Protein 9GDJ (pdb70)

Structure (mmCIF, N/CA/C/O backbone):
data_9GDJ
#
_entry.id   9GDJ
#
_cell.length_a   123.920
_cell.length_b   123.920
_cell.length_c   126.440
_cell.angle_alpha   90.000
_cell.angle_beta   90.000
_cell.angle_gamma   90.000
#
_symmetry.space_group_name_H-M   'P 41 21 2'
#
loop_
_entity.id
_entity.type
_entity.pdbx_description
1 polymer Methyltransferase
2 non-polymer 'COBALT HEXAMMINE(III)'
3 non-polymer 'TRIETHYLENE GLYCOL'
4 non-polymer GLYCEROL
5 non-polymer 'ISOPROPYL ALCOHOL'
6 non-polymer S-ADENOSYL-L-HOMOCYSTEINE
7 non-polymer 'CHLORIDE ION'
8 water water
#
loop_
_atom_site.group_PDB
_atom_site.id
_atom_site.type_symbol
_atom_site.label_atom_id
_atom_site.label_alt_id
_atom_site.label_comp_id
_atom_site.label_asym_id
_atom_site.label_entity_id
_atom_site.label_seq_id
_atom_site.pdbx_PDB_ins_code
_atom_site.Cartn_x
_atom_site.Cartn_y
_atom_site.Cartn_z
_atom_site.occupancy
_atom_site.B_iso_or_equiv
_atom_site.auth_seq_id
_atom_site.auth_comp_id
_atom_site.auth_asym_id
_atom_site.auth_atom_id
_atom_site.pdbx_PDB_model_num
ATOM 1 N N . THR A 1 27 ? 47.84900 92.82900 48.95300 1.000 71.68110 7 THR A N 1
ATOM 2 C CA . THR A 1 27 ? 47.76400 91.72500 49.90200 1.000 71.21646 7 THR A CA 1
ATOM 3 C C . THR A 1 27 ? 46.52700 90.87400 49.62900 1.000 69.29065 7 THR A C 1
ATOM 4 O O . THR A 1 27 ? 45.43000 91.19700 50.09300 1.000 68.87201 7 THR A O 1
ATOM 6 N N . PRO A 1 28 ? 46.70200 89.79200 48.87200 1.000 66.84651 8 PRO A N 1
ATOM 7 C CA . PRO A 1 28 ? 45.56500 88.91900 48.56200 1.000 62.34943 8 PRO A CA 1
ATOM 8 C C . PRO A 1 28 ? 45.03100 88.23900 49.81100 1.000 55.04274 8 PRO A C 1
ATOM 9 O O . PRO A 1 28 ? 45.77100 87.94500 50.75400 1.000 56.59267 8 PRO A O 1
ATOM 13 N N . ASP A 1 29 ? 43.71900 87.99800 49.81300 1.000 45.05340 9 ASP A N 1
ATOM 14 C CA . ASP A 1 29 ? 43.06700 87.30000 50.91600 1.000 35.84647 9 ASP A CA 1
ATOM 15 C C . ASP A 1 29 ? 42.57600 85.94700 50.41900 1.000 30.79245 9 ASP A C 1
ATOM 16 O O . ASP A 1 29 ? 41.47900 85.86000 49.84600 1.000 29.94881 9 ASP A O 1
ATOM 21 N N . PRO A 1 30 ? 43.33000 84.86600 50.62700 1.000 28.19663 10 PRO A N 1
ATOM 22 C CA . PRO A 1 30 ? 42.86800 83.55200 50.15000 1.000 26.81389 10 PRO A CA 1
ATOM 23 C C . PRO A 1 30 ? 41.60400 83.07800 50.83200 1.000 25.15439 10 PRO A C 1
ATOM 24 O O . PRO A 1 30 ? 40.92000 82.21000 50.29100 1.000 27.47978 10 PRO A O 1
ATOM 28 N N . TYR A 1 31 ? 41.26800 83.61800 52.00100 1.000 24.20547 11 TYR A N 1
ATOM 29 C CA . TYR A 1 31 ? 40.05500 83.20800 52.68900 1.000 22.75140 11 TYR A CA 1
ATOM 30 C C . TYR A 1 31 ? 38.82300 83.96200 52.20800 1.000 24.42914 11 TYR A C 1
ATOM 31 O O . TYR A 1 31 ? 37.71100 83.63200 52.62900 1.000 25.17740 11 TYR A O 1
ATOM 40 N N . GLY A 1 32 ? 38.99100 84.95000 51.32600 1.000 24.84258 12 GLY A N 1
ATOM 41 C CA . GLY A 1 32 ? 37.83100 85.66900 50.82300 1.000 26.71158 12 GLY A CA 1
ATOM 42 C C . GLY A 1 32 ? 36.81900 84.74300 50.17400 1.000 27.68899 12 GLY A C 1
ATOM 43 O O . GLY A 1 32 ? 35.62500 84.79600 50.47200 1.000 28.98429 12 GLY A O 1
ATOM 44 N N . ASN A 1 33 ? 37.28800 83.86500 49.29200 1.000 25.52535 13 ASN A N 1
ATOM 45 C CA . ASN A 1 33 ? 36.38400 82.94900 48.60800 1.000 26.14718 13 ASN A CA 1
ATOM 46 C C . ASN A 1 33 ? 36.02000 81.75100 49.46800 1.000 26.72726 13 ASN A C 1
ATOM 47 O O . ASN A 1 33 ? 35.03800 81.06300 49.17100 1.000 27.99905 13 ASN A O 1
ATOM 52 N N . LEU A 1 34 ? 36.78000 81.50100 50.52700 1.000 25.54010 14 LEU A N 1
ATOM 53 C CA . LEU A 1 34 ? 36.58000 80.32800 51.35900 1.000 23.36618 14 LEU A CA 1
ATOM 54 C C . LEU A 1 34 ? 35.66900 80.58600 52.54900 1.000 24.10530 14 LEU A C 1
ATOM 55 O O . LEU A 1 34 ? 35.09600 79.63000 53.08300 1.000 24.27509 14 LEU A O 1
ATOM 60 N N . ALA A 1 35 ? 35.49600 81.85100 52.95100 1.000 23.52426 15 ALA A N 1
ATOM 61 C CA . ALA A 1 35 ? 34.87100 82.14800 54.23900 1.000 23.55461 15 ALA A CA 1
ATOM 62 C C . ALA A 1 35 ? 33.46900 81.56000 54.33900 1.000 23.40935 15 ALA A C 1
ATOM 63 O O . ALA A 1 35 ? 33.06800 81.08000 55.40400 1.000 24.59003 15 ALA A O 1
ATOM 65 N N A GLU A 1 36 ? 32.70600 81.61000 53.24300 0.524 25.72099 16 GLU A N 1
ATOM 66 N N B GLU A 1 36 ? 32.70400 81.58400 53.24400 0.476 26.69546 16 GLU A N 1
ATOM 67 C CA A GLU A 1 36 ? 31.32400 81.14100 53.26900 0.524 26.57984 16 GLU A CA 1
ATOM 68 C CA B GLU A 1 36 ? 31.31100 81.15600 53.32600 0.476 28.77922 16 GLU A CA 1
ATOM 69 C C A GLU A 1 36 ? 31.24100 79.67400 53.67300 0.524 26.22110 16 GLU A C 1
ATOM 70 C C B GLU A 1 36 ? 31.15900 79.65300 53.54300 0.476 27.15419 16 GLU A C 1
ATOM 71 O O A GLU A 1 36 ? 30.36500 79.28500 54.45500 0.524 26.91021 16 GLU A O 1
ATOM 72 O O B GLU A 1 36 ? 30.12400 79.22000 54.06400 0.476 27.50212 16 GLU A O 1
ATOM 83 N N . SER A 1 37 ? 32.15600 78.85000 53.17200 1.000 25.77385 17 SER A N 1
ATOM 84 C CA . SER A 1 37 ? 32.11500 77.41000 53.40100 1.000 24.17009 17 SER A CA 1
ATOM 85 C C . SER A 1 37 ? 33.13700 76.93500 54.42500 1.000 22.56521 17 SER A C 1
ATOM 86 O O . SER A 1 37 ? 33.22700 75.72400 54.67700 1.000 23.53916 17 SER A O 1
ATOM 89 N N . TYR A 1 38 ? 33.89200 77.85600 55.02600 1.000 21.72531 18 TYR A N 1
ATOM 90 C CA . TYR A 1 38 ? 35.00100 77.47900 55.90200 1.000 20.33032 18 TYR A CA 1
ATOM 91 C C . TYR A 1 38 ? 34.53800 76.60500 57.06300 1.000 21.36905 18 TYR A C 1
ATOM 92 O O . TYR A 1 38 ? 35.18300 75.60000 57.38200 1.000 21.40242 18 TYR A O 1
ATOM 101 N N . ASP A 1 39 ? 33.44000 76.98400 57.73300 1.000 21.07664 19 ASP A N 1
ATOM 102 C CA . ASP A 1 39 ? 33.04500 76.24200 58.93200 1.000 22.35681 19 ASP A CA 1
ATOM 103 C C . ASP A 1 39 ? 32.70500 74.79600 58.59700 1.000 21.78960 19 ASP A C 1
ATOM 104 O O . ASP A 1 39 ? 33.03300 73.87900 59.36500 1.000 22.04268 19 ASP A O 1
ATOM 109 N N . ARG A 1 40 ? 32.00300 74.57600 57.47700 1.000 23.09956 20 ARG A N 1
ATOM 110 C CA . ARG A 1 40 ? 31.69400 73.21400 57.05300 1.000 23.12213 20 ARG A CA 1
ATOM 111 C C . ARG A 1 40 ? 32.96600 72.43300 56.73100 1.000 23.35284 20 ARG A C 1
ATOM 112 O O . ARG A 1 40 ? 33.08900 71.24900 57.08700 1.000 22.91011 20 ARG A O 1
ATOM 120 N N . LEU A 1 41 ? 33.93000 73.08200 56.06700 1.000 20.56124 21 LEU A N 1
ATOM 121 C CA . LEU A 1 41 ? 35.19300 72.41500 55.74800 1.000 19.85989 21 LEU A CA 1
ATOM 122 C C . LEU A 1 41 ? 35.99800 72.11900 57.01000 1.000 20.23930 21 LEU A C 1
ATOM 123 O O . LEU A 1 41 ? 36.61600 71.05100 57.12500 1.000 21.16477 21 LEU A O 1
ATOM 128 N N . ALA A 1 42 ? 35.99900 73.05300 57.97100 1.000 20.82068 22 ALA A N 1
ATOM 129 C CA . ALA A 1 42 ? 36.70700 72.82400 59.22500 1.000 20.00718 22 ALA A CA 1
ATOM 130 C C . ALA A 1 42 ? 36.10400 71.64800 59.98200 1.000 20.76826 22 ALA A C 1
ATOM 131 O O . ALA A 1 42 ? 36.83100 70.82800 60.56300 1.000 22.18192 22 ALA A O 1
ATOM 133 N N . GLN A 1 43 ? 34.77300 71.55800 60.00200 1.000 20.48306 23 GLN A N 1
ATOM 134 C CA . GLN A 1 43 ? 34.13500 70.43200 60.67100 1.000 21.52729 23 GLN A CA 1
ATOM 135 C C . GLN A 1 43 ? 34.44600 69.12000 59.96100 1.000 22.13583 23 GLN A C 1
ATOM 136 O O . GLN A 1 43 ? 34.62100 68.08400 60.61300 1.000 22.47060 23 GLN A O 1
ATOM 142 N N . TRP A 1 44 ? 34.48400 69.13200 58.62400 1.000 22.07312 24 TRP A N 1
ATOM 143 C CA . TRP A 1 44 ? 34.89600 67.93500 57.89800 1.000 23.43427 24 TRP A CA 1
ATOM 144 C C . TRP A 1 44 ? 36.30100 67.50900 58.30400 1.000 23.94284 24 TRP A C 1
ATOM 145 O O . TRP A 1 44 ? 36.56400 66.31500 58.50100 1.000 23.89990 24 TRP A O 1
ATOM 156 N N . ALA A 1 45 ? 37.21600 68.47700 58.44100 1.000 22.22736 25 ALA A N 1
ATOM 157 C CA . ALA A 1 45 ? 38.59500 68.14500 58.78100 1.000 21.22920 25 ALA A CA 1
ATOM 158 C C . ALA A 1 45 ? 38.68100 67.52800 60.17000 1.000 21.14632 25 ALA A C 1
ATOM 159 O O . ALA A 1 45 ? 39.51000 66.64400 60.41200 1.000 23.34458 25 ALA A O 1
ATOM 161 N N . ILE A 1 46 ? 37.84000 67.99100 61.10000 1.000 20.27580 26 ILE A N 1
ATOM 162 C CA . ILE A 1 46 ? 37.76400 67.35600 62.41400 1.000 20.50698 26 ILE A CA 1
ATOM 163 C C . ILE A 1 46 ? 37.16900 65.96000 62.29300 1.000 23.22150 26 ILE A C 1
ATOM 164 O O . ILE A 1 46 ? 37.68100 64.98900 62.87500 1.000 25.06278 26 ILE A O 1
ATOM 169 N N A ASP A 1 47 ? 36.06200 65.84400 61.55800 0.515 24.36400 27 ASP A N 1
ATOM 170 N N B ASP A 1 47 ? 36.07300 65.83800 61.53600 0.485 22.83770 27 ASP A N 1
ATOM 171 C CA A ASP A 1 47 ? 35.35100 64.57600 61.45900 0.515 26.94332 27 ASP A CA 1
ATOM 172 C CA B ASP A 1 47 ? 35.38700 64.55400 61.40200 0.485 23.80511 27 ASP A CA 1
ATOM 173 C C A ASP A 1 47 ? 36.11800 63.54100 60.64700 0.515 28.01017 27 ASP A C 1
ATOM 174 C C B ASP A 1 47 ? 36.30500 63.49200 60.80300 0.485 24.35132 27 ASP A C 1
ATOM 175 O O A ASP A 1 47 ? 35.89600 62.33900 60.83100 0.515 29.09728 27 ASP A O 1
ATOM 176 O O B ASP A 1 47 ? 36.23500 62.31300 61.17600 0.485 24.69995 27 ASP A O 1
ATOM 185 N N A GLN A 1 48 ? 37.01300 63.97200 59.75800 0.515 27.48653 28 GLN A N 1
ATOM 186 N N B GLN A 1 48 ? 37.17600 63.89100 59.88000 0.485 23.99891 28 GLN A N 1
ATOM 187 C CA A GLN A 1 48 ? 37.63900 63.05800 58.81000 0.515 29.06825 28 GLN A CA 1
ATOM 188 C CA B GLN A 1 48 ? 38.13600 62.98700 59.25500 0.485 25.18619 28 GLN A CA 1
ATOM 189 C C A GLN A 1 48 ? 39.15300 63.17900 58.68500 0.515 30.01279 28 GLN A C 1
ATOM 190 C C B GLN A 1 48 ? 39.32100 62.65400 60.15500 0.485 24.51086 28 GLN A C 1
ATOM 191 O O A GLN A 1 48 ? 39.77500 62.25000 58.15700 0.515 30.85160 28 GLN A O 1
ATOM 192 O O B GLN A 1 48 ? 40.26700 62.00200 59.68800 0.485 24.21728 28 GLN A O 1
ATOM 203 N N A GLN A 1 49 ? 39.77200 64.27100 59.13900 0.515 29.92204 29 GLN A N 1
ATOM 204 N N B GLN A 1 49 ? 39.29000 63.08200 61.42200 0.485 24.32558 29 GLN A N 1
ATOM 205 C CA A GLN A 1 49 ? 41.20000 64.47800 58.91700 0.515 28.94384 29 GLN A CA 1
ATOM 206 C CA B GLN A 1 49 ? 40.39300 62.88600 62.36100 0.485 25.30964 29 GLN A CA 1
ATOM 207 C C A GLN A 1 49 ? 41.98300 64.68800 60.21100 0.515 27.41832 29 GLN A C 1
ATOM 208 C C B GLN A 1 49 ? 41.68900 63.54300 61.88700 0.485 26.93084 29 GLN A C 1
ATOM 209 O O A GLN A 1 49 ? 43.08500 65.25100 60.18100 0.515 26.65520 29 GLN A O 1
ATOM 210 O O B GLN A 1 49 ? 42.78900 63.07400 62.19900 0.485 28.98541 29 GLN A O 1
ATOM 221 N N A GLN A 1 50 ? 41.43400 64.25500 61.34400 0.515 26.46094 30 GLN A N 1
ATOM 222 N N B GLN A 1 50 ? 41.56900 64.63100 61.12300 0.485 27.15922 30 GLN A N 1
ATOM 223 C CA A GLN A 1 50 ? 42.11400 64.24300 62.63700 0.515 27.50846 30 GLN A CA 1
ATOM 224 C CA B GLN A 1 50 ? 42.71900 65.49000 60.81100 0.485 29.75987 30 GLN A CA 1
ATOM 225 C C A GLN A 1 50 ? 42.47100 65.62900 63.16200 0.515 26.36321 30 GLN A C 1
ATOM 226 C C B GLN A 1 50 ? 42.87000 66.52800 61.92000 0.485 27.84257 30 GLN A C 1
ATOM 227 O O A GLN A 1 50 ? 43.30000 65.74800 64.07400 0.515 26.63794 30 GLN A O 1
ATOM 228 O O B GLN A 1 50 ? 43.78400 66.44800 62.74300 0.485 28.07475 30 GLN A O 1
ATOM 239 N N A GLU A 1 51 ? 41.86900 66.68900 62.62900 0.515 25.68043 31 GLU A N 1
ATOM 240 N N B GLU A 1 51 ? 41.97500 67.50600 61.95100 0.485 25.91378 31 GLU A N 1
ATOM 241 C CA A GLU A 1 51 ? 42.06700 67.99900 63.23200 0.515 24.77843 31 GLU A CA 1
ATOM 242 C CA B GLU A 1 51 ? 42.00500 68.48600 63.01900 0.485 25.83061 31 GLU A CA 1
ATOM 243 C C A GLU A 1 51 ? 41.36900 68.04800 64.58400 0.515 22.47314 31 GLU A C 1
ATOM 244 C C B GLU A 1 51 ? 41.37400 67.91400 64.28400 0.485 25.86677 31 GLU A C 1
ATOM 245 O O A GLU A 1 51 ? 40.30400 67.45400 64.77300 0.515 22.76044 31 GLU A O 1
ATOM 246 O O B GLU A 1 51 ? 40.55900 66.98900 64.24200 0.485 26.16821 31 GLU A O 1
ATOM 257 N N A SER A 1 52 ? 41.97400 68.75500 65.52500 0.515 20.86444 32 SER A N 1
ATOM 258 N N B SER A 1 52 ? 41.76700 68.48200 65.42500 0.485 26.76741 32 SER A N 1
ATOM 259 C CA A SER A 1 52 ? 41.46900 68.74600 66.89000 0.515 21.20981 32 SER A CA 1
ATOM 260 C CA B SER A 1 52 ? 41.11200 68.17800 66.68600 0.485 27.50464 32 SER A CA 1
ATOM 261 C C A SER A 1 52 ? 40.09700 69.40400 66.95500 0.515 20.26355 32 SER A C 1
ATOM 262 C C B SER A 1 52 ? 39.88200 69.06300 66.85000 0.485 25.74159 32 SER A C 1
ATOM 263 O O A SER A 1 52 ? 39.92500 70.51700 66.44500 0.515 20.64047 32 SER A O 1
ATOM 264 O O B SER A 1 52 ? 39.83300 70.17300 66.31500 0.485 26.37303 32 SER A O 1
ATOM 269 N N A PRO A 1 53 ? 39.10600 68.76800 67.57600 0.515 20.30228 33 PRO A N 1
ATOM 270 N N B PRO A 1 53 ? 38.87300 68.60200 67.58600 0.485 23.71820 33 PRO A N 1
ATOM 271 C CA A PRO A 1 53 ? 37.86400 69.48900 67.87200 0.515 20.32307 33 PRO A CA 1
ATOM 272 C CA B PRO A 1 53 ? 37.73600 69.48300 67.87100 0.485 22.16994 33 PRO A CA 1
ATOM 273 C C A PRO A 1 53 ? 38.19100 70.70600 68.72000 0.515 20.36191 33 PRO A C 1
ATOM 274 C C B PRO A 1 53 ? 38.19200 70.69900 68.66200 0.485 21.17906 33 PRO A C 1
ATOM 275 O O A PRO A 1 53 ? 39.10700 70.67600 69.54300 0.515 20.70403 33 PRO A O 1
ATOM 276 O O B PRO A 1 53 ? 39.19000 70.66200 69.38400 0.485 21.43015 33 PRO A O 1
ATOM 283 N N . ARG A 1 54 ? 37.45500 71.79800 68.50100 1.000 20.65047 34 ARG A N 1
ATOM 284 C CA . ARG A 1 54 ? 37.83100 73.03100 69.18100 1.000 20.09000 34 ARG A CA 1
ATOM 285 C C . ARG A 1 54 ? 37.70800 72.91800 70.69500 1.000 19.94380 34 ARG A C 1
ATOM 286 O O . ARG A 1 54 ? 38.44500 73.59500 71.41200 1.000 20.62031 34 ARG A O 1
ATOM 294 N N . ASP A 1 55 ? 36.80600 72.07100 71.20700 1.000 20.50031 35 ASP A N 1
ATOM 295 C CA . ASP A 1 55 ? 36.76500 71.87600 72.65500 1.000 20.36280 35 ASP A CA 1
ATOM 296 C C . ASP A 1 55 ? 37.95100 71.07700 73.18100 1.000 19.16463 35 ASP A C 1
ATOM 297 O O . ASP A 1 55 ? 38.26000 71.19000 74.37300 1.000 20.90027 35 ASP A O 1
ATOM 302 N N . ARG A 1 56 ? 38.62900 70.28000 72.33900 1.000 19.24330 36 ARG A N 1
ATOM 303 C CA . ARG A 1 56 ? 39.89400 69.68400 72.78100 1.000 18.93176 36 ARG A CA 1
ATOM 304 C C . ARG A 1 56 ? 40.98100 70.74900 72.89600 1.000 19.07216 36 ARG A C 1
ATOM 305 O O . ARG A 1 56 ? 41.78300 70.73400 73.84100 1.000 19.82924 36 ARG A O 1
ATOM 313 N N . VAL A 1 57 ? 41.03200 71.67500 71.93800 1.000 18.56930 37 VAL A N 1
ATOM 314 C CA . VAL A 1 57 ? 41.90200 72.84200 72.08200 1.000 19.33227 37 VAL A CA 1
ATOM 315 C C . VAL A 1 57 ? 41.58200 73.57000 73.38400 1.000 19.30636 37 VAL A C 1
ATOM 316 O O . VAL A 1 57 ? 42.48100 73.92500 74.15500 1.000 18.96273 37 VAL A O 1
ATOM 320 N N . GLY A 1 58 ? 40.28900 73.80500 73.63900 1.000 19.78778 38 GLY A N 1
ATOM 321 C CA . GLY A 1 58 ? 39.88600 74.48700 74.86500 1.000 19.64493 38 GLY A CA 1
ATOM 322 C C . GLY A 1 58 ? 40.30800 73.74900 76.12300 1.000 20.05565 38 GLY A C 1
ATOM 323 O O . GLY A 1 58 ? 40.78400 74.36600 77.08700 1.000 21.38236 38 GLY A O 1
ATOM 324 N N A ASP A 1 59 ? 40.08800 72.42500 76.14800 0.594 18.83482 39 ASP A N 1
ATOM 325 N N B ASP A 1 59 ? 40.15300 72.42500 76.13100 0.406 19.92493 39 ASP A N 1
ATOM 326 C CA A ASP A 1 59 ? 40.55000 71.58600 77.25600 0.594 20.41135 39 ASP A CA 1
ATOM 327 C CA B ASP A 1 59 ? 40.55100 71.64500 77.29900 0.406 21.41790 39 ASP A CA 1
ATOM 328 C C A ASP A 1 59 ? 42.04400 71.78000 77.47700 0.594 20.39209 39 ASP A C 1
ATOM 329 C C B ASP A 1 59 ? 42.06300 71.67400 77.49600 0.406 21.28814 39 ASP A C 1
ATOM 330 O O A ASP A 1 59 ? 42.50200 72.02400 78.60200 0.594 20.05719 39 ASP A O 1
ATOM 331 O O B ASP A 1 59 ? 42.55000 71.70900 78.63500 0.406 21.11945 39 ASP A O 1
ATOM 340 N N . PHE A 1 60 ? 42.82100 71.64900 76.39800 1.000 21.02374 40 PHE A N 1
ATOM 341 C CA . PHE A 1 60 ? 44.27200 71.74000 76.49100 1.000 20.37411 40 PHE A CA 1
ATOM 342 C C . PHE A 1 60 ? 44.69500 73.08900 77.05800 1.000 20.43991 40 PHE A C 1
ATOM 343 O O . PHE A 1 60 ? 45.55300 73.16000 77.95000 1.000 21.11415 40 PHE A O 1
ATOM 351 N N . LEU A 1 61 ? 44.08300 74.16900 76.56700 1.000 18.75301 41 LEU A N 1
ATOM 352 C CA . LEU A 1 61 ? 44.41700 75.50300 77.05500 1.000 20.10534 41 LEU A CA 1
ATOM 353 C C . LEU A 1 61 ? 44.04900 75.66000 78.52100 1.000 21.41922 41 LEU A C 1
ATOM 354 O O . LEU A 1 61 ? 44.83700 76.18500 79.31800 1.000 23.21380 41 LEU A O 1
ATOM 359 N N . GLN A 1 62 ? 42.83600 75.24400 78.89300 1.000 21.72338 42 GLN A N 1
ATOM 360 C CA . GLN A 1 62 ? 42.41400 75.42800 80.27800 1.000 24.16460 42 GLN A CA 1
ATOM 361 C C . GLN A 1 62 ? 43.33200 74.66500 81.22500 1.000 25.08189 42 GLN A C 1
ATOM 362 O O . GLN A 1 62 ? 43.70700 75.17400 82.28900 1.000 27.45609 42 GLN A O 1
ATOM 368 N N . THR A 1 63 ? 43.73200 73.45400 80.84100 1.000 25.10990 43 THR A N 1
ATOM 369 C CA . THR A 1 63 ? 44.62900 72.67800 81.69400 1.000 27.38831 43 THR A CA 1
ATOM 370 C C . THR A 1 63 ? 46.02000 73.30300 81.75800 1.000 25.62121 43 THR A C 1
ATOM 371 O O . THR A 1 63 ? 46.62900 73.37700 82.83800 1.000 28.34400 43 THR A O 1
ATOM 375 N N . PHE A 1 64 ? 46.52500 73.78100 80.61900 1.000 23.69658 44 PHE A N 1
ATOM 376 C CA . PHE A 1 64 ? 47.82500 74.44300 80.59200 1.000 23.19786 44 PHE A CA 1
ATOM 377 C C . PHE A 1 64 ? 47.80400 75.71500 81.42900 1.000 23.95363 44 PHE A C 1
ATOM 378 O O . PHE A 1 64 ? 48.69000 75.93700 82.26700 1.000 24.74974 44 PHE A O 1
ATOM 386 N N . TRP A 1 65 ? 46.77300 76.55300 81.24500 1.000 22.58481 45 TRP A N 1
ATOM 387 C CA . TRP A 1 65 ? 46.68500 77.78200 82.03000 1.000 23.46388 45 TRP A CA 1
ATOM 388 C C . TRP A 1 65 ? 46.54900 77.48900 83.51800 1.000 27.15425 45 TRP A C 1
ATOM 389 O O . TRP A 1 65 ? 47.14300 78.18400 84.35100 1.000 27.61738 45 TRP A O 1
ATOM 400 N N . GLN A 1 66 ? 45.76400 76.47100 83.87300 1.000 29.04114 46 GLN A N 1
ATOM 401 C CA . GLN A 1 66 ? 45.60200 76.11300 85.27800 1.000 33.62850 46 GLN A CA 1
ATOM 402 C C . GLN A 1 66 ? 46.91600 75.66900 85.91600 1.000 33.17864 46 GLN A C 1
ATOM 403 O O . GLN A 1 66 ? 47.07000 75.79000 87.13500 1.000 34.73962 46 GLN A O 1
ATOM 409 N N . SER A 1 67 ? 47.88100 75.20400 85.12300 1.000 32.56722 47 SER A N 1
ATOM 410 C CA . SER A 1 67 ? 49.18700 74.82900 85.65300 1.000 34.03120 47 SER A CA 1
ATOM 411 C C . SER A 1 67 ? 50.11500 76.02300 85.87400 1.000 33.77086 47 SER A C 1
ATOM 412 O O . SER A 1 67 ? 51.16100 75.86100 86.51300 1.000 37.44789 47 SER A O 1
ATOM 415 N N A GLN A 1 68 ? 49.75400 77.20300 85.37800 0.723 30.91558 48 GLN A N 1
ATOM 416 N N B GLN A 1 68 ? 49.76700 77.20400 85.37100 0.277 32.80333 48 GLN A N 1
ATOM 417 C CA A GLN A 1 68 ? 50.55700 78.40600 85.54300 0.723 30.97958 48 GLN A CA 1
ATOM 418 C CA B GLN A 1 68 ? 50.59500 78.39000 85.54500 0.277 32.66247 48 GLN A CA 1
ATOM 419 C C A GLN A 1 68 ? 50.15100 79.14400 86.80900 0.723 30.37361 48 GLN A C 1
ATOM 420 C C B GLN A 1 68 ? 50.14700 79.17900 86.76800 0.277 31.55772 48 GLN A C 1
ATOM 421 O O A GLN A 1 68 ? 49.00500 79.05800 87.25700 0.723 30.76113 48 GLN A O 1
ATOM 422 O O B GLN A 1 68 ? 48.97500 79.15600 87.15100 0.277 31.92892 48 GLN A O 1
ATOM 433 N N . ASP A 1 69 ? 51.09800 79.89600 87.37300 1.000 30.33901 49 ASP A N 1
ATOM 434 C CA . ASP A 1 69 ? 50.78900 80.66800 88.57400 1.000 31.01485 49 ASP A CA 1
ATOM 435 C C . ASP A 1 69 ? 49.90300 81.86900 88.26300 1.000 29.90047 49 ASP A C 1
ATOM 436 O O . ASP A 1 69 ? 49.05900 82.24400 89.08700 1.000 32.87083 49 ASP A O 1
ATOM 441 N N . ARG A 1 70 ? 50.06300 82.48300 87.09400 1.000 28.49347 50 ARG A N 1
ATOM 442 C CA . ARG A 1 70 ? 49.32800 83.70700 86.79700 1.000 28.20209 50 ARG A CA 1
ATOM 443 C C . ARG A 1 70 ? 47.95200 83.37200 86.22700 1.000 26.44613 50 ARG A C 1
ATOM 444 O O . ARG A 1 70 ? 47.87000 82.66700 85.21300 1.000 27.49999 50 ARG A O 1
ATOM 452 N N . PRO A 1 71 ? 46.86100 83.85100 86.83200 1.000 25.89608 51 PRO A N 1
ATOM 453 C CA . PRO A 1 71 ? 45.52000 83.50800 86.33500 1.000 25.23519 51 PRO A CA 1
ATOM 454 C C . PRO A 1 71 ? 45.27900 84.06300 84.94300 1.000 23.57351 51 PRO A C 1
ATOM 455 O O . PRO A 1 71 ? 45.86800 85.06800 84.54200 1.000 25.08665 51 PRO A O 1
ATOM 459 N N . VAL A 1 72 ? 44.37600 83.40800 84.21300 1.000 22.65947 52 VAL A N 1
ATOM 460 C CA . VAL A 1 72 ? 44.01600 83.80800 82.85600 1.000 21.52007 52 VAL A CA 1
ATOM 461 C C . VAL A 1 72 ? 42.53200 84.15200 82.80500 1.000 22.14708 52 VAL A C 1
ATOM 462 O O . VAL A 1 72 ? 41.67500 83.28900 83.04400 1.000 22.37978 52 VAL A O 1
ATOM 466 N N . ARG A 1 73 ? 42.22800 85.40400 82.46400 1.000 21.23899 53 ARG A N 1
ATOM 467 C CA . ARG A 1 73 ? 40.86700 85.78900 82.12700 1.000 21.24526 53 ARG A CA 1
ATOM 468 C C . ARG A 1 73 ? 40.74300 86.27600 80.69300 1.000 20.83059 53 ARG A C 1
ATOM 469 O O . ARG A 1 73 ? 39.85100 85.81700 79.95300 1.000 22.44671 53 ARG A O 1
ATOM 477 N N . THR A 1 74 ? 41.61700 87.18600 80.26900 1.000 21.23958 54 THR A N 1
ATOM 478 C CA . THR A 1 74 ? 41.53800 87.79400 78.94300 1.000 21.24043 54 THR A CA 1
ATOM 479 C C . THR A 1 74 ? 42.45200 87.05900 77.97700 1.000 21.03133 54 THR A C 1
ATOM 480 O O . THR A 1 74 ? 43.62600 86.81500 78.28100 1.000 22.78373 54 THR A O 1
ATOM 484 N N . VAL A 1 75 ? 41.91400 86.71800 76.80800 1.000 19.73473 55 VAL A N 1
ATOM 485 C CA . VAL A 1 75 ? 42.62700 85.93400 75.80500 1.000 19.29788 55 VAL A CA 1
ATOM 486 C C . VAL A 1 75 ? 42.45900 86.62000 74.46200 1.000 19.77523 55 VAL A C 1
ATOM 487 O O . VAL A 1 75 ? 41.33000 86.90200 74.04200 1.000 21.46563 55 VAL A O 1
ATOM 491 N N . LEU A 1 76 ? 43.57000 86.84800 73.77300 1.000 19.54452 56 LEU A N 1
ATOM 492 C CA . LEU A 1 76 ? 43.55500 87.29300 72.38800 1.000 18.18711 56 LEU A CA 1
AT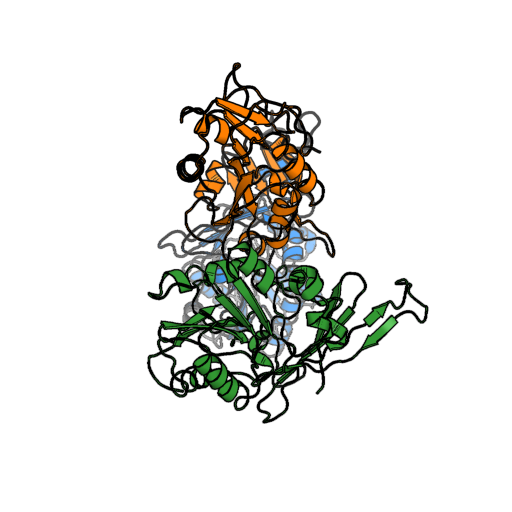OM 493 C C . LEU A 1 76 ? 43.82400 86.09300 71.49300 1.000 18.79541 56 LEU A C 1
ATOM 494 O O . LEU A 1 76 ? 44.82400 85.39100 71.67800 1.000 20.75481 56 LEU A O 1
ATOM 499 N N . GLU A 1 77 ? 42.93700 85.84400 70.53300 1.000 18.37723 57 GLU A N 1
ATOM 500 C CA . GLU A 1 77 ? 43.23000 84.86800 69.48700 1.000 18.51185 57 GLU A CA 1
ATOM 501 C C . GLU A 1 77 ? 43.60500 85.62400 68.22800 1.000 19.48874 57 GLU A C 1
ATOM 502 O O . GLU A 1 77 ? 42.76600 86.32600 67.64700 1.000 20.48841 57 GLU A O 1
ATOM 508 N N . ILE A 1 78 ? 44.84700 85.47700 67.80900 1.000 20.02294 58 ILE A N 1
ATOM 509 C CA . ILE A 1 78 ? 45.28100 86.01800 66.52800 1.000 19.21724 58 ILE A CA 1
ATOM 510 C C . ILE A 1 78 ? 45.00600 84.97500 65.45300 1.000 20.42112 58 ILE A C 1
ATOM 511 O O . ILE A 1 78 ? 45.07500 83.76200 65.70300 1.000 21.11992 58 ILE A O 1
ATOM 516 N N . CYS A 1 79 ? 44.62500 85.45100 64.26600 1.000 18.26562 59 CYS A N 1
ATOM 517 C CA . CYS A 1 79 ? 44.10400 84.58400 63.19600 1.000 18.07028 59 CYS A CA 1
ATOM 518 C C . CYS A 1 79 ? 42.83000 83.87000 63.64300 1.000 18.60756 59 CYS A C 1
ATOM 519 O O . CYS A 1 79 ? 42.70000 82.65400 63.50200 1.000 18.88158 59 CYS A O 1
ATOM 522 N N . CYS A 1 80 ? 41.86600 84.64500 64.15500 1.000 18.60611 60 CYS A N 1
ATOM 523 C CA . CYS A 1 80 ? 40.65700 84.06400 64.73700 1.000 18.05804 60 CYS A CA 1
ATOM 524 C C . CYS A 1 80 ? 39.68400 83.53400 63.69300 1.000 17.36016 60 CYS A C 1
ATOM 525 O O . CYS A 1 80 ? 38.72800 82.83700 64.06300 1.000 19.46506 60 CYS A O 1
ATOM 528 N N . GLY A 1 81 ? 39.87700 83.86300 62.41300 1.000 17.75135 61 GLY A N 1
ATOM 529 C CA . GLY A 1 81 ? 38.98500 83.34000 61.38900 1.000 18.74084 61 GLY A CA 1
ATOM 530 C C . GLY A 1 81 ? 37.52900 83.67500 61.65300 1.000 20.50662 61 GLY A C 1
ATOM 531 O O . GLY A 1 81 ? 37.17800 84.81500 61.99400 1.000 20.94248 61 GLY A O 1
ATOM 532 N N . THR A 1 82 ? 36.66400 82.65800 61.51300 1.000 19.77512 62 THR A N 1
ATOM 533 C CA . THR A 1 82 ? 35.22400 82.80600 61.72500 1.000 19.41706 62 THR A CA 1
ATOM 534 C C . THR A 1 82 ? 34.83500 82.72800 63.19000 1.000 19.30002 62 THR A C 1
ATOM 535 O O . THR A 1 82 ? 33.63300 82.70000 63.49300 1.000 21.07903 62 THR A O 1
ATOM 539 N N . GLY A 1 83 ? 35.80500 82.66600 64.09800 1.000 18.78557 63 GLY A N 1
ATOM 540 C CA . GLY A 1 83 ? 35.50500 82.66700 65.52100 1.000 19.66781 63 GLY A CA 1
ATOM 541 C C . GLY A 1 83 ? 35.18200 81.32800 66.14500 1.000 19.09912 63 GLY A C 1
ATOM 542 O O . GLY A 1 83 ? 34.59900 81.30700 67.23900 1.000 20.20854 63 GLY A O 1
ATOM 543 N N . LEU A 1 84 ? 35.52100 80.20200 65.50000 1.000 19.47945 64 LEU A N 1
ATOM 544 C CA . LEU A 1 84 ? 35.22800 78.91400 66.13400 1.000 20.21938 64 LEU A CA 1
ATOM 545 C C . LEU A 1 84 ? 35.93900 78.78300 67.47300 1.000 20.18231 64 LEU A C 1
ATOM 546 O O . LEU A 1 84 ? 35.36200 78.27500 68.44400 1.000 21.55571 64 LEU A O 1
ATOM 551 N N . MET A 1 85 ? 37.19200 79.23700 67.55200 1.000 19.43947 65 MET A N 1
ATOM 552 C CA . MET A 1 85 ? 37.90700 79.14200 68.81700 1.000 19.91416 65 MET A CA 1
ATOM 553 C C . MET A 1 85 ? 37.50300 80.25200 69.78100 1.000 20.12896 65 MET A C 1
ATOM 554 O O . MET A 1 85 ? 37.48100 80.02800 70.99500 1.000 20.49856 65 MET A O 1
ATOM 559 N N . LEU A 1 86 ? 37.14800 81.43700 69.26800 1.000 19.76322 66 LEU A N 1
ATOM 560 C CA . LEU A 1 86 ? 36.59300 82.46700 70.14300 1.000 19.35730 66 LEU A CA 1
ATOM 561 C C . LEU A 1 86 ? 35.35600 81.95500 70.86500 1.000 18.70555 66 LEU A C 1
ATOM 562 O O . LEU A 1 86 ? 35.19800 82.17500 72.07500 1.000 20.12930 66 LEU A O 1
ATOM 567 N N . ALA A 1 87 ? 34.46600 81.27100 70.13700 1.000 18.37498 67 ALA A N 1
ATOM 568 C CA . ALA A 1 87 ? 33.21700 80.81000 70.73700 1.000 18.82802 67 ALA A CA 1
ATOM 569 C C . ALA A 1 87 ? 33.48100 79.74400 71.78800 1.000 18.68391 67 ALA A C 1
ATOM 570 O O . ALA A 1 87 ? 32.81600 79.71600 72.83400 1.000 21.37601 67 ALA A O 1
ATOM 572 N N . GLU A 1 88 ? 34.46700 78.87300 71.53700 1.000 18.33701 68 GLU A N 1
ATOM 573 C CA . GLU A 1 88 ? 34.78900 77.83300 72.50400 1.000 19.31524 68 GLU A CA 1
ATOM 574 C C . GLU A 1 88 ? 35.37700 78.42700 73.77700 1.000 18.27338 68 GLU A C 1
ATOM 575 O O . GLU A 1 88 ? 35.02800 78.00200 74.89000 1.000 20.44861 68 GLU A O 1
ATOM 581 N N . LEU A 1 89 ? 36.28400 79.39700 73.64500 1.000 18.64236 69 LEU A N 1
ATOM 582 C CA . LEU A 1 89 ? 36.84000 80.01200 74.84700 1.000 18.28125 69 LEU A CA 1
ATOM 583 C C . LEU A 1 89 ? 35.78500 80.81900 75.60000 1.000 18.83374 69 LEU A C 1
ATOM 584 O O . LEU A 1 89 ? 35.77300 80.83500 76.83800 1.000 19.90942 69 LEU A O 1
ATOM 589 N N . ALA A 1 90 ? 34.87800 81.48000 74.87700 1.000 19.50058 70 ALA A N 1
ATOM 590 C CA . ALA A 1 90 ? 33.79700 82.19500 75.55200 1.000 20.57612 70 ALA A CA 1
ATOM 591 C C . ALA A 1 90 ? 32.88100 81.22800 76.29700 1.000 21.32277 70 ALA A C 1
ATOM 592 O O . ALA A 1 90 ? 32.41300 81.53100 77.40600 1.000 22.51947 70 ALA A O 1
ATOM 594 N N . ARG A 1 91 ? 32.61700 80.05800 75.69900 1.000 20.23021 71 ARG A N 1
ATOM 595 C CA . ARG A 1 91 ? 31.80400 79.03500 76.35800 1.000 20.81630 71 ARG A CA 1
ATOM 596 C C . ARG A 1 91 ? 32.40500 78.64200 77.70600 1.000 22.23621 71 ARG A C 1
ATOM 597 O O . ARG A 1 91 ? 31.67800 78.40700 78.68100 1.000 22.53882 71 ARG A O 1
ATOM 605 N N . ARG A 1 92 ? 33.73400 78.58000 77.77900 1.000 21.46073 72 ARG A N 1
ATOM 606 C CA . ARG A 1 92 ? 34.44900 78.23400 78.99800 1.000 21.77313 72 ARG A CA 1
ATOM 607 C C . ARG A 1 92 ? 34.57700 79.40000 79.97600 1.000 24.65229 72 ARG A C 1
ATOM 608 O O . ARG A 1 92 ? 35.07700 79.19600 81.08900 1.000 27.68776 72 ARG A O 1
ATOM 616 N N . GLY A 1 93 ? 34.13900 80.60000 79.60400 1.000 22.33527 73 GLY A N 1
ATOM 617 C CA . GLY A 1 93 ? 34.12500 81.72900 80.52000 1.000 22.04743 73 GLY A CA 1
ATOM 618 C C . GLY A 1 93 ? 35.26400 82.71700 80.38100 1.000 23.40575 73 GLY A C 1
ATOM 619 O O . GLY A 1 93 ? 35.38600 83.61900 81.22400 1.000 25.49220 73 GLY A O 1
ATOM 620 N N . TYR A 1 94 ? 36.09000 82.59200 79.34900 1.000 20.98329 74 TYR A N 1
ATOM 621 C CA . TYR A 1 94 ? 37.15000 83.56200 79.13100 1.000 19.89582 74 TYR A CA 1
ATOM 622 C C . TYR A 1 94 ? 36.60300 84.78000 78.39400 1.000 20.14997 74 TYR A C 1
ATOM 623 O O . TYR A 1 94 ? 35.56100 84.72400 77.73100 1.000 22.69649 74 TYR A O 1
ATOM 632 N N . VAL A 1 95 ? 37.31500 85.89400 78.52900 1.000 19.72533 75 VAL A N 1
ATOM 633 C CA . VAL A 1 95 ? 36.97200 87.13600 77.84300 1.000 20.67215 75 VAL A CA 1
ATOM 634 C C . VAL A 1 95 ? 37.86500 87.21800 76.62100 1.000 21.29026 75 VAL A C 1
ATOM 635 O O . VAL A 1 95 ? 39.06900 87.44400 76.74900 1.000 23.14418 75 VAL A O 1
ATOM 639 N N . VAL A 1 96 ? 37.28700 87.03400 75.43200 1.000 20.12764 76 VAL A N 1
ATOM 640 C CA . VAL A 1 96 ? 38.08600 86.82300 74.22900 1.000 19.02166 76 VAL A CA 1
ATOM 641 C C . VAL A 1 96 ? 38.04300 88.04100 73.31900 1.000 18.73848 76 VAL A C 1
ATOM 642 O O . VAL A 1 96 ? 37.03200 88.74100 73.21500 1.000 21.57381 76 VAL A O 1
ATOM 646 N N . THR A 1 97 ? 39.16200 88.26000 72.63100 1.000 18.93820 77 THR A N 1
ATOM 647 C CA . THR A 1 97 ? 39.29100 89.22700 71.55700 1.000 19.45797 77 THR A CA 1
ATOM 648 C C . THR A 1 97 ? 39.86400 88.47400 70.37300 1.000 18.96609 77 THR A C 1
ATOM 649 O O . THR A 1 97 ? 40.71900 87.60000 70.54900 1.000 19.26122 77 THR A O 1
ATOM 653 N N . GLY A 1 98 ? 39.39800 88.79400 69.16800 1.000 18.87753 78 GLY A N 1
ATOM 654 C CA . GLY A 1 98 ? 39.90600 88.16800 67.96200 1.000 19.85595 78 GLY A CA 1
ATOM 655 C C . GLY A 1 98 ? 40.59900 89.16300 67.04700 1.000 19.75879 78 GLY A C 1
ATOM 656 O O . GLY A 1 98 ? 40.23400 90.33500 66.99000 1.000 22.64476 78 GLY A O 1
ATOM 657 N N . LEU A 1 99 ? 41.59700 88.67600 66.31500 1.000 19.06154 79 LEU A N 1
ATOM 658 C CA . LEU A 1 99 ? 42.27100 89.45500 65.28700 1.000 18.43061 79 LEU A CA 1
ATOM 659 C C . LEU A 1 99 ? 42.39300 88.60300 64.02800 1.000 18.67566 79 LEU A C 1
ATOM 660 O O . LEU A 1 99 ? 42.75600 87.42600 64.10000 1.000 20.02348 79 LEU A O 1
ATOM 665 N N . ASP A 1 100 ? 42.11700 89.20400 62.87100 1.000 20.40393 80 ASP A N 1
ATOM 666 C CA . ASP A 1 100 ? 42.30700 88.50400 61.60800 1.000 19.08103 80 ASP A CA 1
ATOM 667 C C . ASP A 1 100 ? 42.45600 89.54500 60.51400 1.000 19.13411 80 ASP A C 1
ATOM 668 O O . ASP A 1 100 ? 41.94400 90.66100 60.63600 1.000 21.51060 80 ASP A O 1
ATOM 673 N N . ARG A 1 101 ? 43.13500 89.16900 59.43400 1.000 19.73605 81 ARG A N 1
ATOM 674 C CA . ARG A 1 101 ? 43.27400 90.09400 58.31500 1.000 21.25454 81 ARG A CA 1
ATOM 675 C C . ARG A 1 101 ? 42.09500 90.05900 57.35200 1.000 21.02992 81 ARG A C 1
ATOM 676 O O . ARG A 1 101 ? 41.94400 90.99000 56.54700 1.000 23.64447 81 ARG A O 1
ATOM 684 N N . SER A 1 102 ? 41.25400 89.02700 57.42000 1.000 19.45136 82 SER A N 1
ATOM 685 C CA . SER A 1 102 ? 40.22200 88.78100 56.41400 1.000 20.82043 82 SER A CA 1
ATOM 686 C C . SER A 1 102 ? 38.89600 89.35900 56.89300 1.000 21.45638 82 SER A C 1
ATOM 687 O O . SER A 1 102 ? 38.30300 88.85400 57.85200 1.000 21.68608 82 SER A O 1
ATOM 690 N N . ALA A 1 103 ? 38.41300 90.39200 56.19700 1.000 23.87992 83 ALA A N 1
ATOM 691 C CA . ALA A 1 103 ? 37.10000 90.94200 56.52000 1.000 24.04933 83 ALA A CA 1
ATOM 692 C C . ALA A 1 103 ? 36.01100 89.89200 56.33200 1.000 24.21271 83 ALA A C 1
ATOM 693 O O . ALA A 1 103 ? 35.04500 89.84900 57.09600 1.000 24.62473 83 ALA A O 1
ATOM 695 N N . ALA A 1 104 ? 36.16000 89.02100 55.33200 1.000 23.92773 84 ALA A N 1
ATOM 696 C CA . ALA A 1 104 ? 35.15100 87.99100 55.10200 1.000 23.84263 84 ALA A CA 1
ATOM 697 C C . ALA A 1 104 ? 35.07700 87.02200 56.27700 1.000 23.13648 84 ALA A C 1
ATOM 698 O O . ALA A 1 104 ? 33.98700 86.67400 56.74700 1.000 25.41291 84 ALA A O 1
ATOM 700 N N . MET A 1 105 ? 36.23000 86.56500 56.76200 1.000 21.08030 85 MET A N 1
ATOM 701 C CA . MET A 1 105 ? 36.22100 85.71000 57.94800 1.000 20.56449 85 MET A CA 1
ATOM 702 C C . MET A 1 105 ? 35.66000 86.44600 59.16000 1.000 21.89904 85 MET A C 1
ATOM 703 O O . MET A 1 105 ? 34.84100 85.89400 59.90300 1.000 21.57113 85 MET A O 1
ATOM 708 N N . LEU A 1 106 ? 36.07900 87.69800 59.37200 1.000 21.04183 86 LEU A N 1
ATOM 709 C CA . LEU A 1 106 ? 35.66600 88.42600 60.57300 1.000 21.95090 86 LEU A CA 1
ATOM 710 C C . LEU A 1 106 ? 34.17200 88.69100 60.60400 1.000 22.53616 86 LEU A C 1
ATOM 711 O O . LEU A 1 106 ? 33.57100 88.75700 61.68700 1.000 22.87821 86 LEU A O 1
ATOM 716 N N . GLU A 1 107 ? 33.55000 88.87600 59.44900 1.000 23.57797 87 GLU A N 1
ATOM 717 C CA . GLU A 1 107 ? 32.11300 89.09900 59.49600 1.000 23.89264 87 GLU A CA 1
ATOM 718 C C . GLU A 1 107 ? 31.40100 87.85500 60.00500 1.000 24.86613 87 GLU A C 1
ATOM 719 O O . GLU A 1 107 ? 30.40100 87.96600 60.72300 1.000 25.07345 87 GLU A O 1
ATOM 725 N N A GLN A 1 108 ? 31.91500 86.66500 59.65200 0.720 25.39115 88 GLN A N 1
ATOM 726 N N B GLN A 1 108 ? 31.91400 86.66700 59.67400 0.280 24.93423 88 GLN A N 1
ATOM 727 C CA A GLN A 1 108 ? 31.38100 85.42500 60.20700 0.720 25.37320 88 GLN A CA 1
ATOM 728 C CA B GLN A 1 108 ? 31.34300 85.44700 60.23100 0.280 24.62794 88 GLN A CA 1
ATOM 729 C C A GLN A 1 108 ? 31.59800 85.36600 61.71300 0.720 24.24503 88 GLN A C 1
ATOM 730 C C B GLN A 1 108 ? 31.59900 85.35400 61.72700 0.280 23.77838 88 GLN A C 1
ATOM 731 O O A GLN A 1 108 ? 30.73100 84.89200 62.45700 0.720 25.26002 88 GLN A O 1
ATOM 732 O O B GLN A 1 108 ? 30.75100 84.85700 62.47800 0.280 24.34092 88 GLN A O 1
ATOM 743 N N . ALA A 1 109 ? 32.76800 85.81000 62.17900 1.000 22.47347 89 ALA A N 1
ATOM 744 C CA . ALA A 1 109 ? 33.02100 85.84900 63.61500 1.000 22.66105 89 ALA A CA 1
ATOM 745 C C . ALA A 1 109 ? 32.06800 86.81800 64.30700 1.000 22.20867 89 ALA A C 1
ATOM 746 O O . ALA A 1 109 ? 31.61800 86.55600 65.42800 1.000 25.34182 89 ALA A O 1
ATOM 748 N N . ARG A 1 110 ? 31.75200 87.94400 63.65500 1.000 23.00517 90 ARG A N 1
ATOM 749 C CA . ARG A 1 110 ? 30.80500 88.89200 64.23900 1.000 22.74850 90 ARG A CA 1
ATOM 750 C C . ARG A 1 110 ? 29.41600 88.27500 64.36800 1.000 24.82971 90 ARG A C 1
ATOM 751 O O . ARG A 1 110 ? 28.72700 88.48300 65.37400 1.000 25.90604 90 ARG A O 1
ATOM 759 N N . ALA A 1 111 ? 28.99400 87.50300 63.36300 1.000 24.07391 91 ALA A N 1
ATOM 760 C CA . ALA A 1 111 ? 27.70200 86.82500 63.44600 1.000 27.53148 91 ALA A CA 1
ATOM 761 C C . ALA A 1 111 ? 27.69700 85.78200 64.55600 1.000 29.14808 91 ALA A C 1
ATOM 762 O O . ALA A 1 111 ? 26.68300 85.59600 65.24300 1.000 31.01287 91 ALA A O 1
ATOM 764 N N . ARG A 1 112 ? 28.82400 85.09500 64.74200 1.000 28.18079 92 ARG A N 1
ATOM 765 C CA . ARG A 1 112 ? 28.92100 84.03900 65.74600 1.000 26.70732 92 ARG A CA 1
ATOM 766 C C . ARG A 1 112 ? 28.97200 84.62000 67.15300 1.000 28.06366 92 ARG A C 1
ATOM 767 O O . ARG A 1 112 ? 28.32500 84.09700 68.07200 1.000 30.81564 92 ARG A O 1
ATOM 775 N N . MET A 1 113 ? 29.71900 85.71200 67.33800 1.000 26.05868 93 MET A N 1
ATOM 776 C CA . MET A 1 113 ? 30.00700 86.22600 68.67100 1.000 28.57953 93 MET A CA 1
ATOM 777 C C . MET A 1 113 ? 29.06600 87.33600 69.11200 1.000 29.98942 93 MET A C 1
ATOM 778 O O . MET A 1 113 ? 28.95900 87.58900 70.31700 1.000 34.74594 93 MET A O 1
ATOM 783 N N . GLY A 1 114 ? 28.38700 88.00600 68.18400 1.000 31.15624 94 GLY A N 1
ATOM 784 C CA . GLY A 1 114 ? 27.59900 89.16500 68.55300 1.000 32.59264 94 GLY A CA 1
ATOM 785 C C . GLY A 1 114 ? 28.46700 90.40000 68.73600 1.000 35.17996 94 GLY A C 1
ATOM 786 O O . GLY A 1 114 ? 29.67700 90.39400 68.52500 1.000 35.39572 94 GLY A O 1
ATOM 787 N N . GLY A 1 115 ? 27.82300 91.49000 69.15600 1.000 38.46241 95 GLY A N 1
ATOM 788 C CA . GLY A 1 115 ? 28.53000 92.75700 69.24400 1.000 40.39830 95 GLY A CA 1
ATOM 789 C C . GLY A 1 115 ? 29.45000 92.91400 70.43800 1.000 42.26673 95 GLY A C 1
ATOM 790 O O . GLY A 1 115 ? 30.27600 93.83100 70.44100 1.000 45.02956 95 GLY A O 1
ATOM 791 N N . LYS A 1 116 ? 29.33400 92.04900 71.45300 1.000 41.18011 96 LYS A N 1
ATOM 792 C CA . LYS A 1 116 ? 30.12300 92.23900 72.67000 1.000 42.19712 96 LYS A CA 1
ATOM 793 C C . LYS A 1 116 ? 31.61200 91.98500 72.44400 1.000 38.48064 96 LYS A C 1
ATOM 794 O O . LYS A 1 116 ? 32.44600 92.52200 73.18300 1.000 40.70251 96 LYS A O 1
ATOM 800 N N . THR A 1 117 ? 31.97300 91.17500 71.44900 1.000 29.93737 97 THR A N 1
ATOM 801 C CA . THR A 1 117 ? 33.35100 90.72300 71.29800 1.000 26.18117 97 THR A CA 1
ATOM 802 C C . THR A 1 117 ? 34.14000 91.68800 70.42100 1.000 24.22179 97 THR A C 1
ATOM 803 O O . THR A 1 117 ? 33.71600 92.01800 69.30800 1.000 25.50469 97 THR A O 1
ATOM 807 N N . THR A 1 118 ? 35.29200 92.12800 70.91700 1.000 23.83937 98 THR A N 1
ATOM 808 C CA . THR A 1 118 ? 36.16500 92.96300 70.11000 1.000 23.26236 98 THR A CA 1
ATOM 809 C C . THR A 1 118 ? 36.81300 92.11700 69.02400 1.000 21.49886 98 THR A C 1
ATOM 810 O O . THR A 1 118 ? 37.40400 91.06300 69.30600 1.000 21.80911 98 THR A O 1
ATOM 814 N N . LEU A 1 119 ? 36.66700 92.56600 67.78000 1.000 20.84152 99 LEU A N 1
ATOM 815 C CA . LEU A 1 119 ? 37.27200 91.92800 66.61600 1.000 21.26680 99 LEU A CA 1
ATOM 816 C C . LEU A 1 119 ? 38.11500 92.97600 65.91400 1.000 23.66288 99 LEU A C 1
ATOM 817 O O . LEU A 1 119 ? 37.61500 94.05600 65.57400 1.000 27.31664 99 LEU A O 1
ATOM 822 N N . ILE A 1 120 ? 39.38900 92.66100 65.71200 1.000 22.14809 100 ILE A N 1
ATOM 823 C CA . ILE A 1 120 ? 40.37000 93.58100 65.15100 1.000 21.31570 100 ILE A CA 1
ATOM 824 C C . ILE A 1 120 ? 40.72000 93.08000 63.76300 1.000 21.27248 100 ILE A C 1
ATOM 825 O O .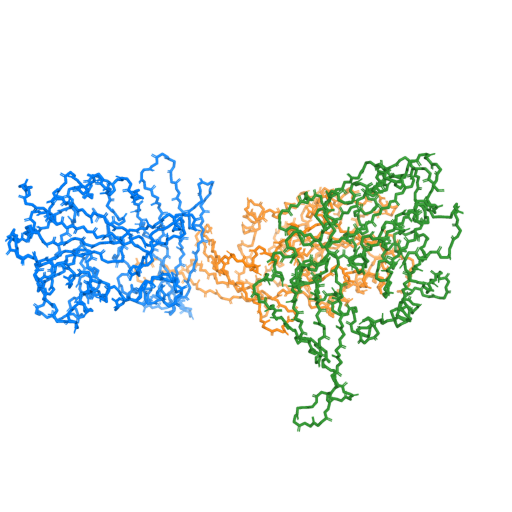 ILE A 1 120 ? 41.13200 91.92400 63.60400 1.000 21.11913 100 ILE A O 1
ATOM 830 N N A ARG A 1 121 ? 40.56000 93.93600 62.76000 0.497 22.58667 101 ARG A N 1
ATOM 831 N N B ARG A 1 121 ? 40.55500 93.92900 62.75200 0.503 21.45960 101 ARG A N 1
ATOM 832 C CA A ARG A 1 121 ? 41.05500 93.63700 61.42300 0.497 23.81489 101 ARG A CA 1
ATOM 833 C CA B ARG A 1 121 ? 41.05300 93.60900 61.41700 0.503 21.44478 101 ARG A CA 1
ATOM 834 C C A ARG A 1 121 ? 42.47400 94.18300 61.31900 0.497 23.34652 101 ARG A C 1
ATOM 835 C C B ARG A 1 121 ? 42.46200 94.17400 61.28500 0.503 22.25519 101 ARG A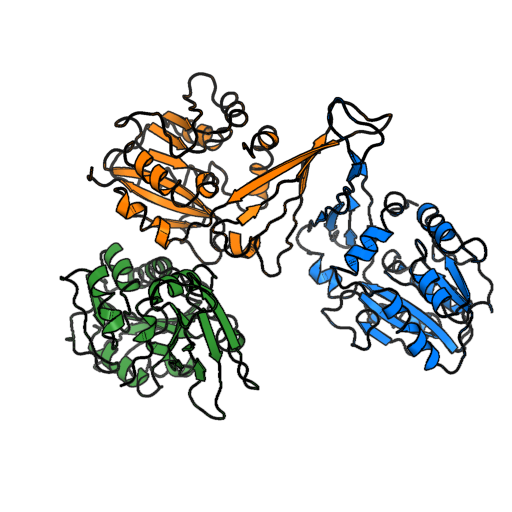 C 1
ATOM 836 O O A ARG A 1 121 ? 42.68300 95.40100 61.34500 0.497 24.56819 101 ARG A O 1
ATOM 837 O O B ARG A 1 121 ? 42.65300 95.39400 61.25300 0.503 23.97145 101 ARG A O 1
ATOM 852 N N . ALA A 1 122 ? 43.44700 93.28100 61.22700 1.000 22.52752 102 ALA A N 1
ATOM 853 C CA . ALA A 1 122 ? 44.84400 93.66800 61.11300 1.000 22.51004 102 ALA A CA 1
ATOM 854 C C . ALA A 1 122 ? 45.59900 92.48100 60.54000 1.000 22.73457 102 ALA A C 1
ATOM 855 O O . ALA A 1 122 ? 45.16100 91.33400 60.67200 1.000 22.09433 102 ALA A O 1
ATOM 857 N N . GLU A 1 123 ? 46.72100 92.76400 59.88500 1.000 24.05371 103 GLU A N 1
ATOM 858 C CA . GLU A 1 123 ? 47.57600 91.72000 59.33800 1.000 23.73170 103 GLU A CA 1
ATOM 859 C C . GLU A 1 123 ? 48.82700 91.57900 60.20100 1.000 22.80501 103 GLU A C 1
ATOM 860 O O . GLU A 1 123 ? 49.61000 92.53300 60.34300 1.000 23.77315 103 GLU A O 1
ATOM 866 N N . LEU A 1 124 ? 48.99100 90.40500 60.80000 1.000 21.81999 104 LEU A N 1
ATOM 867 C CA . LEU A 1 124 ? 50.19800 90.13500 61.56100 1.000 22.84274 104 LEU A CA 1
ATOM 868 C C . LEU A 1 124 ? 51.41700 90.44800 60.69700 1.000 22.86533 104 LEU A C 1
ATOM 869 O O . LEU A 1 124 ? 51.43100 90.12200 59.50400 1.000 23.40132 104 LEU A O 1
ATOM 874 N N . PRO A 1 125 ? 52.46500 91.04400 61.26600 1.000 24.04437 105 PRO A N 1
ATOM 875 C CA . PRO A 1 125 ? 52.69900 91.19100 62.70900 1.000 23.98478 105 PRO A CA 1
ATOM 876 C C . PRO A 1 125 ? 52.06200 92.39300 63.38600 1.000 24.74365 105 PRO A C 1
ATOM 877 O O . PRO A 1 125 ? 52.33400 92.64400 64.55400 1.000 27.03711 105 PRO A O 1
ATOM 881 N N A ASP A 1 126 ? 51.21300 93.15600 62.70600 0.609 24.03247 106 ASP A N 1
ATOM 882 N N B ASP A 1 126 ? 51.24300 93.17100 62.68300 0.391 23.74039 106 ASP A N 1
ATOM 883 C CA A ASP A 1 126 ? 50.54900 94.29300 63.33300 0.609 25.94730 106 ASP A CA 1
ATOM 884 C CA B ASP A 1 126 ? 50.51500 94.24500 63.33900 0.391 24.38168 106 ASP A CA 1
ATOM 885 C C A ASP A 1 126 ? 49.48900 93.78900 64.31200 0.609 24.66614 106 ASP A C 1
ATOM 886 C C B ASP A 1 126 ? 49.55600 93.65400 64.36100 0.391 22.88945 106 ASP A C 1
ATOM 887 O O A ASP A 1 126 ? 48.57500 93.05800 63.91800 0.609 25.71989 106 ASP A O 1
ATOM 888 O O B ASP A 1 126 ? 48.79300 92.73300 64.05300 0.391 21.94472 106 ASP A O 1
ATOM 897 N N . ILE A 1 127 ? 49.61400 94.16700 65.58600 1.000 23.77443 107 ILE A N 1
ATOM 898 C CA . ILE A 1 127 ? 48.60800 93.85700 66.60300 1.000 24.60251 107 ILE A CA 1
ATOM 899 C C . ILE A 1 127 ? 48.27000 95.14800 67.33800 1.000 26.07374 107 ILE A C 1
ATOM 900 O O . ILE A 1 127 ? 48.93200 95.49200 68.33100 1.000 26.80250 107 ILE A O 1
ATOM 905 N N . PRO A 1 128 ? 47.27900 95.90000 66.87700 1.000 26.95277 108 PRO A N 1
ATOM 906 C CA . PRO A 1 128 ? 46.92900 97.19700 67.50000 1.000 28.23163 108 PRO A CA 1
ATOM 907 C C . PRO A 1 128 ? 46.06600 97.03700 68.75300 1.000 29.48216 108 PRO A C 1
ATOM 908 O O . PRO A 1 128 ? 44.86300 97.27400 68.77800 1.000 33.17964 108 PRO A O 1
ATOM 912 N N . ALA A 1 129 ? 46.70500 96.62000 69.83600 1.000 28.38074 109 ALA A N 1
ATOM 913 C CA . ALA A 1 129 ? 46.04400 96.34800 71.10200 1.000 27.75896 109 ALA A CA 1
ATOM 914 C C . ALA A 1 129 ? 46.95900 96.84700 72.20800 1.000 28.47744 109 ALA A C 1
ATOM 915 O O . ALA A 1 129 ? 48.17000 96.97500 72.00300 1.000 28.88402 109 ALA A O 1
ATOM 917 N N A PRO A 1 130 ? 46.41500 97.15400 73.38300 0.608 30.37750 110 PRO A N 1
ATOM 918 N N B PRO A 1 130 ? 46.40800 97.16100 73.38200 0.392 28.00400 110 PRO A N 1
ATOM 919 C CA A PRO A 1 130 ? 47.23900 97.77700 74.42200 0.608 32.25621 110 PRO A CA 1
ATOM 920 C CA B PRO A 1 130 ? 47.23100 97.73400 74.45600 0.392 27.89238 110 PRO A CA 1
ATOM 921 C C A PRO A 1 130 ? 48.09200 96.76300 75.16500 0.608 33.16365 110 PRO A C 1
ATOM 922 C C B PRO A 1 130 ? 48.24100 96.74100 75.00900 0.392 26.90034 110 PRO A C 1
ATOM 923 O O A PRO A 1 130 ? 47.70300 95.61200 75.37100 0.608 33.78096 110 PRO A O 1
ATOM 924 O O B PRO A 1 130 ? 47.96200 95.54800 75.14200 0.392 27.01900 110 PRO A O 1
ATOM 931 N N A ALA A 1 131 ? 49.27400 97.21800 75.57600 0.608 33.66944 111 ALA A N 1
ATOM 932 N N B ALA A 1 131 ? 49.41600 97.26100 75.35700 0.392 26.90658 111 ALA A N 1
ATOM 933 C CA A ALA A 1 131 ? 50.03100 96.48800 76.58000 0.608 33.80144 111 ALA A CA 1
ATOM 934 C CA B ALA A 1 131 ? 50.42100 96.46700 76.04900 0.392 28.39145 111 ALA A CA 1
ATOM 935 C C A ALA A 1 131 ? 49.19500 96.36400 77.85000 0.608 36.19677 111 ALA A C 1
ATOM 936 C C B ALA A 1 131 ? 49.87700 95.97600 77.38400 0.392 29.41379 111 ALA A C 1
ATOM 937 O O A ALA A 1 131 ? 48.30400 97.17600 78.11200 0.608 37.23488 111 ALA A O 1
ATOM 938 O O B ALA A 1 131 ? 49.33300 96.75600 78.17300 0.392 30.56419 111 ALA A O 1
ATOM 941 N N A GLY A 1 132 ? 49.47500 95.32500 78.63500 0.608 37.56868 112 GLY A N 1
ATOM 942 N N B GLY A 1 132 ? 50.01800 94.67400 77.63400 0.392 29.36799 112 GLY A N 1
ATOM 943 C CA A GLY A 1 132 ? 48.77500 95.13400 79.89200 0.608 39.23241 112 GLY A CA 1
ATOM 944 C CA B GLY A 1 132 ? 49.65000 94.09100 78.90400 0.392 29.43721 112 GLY A CA 1
ATOM 945 C C A GLY A 1 132 ? 47.31000 94.77900 79.77000 0.608 40.31476 112 GLY A C 1
ATOM 946 C C B GLY A 1 132 ? 48.18600 93.74000 79.09300 0.392 30.15228 112 GLY A C 1
ATOM 947 O O A GLY A 1 132 ? 46.54100 95.02900 80.70700 0.608 40.45693 112 GLY A O 1
ATOM 948 O O B GLY A 1 132 ? 47.85300 93.13000 80.11100 0.392 31.46175 112 GLY A O 1
ATOM 949 N N A GLU A 1 133 ? 46.90100 94.19700 78.64500 0.608 41.22458 113 GLU A N 1
ATOM 950 N N B GLU A 1 133 ? 47.29800 94.08700 78.14900 0.392 31.19312 113 GLU A N 1
ATOM 951 C CA A GLU A 1 133 ? 45.51300 93.84500 78.37000 0.608 39.93239 113 GLU A CA 1
ATOM 952 C CA B GLU A 1 133 ? 45.87100 93.81100 78.34000 0.392 31.01175 113 GLU A CA 1
ATOM 953 C C A GLU A 1 133 ? 45.24500 92.35100 78.42700 0.608 34.41067 113 GLU A C 1
ATOM 954 C C B GLU A 1 133 ? 45.60600 92.32200 78.53900 0.392 28.64576 113 GLU A C 1
ATOM 955 O O A GLU A 1 133 ? 44.21800 91.93300 78.96700 0.608 34.20742 113 GLU A O 1
ATOM 956 O O B GLU A 1 133 ? 44.79700 91.93500 79.39100 0.392 30.51880 113 GLU A O 1
ATOM 967 N N A PHE A 1 134 ? 46.13500 91.52900 77.87600 0.608 29.89680 114 PHE A N 1
ATOM 968 N N B PHE A 1 134 ? 46.28600 91.47300 77.77600 0.392 25.87747 114 PHE A N 1
ATOM 969 C CA A PHE A 1 134 ? 45.86400 90.11300 77.68400 0.608 25.34689 114 PHE A CA 1
ATOM 970 C CA B PHE A 1 134 ? 45.88900 90.08000 77.63200 0.392 23.79027 114 PHE A CA 1
ATOM 971 C C A PHE A 1 134 ? 46.66800 89.25500 78.65100 0.608 24.93344 114 PHE A C 1
ATOM 972 C C B PHE A 1 134 ? 46.71100 89.15600 78.52100 0.392 23.68674 114 PHE A C 1
ATOM 973 O O A PHE A 1 134 ? 47.84200 89.53000 78.92500 0.608 26.24654 114 PHE A O 1
ATOM 974 O O B PHE A 1 134 ? 47.93700 89.28100 78.61300 0.392 24.18594 114 PHE A O 1
ATOM 989 N N . ASP A 1 135 ? 46.01800 88.21900 79.17000 1.000 22.36832 115 ASP A N 1
ATOM 990 C CA . ASP A 1 135 ? 46.66700 87.24900 80.03400 1.000 23.43326 115 ASP A CA 1
ATOM 991 C C . ASP A 1 135 ? 47.22500 86.08300 79.24200 1.000 22.59367 115 ASP A C 1
ATOM 992 O O . ASP A 1 135 ? 48.13300 85.39400 79.72600 1.000 25.45867 115 ASP A O 1
ATOM 997 N N . ALA A 1 136 ? 46.70600 85.86000 78.03500 1.000 20.08905 116 ALA A N 1
ATOM 998 C CA . ALA A 1 136 ? 47.18200 84.79200 77.16900 1.000 19.40674 116 ALA A CA 1
ATOM 999 C C . ALA A 1 136 ? 46.91900 85.18900 75.72900 1.000 20.26964 116 ALA A C 1
ATOM 1000 O O . ALA A 1 136 ? 45.97700 85.93100 75.44000 1.000 20.96013 116 ALA A O 1
ATOM 1002 N N . VAL A 1 137 ? 47.76300 84.69200 74.82700 1.000 19.17838 117 VAL A N 1
ATOM 1003 C CA . VAL A 1 137 ? 47.53400 84.80500 73.39400 1.000 18.96527 117 VAL A CA 1
ATOM 1004 C C . VAL A 1 137 ? 47.51800 83.39400 72.81300 1.000 17.93363 117 VAL A C 1
ATOM 1005 O O . VAL A 1 137 ? 48.32200 82.53800 73.21000 1.000 18.99555 117 VAL A O 1
ATOM 1009 N N A VAL A 1 138 ? 46.57900 83.14000 71.90700 0.688 17.65463 118 VAL A N 1
ATOM 1010 N N B VAL A 1 138 ? 46.61100 83.17000 71.85900 0.312 18.15026 118 VAL A N 1
ATOM 1011 C CA A VAL A 1 138 ? 46.47500 81.85200 71.24100 0.688 16.73678 118 VAL A CA 1
ATOM 1012 C CA B VAL A 1 138 ? 46.34200 81.87500 71.24900 0.312 17.83208 118 VAL A CA 1
ATOM 1013 C C A VAL A 1 138 ? 46.33700 82.07400 69.74200 0.688 18.74943 118 VAL A C 1
ATOM 1014 C C B VAL A 1 138 ? 46.27100 82.06600 69.73700 0.312 19.16280 118 VAL A C 1
ATOM 1015 O O A VAL A 1 138 ? 45.96800 83.15300 69.28100 0.688 19.28243 118 VAL A O 1
ATOM 1016 O O B VAL A 1 138 ? 45.90300 83.14000 69.25400 0.312 19.44841 118 VAL A O 1
ATOM 1023 N N . SER A 1 139 ? 46.62700 81.01900 68.97900 1.000 19.68592 119 SER A N 1
ATOM 1024 C CA . SER A 1 139 ? 46.39500 81.03200 67.53300 1.000 19.05592 119 SER A CA 1
ATOM 1025 C C . SER A 1 139 ? 46.12600 79.59100 67.11900 1.000 20.70037 119 SER A C 1
ATOM 1026 O O . SER A 1 139 ? 47.07300 78.83300 66.87700 1.000 22.20529 119 SER A O 1
ATOM 1029 N N . ALA A 1 140 ? 44.84400 79.22500 67.04000 1.000 21.53944 120 ALA A N 1
ATOM 1030 C CA . ALA A 1 140 ? 44.43200 77.85300 66.77600 1.000 22.66979 120 ALA A CA 1
ATOM 1031 C C . ALA A 1 140 ? 44.14100 77.62800 65.29800 1.000 22.27315 120 ALA A C 1
ATOM 1032 O O . ALA A 1 140 ? 43.67800 78.52300 64.58200 1.000 22.70842 120 ALA A O 1
ATOM 1034 N N . ALA A 1 141 ? 44.42500 76.40700 64.84800 1.000 21.22207 121 ALA A N 1
ATOM 1035 C CA . ALA A 1 141 ? 44.04600 75.94100 63.51300 1.000 20.83300 121 ALA A CA 1
ATOM 1036 C C . ALA A 1 141 ? 44.80500 76.63600 62.38300 1.000 20.72465 121 ALA A C 1
ATOM 1037 O O . ALA A 1 141 ? 44.25300 76.85100 61.29600 1.000 23.72065 121 ALA A O 1
ATOM 1039 N N . GLY A 1 142 ? 46.06400 76.99200 62.62600 1.000 20.27671 122 GLY A N 1
ATOM 1040 C CA . GLY A 1 142 ? 47.03700 77.09400 61.55300 1.000 21.69660 122 GLY A CA 1
ATOM 1041 C C . GLY A 1 142 ? 47.27400 78.44900 60.92200 1.000 21.53072 122 GLY A C 1
ATOM 1042 O O . GLY A 1 142 ? 47.95900 78.50600 59.89600 1.000 22.89773 122 GLY A O 1
ATOM 1043 N N . GLY A 1 143 ? 46.75200 79.53900 61.48900 1.000 21.08265 123 GLY A N 1
ATOM 1044 C CA . GLY A 1 143 ? 47.00700 80.84800 60.90500 1.000 20.94094 123 GLY A CA 1
ATOM 1045 C C . GLY A 1 143 ? 48.48700 81.18000 60.81000 1.000 20.22388 123 GLY A C 1
ATOM 1046 O O . GLY A 1 143 ? 48.93400 81.80900 59.84300 1.000 20.13331 123 GLY A O 1
ATOM 1047 N N . LEU A 1 144 ? 49.27700 80.77000 61.80800 1.000 20.73614 124 LEU A N 1
ATOM 1048 C CA . LEU A 1 144 ? 50.69300 81.13600 61.77400 1.000 20.77613 124 LEU A CA 1
ATOM 1049 C C . LEU A 1 144 ? 51.47900 80.39900 60.69300 1.000 21.46068 124 LEU A C 1
ATOM 1050 O O . LEU A 1 144 ? 52.60300 80.82100 60.37600 1.000 21.93469 124 LEU A O 1
ATOM 1055 N N . ASN A 1 145 ? 50.90800 79.34700 60.09100 1.000 20.19531 125 ASN A N 1
ATOM 1056 C CA . ASN A 1 145 ? 51.54200 78.72100 58.93500 1.000 20.34623 125 ASN A CA 1
ATOM 1057 C C . ASN A 1 145 ? 51.68300 79.68400 57.76100 1.000 21.12347 125 ASN A C 1
ATOM 1058 O O . ASN A 1 145 ? 52.51100 79.44400 56.87700 1.000 21.75449 125 ASN A O 1
ATOM 1063 N N . TYR A 1 146 ? 50.88300 80.75200 57.72200 1.000 20.74021 126 TYR A N 1
ATOM 1064 C CA . TYR A 1 146 ? 50.89900 81.68900 56.60400 1.000 19.84908 126 TYR A CA 1
ATOM 1065 C C . TYR A 1 146 ? 51.98900 82.74900 56.72300 1.000 19.36001 126 TYR A C 1
ATOM 1066 O O . TYR A 1 146 ? 52.16100 83.53700 55.78900 1.000 21.51928 126 TYR A O 1
ATOM 1075 N N A LEU A 1 147 ? 52.73200 82.78100 57.82500 0.499 20.59243 127 LEU A N 1
ATOM 1076 N N B LEU A 1 147 ? 52.71700 82.79200 57.83500 0.501 20.90937 127 LEU A N 1
ATOM 1077 C CA A LEU A 1 147 ? 53.69900 83.83900 58.09000 0.499 20.18865 127 LEU A CA 1
ATOM 1078 C CA B LEU A 1 147 ? 53.70700 83.82900 58.08400 0.501 20.96657 127 LEU A CA 1
ATOM 1079 C C A LEU A 1 147 ? 55.10300 83.37600 57.72600 0.499 22.09550 127 LEU A C 1
ATOM 1080 C C B LEU A 1 147 ? 55.09500 83.35300 57.68500 0.501 22.47211 127 LEU A C 1
ATOM 1081 O O A LEU A 1 147 ? 55.51300 82.27300 58.09500 0.499 23.16286 127 LEU A O 1
ATOM 1082 O O B LEU A 1 147 ? 55.48700 82.22400 57.98500 0.501 23.51546 127 LEU A O 1
ATOM 1091 N N . SER A 1 148 ? 55.83500 84.22700 57.01400 1.000 24.42683 128 SER A N 1
ATOM 1092 C CA . SER A 1 148 ? 57.23500 83.97000 56.72800 1.000 26.75645 128 SER A CA 1
ATOM 1093 C C . SER A 1 148 ? 58.03500 84.01000 58.02900 1.000 27.08641 128 SER A C 1
ATOM 1094 O O . SER A 1 148 ? 57.56500 84.50000 59.05900 1.000 27.04020 128 SER A O 1
ATOM 1097 N N . GLU A 1 149 ? 59.27200 83.50200 57.98700 1.000 30.45132 129 GLU A N 1
ATOM 1098 C CA . GLU A 1 149 ? 60.06200 83.49500 59.21700 1.000 33.55683 129 GLU A CA 1
ATOM 1099 C C . GLU A 1 149 ? 60.24200 84.90900 59.75200 1.000 33.54793 129 GLU A C 1
ATOM 1100 O O . GLU A 1 149 ? 60.17500 85.13100 60.96300 1.000 32.72591 129 GLU A O 1
ATOM 1106 N N . SER A 1 150 ? 60.40700 85.88800 58.85700 1.000 33.31613 130 SER A N 1
ATOM 1107 C CA . SER A 1 150 ? 60.50700 87.28200 59.28600 1.000 34.34726 130 SER A CA 1
ATOM 1108 C C . SER A 1 150 ? 59.20800 87.78100 59.91500 1.000 31.60341 130 SER A C 1
ATOM 1109 O O . SER A 1 150 ? 59.23700 88.48700 60.93300 1.000 31.86230 130 SER A O 1
ATOM 1112 N N A GLN A 1 151 ? 58.06000 87.42300 59.33500 0.530 28.48241 131 GLN A N 1
ATOM 1113 N N B GLN A 1 151 ? 58.06500 87.44500 59.30600 0.470 29.80215 131 GLN A N 1
ATOM 1114 C CA A GLN A 1 151 ? 56.78600 87.88100 59.88100 0.530 26.35679 131 GLN A CA 1
ATOM 1115 C CA B GLN A 1 151 ? 56.77300 87.84900 59.85300 0.470 28.66768 131 GLN A CA 1
ATOM 1116 C C A GLN A 1 151 ? 56.44900 87.17400 61.18400 0.530 23.93611 131 GLN A C 1
ATOM 1117 C C B GLN A 1 151 ? 56.53000 87.20200 61.20500 0.470 25.68764 131 GLN A C 1
ATOM 1118 O O A GLN A 1 151 ? 55.80900 87.76300 62.06400 0.530 23.03589 131 GLN A O 1
ATOM 1119 O O B GLN A 1 151 ? 56.02500 87.84600 62.13300 0.470 25.68188 131 GLN A O 1
ATOM 1130 N N . ILE A 1 152 ? 56.86700 85.91800 61.33100 1.000 23.97290 132 ILE A N 1
ATOM 1131 C CA . ILE A 1 152 ? 56.57300 85.22600 62.57500 1.000 23.80276 132 ILE A CA 1
ATOM 1132 C C . ILE A 1 152 ? 57.49000 85.71400 63.68400 1.000 24.00183 132 ILE A C 1
ATOM 1133 O O . ILE A 1 152 ? 57.06800 85.81500 64.83800 1.000 24.29963 132 ILE A O 1
ATOM 1138 N N . SER A 1 153 ? 58.73100 86.07400 63.34900 1.000 24.99948 133 SER A N 1
ATOM 1139 C CA . SER A 1 153 ? 59.61900 86.66400 64.34000 1.000 25.48390 133 SER A CA 1
ATOM 1140 C C . SER A 1 153 ? 59.05100 87.98000 64.85600 1.000 24.81643 133 SER A C 1
ATOM 1141 O O . SER A 1 153 ? 59.00500 88.21800 66.07300 1.000 26.52349 133 SER A O 1
ATOM 1144 N N . ALA A 1 154 ? 58.59200 88.84400 63.94100 1.000 24.61302 134 ALA A N 1
ATOM 1145 C CA . ALA A 1 154 ? 57.97800 90.10400 64.35900 1.000 25.10755 134 ALA A CA 1
ATOM 1146 C C . ALA A 1 154 ? 56.70500 89.87400 65.16400 1.000 23.20868 134 ALA A C 1
ATOM 1147 O O . ALA A 1 154 ? 56.40800 90.65000 66.08200 1.000 24.76980 134 ALA A O 1
ATOM 1149 N N . THR A 1 155 ? 55.93400 88.83200 64.82700 1.000 22.46974 135 THR A N 1
ATOM 1150 C CA . THR A 1 155 ? 54.72900 88.50400 65.58900 1.000 22.70093 135 THR A CA 1
ATOM 1151 C C . THR A 1 155 ? 55.07400 88.04500 67.00000 1.000 23.15342 135 THR A C 1
ATOM 1152 O O . THR A 1 155 ? 54.39300 88.42400 67.96200 1.000 22.70678 135 THR A O 1
ATOM 1156 N N . PHE A 1 156 ? 56.12100 87.22700 67.14400 1.000 22.11401 136 PHE A N 1
ATOM 1157 C CA . PHE A 1 156 ? 56.57300 86.83800 68.48000 1.000 22.04672 136 PHE A CA 1
ATOM 1158 C C . PHE A 1 156 ? 56.89000 88.07100 69.31400 1.000 23.80852 136 PHE A C 1
ATOM 1159 O O . PHE A 1 156 ? 56.54400 88.13200 70.49900 1.000 24.18734 136 PHE A O 1
ATOM 1167 N N . GLY A 1 157 ? 57.56600 89.05700 68.71200 1.000 24.87722 137 GLY A N 1
ATOM 1168 C CA . GLY A 1 157 ? 57.87400 90.28100 69.43700 1.000 26.42537 137 GLY A CA 1
ATOM 1169 C C . GLY A 1 157 ? 56.63100 91.04700 69.85700 1.000 26.66631 137 GLY A C 1
ATOM 1170 O O . GLY A 1 157 ? 56.53900 91.52900 70.99200 1.000 27.88966 137 GLY A O 1
ATOM 1171 N N . ALA A 1 158 ? 55.66100 91.17600 68.94800 1.000 24.76900 138 ALA A N 1
ATOM 1172 C CA . ALA A 1 158 ? 54.43500 91.89800 69.27600 1.000 24.76933 138 ALA A CA 1
ATOM 1173 C C . ALA A 1 158 ? 53.64700 91.18200 70.36600 1.000 23.65887 138 ALA A C 1
ATOM 1174 O O . ALA A 1 158 ? 53.11700 91.82400 71.28300 1.000 24.48118 138 ALA A O 1
ATOM 1176 N N . VAL A 1 159 ? 53.56700 89.85100 70.28400 1.000 22.52935 139 VAL A N 1
ATOM 1177 C CA . VAL A 1 159 ? 52.88800 89.06900 71.31600 1.000 22.47335 139 VAL A CA 1
ATOM 1178 C C . VAL A 1 159 ? 53.59000 89.23600 72.65900 1.000 24.75225 139 VAL A C 1
ATOM 1179 O O . VAL A 1 159 ? 52.94100 89.39000 73.70100 1.000 25.75497 139 VAL A O 1
ATOM 1183 N N . ALA A 1 160 ? 54.92600 89.20800 72.65800 1.000 24.26804 140 ALA A N 1
ATOM 1184 C CA . ALA A 1 160 ? 55.66400 89.39000 73.90500 1.000 25.71495 140 ALA A CA 1
ATOM 1185 C C . ALA A 1 160 ? 55.32500 90.72200 74.55800 1.000 27.86046 140 ALA A C 1
ATOM 1186 O O . ALA A 1 160 ? 55.14600 90.79500 75.78100 1.000 28.34779 140 ALA A O 1
ATOM 1188 N N . ARG A 1 161 ? 55.21300 91.78500 73.75700 1.000 29.06092 141 ARG A N 1
ATOM 1189 C CA . ARG A 1 161 ? 54.87400 93.09300 74.30500 1.000 30.45154 141 ARG A CA 1
ATOM 1190 C C . ARG A 1 161 ? 53.45900 93.14900 74.86100 1.000 30.07331 141 ARG A C 1
ATOM 1191 O O . ARG A 1 161 ? 53.19100 93.97500 75.74300 1.000 33.26121 141 ARG A O 1
ATOM 1199 N N . LEU A 1 162 ? 52.56100 92.28400 74.39000 1.000 28.64667 142 LEU A N 1
ATOM 1200 C CA . LEU A 1 162 ? 51.19200 92.24400 74.89200 1.000 30.31695 142 LEU A CA 1
ATOM 1201 C C . LEU A 1 162 ? 51.04300 91.41700 76.15500 1.000 31.11914 142 LEU A C 1
ATOM 1202 O O . LEU A 1 162 ? 49.97800 91.46400 76.78400 1.000 34.89977 142 LEU A O 1
ATOM 1207 N N . LEU A 1 163 ? 52.05600 90.65200 76.52900 1.000 27.83137 143 LEU A N 1
ATOM 1208 C CA . LEU A 1 163 ? 51.90100 89.71300 77.62300 1.000 26.91486 143 LEU A CA 1
ATOM 1209 C C . LEU A 1 163 ? 52.71800 90.14800 78.82300 1.000 27.41549 143 LEU A C 1
ATOM 1210 O O . LEU A 1 163 ? 53.89500 90.50600 78.68200 1.000 29.71814 143 LEU A O 1
ATOM 1215 N N . PRO A 1 164 ? 52.13600 90.11000 80.01200 1.000 29.25106 144 PRO A N 1
ATOM 1216 C CA . PRO A 1 164 ? 52.92700 90.29600 81.22600 1.000 29.86675 144 PRO A CA 1
ATOM 1217 C C . PRO A 1 164 ? 53.75800 89.05400 81.50200 1.000 29.60551 144 PRO A C 1
ATOM 1218 O O . PRO A 1 164 ? 53.48500 87.96500 80.99500 1.000 29.57086 144 PRO A O 1
ATOM 1222 N N . ALA A 1 165 ? 54.78800 89.23000 82.32800 1.000 29.42395 145 ALA A N 1
ATOM 1223 C CA . ALA A 1 165 ? 55.55500 88.08700 82.80400 1.000 29.58535 145 ALA A CA 1
ATOM 1224 C C . ALA A 1 165 ? 54.61400 87.04600 83.39800 1.000 29.14003 145 ALA A C 1
ATOM 1225 O O . ALA A 1 165 ? 53.74500 87.36900 84.21200 1.000 29.93438 145 ALA A O 1
ATOM 1227 N N . GLY A 1 166 ? 54.77700 85.79400 82.97300 1.000 27.71664 146 GLY A N 1
ATOM 1228 C CA . GLY A 1 166 ? 53.93300 84.72300 83.44400 1.000 27.26413 146 GLY A CA 1
ATOM 1229 C C . GLY A 1 166 ? 52.71100 84.45600 82.59800 1.000 26.64710 146 GLY A C 1
ATOM 1230 O O . GLY A 1 166 ? 52.04400 83.43400 82.81300 1.000 26.84479 146 GLY A O 1
ATOM 1231 N N . GLY A 1 167 ? 52.38100 85.35400 81.67100 1.000 25.73021 147 GLY A N 1
ATOM 1232 C CA . GLY A 1 167 ? 51.41600 85.04900 80.63000 1.000 24.29351 147 GLY A CA 1
ATOM 1233 C C . GLY A 1 167 ? 51.99000 84.05100 79.64300 1.000 24.44104 147 GLY A C 1
ATOM 1234 O O . GLY A 1 167 ? 53.17100 83.70100 79.69300 1.000 26.38612 147 GLY A O 1
ATOM 1235 N N . THR A 1 168 ? 51.13700 83.56600 78.73700 1.000 22.86958 148 THR A N 1
ATOM 1236 C CA . THR A 1 168 ? 51.53900 82.48700 77.84000 1.000 22.10432 148 THR A CA 1
ATOM 1237 C C . THR A 1 168 ? 51.07800 82.73800 76.41100 1.000 21.43135 148 THR A C 1
ATOM 1238 O O . THR A 1 168 ? 50.13900 83.49800 76.15000 1.000 21.93990 148 THR A O 1
ATOM 1242 N N . PHE A 1 169 ? 51.75100 82.04400 75.49100 1.000 21.40381 149 PHE A N 1
ATOM 1243 C CA . PHE A 1 169 ? 51.46800 82.06200 74.06000 1.000 19.52200 149 PHE A CA 1
ATOM 1244 C C . PHE A 1 169 ? 51.35400 80.60900 73.62500 1.000 19.57092 149 PHE A C 1
ATOM 1245 O O . PHE A 1 169 ? 52.25500 79.80600 73.90300 1.000 20.74267 149 PHE A O 1
ATOM 1253 N N . THR A 1 170 ? 50.24900 80.26800 72.95500 1.000 19.54870 150 THR A N 1
ATOM 1254 C CA . THR A 1 170 ? 49.98300 78.91100 72.48600 1.000 18.84356 150 THR A CA 1
ATOM 1255 C C . THR A 1 170 ? 49.52100 78.98700 71.04000 1.000 19.85803 150 THR A C 1
ATOM 1256 O O . THR A 1 170 ? 48.66400 79.80700 70.70700 1.000 21.38717 150 THR A O 1
ATOM 1260 N N . PHE A 1 171 ? 50.08200 78.14300 70.18100 1.000 19.53079 151 PHE A N 1
ATOM 1261 C CA . PHE A 1 171 ? 49.67200 78.13900 68.78600 1.000 18.94456 151 PHE A CA 1
ATOM 1262 C C . PHE A 1 171 ? 49.95600 76.76500 68.20200 1.000 19.58420 151 PHE A C 1
ATOM 1263 O O . PHE A 1 171 ? 50.67600 75.95700 68.78800 1.000 21.12482 151 PHE A O 1
ATOM 1271 N N . ASP A 1 172 ? 49.40100 76.50400 67.02400 1.000 18.79879 152 ASP A N 1
ATOM 1272 C CA . ASP A 1 172 ? 49.78100 75.30700 66.29200 1.000 19.97212 152 ASP A CA 1
ATOM 1273 C C . ASP A 1 172 ? 50.27900 75.66700 64.90200 1.000 19.86843 152 ASP A C 1
ATOM 1274 O O . ASP A 1 172 ? 49.85500 76.66000 64.30400 1.000 22.20759 152 ASP A O 1
ATOM 1279 N N . VAL A 1 173 ? 51.20800 74.84900 64.41000 1.000 20.63719 153 VAL A N 1
ATOM 1280 C CA . VAL A 1 173 ? 51.69000 74.91500 63.03700 1.000 21.45646 153 VAL A CA 1
ATOM 1281 C C . VAL A 1 173 ? 51.74100 73.48700 62.52000 1.000 21.89090 153 VAL A C 1
ATOM 1282 O O . VAL A 1 173 ? 51.66200 72.52500 63.28700 1.000 22.29272 153 VAL A O 1
ATOM 1286 N N . PHE A 1 174 ? 51.88300 73.35600 61.20300 1.000 21.72747 154 PHE A N 1
ATOM 1287 C CA . PHE A 1 174 ? 51.97200 72.03300 60.60700 1.000 22.95570 154 PHE A CA 1
ATOM 1288 C C . PHE A 1 174 ? 53.19000 71.30300 61.15300 1.000 23.67677 154 PHE A C 1
ATOM 1289 O O . PHE A 1 174 ? 54.28600 71.87000 61.25000 1.000 24.24757 154 PHE A O 1
ATOM 1297 N N . GLY A 1 175 ? 52.99200 70.03500 61.51600 1.000 24.21990 155 GLY A N 1
ATOM 1298 C CA . GLY A 1 175 ? 54.07600 69.19200 61.96200 1.000 25.21141 155 GLY A CA 1
ATOM 1299 C C . GLY A 1 175 ? 54.75500 68.45100 60.81500 1.000 27.02640 155 GLY A C 1
ATOM 1300 O O . GLY A 1 175 ? 54.37400 68.55100 59.64800 1.000 25.95962 155 GLY A O 1
ATOM 1301 N N A GLN A 1 176 ? 55.79600 67.69700 61.18000 0.563 29.65633 156 GLN A N 1
ATOM 1302 N N B GLN A 1 176 ? 55.78000 67.68100 61.18600 0.437 28.51683 156 GLN A N 1
ATOM 1303 C CA A GLN A 1 176 ? 56.54900 66.92600 60.19600 0.563 33.05975 156 GLN A CA 1
ATOM 1304 C CA B GLN A 1 176 ? 56.55900 66.92300 60.21200 0.437 30.53072 156 GLN A CA 1
ATOM 1305 C C A GLN A 1 176 ? 55.64300 65.97800 59.42200 0.563 32.86575 156 GLN A C 1
ATOM 1306 C C B GLN A 1 176 ? 55.70100 65.91600 59.45600 0.437 31.27649 156 GLN A C 1
ATOM 1307 O O A GLN A 1 176 ? 55.82300 65.78500 58.21300 0.563 34.21178 156 GLN A O 1
ATOM 1308 O O B GLN A 1 176 ? 55.97700 65.62100 58.28700 0.437 32.21705 156 GLN A O 1
ATOM 1319 N N . GLY A 1 177 ? 54.66000 65.38300 60.09900 1.000 31.00008 157 GLY A N 1
ATOM 1320 C CA . GLY A 1 177 ? 53.80100 64.41600 59.43800 1.000 30.70878 157 GLY A CA 1
ATOM 1321 C C . GLY A 1 177 ? 52.91000 65.02900 58.38200 1.000 29.45662 157 GLY A C 1
ATOM 1322 O O . GLY A 1 177 ? 52.52600 64.35200 57.42100 1.000 29.81015 157 GLY A O 1
ATOM 1323 N N . PHE A 1 178 ? 52.56000 66.30900 58.54600 1.000 25.95209 158 PHE A N 1
ATOM 1324 C CA . PHE A 1 178 ? 51.75400 67.00000 57.54400 1.000 25.16632 158 PHE A CA 1
ATOM 1325 C C . PHE A 1 178 ? 52.52100 67.15100 56.23700 1.000 27.02554 158 PHE A C 1
ATOM 1326 O O . PHE A 1 178 ? 52.00500 66.82700 55.15800 1.000 27.06998 158 PHE A O 1
ATOM 1334 N N . TYR A 1 179 ? 53.75200 67.66100 56.30700 1.000 27.39318 159 TYR A N 1
ATOM 1335 C CA . TYR A 1 179 ? 54.52200 67.83100 55.07700 1.000 28.00881 159 TYR A CA 1
ATOM 1336 C C . TYR A 1 179 ? 54.84400 66.49000 54.43300 1.000 29.57057 159 TYR A C 1
ATOM 1337 O O . TYR A 1 179 ? 54.84400 66.37200 53.20300 1.000 31.47451 159 TYR A O 1
ATOM 1346 N N . ALA A 1 180 ? 55.09600 65.46200 55.23900 1.000 31.24622 160 ALA A N 1
ATOM 1347 C CA . ALA A 1 180 ? 55.38400 64.14900 54.67200 1.000 32.62343 160 ALA A CA 1
ATOM 1348 C C . ALA A 1 180 ? 54.16000 63.55400 53.98800 1.000 34.13143 160 ALA A C 1
ATOM 1349 O O . ALA A 1 180 ? 54.29400 62.85200 52.98100 1.000 37.79426 160 ALA A O 1
ATOM 1351 N N . LYS A 1 181 ? 52.96700 63.83600 54.50300 1.000 34.47253 161 LYS A N 1
ATOM 1352 C CA . LYS A 1 181 ? 51.75800 63.23300 53.96000 1.000 35.58684 161 LYS A CA 1
ATOM 1353 C C . LYS A 1 181 ? 51.29500 63.92600 52.68500 1.000 35.01603 161 LYS A C 1
ATOM 1354 O O . LYS A 1 181 ? 50.87600 63.25300 51.73800 1.000 35.84912 161 LYS A O 1
ATOM 1360 N N . PHE A 1 182 ? 51.35800 65.26000 52.63500 1.000 32.63629 162 PHE A N 1
ATOM 1361 C CA . PHE A 1 182 ? 50.71600 66.01700 51.56600 1.000 32.40252 162 PHE A CA 1
ATOM 1362 C C . PHE A 1 182 ? 51.66800 66.61400 50.54300 1.000 32.79816 162 PHE A C 1
ATOM 1363 O O . PHE A 1 182 ? 51.20500 67.04000 49.47900 1.000 34.02297 162 PHE A O 1
ATOM 1371 N N . PHE A 1 183 ? 52.96700 66.66000 50.81700 1.000 33.64247 163 PHE A N 1
ATOM 1372 C CA . PHE A 1 183 ? 53.92300 67.29900 49.92100 1.000 35.43898 163 PHE A CA 1
ATOM 1373 C C . PHE A 1 183 ? 54.96800 66.29400 49.45500 1.000 42.66019 163 PHE A C 1
ATOM 1374 O O . PHE A 1 183 ? 55.50500 65.52700 50.25900 1.000 44.67943 163 PHE A O 1
ATOM 1382 N N . ASP A 1 184 ? 55.22800 66.28600 48.15000 1.000 48.25245 164 ASP A N 1
ATOM 1383 C CA . ASP A 1 184 ? 56.22900 65.42100 47.53200 1.000 53.64550 164 ASP A CA 1
ATOM 1384 C C . ASP A 1 184 ? 57.29000 66.32300 46.92000 1.000 56.05269 164 ASP A C 1
ATOM 1385 O O . ASP A 1 184 ? 56.95200 67.20800 46.11500 1.000 54.65765 164 ASP A O 1
ATOM 1390 N N . PRO A 1 185 ? 58.56700 66.16000 47.27200 1.000 60.07711 165 PRO A N 1
ATOM 1391 C CA . PRO A 1 185 ? 59.60900 67.00600 46.66500 1.000 61.96723 165 PRO A CA 1
ATOM 1392 C C . PRO A 1 185 ? 59.71900 66.85500 45.15800 1.000 62.41829 165 PRO A C 1
ATOM 1393 O O . PRO A 1 185 ? 60.18700 67.78600 44.49100 1.000 62.61936 165 PRO A O 1
ATOM 1397 N N . SER A 1 186 ? 59.28600 65.72400 44.60100 1.000 62.54236 166 SER A N 1
ATOM 1398 C CA . SER A 1 186 ? 59.55900 65.39000 43.20900 1.000 62.31838 166 SER A CA 1
ATOM 1399 C C . SER A 1 186 ? 58.46000 65.81300 42.24600 1.000 59.83209 166 SER A C 1
ATOM 1400 O O . SER A 1 186 ? 58.73600 65.96800 41.04900 1.000 60.58204 166 SER A O 1
ATOM 1403 N N . ALA A 1 187 ? 57.23000 65.98500 42.72000 1.000 55.32415 167 ALA A N 1
ATOM 1404 C CA . ALA A 1 187 ? 56.10200 66.23300 41.83500 1.000 53.46915 167 ALA A CA 1
ATOM 1405 C C . ALA A 1 187 ? 54.98600 66.87000 42.64500 1.000 51.30427 167 ALA A C 1
ATOM 1406 O O . ALA A 1 187 ? 54.97400 66.77500 43.88000 1.000 50.75278 167 ALA A O 1
ATOM 1408 N N . PRO A 1 188 ? 54.04400 67.54100 41.98900 1.000 50.01626 168 PRO A N 1
ATOM 1409 C CA . PRO A 1 188 ? 52.85900 68.01900 42.70600 1.000 47.55865 168 PRO A CA 1
ATOM 1410 C C . PRO A 1 188 ? 51.96400 66.86000 43.11600 1.000 44.47615 168 PRO A C 1
ATOM 1411 O O . PRO A 1 188 ? 51.91000 65.81700 42.45700 1.000 45.19340 168 PRO A O 1
ATOM 1415 N N A ARG A 1 189 ? 51.26200 67.05200 44.22900 0.494 42.09186 169 ARG A N 1
ATOM 1416 N N B ARG A 1 189 ? 51.27500 67.05100 44.23700 0.506 42.10505 169 ARG A N 1
ATOM 1417 C CA A ARG A 1 189 ? 50.25200 66.11800 44.70500 0.494 41.36070 169 ARG A CA 1
ATOM 1418 C CA B ARG A 1 189 ? 50.25000 66.13500 44.71300 0.506 41.42961 169 ARG A CA 1
ATOM 1419 C C A ARG A 1 189 ? 48.88800 66.78700 44.61700 0.494 36.78874 169 ARG A C 1
ATOM 1420 C C B ARG A 1 189 ? 48.89500 66.80900 44.55900 0.506 36.56151 169 ARG A C 1
ATOM 1421 O O A ARG A 1 189 ? 48.75100 67.97300 44.93000 0.494 34.77150 169 ARG A O 1
ATOM 1422 O O B ARG A 1 189 ? 48.77000 68.01800 44.77000 0.506 33.93029 169 ARG A O 1
ATOM 1437 N N . VAL A 1 190 ? 47.88200 66.03400 44.17600 1.000 34.92424 170 VAL A N 1
ATOM 1438 C CA . VAL A 1 190 ? 46.53700 66.56100 43.96300 1.000 32.35663 170 VAL A CA 1
ATOM 1439 C C . VAL A 1 190 ? 45.53700 65.75300 44.77100 1.000 32.00448 170 VAL A C 1
ATOM 1440 O O . VAL A 1 190 ? 45.50800 64.52100 44.67900 1.000 34.49956 170 VAL A O 1
ATOM 1444 N N A MET A 1 191 ? 44.70800 66.45100 45.53900 0.742 29.56413 171 MET A N 1
ATOM 1445 N N B MET A 1 191 ? 44.72700 66.44700 45.56800 0.258 31.40387 171 MET A N 1
ATOM 1446 C CA A MET A 1 191 ? 43.65800 65.84500 46.33900 0.742 29.06298 171 MET A CA 1
ATOM 1447 C CA B MET A 1 191 ? 43.67000 65.85400 46.37500 0.258 31.19952 171 MET A CA 1
ATOM 1448 C C A MET A 1 191 ? 42.37200 66.62700 46.12000 0.742 27.23722 171 MET A C 1
ATOM 1449 C C B MET A 1 191 ? 42.37500 66.60900 46.09800 0.258 28.96622 171 MET A C 1
ATOM 1450 O O A MET A 1 191 ? 42.38700 67.74600 45.60400 0.742 28.18210 171 MET A O 1
ATOM 1451 O O B MET A 1 191 ? 42.38400 67.69900 45.52000 0.258 29.43400 171 MET A O 1
ATOM 1460 N N . ALA A 1 192 ? 41.24700 66.03200 46.51100 1.000 26.84973 172 ALA A N 1
ATOM 1461 C CA . ALA A 1 192 ? 39.96000 66.66600 46.24300 1.000 25.61859 172 ALA A CA 1
ATOM 1462 C C . ALA A 1 192 ? 38.92200 66.26100 47.27600 1.000 25.19241 172 ALA A C 1
ATOM 1463 O O . ALA A 1 192 ? 39.09100 65.29200 48.02200 1.000 26.03936 172 ALA A O 1
ATOM 1465 N N . LEU A 1 193 ? 37.82900 67.02400 47.29500 1.000 24.29827 173 LEU A N 1
ATOM 1466 C CA . LEU A 1 193 ? 36.72000 66.77800 48.20700 1.000 25.34823 173 LEU A CA 1
ATOM 1467 C C . LEU A 1 193 ? 35.45200 67.37600 47.61900 1.000 26.79917 173 LEU A C 1
ATOM 1468 O O . LEU A 1 193 ? 35.46100 68.51700 47.14100 1.000 28.05560 173 LEU A O 1
ATOM 1473 N N A GLU A 1 194 ? 34.37500 66.60500 47.65200 0.773 27.91537 174 GLU A N 1
ATOM 1474 N N B GLU A 1 194 ? 34.37300 66.60100 47.64200 0.227 27.71938 174 GLU A N 1
ATOM 1475 C CA A GLU A 1 194 ? 33.04600 67.08300 47.30000 0.773 29.41716 174 GLU A CA 1
ATOM 1476 C CA B GLU A 1 194 ? 33.04000 67.08100 47.30100 0.227 28.67048 174 GLU A CA 1
ATOM 1477 C C A GLU A 1 194 ? 32.22600 67.09500 48.58100 0.773 29.78565 174 GLU A C 1
ATOM 1478 C C B GLU A 1 194 ? 32.22100 67.09500 48.58200 0.227 28.86436 174 GLU A C 1
ATOM 1479 O O A GLU A 1 194 ? 32.00300 66.03900 49.18500 0.773 31.82218 174 GLU A O 1
ATOM 1480 O O B GLU A 1 194 ? 31.97500 66.03900 49.17600 0.227 29.71021 174 GLU A O 1
ATOM 1491 N N . LEU A 1 195 ? 31.81700 68.28800 49.01400 1.000 28.19450 175 LEU A N 1
ATOM 1492 C CA . LEU A 1 195 ? 31.17000 68.46800 50.31300 1.000 31.35378 175 LEU A CA 1
ATOM 1493 C C . LEU A 1 195 ? 30.01000 69.44400 50.16600 1.000 34.48312 175 LEU A C 1
ATOM 1494 O O . LEU A 1 195 ? 30.22700 70.62900 49.89200 1.000 34.57811 175 LEU A O 1
ATOM 1499 N N . ASP A 1 196 ? 28.78300 68.95000 50.35700 1.000 37.34041 176 ASP A N 1
ATOM 1500 C CA . ASP A 1 196 ? 27.58000 69.79100 50.36200 1.000 41.92796 176 ASP A CA 1
ATOM 1501 C C . ASP A 1 196 ? 27.46800 70.65800 49.10600 1.000 43.81469 176 ASP A C 1
ATOM 1502 O O . ASP A 1 196 ? 27.18600 71.85800 49.17200 1.000 44.70241 176 ASP A O 1
ATOM 1507 N N . ASP A 1 197 ? 27.69600 70.04300 47.94900 1.000 43.62968 177 ASP A N 1
ATOM 1508 C CA . ASP A 1 197 ? 27.59800 70.68100 46.63600 1.000 43.34846 177 ASP A CA 1
ATOM 1509 C C . ASP A 1 197 ? 28.71600 71.67900 46.34500 1.000 37.46044 177 ASP A C 1
ATOM 1510 O O . ASP A 1 197 ? 28.69900 72.31100 45.28600 1.000 36.61979 177 ASP A O 1
ATOM 1515 N N . ILE A 1 198 ? 29.68100 71.84700 47.23600 1.000 32.43119 178 ILE A N 1
ATOM 1516 C CA . ILE A 1 198 ? 30.91900 72.53700 46.90300 1.000 30.42983 178 ILE A CA 1
ATOM 1517 C C . ILE A 1 198 ? 31.96600 71.47900 46.59400 1.000 28.42030 178 ILE A C 1
ATOM 1518 O O . ILE A 1 198 ? 31.97500 70.40500 47.20500 1.000 30.16565 178 ILE A O 1
ATOM 1523 N N . SER A 1 199 ? 32.83100 71.75900 45.62900 1.000 27.23701 179 SER A N 1
ATOM 1524 C CA . SER A 1 199 ? 33.90200 70.84000 45.26700 1.000 26.77549 179 SER A CA 1
ATOM 1525 C C . SER A 1 199 ? 35.22800 71.56500 45.37400 1.000 26.16987 179 SER A C 1
ATOM 1526 O O . SER A 1 199 ? 35.38000 72.66900 44.83900 1.000 27.85921 179 SER A O 1
ATOM 1529 N N . TYR A 1 200 ? 36.18600 70.93800 46.05100 1.000 24.23372 180 TYR A N 1
ATOM 1530 C CA . TYR A 1 200 ? 37.52400 71.48500 46.20100 1.000 24.18176 180 TYR A CA 1
ATOM 1531 C C . TYR A 1 200 ? 38.52400 70.58000 45.50300 1.000 23.89832 180 TYR A C 1
ATOM 1532 O O . TYR A 1 200 ? 38.43900 69.35000 45.59800 1.000 24.95435 180 TYR A O 1
ATOM 1541 N N . ILE A 1 201 ? 39.47800 71.19700 44.81200 1.000 24.70666 181 ILE A N 1
ATOM 1542 C CA . ILE A 1 201 ? 40.62700 70.49800 44.25400 1.000 24.86464 181 ILE A CA 1
ATOM 1543 C C . ILE A 1 201 ? 41.85900 71.19100 44.80000 1.000 24.45820 181 ILE A C 1
ATOM 1544 O O . ILE A 1 201 ? 42.02800 72.40100 44.60200 1.000 25.22645 181 ILE A O 1
ATOM 1549 N N . TRP A 1 202 ? 42.70400 70.43700 45.49900 1.000 23.22657 182 TRP A N 1
ATOM 1550 C CA . TRP A 1 202 ? 43.87100 70.98200 46.18000 1.000 24.20960 182 TRP A CA 1
ATOM 1551 C C . TRP A 1 202 ? 45.13800 70.46700 45.51400 1.000 25.67267 182 TRP A C 1
ATOM 1552 O O . TRP A 1 202 ? 45.30600 69.25200 45.34700 1.000 27.24503 182 TRP A O 1
ATOM 1563 N N . THR A 1 203 ? 46.03300 71.38700 45.15500 1.000 26.47950 183 THR A N 1
ATOM 1564 C CA . THR A 1 203 ? 47.29800 71.04100 44.52100 1.000 26.97548 183 THR A CA 1
ATOM 1565 C C . THR A 1 203 ? 48.42800 71.46300 45.44500 1.000 25.95799 183 THR A C 1
ATOM 1566 O O . THR A 1 203 ? 48.51200 72.63300 45.83500 1.000 27.01585 183 THR A O 1
ATOM 1570 N N . PHE A 1 204 ? 49.29600 70.51700 45.78400 1.000 25.57120 184 PHE A N 1
ATOM 1571 C CA . PHE A 1 204 ? 50.36600 70.72400 46.75000 1.000 26.54164 184 PHE A CA 1
ATOM 1572 C C . PHE A 1 204 ? 51.68600 70.72000 45.99000 1.000 28.20185 184 PHE A C 1
ATOM 1573 O O . PHE A 1 204 ? 51.99800 69.74100 45.30700 1.000 29.96437 184 PHE A O 1
ATOM 1581 N N . THR A 1 205 ? 52.46300 71.80000 46.10800 1.000 26.59931 185 THR A N 1
ATOM 1582 C CA . THR A 1 205 ? 53.74600 71.88400 45.42100 1.000 29.21135 185 THR A CA 1
ATOM 1583 C C . THR A 1 205 ? 54.82300 72.40100 46.36400 1.000 29.75604 185 THR A C 1
ATOM 1584 O O . THR A 1 205 ? 54.53500 73.11600 47.32800 1.000 27.93710 185 THR A O 1
ATOM 1588 N N . LYS A 1 206 ? 56.07200 72.03300 46.06800 1.000 31.96824 186 LYS A N 1
ATOM 1589 C CA . LYS A 1 206 ? 57.24900 72.48400 46.81300 1.000 33.15961 186 LYS A CA 1
ATOM 1590 C C . LYS A 1 206 ? 58.18800 73.18200 45.83700 1.000 33.85628 186 LYS A C 1
ATOM 1591 O O . LYS A 1 206 ? 59.10100 72.55000 45.28400 1.000 35.04849 186 LYS A O 1
ATOM 1597 N N . PRO A 1 207 ? 58.00200 74.47900 45.59400 1.000 33.58062 187 PRO A N 1
ATOM 1598 C CA . PRO A 1 207 ? 58.87000 75.18500 44.64200 1.000 34.88976 187 PRO A CA 1
ATOM 1599 C C . PRO A 1 207 ? 60.32400 75.12900 45.08300 1.000 32.19434 187 PRO A C 1
ATOM 1600 O O . PRO A 1 207 ? 60.63700 75.25400 46.27300 1.000 32.00692 187 PRO A O 1
ATOM 1604 N N . ALA A 1 208 ? 61.21500 74.94500 44.10500 1.000 33.28164 188 ALA A N 1
ATOM 1605 C CA . ALA A 1 208 ? 62.62200 74.71400 44.40300 1.000 31.10550 188 ALA A CA 1
ATOM 1606 C C . ALA A 1 208 ? 63.21800 75.90700 45.13500 1.000 29.08076 188 ALA A C 1
ATOM 1607 O O . ALA A 1 208 ? 63.00000 77.06200 44.75200 1.000 30.32015 188 ALA A O 1
ATOM 1609 N N . GLU A 1 209 ? 63.96700 75.62200 46.19900 1.000 25.81032 189 GLU A N 1
ATOM 1610 C CA . GLU A 1 209 ? 64.72400 76.61600 46.95500 1.000 24.21460 189 GLU A CA 1
ATOM 1611 C C . GLU A 1 209 ? 63.83900 77.63500 47.66200 1.000 24.23764 189 GLU A C 1
ATOM 1612 O O . GLU A 1 209 ? 64.34100 78.67200 48.11600 1.000 26.42506 189 GLU A O 1
ATOM 1618 N N . ALA A 1 210 ? 62.53500 77.37200 47.77500 1.000 26.93223 190 ALA A N 1
ATOM 1619 C CA . ALA A 1 210 ? 61.68900 78.34900 48.43700 1.000 26.87910 190 ALA A CA 1
ATOM 1620 C C . ALA A 1 210 ? 61.54400 78.01600 49.91800 1.000 26.48716 190 ALA A C 1
ATOM 1621 O O . ALA A 1 210 ? 61.56200 76.84300 50.30500 1.000 27.85144 190 ALA A O 1
ATOM 1623 N N . PRO A 1 211 ? 61.38400 79.03300 50.76500 1.000 27.48038 191 PRO A N 1
ATOM 1624 C CA . PRO A 1 211 ? 61.11300 78.78800 52.18200 1.000 25.67489 191 PRO A CA 1
ATOM 1625 C C . PRO A 1 211 ? 59.65100 78.49700 52.47500 1.000 24.53594 191 PRO A C 1
ATOM 1626 O O . PRO A 1 211 ? 59.27200 78.41900 53.64300 1.000 24.74573 191 PRO A O 1
ATOM 1630 N N . PHE A 1 212 ? 58.84400 78.33400 51.43600 1.000 24.92858 192 PHE A N 1
ATOM 1631 C CA . PHE A 1 212 ? 57.43500 78.02800 51.56900 1.000 24.20058 192 PHE A CA 1
ATOM 1632 C C . PHE A 1 212 ? 57.09700 76.83000 50.69700 1.000 24.05569 192 PHE A C 1
ATOM 1633 O O . PHE A 1 212 ? 57.87300 76.42800 49.81700 1.000 26.48387 192 PHE A O 1
ATOM 1641 N N . VAL A 1 213 ? 55.92500 76.26100 50.97000 1.000 23.95224 193 VAL A N 1
ATOM 1642 C CA . VAL A 1 213 ? 55.26700 75.29600 50.09900 1.000 23.44131 193 VAL A CA 1
ATOM 1643 C C . VAL A 1 213 ? 53.88400 75.85000 49.77600 1.000 23.66718 193 VAL A C 1
ATOM 1644 O O . VAL A 1 213 ? 53.33800 76.68000 50.50700 1.000 23.70939 193 VAL A O 1
ATOM 1648 N N . ASP A 1 214 ? 53.33200 75.41800 48.64400 1.000 24.46682 194 ASP A N 1
ATOM 1649 C CA . ASP A 1 214 ? 52.10400 76.00300 48.12000 1.000 25.45145 194 ASP A CA 1
ATOM 1650 C C . ASP A 1 214 ? 50.98400 74.97400 48.10400 1.000 25.00103 194 ASP A C 1
ATOM 1651 O O . ASP A 1 214 ? 51.17100 73.84200 47.64100 1.000 26.18551 194 ASP A O 1
ATOM 1656 N N . MET A 1 215 ? 49.82200 75.37800 48.60300 1.000 23.98778 195 MET A N 1
ATOM 1657 C CA . MET A 1 215 ? 48.59500 74.59700 48.51300 1.000 23.46234 195 MET A CA 1
ATOM 1658 C C . MET A 1 215 ? 47.56200 75.47300 47.81600 1.000 24.22872 195 MET A C 1
ATOM 1659 O O . MET A 1 215 ? 47.07100 76.44700 48.39700 1.000 25.17233 195 MET A O 1
ATOM 1664 N N A SER A 1 216 ? 47.23700 75.13100 46.57100 0.655 24.48273 196 SER A N 1
ATOM 1665 N N B SER A 1 216 ? 47.23000 75.14000 46.57400 0.345 24.90624 196 SER A N 1
ATOM 1666 C CA A SER A 1 216 ? 46.25900 75.89000 45.80700 0.655 25.10244 196 SER A CA 1
ATOM 1667 C CA B SER A 1 216 ? 46.25900 75.92300 45.82400 0.345 25.58387 196 SER A CA 1
ATOM 1668 C C A SER A 1 216 ? 44.87200 75.30000 46.03200 0.655 26.08304 196 SER A C 1
ATOM 1669 C C B SER A 1 216 ? 44.87200 75.31600 45.99100 0.345 25.87775 196 SER A C 1
ATOM 1670 O O A SER A 1 216 ? 44.69800 74.07700 45.98900 0.655 27.56387 196 SER A O 1
ATOM 1671 O O B SER A 1 216 ? 44.69700 74.10000 45.86000 0.345 26.66156 196 SER A O 1
ATOM 1676 N N . TYR A 1 217 ? 43.89300 76.16900 46.28000 1.000 25.19223 197 TYR A N 1
ATOM 1677 C CA . TYR A 1 217 ? 42.49600 75.77200 46.42600 1.000 24.09002 197 TYR A CA 1
ATOM 1678 C C . TYR A 1 217 ? 41.75800 76.16900 45.15400 1.000 25.10387 197 TYR A C 1
ATOM 1679 O O . TYR A 1 217 ? 41.51700 77.35700 44.92000 1.000 27.15715 197 TYR A O 1
ATOM 1688 N N . THR A 1 218 ? 41.37200 75.18700 44.35000 1.000 24.22408 198 THR A N 1
ATOM 1689 C CA . THR A 1 218 ? 40.35100 75.39500 43.33000 1.000 25.04878 198 THR A CA 1
ATOM 1690 C C . THR A 1 218 ? 39.01500 75.00000 43.94100 1.000 25.72986 198 THR A C 1
ATOM 1691 O O . THR A 1 218 ? 38.89100 73.92400 44.53300 1.000 27.22343 198 THR A O 1
ATOM 1695 N N A GLN A 1 219 ? 38.03000 75.88200 43.83100 0.592 25.38692 199 GLN A N 1
ATOM 1696 N N B GLN A 1 219 ? 38.01500 75.86100 43.78600 0.408 26.04416 199 GLN A N 1
ATOM 1697 C CA A GLN A 1 219 ? 36.73800 75.65600 44.46400 0.592 25.88947 199 GLN A CA 1
ATOM 1698 C CA B GLN A 1 219 ? 36.73700 75.69200 44.46600 0.408 26.77787 199 GLN A CA 1
ATOM 1699 C C A GLN A 1 219 ? 35.63300 75.89600 43.45000 0.592 27.06392 199 GLN A C 1
ATOM 1700 C C B GLN A 1 219 ? 35.61200 75.91800 43.46900 0.408 27.23880 199 GLN A C 1
ATOM 1701 O O A GLN A 1 219 ? 35.61800 76.93100 42.77800 0.592 28.35541 199 GLN A O 1
ATOM 1702 O O B GLN A 1 219 ? 35.55700 76.97000 42.82500 0.408 28.11849 199 GLN A O 1
ATOM 1713 N N . PHE A 1 220 ? 34.72200 74.93500 43.33900 1.000 26.75499 200 PHE A N 1
ATOM 1714 C CA . PHE A 1 220 ? 33.53600 75.04300 42.49200 1.000 26.37324 200 PHE A CA 1
ATOM 1715 C C . PHE A 1 220 ? 32.32800 75.19000 43.40900 1.000 29.85528 200 PHE A C 1
ATOM 1716 O O . PHE A 1 220 ? 32.07000 74.31400 44.24100 1.000 30.96695 200 PHE A O 1
ATOM 1724 N N . SER A 1 221 ? 31.59600 76.29500 43.26300 1.000 30.90422 201 SER A N 1
ATOM 1725 C CA . SER A 1 221 ? 30.42800 76.57800 44.08600 1.000 33.11885 201 SER A CA 1
ATOM 1726 C C . SER A 1 221 ? 29.21900 76.81200 43.19400 1.000 34.48111 201 SER A C 1
ATOM 1727 O O . SER A 1 221 ? 29.36200 77.32100 42.07800 1.000 34.46199 201 SER A O 1
ATOM 1730 N N . PRO A 1 222 ? 28.02000 76.45600 43.65400 1.000 36.53477 202 PRO A N 1
ATOM 1731 C CA . PRO A 1 222 ? 26.82200 76.69200 42.84200 1.000 39.69407 202 PRO A CA 1
ATOM 1732 C C . PRO A 1 222 ? 26.69700 78.15600 42.45200 1.000 42.68003 202 PRO A C 1
ATOM 1733 O O . PRO A 1 222 ? 26.95100 79.05800 43.25500 1.000 43.05035 202 PRO A O 1
ATOM 1737 N N . ALA A 1 223 ? 26.31500 78.38200 41.19800 1.000 45.39054 203 ALA A N 1
ATOM 1738 C CA . ALA A 1 223 ? 26.13500 79.72500 40.68200 1.000 51.14925 203 ALA A CA 1
ATOM 1739 C C . ALA A 1 223 ? 24.78700 80.28500 41.12700 1.000 56.77376 203 ALA A C 1
ATOM 1740 O O . ALA A 1 223 ? 23.94500 79.58400 41.69500 1.000 56.57934 203 ALA A O 1
ATOM 1742 N N . SER A 1 224 ? 24.58800 81.57700 40.85800 1.000 62.20290 204 SER A N 1
ATOM 1743 C CA . SER A 1 224 ? 23.35000 82.25200 41.22600 1.000 67.99527 204 SER A CA 1
ATOM 1744 C C . SER A 1 224 ? 22.18600 81.89700 40.31100 1.000 71.87683 204 SER A C 1
ATOM 1745 O O . SER A 1 224 ? 21.02900 82.05000 40.71600 1.000 72.28689 204 SER A O 1
ATOM 1748 N N . ARG A 1 225 ? 22.46100 81.43600 39.09100 1.000 75.00615 205 ARG A N 1
ATOM 1749 C CA . ARG A 1 225 ? 21.42400 81.06700 38.13900 1.000 77.44283 205 ARG A CA 1
ATOM 1750 C C . ARG A 1 225 ? 21.90700 79.86700 37.33400 1.000 79.42169 205 ARG A C 1
ATOM 1751 O O . ARG A 1 225 ? 23.04000 79.40300 37.49000 1.000 78.81399 205 ARG A O 1
ATOM 1753 N N . ALA A 1 226 ? 21.04000 79.36200 36.46400 1.000 81.60138 206 ALA A N 1
ATOM 1754 C CA . ALA A 1 226 ? 21.36000 78.21500 35.62900 1.000 84.13684 206 ALA A CA 1
ATOM 1755 C C . ALA A 1 226 ? 21.76800 78.66700 34.23100 1.000 86.28734 206 ALA A C 1
ATOM 1756 O O . ALA A 1 226 ? 21.44500 79.77200 33.78800 1.000 86.92657 206 ALA A O 1
ATOM 1758 N N . VAL A 1 227 ? 22.49600 77.79400 33.54000 1.000 88.00332 207 VAL A N 1
ATOM 1759 C CA . VAL A 1 227 ? 22.88600 78.00300 32.15000 1.000 89.28082 207 VAL A CA 1
ATOM 1760 C C . VAL A 1 227 ? 22.03600 77.07100 31.30000 1.000 90.63464 207 VAL A C 1
ATOM 1761 O O . VAL A 1 227 ? 22.21700 75.84600 31.33700 1.000 91.25784 207 VAL A O 1
ATOM 1765 N N . ASP A 1 228 ? 21.11300 77.65000 30.53000 1.000 90.88548 208 ASP A N 1
ATOM 1766 C CA . ASP A 1 228 ? 20.10800 76.89800 29.77200 1.000 90.75753 208 ASP A CA 1
ATOM 1767 C C . ASP A 1 228 ? 19.32800 76.04200 30.76200 1.000 89.60760 208 ASP A C 1
ATOM 1768 O O . ASP A 1 228 ? 18.75700 76.60200 31.71500 1.000 90.06925 208 ASP A O 1
ATOM 1770 N N . GLY A 1 229 ? 19.27700 74.72400 30.60700 1.000 87.58041 209 GLY A N 1
ATOM 1771 C CA . GLY A 1 229 ? 18.59500 73.86000 31.54500 1.000 85.60776 209 GLY A CA 1
ATOM 1772 C C . GLY A 1 229 ? 19.49300 73.13100 32.51900 1.000 83.49630 209 GLY A C 1
ATOM 1773 O O . GLY A 1 229 ? 19.03800 72.17300 33.15600 1.000 84.40361 209 GLY A O 1
ATOM 1774 N N . GLU A 1 230 ? 20.74900 73.55100 32.66500 1.000 79.79889 210 GLU A N 1
ATOM 1775 C CA . GLU A 1 230 ? 21.69100 72.84800 33.51000 1.000 75.94472 210 GLU A CA 1
ATOM 1776 C C . GLU A 1 230 ? 22.15100 73.73800 34.66000 1.000 71.75622 210 GLU A C 1
ATOM 1777 O O . GLU A 1 230 ? 22.38300 74.93800 34.46400 1.000 70.85948 210 GLU A O 1
ATOM 1779 N N . PRO A 1 231 ? 22.27000 73.18800 35.86700 1.000 67.76630 211 PRO A N 1
ATOM 1780 C CA . PRO A 1 231 ? 22.87100 73.95100 36.96600 1.000 63.86500 211 PRO A CA 1
ATOM 1781 C C . PRO A 1 231 ? 24.30100 74.33100 36.62000 1.000 58.21737 211 PRO A C 1
ATOM 1782 O O . PRO A 1 231 ? 25.02300 73.57700 35.96600 1.000 59.30993 211 PRO A O 1
ATOM 1786 N N . ALA A 1 232 ? 24.70900 75.51600 37.05700 1.000 51.73198 212 ALA A N 1
ATOM 1787 C CA . ALA A 1 232 ? 26.02800 76.03300 36.74000 1.000 46.71823 212 ALA A CA 1
ATOM 1788 C C . ALA A 1 232 ? 26.83200 76.22800 38.01700 1.000 42.81385 212 ALA A C 1
ATOM 1789 O O . ALA A 1 232 ? 26.28000 76.36000 39.11400 1.000 43.45401 212 ALA A O 1
ATOM 1791 N N . PHE A 1 233 ? 28.15300 76.24200 37.85900 1.000 37.36484 213 PHE A N 1
ATOM 1792 C CA . PHE A 1 233 ? 29.07300 76.40500 38.97000 1.000 36.34222 213 PHE A CA 1
ATOM 1793 C C . PHE A 1 233 ? 30.09100 77.47800 38.63100 1.000 38.24681 213 PHE A C 1
ATOM 1794 O O . PHE A 1 233 ? 30.47600 77.65200 37.47000 1.000 41.06265 213 PHE A O 1
ATOM 1802 N N . ILE A 1 234 ? 30.49700 78.21500 39.65400 1.000 36.48641 214 ILE A N 1
ATOM 1803 C CA . ILE A 1 234 ? 31.53500 79.22800 39.53300 1.000 37.55016 214 ILE A CA 1
ATOM 1804 C C . ILE A 1 234 ? 32.82300 78.63900 40.08000 1.000 35.97119 214 ILE A C 1
ATOM 1805 O O . ILE A 1 234 ? 32.81000 77.92800 41.09200 1.000 37.16603 214 ILE A O 1
ATOM 1810 N N . ARG A 1 235 ? 33.93600 78.91300 39.41100 1.000 33.06458 215 ARG A N 1
ATOM 1811 C CA . ARG A 1 235 ? 35.23300 78.42600 39.86000 1.000 31.48918 215 ARG A CA 1
ATOM 1812 C C . ARG A 1 235 ? 36.03400 79.58900 40.42200 1.000 30.81213 215 ARG A C 1
ATOM 1813 O O . ARG A 1 235 ? 36.07000 80.66500 39.82200 1.000 32.90751 215 ARG A O 1
ATOM 1821 N N . THR A 1 236 ? 36.64000 79.38400 41.58800 1.000 29.50819 216 THR A N 1
ATOM 1822 C CA . THR A 1 236 ? 37.63900 80.30000 42.11100 1.000 28.95199 216 THR A CA 1
ATOM 1823 C C . THR A 1 236 ? 38.92800 79.53000 42.35500 1.000 28.68289 216 THR A C 1
ATOM 1824 O O . THR A 1 236 ? 38.92200 78.30200 42.52600 1.000 29.62662 216 THR A O 1
ATOM 1828 N N A ARG A 1 237 ? 40.03800 80.26400 42.35600 0.506 28.04723 217 ARG A N 1
ATOM 1829 N N B ARG A 1 237 ? 40.03900 80.26400 42.36700 0.494 27.90338 217 ARG A N 1
ATOM 1830 C CA A ARG A 1 237 ? 41.35000 79.69400 42.63600 0.506 29.20917 217 ARG A CA 1
ATOM 1831 C CA B ARG A 1 237 ? 41.35100 79.68700 42.63200 0.494 28.81082 217 ARG A CA 1
ATOM 1832 C C A ARG A 1 237 ? 42.09600 80.61700 43.58600 0.506 28.18824 217 ARG A C 1
ATOM 1833 C C B ARG A 1 237 ? 42.11500 80.60900 43.57200 0.494 28.01580 217 ARG A C 1
ATOM 1834 O O A ARG A 1 237 ? 42.21200 81.81900 43.32600 0.506 29.16884 217 ARG A O 1
ATOM 1835 O O B ARG A 1 237 ? 42.25900 81.80400 43.29300 0.494 29.00459 217 ARG A O 1
ATOM 1850 N N . ASP A 1 238 ? 42.59800 80.05400 44.68500 1.000 26.60397 218 ASP A N 1
ATOM 1851 C CA . ASP A 1 238 ? 43.27400 80.83700 45.71100 1.000 25.91569 218 ASP A CA 1
ATOM 1852 C C . ASP A 1 238 ? 44.47700 80.08200 46.25000 1.000 25.49575 218 ASP A C 1
ATOM 1853 O O . ASP A 1 238 ? 44.36600 78.91500 46.63700 1.000 26.78930 218 ASP A O 1
ATOM 1858 N N . LEU A 1 239 ? 45.61000 80.76700 46.32000 1.000 25.02498 219 LEU A N 1
ATOM 1859 C CA . LEU A 1 239 ? 46.84200 80.16700 46.80800 1.000 24.16089 219 LEU A CA 1
ATOM 1860 C C . LEU A 1 239 ? 46.97000 80.33000 48.32100 1.000 24.23903 219 LEU A C 1
ATOM 1861 O O . LEU A 1 239 ? 46.89100 81.45400 48.84600 1.000 25.69075 219 LEU A O 1
ATOM 1866 N N . HIS A 1 240 ? 47.18200 79.20900 49.01900 1.000 22.81709 220 HIS A N 1
ATOM 1867 C CA . HIS A 1 240 ? 47.54500 79.21100 50.43600 1.000 23.58688 220 HIS A CA 1
ATOM 1868 C C . HIS A 1 240 ? 49.02500 78.86200 50.53400 1.000 23.41186 220 HIS A C 1
ATOM 1869 O O . HIS A 1 240 ? 49.42200 77.71900 50.27600 1.000 25.25097 220 HIS A O 1
ATOM 1876 N N . ARG A 1 241 ? 49.83700 79.84600 50.90400 1.000 22.91170 221 ARG A N 1
ATOM 1877 C CA . ARG A 1 241 ? 51.28700 79.71100 50.93000 1.000 23.02852 221 ARG A CA 1
ATOM 1878 C C . ARG A 1 241 ? 51.73200 79.50400 52.37600 1.000 22.32208 221 ARG A C 1
ATOM 1879 O O . ARG A 1 241 ? 51.49400 80.36300 53.23000 1.000 23.04353 221 ARG A O 1
ATOM 1887 N N . TYR A 1 242 ? 52.37500 78.36900 52.64200 1.000 22.30688 222 TYR A N 1
ATOM 1888 C CA . TYR A 1 242 ? 52.71000 77.93500 53.99100 1.000 23.19295 222 TYR A CA 1
ATOM 1889 C C . TYR A 1 242 ? 54.21700 77.91600 54.17600 1.000 22.32822 222 TYR A C 1
ATOM 1890 O O . TYR A 1 242 ? 54.95100 77.48700 53.28400 1.000 24.03026 222 TYR A O 1
ATOM 1899 N N . TYR A 1 243 ? 54.67300 78.31600 55.36400 1.000 21.87436 223 TYR A N 1
ATOM 1900 C CA . TYR A 1 243 ? 56.09700 78.36400 55.66500 1.000 23.28557 223 TYR A CA 1
ATOM 1901 C C . TYR A 1 243 ? 56.42100 77.33700 56.74000 1.000 22.63226 223 TYR A C 1
ATOM 1902 O O . TYR A 1 243 ? 56.04300 77.52800 57.91200 1.000 23.96334 223 TYR A O 1
ATOM 1911 N N . PRO A 1 244 ? 57.10100 76.24400 56.40000 1.000 22.93364 224 PRO A N 1
ATOM 1912 C CA . PRO A 1 244 ? 57.45600 75.25100 57.42400 1.000 24.70887 224 PRO A CA 1
ATOM 1913 C C . PRO A 1 244 ? 58.28700 75.87700 58.53300 1.000 25.72145 224 PRO A C 1
ATOM 1914 O O . PRO A 1 244 ? 59.17100 76.70400 58.28500 1.000 26.32592 224 PRO A O 1
ATOM 1918 N N . LEU A 1 245 ? 57.98900 75.46900 59.76700 1.000 24.86103 225 LEU A N 1
ATOM 1919 C CA . LEU A 1 245 ? 58.54800 76.09100 60.96600 1.000 25.57622 225 LEU A CA 1
ATOM 1920 C C . LEU A 1 245 ? 59.19400 74.99600 61.80700 1.000 27.88990 225 LEU A C 1
ATOM 1921 O O . LEU A 1 245 ? 58.52200 74.32200 62.59800 1.000 28.61752 225 LEU A O 1
ATOM 1926 N N . PRO A 1 246 ? 60.49500 74.77600 61.64100 1.000 29.74880 226 PRO A N 1
ATOM 1927 C CA . PRO A 1 246 ? 61.16900 73.69200 62.37000 1.000 30.37042 226 PRO A CA 1
ATOM 1928 C C . PRO A 1 246 ? 61.18200 73.94100 63.87400 1.000 29.75290 226 PRO A C 1
ATOM 1929 O O . PRO A 1 246 ? 61.13700 75.08300 64.33600 1.000 29.58459 226 PRO A O 1
ATOM 1933 N N . HIS A 1 247 ? 61.26200 72.84600 64.64100 1.000 29.00387 227 HIS A N 1
ATOM 1934 C CA . HIS A 1 247 ? 61.31500 72.95900 66.10100 1.000 30.64434 227 HIS A CA 1
ATOM 1935 C C . HIS A 1 247 ? 62.46200 73.85600 66.56000 1.000 30.18279 227 HIS A C 1
ATOM 1936 O O . HIS A 1 247 ? 62.28400 74.70100 67.44400 1.000 30.29422 227 HIS A O 1
ATOM 1943 N N . ALA A 1 248 ? 63.65900 73.66700 65.99100 1.000 30.90160 228 ALA A N 1
ATOM 1944 C CA . ALA A 1 248 ? 64.79300 74.49400 66.39700 1.000 31.57389 228 ALA A CA 1
ATOM 1945 C C . ALA A 1 248 ? 64.51900 75.97500 66.16700 1.000 31.62118 228 ALA A C 1
ATOM 1946 O O . ALA A 1 248 ? 64.97500 76.82000 66.94600 1.000 33.27730 228 ALA A O 1
ATOM 1948 N N . THR A 1 249 ? 63.76300 76.30500 65.11800 1.000 31.26091 229 THR A N 1
ATOM 1949 C CA . THR A 1 249 ? 63.43300 77.69900 64.85400 1.000 29.64283 229 THR A CA 1
ATOM 1950 C C . THR A 1 249 ? 62.46600 78.24500 65.89600 1.000 26.99997 229 THR A C 1
ATOM 1951 O O . THR A 1 249 ? 62.61100 79.38900 66.34000 1.000 27.80806 229 THR A O 1
ATOM 1955 N N . VAL A 1 250 ? 61.46500 77.45300 66.29100 1.000 25.83690 230 VAL A N 1
ATOM 1956 C CA . VAL A 1 250 ? 60.55900 77.89400 67.35300 1.000 24.34568 230 VAL A CA 1
ATOM 1957 C C . VAL A 1 250 ? 61.33100 78.16000 68.63900 1.000 25.62588 230 VAL A C 1
ATOM 1958 O O . VAL A 1 250 ? 61.12200 79.18000 69.31100 1.000 26.75392 230 VAL A O 1
ATOM 1962 N N . LEU A 1 251 ? 62.21900 77.23500 69.01900 1.000 27.47574 231 LEU A N 1
ATOM 1963 C CA . LEU A 1 251 ? 62.99100 77.42900 70.24500 1.000 27.80327 231 LEU A CA 1
ATOM 1964 C C . LEU A 1 251 ? 63.83100 78.69500 70.16100 1.000 29.35142 231 LEU A C 1
ATOM 1965 O O . LEU A 1 251 ? 63.94700 79.44000 71.14100 1.000 30.24225 231 LEU A O 1
ATOM 1970 N N A ARG A 1 252 ? 64.42400 78.95900 68.99600 0.584 30.38809 232 ARG A N 1
ATOM 1971 N N B ARG A 1 252 ? 64.41200 78.96000 68.98900 0.416 30.57643 232 ARG A N 1
ATOM 1972 C CA A ARG A 1 252 ? 65.22200 80.16900 68.83400 0.584 31.95384 232 ARG A CA 1
ATOM 1973 C CA B ARG A 1 252 ? 65.22600 80.15600 68.80200 0.416 32.08008 232 ARG A CA 1
ATOM 1974 C C A ARG A 1 252 ? 64.35000 81.41500 68.92800 0.584 31.37723 232 ARG A C 1
ATOM 1975 C C B ARG A 1 252 ? 64.37900 81.42200 68.87500 0.416 31.31915 232 ARG A C 1
ATOM 1976 O O A ARG A 1 252 ? 64.70500 82.38200 69.61300 0.584 32.04929 232 ARG A O 1
ATOM 1977 O O B ARG A 1 252 ? 64.78200 82.41000 69.49900 0.416 31.82616 232 ARG A O 1
ATOM 1992 N N . LEU A 1 253 ? 63.19900 81.40600 68.24900 1.000 29.91616 233 LEU A N 1
ATOM 1993 C CA . LEU A 1 253 ? 62.31500 82.56600 68.28800 1.000 29.14402 233 LEU A CA 1
ATOM 1994 C C . LEU A 1 253 ? 61.80300 82.82100 69.69800 1.000 29.01512 233 LEU A C 1
ATOM 1995 O O . LEU A 1 253 ? 61.67900 83.97800 70.12100 1.000 30.53452 233 LEU A O 1
ATOM 2000 N N . ALA A 1 254 ? 61.50500 81.75500 70.44200 1.000 27.77945 234 ALA A N 1
ATOM 2001 C CA . ALA A 1 254 ? 61.05900 81.92700 71.81800 1.000 30.33247 234 ALA A CA 1
ATOM 2002 C C . ALA A 1 254 ? 62.14400 82.59400 72.65100 1.000 31.29017 234 ALA A C 1
ATOM 2003 O O . ALA A 1 254 ? 61.88600 83.57600 73.35400 1.000 32.13461 234 ALA A O 1
ATOM 2005 N N . ALA A 1 255 ? 63.38300 82.10100 72.53500 1.000 30.73685 235 ALA A N 1
ATOM 2006 C CA . ALA A 1 255 ? 64.48900 82.66600 73.30100 1.000 31.97672 235 ALA A CA 1
ATOM 2007 C C . ALA A 1 255 ? 64.76100 84.11100 72.90300 1.000 32.75812 235 ALA A C 1
ATOM 2008 O O . ALA A 1 255 ? 65.07300 84.94800 73.75700 1.000 35.08907 235 ALA A O 1
ATOM 2010 N N . GLU A 1 256 ? 64.63800 84.43100 71.61100 1.000 32.00660 236 GLU A N 1
ATOM 2011 C CA . GLU A 1 256 ? 64.94600 85.77900 71.15000 1.000 34.30261 236 GLU A CA 1
ATOM 2012 C C . GLU A 1 256 ? 63.87500 86.79700 71.51400 1.000 33.43833 236 GLU A C 1
ATOM 2013 O O . GLU A 1 256 ? 64.15600 87.99900 71.49600 1.000 37.34062 236 GLU A O 1
ATOM 2019 N N . HIS A 1 257 ? 62.65700 86.36100 71.83300 1.000 29.82333 237 HIS A N 1
ATOM 2020 C CA . HIS A 1 257 ? 61.54700 87.29100 72.00500 1.000 29.30094 237 HIS A CA 1
ATOM 2021 C C . HIS A 1 257 ? 60.92200 87.21900 73.39200 1.000 29.74532 237 HIS A C 1
ATOM 2022 O O . HIS A 1 257 ? 59.74800 87.54300 73.56000 1.000 31.56060 237 HIS A O 1
ATOM 2029 N N . GLY A 1 258 ? 61.68700 86.77900 74.38800 1.000 29.38764 238 GLY A N 1
ATOM 2030 C CA . GLY A 1 258 ? 61.24300 86.91500 75.75800 1.000 30.04533 238 GLY A CA 1
ATOM 2031 C C . GLY A 1 258 ? 60.34000 85.81700 76.26700 1.000 28.88108 238 GLY A C 1
ATOM 2032 O O . GLY A 1 258 ? 59.53100 86.06300 77.16800 1.000 29.73152 238 GLY A O 1
ATOM 2033 N N . PHE A 1 259 ? 60.45200 84.61000 75.72300 1.000 28.67036 239 PHE A N 1
ATOM 2034 C CA . PHE A 1 259 ? 59.69200 83.46600 76.19700 1.000 27.37248 239 PHE A CA 1
ATOM 2035 C C . PHE A 1 259 ? 60.63700 82.38900 76.71000 1.000 27.32439 239 PHE A C 1
ATOM 2036 O O . PHE A 1 259 ? 61.83400 82.37200 76.40000 1.000 29.87149 239 PHE A O 1
ATOM 2044 N N . THR A 1 260 ? 60.07700 81.48000 77.50100 1.000 28.35006 240 THR A N 1
ATOM 2045 C CA . THR A 1 260 ? 60.83000 80.37200 78.06300 1.000 30.24878 240 THR A CA 1
ATOM 2046 C C . THR A 1 260 ? 59.90800 79.16100 78.14600 1.000 30.26045 240 THR A C 1
ATOM 2047 O O . THR A 1 260 ? 58.68800 79.26500 77.96000 1.000 28.21955 240 THR A O 1
ATOM 2051 N N . ASP A 1 261 ? 60.51600 78.00000 78.41700 1.000 31.15485 241 ASP A N 1
ATOM 2052 C CA . ASP A 1 261 ? 59.78300 76.74900 78.62700 1.000 33.46209 241 ASP A CA 1
ATOM 2053 C C . ASP A 1 261 ? 58.90900 76.39400 77.42500 1.000 31.42484 241 ASP A C 1
ATOM 2054 O O . ASP A 1 261 ? 57.75200 75.99100 77.57100 1.000 31.61720 241 ASP A O 1
ATOM 2059 N N . ALA A 1 262 ? 59.46600 76.55300 76.22600 1.000 29.42835 242 ALA A N 1
ATOM 2060 C CA . ALA A 1 262 ? 58.73800 76.20800 75.01200 1.000 28.52336 242 ALA A CA 1
ATOM 2061 C C . ALA A 1 262 ? 58.61900 74.69500 74.90000 1.000 29.03975 242 ALA A C 1
ATOM 2062 O O . ALA A 1 262 ? 59.61500 73.96800 75.02500 1.000 31.53607 242 ALA A O 1
ATOM 2064 N N . ARG A 1 263 ? 57.39400 74.21900 74.69100 1.000 27.57018 243 ARG A N 1
ATOM 2065 C CA . ARG A 1 263 ? 57.10900 72.79300 74.64500 1.000 28.98990 243 ARG A CA 1
ATOM 2066 C C . ARG A 1 263 ? 56.15400 72.50300 73.49800 1.000 25.92270 243 ARG A C 1
ATOM 2067 O O . ARG A 1 263 ? 55.24600 73.29200 73.21600 1.000 23.47372 243 ARG A O 1
ATOM 2075 N N . ALA A 1 264 ? 56.34900 71.35800 72.85800 1.000 25.43729 244 ALA A N 1
ATOM 2076 C CA . ALA A 1 264 ? 55.51100 70.92900 71.75100 1.000 25.39768 244 ALA A CA 1
ATOM 2077 C C . ALA A 1 264 ? 54.74200 69.67400 72.14000 1.000 26.16050 244 ALA A C 1
ATOM 2078 O O . ALA A 1 264 ? 55.29800 68.75400 72.75000 1.000 28.76233 244 ALA A O 1
ATOM 2080 N N . HIS A 1 265 ? 53.46200 69.64200 71.78100 1.000 23.98293 245 HIS A N 1
ATOM 2081 C CA . HIS A 1 265 ? 52.62200 68.46200 71.92500 1.000 23.81206 245 HIS A CA 1
ATOM 2082 C C . HIS A 1 265 ? 51.94300 68.18500 70.59400 1.000 23.00195 245 HIS A C 1
ATOM 2083 O O . HIS A 1 265 ? 51.91500 69.03600 69.69900 1.000 23.79113 245 HIS A O 1
ATOM 2090 N N . ASP A 1 266 ? 51.36500 66.99000 70.47400 1.000 22.68316 246 ASP A N 1
ATOM 2091 C CA . ASP A 1 266 ? 50.69100 66.57900 69.24600 1.000 23.30809 246 ASP A CA 1
ATOM 2092 C C . ASP A 1 266 ? 49.23000 67.02100 69.31700 1.000 22.26406 246 ASP A C 1
ATOM 2093 O O . ASP A 1 266 ? 48.43100 66.44300 70.06800 1.000 23.62376 246 ASP A O 1
ATOM 2098 N N . ASN A 1 267 ? 48.89600 68.06400 68.55600 1.000 21.69747 247 ASN A N 1
ATOM 2099 C CA . ASN A 1 267 ? 47.51300 68.43800 68.24300 1.000 21.40903 247 ASN A CA 1
ATOM 2100 C C . ASN A 1 267 ? 46.62500 68.54300 69.48300 1.000 20.97758 247 ASN A C 1
ATOM 2101 O O . ASN A 1 267 ? 45.54300 67.95400 69.55400 1.000 22.98443 247 ASN A O 1
ATOM 2106 N N . TYR A 1 268 ? 47.08100 69.32400 70.46100 1.000 19.82333 248 TYR A N 1
ATOM 2107 C CA . TYR A 1 268 ? 46.28300 69.67000 71.63800 1.000 19.50833 248 TYR A CA 1
ATOM 2108 C C . TYR A 1 268 ? 45.94500 68.45500 72.49500 1.000 21.43111 248 TYR A C 1
ATOM 2109 O O . TYR A 1 268 ? 44.96300 68.46300 73.23900 1.000 22.73408 248 TYR A O 1
ATOM 2118 N N . SER A 1 269 ? 46.75600 67.41600 72.40000 1.000 23.42656 249 SER A N 1
ATOM 2119 C CA . SER A 1 269 ? 46.69200 66.26900 73.28600 1.000 23.66282 249 SER A CA 1
ATOM 2120 C C . SER A 1 269 ? 47.91700 66.29700 74.19400 1.000 25.70006 249 SER A C 1
ATOM 2121 O O . SER A 1 269 ? 48.79300 67.16000 74.07200 1.000 27.02151 249 SER A O 1
ATOM 2124 N N . SER A 1 270 ? 47.97100 65.35000 75.12100 1.000 27.33321 250 SER A N 1
ATOM 2125 C CA . SER A 1 270 ? 49.14000 65.23200 75.98000 1.000 29.46063 250 SER A CA 1
ATOM 2126 C C . SER A 1 270 ? 50.27600 64.45900 75.32600 1.000 30.06278 250 SER A C 1
ATOM 2127 O O . SER A 1 270 ? 51.34900 64.34600 75.92700 1.000 32.50790 250 SER A O 1
ATOM 2130 N N . ASP A 1 271 ? 50.07300 63.93700 74.11500 1.000 28.79960 251 ASP A N 1
ATOM 2131 C CA . ASP A 1 271 ? 51.12400 63.18400 73.44300 1.000 29.96820 251 ASP A CA 1
ATOM 2132 C C . ASP A 1 271 ? 52.23200 64.12600 72.97800 1.000 29.22841 251 ASP A C 1
ATOM 2133 O O . ASP A 1 271 ? 51.97100 65.28800 72.66200 1.000 28.56649 251 ASP A O 1
ATOM 2138 N N . PRO A 1 272 ? 53.47400 63.64900 72.93500 1.000 31.83650 252 PRO A N 1
ATOM 2139 C CA . PRO A 1 272 ? 54.56900 64.48400 72.43400 1.000 31.82346 252 PRO A CA 1
ATOM 2140 C C . PRO A 1 272 ? 54.46600 64.68600 70.93100 1.000 32.68845 252 PRO A C 1
ATOM 2141 O O . PRO A 1 272 ? 53.85800 63.89700 70.20200 1.000 31.91064 252 PRO A O 1
ATOM 2145 N N . SER A 1 273 ? 55.06500 65.78300 70.47700 1.000 32.53885 253 SER A N 1
ATOM 2146 C CA . SER A 1 273 ? 55.24500 65.99500 69.05100 1.000 33.57698 253 SER A CA 1
ATOM 2147 C C . SER A 1 273 ? 56.19500 64.93600 68.51400 1.000 35.53254 253 SER A C 1
ATOM 2148 O O . SER A 1 273 ? 57.18000 64.57700 69.16500 1.000 37.55689 253 SER A O 1
ATOM 2151 N N . GLY A 1 274 ? 55.88100 64.41400 67.33400 1.000 34.52364 254 GLY A N 1
ATOM 2152 C CA . GLY A 1 274 ? 56.70100 63.40200 66.71800 1.000 36.97812 254 GLY A CA 1
ATOM 2153 C C . GLY A 1 274 ? 56.72300 63.51400 65.21000 1.000 38.47668 254 GLY A C 1
ATOM 2154 O O . GLY A 1 274 ? 56.07900 64.38100 64.60700 1.000 39.12057 254 GLY A O 1
ATOM 2155 N N . PRO A 1 275 ? 57.47900 62.62000 64.57300 1.000 40.66386 255 PRO A N 1
ATOM 2156 C CA . PRO A 1 275 ? 57.62600 62.67300 63.10900 1.000 40.97552 255 PRO A CA 1
ATOM 2157 C C . PRO A 1 275 ? 56.33500 62.44600 62.34600 1.000 40.91511 255 PRO A C 1
ATOM 2158 O O . PRO A 1 275 ? 56.25500 62.83400 61.17300 1.000 41.76311 255 PRO A O 1
ATOM 2162 N N . HIS A 1 276 ? 55.31700 61.85400 62.96900 1.000 40.85434 256 HIS A N 1
ATOM 2163 C CA . HIS A 1 276 ? 54.02500 61.64900 62.32400 1.000 41.17548 256 HIS A CA 1
ATOM 2164 C C . HIS A 1 276 ? 52.99500 62.70400 62.69300 1.000 36.85160 256 HIS A C 1
ATOM 2165 O O . HIS A 1 276 ? 51.86500 62.64000 62.20000 1.000 36.65135 256 HIS A O 1
ATOM 2172 N N . THR A 1 277 ? 53.35100 63.66400 63.54500 1.000 31.63228 257 THR A N 1
ATOM 2173 C CA . THR A 1 277 ? 52.40000 64.67300 63.98900 1.000 28.23939 257 THR A CA 1
ATOM 2174 C C . THR A 1 277 ? 51.96500 65.55500 62.82400 1.000 27.13789 257 THR A C 1
ATOM 2175 O O . THR A 1 277 ? 52.79800 66.07300 62.07600 1.000 26.38595 257 THR A O 1
ATOM 2179 N N . LEU A 1 278 ? 50.65000 65.71700 62.66900 1.000 26.06732 258 LEU A N 1
ATOM 2180 C CA . LEU A 1 278 ? 50.12500 66.61000 61.64400 1.000 25.68947 258 LEU A CA 1
ATOM 2181 C C . LEU A 1 278 ? 50.14300 68.06000 62.10700 1.000 24.36848 258 LEU A C 1
ATOM 2182 O O . LEU A 1 278 ? 50.44800 68.96000 61.31500 1.000 25.60514 258 LEU A O 1
ATOM 2187 N N . TYR A 1 279 ? 49.80200 68.30300 63.37600 1.000 23.55950 259 TYR A N 1
ATOM 2188 C CA . TYR A 1 279 ? 49.70500 69.65000 63.93400 1.000 23.42200 259 TYR A CA 1
ATOM 2189 C C . TYR A 1 279 ? 50.50100 69.71000 65.22700 1.000 22.22901 259 TYR A C 1
ATOM 2190 O O . TYR A 1 279 ? 50.12900 69.07100 66.21100 1.000 23.18937 259 TYR A O 1
ATOM 2199 N N . ASP A 1 280 ? 51.58100 70.48400 65.22900 1.000 22.86435 260 ASP A N 1
ATOM 2200 C CA . ASP A 1 280 ? 52.39500 70.69400 66.42200 1.000 22.90163 260 ASP A CA 1
ATOM 2201 C C . ASP A 1 280 ? 51.79500 71.83100 67.23400 1.000 21.47698 260 ASP A C 1
ATOM 2202 O O . ASP A 1 280 ? 51.66300 72.95500 66.73100 1.000 23.18233 260 ASP A O 1
ATOM 2207 N N . THR A 1 281 ? 51.46200 71.55200 68.49500 1.000 19.66106 261 THR A N 1
ATOM 2208 C CA . THR A 1 281 ? 50.94800 72.55600 69.41900 1.000 20.21106 261 THR A CA 1
ATOM 2209 C C . THR A 1 281 ? 52.11100 73.05100 70.26500 1.000 19.61155 261 THR A C 1
ATOM 2210 O O . THR A 1 281 ? 52.71200 72.27100 71.00900 1.000 22.66515 261 THR A O 1
ATOM 2214 N N . TRP A 1 282 ? 52.41900 74.33700 70.16000 1.000 20.72883 262 TRP A N 1
ATOM 2215 C CA . TRP A 1 282 ? 53.47600 74.96100 70.94400 1.000 21.00750 262 TRP A CA 1
ATOM 2216 C C . TRP A 1 282 ? 52.88500 75.79200 72.07300 1.000 20.30836 262 TRP A C 1
ATOM 2217 O O . TRP A 1 282 ? 51.93900 76.56000 71.85900 1.000 20.62781 262 TRP A O 1
ATOM 2228 N N . THR A 1 283 ? 53.45100 75.64500 73.26700 1.000 21.12477 263 THR A N 1
ATOM 2229 C CA . THR A 1 283 ? 53.16900 76.51700 74.39500 1.000 22.12094 263 THR A CA 1
ATOM 2230 C C . THR A 1 283 ? 54.48100 77.12700 74.86900 1.000 22.99225 263 THR A C 1
ATOM 2231 O O . THR A 1 283 ? 55.54300 76.49900 74.78100 1.000 23.68202 263 THR A O 1
ATOM 2235 N N . MET A 1 284 ? 54.40500 78.35300 75.38800 1.000 22.90582 264 MET A N 1
ATOM 2236 C CA . MET A 1 284 ? 55.57500 78.98700 75.98200 1.000 22.76138 264 MET A CA 1
ATOM 2237 C C . MET A 1 284 ? 55.11700 80.06000 76.96200 1.000 23.44615 264 MET A C 1
ATOM 2238 O O . MET A 1 284 ? 53.97500 80.52400 76.90800 1.000 23.74933 264 MET A O 1
ATOM 2243 N N . VAL A 1 285 ? 56.02500 80.44300 77.86700 1.000 24.15080 265 VAL A N 1
ATOM 2244 C CA . VAL A 1 285 ? 55.71800 81.33000 78.98800 1.000 26.11799 265 VAL A CA 1
ATOM 2245 C C . VAL A 1 285 ? 56.52000 82.61900 78.83900 1.000 26.63584 265 VAL A C 1
ATOM 2246 O O . VAL A 1 285 ? 57.73100 82.57900 78.59200 1.000 27.36575 265 VAL A O 1
ATOM 2250 N N . ARG A 1 286 ? 55.84900 83.75600 79.00800 1.000 25.66370 266 ARG A N 1
ATOM 2251 C CA . ARG A 1 286 ? 56.52300 85.05000 78.95000 1.000 26.40971 266 ARG A CA 1
ATOM 2252 C C . ARG A 1 286 ? 57.43100 85.24300 80.16500 1.000 27.87220 266 ARG A C 1
ATOM 2253 O O . ARG A 1 286 ? 57.01200 85.02400 81.30900 1.000 29.46141 266 ARG A O 1
ATOM 2261 N N . THR A 1 287 ? 58.67000 85.67600 79.92000 1.000 31.20311 267 THR A N 1
ATOM 2262 C CA . THR A 1 287 ? 59.60900 85.96500 80.99600 1.000 34.10399 267 THR A CA 1
ATOM 2263 C C . THR A 1 287 ? 59.45000 87.41200 81.46100 1.000 36.23612 267 THR A C 1
ATOM 2264 O O . THR A 1 287 ? 58.53200 88.12800 81.05500 1.000 36.93909 267 THR A O 1
ATOM 2268 N N . GLY A 1 288 ? 60.36300 87.86200 82.31400 1.000 38.77796 268 GLY A N 1
ATOM 2269 C CA . GLY A 1 288 ? 60.38900 89.24400 82.73300 1.000 41.49670 268 GLY A CA 1
ATOM 2270 C C . GLY A 1 288 ? 61.21800 90.16800 81.87000 1.000 45.63545 268 GLY A C 1
ATOM 2271 O O . GLY A 1 288 ? 61.44300 91.31800 82.26200 1.000 47.64157 268 GLY A O 1
ATOM 2272 N N . SER A 1 289 ? 61.68600 89.71500 80.71000 1.000 48.12771 269 SER A N 1
ATOM 2273 C CA . SER A 1 289 ? 62.53300 90.56200 79.88600 1.000 52.10111 269 SER A CA 1
ATOM 2274 C C . SER A 1 289 ? 61.72000 91.67700 79.24700 1.000 55.06656 269 SER A C 1
ATOM 2275 O O . SER A 1 289 ? 60.51500 91.54800 79.01400 1.000 56.24531 269 SER A O 1
ATOM 2278 N N . LEU A 1 290 ? 62.39900 92.78400 78.96500 1.000 56.88572 270 LEU A N 1
ATOM 2279 C CA . LEU A 1 290 ? 61.80000 93.88600 78.22900 1.000 58.74577 270 LEU A CA 1
ATOM 2280 C C . LEU A 1 290 ? 61.89000 93.57500 76.74100 1.000 59.45357 270 LEU A C 1
ATOM 2281 O O . LEU A 1 290 ? 62.98400 93.34200 76.21700 1.000 59.61724 270 LEU A O 1
ATOM 2286 N N . GLU A 1 291 ? 60.74500 93.54700 76.06800 1.000 60.11370 271 GLU A N 1
ATOM 2287 C CA . GLU A 1 291 ? 60.71200 93.31000 74.62900 1.000 62.51203 271 GLU A CA 1
ATOM 2288 C C . GLU A 1 291 ? 60.15800 94.53100 73.90000 1.000 64.72953 271 GLU A C 1
ATOM 2289 O O . GLU A 1 291 ? 59.78500 95.52000 74.53600 1.000 65.54205 271 GLU A O 1
ATOM 2295 N N . PRO B 1 28 ? 23.39500 55.03100 30.40200 1.000 64.57937 8 PRO B N 1
ATOM 2296 C CA . PRO B 1 28 ? 24.29400 53.90800 30.69300 1.000 61.69244 8 PRO B CA 1
ATOM 2297 C C . PRO B 1 28 ? 25.57000 53.92500 29.85100 1.000 55.60351 8 PRO B C 1
ATOM 2298 O O . PRO B 1 28 ? 26.19600 52.87400 29.68100 1.000 58.24236 8 PRO B O 1
ATOM 2302 N N . ASP B 1 29 ? 25.94100 55.09000 29.31800 1.000 45.98502 9 ASP B N 1
ATOM 2303 C CA . ASP B 1 29 ? 27.20300 55.23600 28.59700 1.000 36.42112 9 ASP B CA 1
ATOM 2304 C C . ASP B 1 29 ? 28.10900 56.16300 29.38500 1.000 32.72754 9 ASP B C 1
ATOM 2305 O O . ASP B 1 29 ? 28.02100 57.39300 29.23500 1.000 32.75522 9 ASP B O 1
ATOM 2310 N N . PRO B 1 30 ? 29.01000 55.63300 30.21200 1.000 31.06263 10 PRO B N 1
ATOM 2311 C CA . PRO B 1 30 ? 29.90100 56.51400 30.98100 1.000 31.42747 10 PRO B CA 1
ATOM 2312 C C . PRO B 1 30 ? 30.83300 57.34200 30.11700 1.000 31.28774 10 PRO B C 1
ATOM 2313 O O . PRO B 1 30 ? 31.34900 58.36000 30.59500 1.000 32.79200 10 PRO B O 1
ATOM 2317 N N . TYR B 1 31 ? 31.06500 56.94700 28.86400 1.000 29.44346 11 TYR B N 1
ATOM 2318 C CA . TYR B 1 31 ? 31.93700 57.69900 27.97000 1.000 27.98876 11 TYR B CA 1
ATOM 2319 C C . TYR B 1 31 ? 31.22400 58.80300 27.20800 1.000 29.03994 11 TYR B C 1
ATOM 2320 O O . TYR B 1 31 ? 31.89100 59.55500 26.49000 1.000 30.05078 11 TYR B O 1
ATOM 2329 N N . GLY B 1 32 ? 29.90000 58.92300 27.34300 1.000 29.70368 12 GLY B N 1
ATOM 2330 C CA . GLY B 1 32 ? 29.18900 59.96900 26.62400 1.000 29.85348 12 GLY B CA 1
ATOM 2331 C C . GLY B 1 32 ? 29.69400 61.35900 26.96400 1.000 30.34238 12 GLY B C 1
ATOM 2332 O O . GLY B 1 32 ? 29.88700 62.19600 26.07700 1.000 33.06281 12 GLY B O 1
ATOM 2333 N N . ASN B 1 33 ? 29.93200 61.62200 28.25000 1.000 30.28060 13 ASN B N 1
ATOM 2334 C CA . ASN B 1 33 ? 30.42800 62.92800 28.66300 1.000 30.91974 13 ASN B CA 1
ATOM 2335 C C . ASN B 1 33 ? 31.93600 63.05600 28.52300 1.000 30.59712 13 ASN B C 1
ATOM 2336 O O . ASN B 1 33 ? 32.45400 64.17600 28.56400 1.000 32.20312 13 ASN B O 1
ATOM 2341 N N . LEU B 1 34 ? 32.64000 61.94300 28.34700 1.000 30.25723 14 LEU B N 1
ATOM 2342 C CA . LEU B 1 34 ? 34.09200 61.92100 28.30800 1.000 30.51460 14 LEU B CA 1
ATOM 2343 C C . LEU B 1 34 ? 34.65500 61.98700 26.89500 1.000 29.82132 14 LEU B C 1
ATOM 2344 O O . LEU B 1 34 ? 35.81100 62.38800 26.72500 1.000 28.56167 14 LEU B O 1
ATOM 2349 N N . ALA B 1 35 ? 33.84900 61.64700 25.88700 1.000 28.91974 15 ALA B N 1
ATOM 2350 C CA . ALA B 1 35 ? 34.36500 61.41200 24.54000 1.000 27.71892 15 ALA B CA 1
ATOM 2351 C C . ALA B 1 35 ? 35.12400 62.61400 23.98600 1.000 28.80681 15 ALA B C 1
ATOM 2352 O O . ALA B 1 35 ? 36.16900 62.45100 23.34100 1.000 27.69469 15 ALA B O 1
ATOM 2354 N N A GLU B 1 36 ? 34.63200 63.83000 24.23800 0.509 29.73835 16 GLU B N 1
ATOM 2355 N N B GLU B 1 36 ? 34.60500 63.82500 24.22000 0.491 29.15820 16 GLU B N 1
ATOM 2356 C CA A GLU B 1 36 ? 35.24400 65.00800 23.62800 0.509 31.19911 16 GLU B CA 1
ATOM 2357 C CA B GLU B 1 36 ? 35.22100 65.02900 23.67000 0.491 30.19950 16 GLU B CA 1
ATOM 2358 C C A GLU B 1 36 ? 36.57200 65.39700 24.26500 0.509 29.91273 16 GLU B C 1
ATOM 2359 C C B GLU B 1 36 ? 36.64000 65.21800 24.19100 0.491 29.21095 16 GLU B C 1
ATOM 2360 O O A GLU B 1 36 ? 37.33300 66.15800 23.65600 0.509 29.93922 16 GLU B O 1
ATOM 2361 O O B GLU B 1 36 ? 37.53300 65.63500 23.44200 0.491 28.72986 16 GLU B O 1
ATOM 2372 N N . SER B 1 37 ? 36.87300 64.90000 25.46500 1.000 29.01943 17 SER B N 1
ATOM 2373 C CA . SER B 1 37 ? 38.16300 65.13900 26.09900 1.000 29.15607 17 SER B CA 1
ATOM 2374 C C . SER B 1 37 ? 38.96900 63.86200 26.29300 1.000 27.28164 17 SER B C 1
ATOM 2375 O O . SER B 1 37 ? 40.05200 63.91300 26.89000 1.000 28.41334 17 SER B O 1
ATOM 2378 N N . TYR B 1 38 ? 38.48100 62.72600 25.78400 1.000 25.36438 18 TYR B N 1
ATOM 2379 C CA . TYR B 1 38 ? 39.12200 61.44400 26.06300 1.000 25.37278 18 TYR B CA 1
ATOM 2380 C C . TYR B 1 38 ? 40.56400 61.40400 25.57100 1.000 25.51105 18 TYR B C 1
ATOM 2381 O O . TYR B 1 38 ? 41.45500 60.92600 26.28300 1.000 26.09112 18 TYR B O 1
ATOM 2390 N N . ASP B 1 39 ? 40.81200 61.87500 24.34400 1.000 26.15162 19 ASP B N 1
ATOM 2391 C CA . ASP B 1 39 ? 42.16400 61.79700 23.79100 1.000 26.79961 19 ASP B CA 1
ATOM 2392 C C . ASP B 1 39 ? 43.16300 62.57200 24.64400 1.000 27.02026 19 ASP B C 1
ATOM 2393 O O . ASP B 1 39 ? 44.29300 62.11400 24.85400 1.000 26.36504 19 ASP B O 1
ATOM 2398 N N . ARG B 1 40 ? 42.77000 63.75000 25.14100 1.000 27.10928 20 ARG B N 1
ATOM 2399 C CA . ARG B 1 40 ? 43.67000 64.51700 25.99500 1.000 29.37887 20 ARG B CA 1
ATOM 2400 C C . ARG B 1 40 ? 43.91900 63.79200 27.31000 1.000 27.88289 20 ARG B C 1
ATOM 2401 O O . ARG B 1 40 ? 45.04500 63.78800 27.82100 1.000 28.62747 20 ARG B O 1
ATOM 2409 N N A LEU B 1 41 ? 42.88000 63.16700 27.86800 0.640 26.04071 21 LEU B N 1
ATOM 2410 N N B LEU B 1 41 ? 42.87500 63.19300 27.88200 0.360 26.92522 21 LEU B N 1
ATOM 2411 C CA A LEU B 1 41 ? 43.03900 62.40500 29.10600 0.640 26.02138 21 LEU B CA 1
ATOM 2412 C CA B LEU B 1 41 ? 43.05000 62.39800 29.09200 0.360 27.07162 21 LEU B CA 1
ATOM 2413 C C A LEU B 1 41 ? 43.86900 61.14300 28.89500 0.640 25.24220 21 LEU B C 1
ATOM 2414 C C B LEU B 1 41 ? 43.95900 61.20900 28.84100 0.360 26.15791 21 LEU B C 1
ATOM 2415 O O A LEU B 1 41 ? 44.60400 60.72100 29.80500 0.640 26.69168 21 LEU B O 1
ATOM 2416 O O B LEU B 1 41 ? 44.83700 60.90200 29.65800 0.360 27.02202 21 LEU B O 1
ATOM 2425 N N . ALA B 1 42 ? 43.74400 60.50900 27.72500 1.000 25.52844 22 ALA B N 1
ATOM 2426 C CA . ALA B 1 42 ? 44.55100 59.33400 27.42800 1.000 25.06927 22 ALA B CA 1
ATOM 2427 C C . ALA B 1 42 ? 46.02300 59.70200 27.35600 1.000 25.04812 22 ALA B C 1
ATOM 2428 O O . ALA B 1 42 ? 46.87900 58.96200 27.84800 1.000 24.83720 22 ALA B O 1
ATOM 2430 N N . GLN B 1 43 ? 46.33200 60.86100 26.76400 1.000 25.08774 23 GLN B N 1
ATOM 2431 C CA . GLN B 1 43 ? 47.71300 61.32200 26.72700 1.000 26.78019 23 GLN B CA 1
ATOM 2432 C C . GLN B 1 43 ? 48.22200 61.63400 28.12900 1.000 27.52577 23 GLN B C 1
ATOM 2433 O O . GLN B 1 43 ? 49.36500 61.30800 28.46600 1.000 27.74913 23 GLN B O 1
ATOM 2439 N N . TRP B 1 44 ? 47.38000 62.24400 28.96900 1.000 27.08068 24 TRP B N 1
ATOM 2440 C CA . TRP B 1 44 ? 47.77900 62.48700 30.34800 1.000 28.06750 24 TRP B CA 1
ATOM 2441 C C . TRP B 1 44 ? 48.05500 61.17700 31.07800 1.000 28.98530 24 TRP B C 1
ATOM 2442 O O . TRP B 1 44 ? 49.01900 61.07700 31.84800 1.000 29.66354 24 TRP B O 1
ATOM 2453 N N . ALA B 1 45 ? 47.22700 60.15600 30.83900 1.000 27.30040 25 ALA B N 1
ATOM 2454 C CA . ALA B 1 45 ? 47.43700 58.86700 31.49100 1.000 26.74432 25 ALA B CA 1
ATOM 2455 C C . ALA B 1 45 ? 48.73400 58.21000 31.03300 1.000 25.54933 25 ALA B C 1
ATOM 2456 O O . ALA B 1 45 ? 49.39800 57.53300 31.82300 1.000 27.70332 25 ALA B O 1
ATOM 2458 N N . ILE B 1 46 ? 49.11400 58.40500 29.77200 1.000 25.25720 26 ILE B N 1
ATOM 2459 C CA . ILE B 1 46 ? 50.43100 57.97500 29.31000 1.000 27.16867 26 ILE B CA 1
ATOM 2460 C C . ILE B 1 46 ? 51.52400 58.76100 30.02700 1.000 29.52917 26 ILE B C 1
ATOM 2461 O O . ILE B 1 46 ? 52.52000 58.19900 30.50100 1.000 31.97305 26 ILE B O 1
ATOM 2466 N N . ASP B 1 47 ? 51.35100 60.07900 30.12000 1.000 30.05485 27 ASP B N 1
ATOM 2467 C CA . ASP B 1 47 ? 52.38800 60.91400 30.71000 1.000 32.18605 27 ASP B CA 1
ATOM 2468 C C . ASP B 1 47 ? 52.48400 60.73000 32.21900 1.000 34.26090 27 ASP B C 1
ATOM 2469 O O . ASP B 1 47 ? 53.57100 60.88400 32.78800 1.000 38.15866 27 ASP B O 1
ATOM 2474 N N . GLN B 1 48 ? 51.37600 60.40700 32.89000 1.000 33.10270 28 GLN B N 1
ATOM 2475 C CA . GLN B 1 48 ? 51.34500 60.46700 34.34500 1.000 34.16792 28 GLN B CA 1
ATOM 2476 C C . GLN B 1 48 ? 50.92400 59.18200 35.04600 1.000 34.03267 28 GLN B C 1
ATOM 2477 O O . GLN B 1 48 ? 51.20900 59.04200 36.23800 1.000 34.45328 28 GLN B O 1
ATOM 2483 N N . GLN B 1 49 ? 50.26500 58.24500 34.36000 1.000 32.54117 29 GLN B N 1
ATOM 2484 C CA . GLN B 1 49 ? 49.78300 57.02100 34.99500 1.000 34.03997 29 GLN B CA 1
ATOM 2485 C C . GLN B 1 49 ? 50.36900 55.76700 34.35700 1.000 31.52779 29 GLN B C 1
ATOM 2486 O O . GLN B 1 49 ? 49.82400 54.66700 34.52800 1.000 30.67909 29 GLN B O 1
ATOM 2492 N N . GLN B 1 50 ? 51.45500 55.91800 33.60100 1.000 29.75071 30 GLN B N 1
ATOM 2493 C CA . GLN B 1 50 ? 52.20700 54.80900 33.02000 1.000 30.17912 30 GLN B CA 1
ATOM 2494 C C . GLN B 1 50 ? 51.40800 53.99500 32.01100 1.000 28.87914 30 GLN B C 1
ATOM 2495 O O . GLN B 1 50 ? 51.79100 52.86500 31.70000 1.000 29.82577 30 GLN B O 1
ATOM 2501 N N . GLU B 1 51 ? 50.30900 54.52800 31.47900 1.000 27.03109 31 GLU B N 1
ATOM 2502 C CA . GLU B 1 51 ? 49.63000 53.84200 30.38600 1.000 27.54911 31 GLU B CA 1
ATOM 2503 C C . GLU B 1 51 ? 50.54100 53.77300 29.16800 1.000 26.34402 31 GLU B C 1
ATOM 2504 O O . GLU B 1 51 ? 51.37100 54.65500 28.93200 1.000 28.71646 31 GLU B O 1
ATOM 2510 N N A SER B 1 52 ? 50.39300 52.69900 28.40000 0.519 24.96319 32 SER B N 1
ATOM 2511 N N B SER B 1 52 ? 50.38400 52.71800 28.39300 0.481 25.87472 32 SER B N 1
ATOM 2512 C CA A SER B 1 52 ? 51.22300 52.52100 27.21300 0.519 24.97829 32 SER B CA 1
ATOM 2513 C CA B SER B 1 52 ? 51.25400 52.53200 27.23800 0.481 26.48946 32 SER B CA 1
ATOM 2514 C C A SER B 1 52 ? 50.73300 53.43000 26.09300 0.519 25.38267 32 SER B C 1
ATOM 2515 C C B SER B 1 52 ? 50.75700 53.37300 26.06600 0.481 26.10298 32 SER B C 1
ATOM 2516 O O A SER B 1 52 ? 49.53300 53.44800 25.79800 0.519 24.73305 32 SER B O 1
ATOM 2517 O O B SER B 1 52 ? 49.57600 53.29400 25.71200 0.481 25.07965 32 SER B O 1
ATOM 2522 N N . PRO B 1 53 ? 51.61900 54.17400 25.43700 1.000 26.49441 33 PRO B N 1
ATOM 2523 C CA . PRO B 1 53 ? 51.21800 54.84400 24.19700 1.000 27.07788 33 PRO B CA 1
ATOM 2524 C C . PRO B 1 53 ? 50.85200 53.79400 23.15800 1.000 25.26711 33 PRO B C 1
ATOM 2525 O O . PRO B 1 53 ? 51.36600 52.67100 23.17200 1.000 25.09239 33 PRO B O 1
ATOM 2529 N N . ARG B 1 54 ? 49.92500 54.15300 22.27000 1.000 23.86151 34 ARG B N 1
ATOM 2530 C CA . ARG B 1 54 ? 49.45000 53.16400 21.30800 1.000 24.81176 34 ARG B CA 1
ATOM 2531 C C . ARG B 1 54 ? 50.55300 52.69200 20.36300 1.000 24.61711 34 ARG B C 1
ATOM 2532 O O . ARG B 1 54 ? 50.47700 51.56700 19.85100 1.000 24.97686 34 ARG B O 1
ATOM 2540 N N . ASP B 1 55 ? 51.59000 53.50900 20.11700 1.000 25.31907 35 ASP B N 1
ATOM 2541 C CA . ASP B 1 55 ? 52.68600 52.98500 19.30400 1.000 27.57185 35 ASP B CA 1
ATOM 2542 C C . ASP B 1 55 ? 53.44400 51.87200 20.02200 1.000 26.30454 35 ASP B C 1
ATOM 2543 O O . ASP B 1 55 ? 53.92100 50.93400 19.37500 1.000 26.96870 35 ASP B O 1
ATOM 2548 N N A ARG B 1 56 ? 53.55400 51.94500 21.35200 0.614 26.80088 36 ARG B N 1
ATOM 2549 N N B ARG B 1 56 ? 53.53700 51.93600 21.35100 0.386 25.99599 36 ARG B N 1
ATOM 2550 C CA A ARG B 1 56 ? 54.15400 50.83700 22.08900 0.614 27.93110 36 ARG B CA 1
ATOM 2551 C CA B ARG B 1 56 ? 54.15600 50.84400 22.09600 0.386 26.13174 36 ARG B CA 1
ATOM 2552 C C A ARG B 1 56 ? 53.27100 49.60100 22.02000 0.614 25.77808 36 ARG B C 1
ATOM 2553 C C B ARG B 1 56 ? 53.27600 49.60000 22.08000 0.386 25.04726 36 ARG B C 1
ATOM 2554 O O A ARG B 1 56 ? 53.77200 48.47900 21.87000 0.614 25.73449 36 ARG B O 1
ATOM 2555 O O B ARG B 1 56 ? 53.78400 48.47400 22.01000 0.386 24.83234 36 ARG B O 1
ATOM 2570 N N . VAL B 1 57 ? 51.95600 49.78300 22.15500 1.000 24.50052 37 VAL B N 1
ATOM 2571 C CA . VAL B 1 57 ? 51.03900 48.66000 21.97300 1.000 22.77261 37 VAL B CA 1
ATOM 2572 C C . VAL B 1 57 ? 51.23100 48.06500 20.58700 1.000 23.13443 37 VAL B C 1
ATOM 2573 O O . VAL B 1 57 ? 51.29000 46.84100 20.42400 1.000 24.24526 37 VAL B O 1
ATOM 2577 N N . GLY B 1 58 ? 51.35100 48.92600 19.57100 1.000 23.02552 38 GLY B N 1
ATOM 2578 C CA . GLY B 1 58 ? 51.57500 48.43700 18.21900 1.000 24.20059 38 GLY B CA 1
ATOM 2579 C C . GLY B 1 58 ? 52.85900 47.63900 18.09500 1.000 24.31835 38 GLY B C 1
ATOM 2580 O O . GLY B 1 58 ? 52.88600 46.59900 17.43600 1.000 25.41191 38 GLY B O 1
ATOM 2581 N N . ASP B 1 59 ? 53.93700 48.10500 18.74500 1.000 24.45002 39 ASP B N 1
ATOM 2582 C CA . ASP B 1 59 ? 55.19200 47.35700 18.72200 1.000 24.50869 39 ASP B CA 1
ATOM 2583 C C . ASP B 1 59 ? 55.01800 45.98600 19.35700 1.000 23.80263 39 ASP B C 1
ATOM 2584 O O . ASP B 1 59 ? 55.50800 44.97900 18.83100 1.000 26.16873 39 ASP B O 1
ATOM 2589 N N . PHE B 1 60 ? 54.33000 45.93100 20.50100 1.000 22.63341 40 PHE B N 1
ATOM 2590 C CA . PHE B 1 60 ? 54.09200 44.65700 21.16300 1.000 22.40637 40 PHE B CA 1
ATOM 2591 C C . PHE B 1 60 ? 53.29800 43.71300 20.26800 1.000 23.43414 40 PHE B C 1
ATOM 2592 O O . PHE B 1 60 ? 53.63600 42.53200 20.14300 1.000 25.48918 40 PHE B O 1
ATOM 2600 N N . LEU B 1 61 ? 52.22500 44.21700 19.64800 1.000 23.54606 41 LEU B N 1
ATOM 2601 C CA . LEU B 1 61 ? 51.39500 43.36800 18.79800 1.000 23.90111 41 LEU B CA 1
ATOM 2602 C C . LEU B 1 61 ? 52.18200 42.83700 17.60700 1.000 23.85672 41 LEU B C 1
ATOM 2603 O O . LEU B 1 61 ? 52.09000 41.65100 17.27200 1.000 25.42706 41 LEU B O 1
ATOM 2608 N N A GLN B 1 62 ? 52.96200 43.69100 16.95300 0.657 23.27348 42 GLN B N 1
ATOM 2609 N N B GLN B 1 62 ? 52.96300 43.70200 16.95500 0.343 25.67049 42 GLN B N 1
ATOM 2610 C CA A GLN B 1 62 ? 53.70800 43.20600 15.79900 0.657 23.88587 42 GLN B CA 1
ATOM 2611 C CA B GLN B 1 62 ? 53.74500 43.26600 15.80200 0.343 27.93562 42 GLN B CA 1
ATOM 2612 C C A GLN B 1 62 ? 54.75000 42.17300 16.20700 0.657 25.40957 42 GLN B C 1
ATOM 2613 C C B GLN B 1 62 ? 54.75700 42.19900 16.19900 0.343 27.37680 42 GLN B C 1
ATOM 2614 O O A GLN B 1 62 ? 54.92800 41.16400 15.51800 0.657 26.37574 42 GLN B O 1
ATOM 2615 O O B GLN B 1 62 ? 54.93800 41.20800 15.48300 0.343 28.05220 42 GLN B O 1
ATOM 2626 N N . THR B 1 63 ? 55.41700 42.38000 17.34400 1.000 26.31878 43 THR B N 1
ATOM 2627 C CA . THR B 1 63 ? 56.37300 41.38300 17.81800 1.000 26.34893 43 THR B CA 1
ATOM 2628 C C . THR B 1 63 ? 55.67600 40.06500 18.14100 1.000 27.33621 43 THR B C 1
ATOM 2629 O O . THR B 1 63 ? 56.18300 38.98300 17.81800 1.000 27.73527 43 THR B O 1
ATOM 2633 N N . PHE B 1 64 ? 54.50000 40.14200 18.76300 1.000 24.69771 44 PHE B N 1
ATOM 2634 C CA . PHE B 1 64 ? 53.73400 38.93900 19.08000 1.000 24.95706 44 PHE B CA 1
ATOM 2635 C C . PHE B 1 64 ? 53.28100 38.23100 17.80700 1.000 25.83724 44 PHE B C 1
ATOM 2636 O O . PHE B 1 64 ? 53.48400 37.01900 17.65100 1.000 27.34831 44 PHE B O 1
ATOM 2644 N N . TRP B 1 65 ? 52.67800 38.97900 16.87300 1.000 25.63251 45 TRP B N 1
ATOM 2645 C CA . TRP B 1 65 ? 52.15800 38.36300 15.65300 1.000 26.76432 45 TRP B CA 1
ATOM 2646 C C . TRP B 1 65 ? 53.27900 37.79000 14.79300 1.000 27.55698 45 TRP B C 1
ATOM 2647 O O . TRP B 1 65 ? 53.10300 36.74900 14.14700 1.000 28.29443 45 TRP B O 1
ATOM 2658 N N A GLN B 1 66 ? 54.43200 38.46100 14.76600 0.657 28.44850 46 GLN B N 1
ATOM 2659 N N B GLN B 1 66 ? 54.44000 38.44700 14.76100 0.343 28.44888 46 GLN B N 1
ATOM 2660 C CA A GLN B 1 66 ? 55.56000 37.95700 13.99400 0.657 32.22595 46 GLN B CA 1
ATOM 2661 C CA B GLN B 1 66 ? 55.52600 37.91100 13.94900 0.343 30.75837 46 GLN B CA 1
ATOM 2662 C C A GLN B 1 66 ? 56.06300 36.62100 14.52500 0.657 32.47859 46 GLN B C 1
ATOM 2663 C C B GLN B 1 66 ? 56.10300 36.62600 14.53100 0.343 32.20225 46 GLN B C 1
ATOM 2664 O O A GLN B 1 66 ? 56.63300 35.83400 13.76000 0.657 34.50494 46 GLN B O 1
ATOM 2665 O O B GLN B 1 66 ? 56.79000 35.88900 13.81600 0.343 33.79552 46 GLN B O 1
ATOM 2676 N N . SER B 1 67 ? 55.82600 36.33100 15.80200 1.000 33.11928 47 SER B N 1
ATOM 2677 C CA . SER B 1 67 ? 56.23300 35.06700 16.39400 1.000 34.34607 47 SER B CA 1
ATOM 2678 C C . SER B 1 67 ? 55.23400 33.95100 16.12700 1.000 34.40681 47 SER B C 1
ATOM 2679 O O . SER B 1 67 ? 55.51300 32.79800 16.47200 1.000 36.22086 47 SER B O 1
ATOM 2682 N N . GLN B 1 68 ? 54.08400 34.26700 15.53600 1.000 31.84741 48 GLN B N 1
ATOM 2683 C CA . GLN B 1 68 ? 53.02300 33.30300 15.29300 1.000 31.88191 48 GLN B CA 1
ATOM 2684 C C . GLN B 1 68 ? 53.11500 32.77400 13.86900 1.000 33.02169 48 GLN B C 1
ATOM 2685 O O . GLN B 1 68 ? 53.62800 33.44600 12.97100 1.000 34.59393 48 GLN B O 1
ATOM 2691 N N . ASP B 1 69 ? 52.61600 31.55100 13.67300 1.000 33.98382 49 ASP B N 1
ATOM 2692 C CA . ASP B 1 69 ? 52.69400 30.93900 12.34900 1.000 36.79294 49 ASP B CA 1
ATOM 2693 C C . ASP B 1 69 ? 51.72600 31.58800 11.36400 1.000 35.02009 49 ASP B C 1
ATOM 2694 O O . ASP B 1 69 ? 52.05700 31.76200 10.18300 1.000 36.69320 49 ASP B O 1
ATOM 2699 N N . ARG B 1 70 ? 50.53400 31.94500 11.81700 1.000 30.95175 50 ARG B N 1
ATOM 2700 C CA . ARG B 1 70 ? 49.52200 32.41600 10.87300 1.000 30.09698 50 ARG B CA 1
ATOM 2701 C C . ARG B 1 70 ? 49.64200 33.92500 10.67700 1.000 29.93991 50 ARG B C 1
ATOM 2702 O O . ARG B 1 70 ? 49.61900 34.67400 11.66100 1.000 30.52177 50 ARG B O 1
ATOM 2710 N N . PRO B 1 71 ? 49.77000 34.39800 9.43300 1.000 31.05510 51 PRO B N 1
ATOM 2711 C CA . PRO B 1 71 ? 49.93400 35.83900 9.19100 1.000 31.81998 51 PRO B CA 1
ATOM 2712 C C . PRO B 1 71 ? 48.70500 36.63400 9.60500 1.000 30.36584 51 PRO B C 1
ATOM 2713 O O . PRO B 1 71 ? 47.58100 36.12800 9.63100 1.000 30.20291 51 PRO B O 1
ATOM 2717 N N . VAL B 1 72 ? 48.93400 37.91200 9.90400 1.000 28.05440 52 VAL B N 1
ATOM 2718 C CA . VAL B 1 72 ? 47.88000 38.83500 10.31800 1.000 26.81651 52 VAL B CA 1
ATOM 2719 C C . VAL B 1 72 ? 47.78600 39.97500 9.31100 1.000 28.34224 52 VAL B C 1
ATOM 2720 O O . VAL B 1 72 ? 48.76800 40.69600 9.08100 1.000 27.77742 52 VAL B O 1
ATOM 2724 N N A ARG B 1 73 ? 46.60400 40.14000 8.72300 0.527 29.28914 53 ARG B N 1
ATOM 2725 N N B ARG B 1 73 ? 46.61100 40.13500 8.71000 0.473 28.95823 53 ARG B N 1
ATOM 2726 C CA A ARG B 1 73 ? 46.27600 41.26200 7.85000 0.527 30.77091 53 ARG B CA 1
ATOM 2727 C CA B ARG B 1 73 ? 46.30600 41.32700 7.93000 0.473 30.02644 53 ARG B CA 1
ATOM 2728 C C A ARG B 1 73 ? 45.06800 42.05200 8.33000 0.527 29.84578 53 ARG B C 1
ATOM 2729 C C B ARG B 1 73 ? 45.09800 42.07300 8.47100 0.473 28.98209 53 ARG B C 1
ATOM 2730 O O A ARG B 1 73 ? 45.10600 43.28500 8.33500 0.527 31.61933 53 ARG B O 1
ATOM 2731 O O B ARG B 1 73 ? 45.16700 43.29200 8.66900 0.473 29.49984 53 ARG B O 1
ATOM 2746 N N . THR B 1 74 ? 44.00000 41.37400 8.74700 1.000 28.12918 54 THR B N 1
ATOM 2747 C CA . THR B 1 74 ? 42.78200 42.01000 9.22800 1.000 26.87326 54 THR B CA 1
ATOM 2748 C C . THR B 1 74 ? 42.72300 41.92700 10.75000 1.000 25.88666 54 THR B C 1
ATOM 2749 O O . THR B 1 74 ? 43.04400 40.89400 11.34600 1.000 26.57366 54 THR B O 1
ATOM 2753 N N . VAL B 1 75 ? 42.33800 43.03200 11.37800 1.000 24.07205 55 VAL B N 1
ATOM 2754 C CA . VAL B 1 75 ? 42.30500 43.11500 12.83100 1.000 23.02460 55 VAL B CA 1
ATOM 2755 C C . VAL B 1 75 ? 41.01000 43.79200 13.24900 1.000 24.30690 55 VAL B C 1
ATOM 2756 O O . VAL B 1 75 ? 40.67100 44.86100 12.73800 1.000 25.94052 55 VAL B O 1
ATOM 2760 N N . LEU B 1 76 ? 40.30400 43.18300 14.19300 1.000 21.91075 56 LEU B N 1
ATOM 2761 C CA . LEU B 1 76 ? 39.16600 43.80100 14.85000 1.000 21.97328 56 LEU B CA 1
ATOM 2762 C C . LEU B 1 76 ? 39.64000 44.31000 16.20500 1.000 21.98674 56 LEU B C 1
ATOM 2763 O O . LEU B 1 76 ? 40.22600 43.54800 16.98700 1.000 23.00247 56 LEU B O 1
ATOM 2768 N N . GLU B 1 77 ? 39.41500 45.59100 16.48200 1.000 21.28180 57 GLU B N 1
ATOM 2769 C CA . GLU B 1 77 ? 39.57100 46.08300 17.84700 1.000 21.91088 57 GLU B CA 1
ATOM 2770 C C . GLU B 1 77 ? 38.19700 46.25400 18.47100 1.000 21.97447 57 GLU B C 1
ATOM 2771 O O . GLU B 1 77 ? 37.40000 47.07400 18.00500 1.000 23.14097 57 GLU B O 1
ATOM 2777 N N . ILE B 1 78 ? 37.92900 45.48400 19.51400 1.000 21.19700 58 ILE B N 1
ATOM 2778 C CA . ILE B 1 78 ? 36.72300 45.66700 20.30500 1.000 20.84222 58 ILE B CA 1
ATOM 2779 C C . ILE B 1 78 ? 37.00900 46.68400 21.40200 1.000 20.57804 58 ILE B C 1
ATOM 2780 O O . ILE B 1 78 ? 38.12600 46.76200 21.93800 1.000 22.56878 58 ILE B O 1
ATOM 2785 N N . CYS B 1 79 ? 35.99600 47.48700 21.73500 1.000 20.74242 59 CYS B N 1
ATOM 2786 C CA . CYS B 1 79 ? 36.17900 48.63700 22.63300 1.000 20.64307 59 CYS B CA 1
ATOM 2787 C C . CYS B 1 79 ? 37.14700 49.64600 22.01800 1.000 20.31374 59 CYS B C 1
ATOM 2788 O O . CYS B 1 79 ? 38.09200 50.11400 22.66200 1.000 22.42960 59 CYS B O 1
ATOM 2791 N N . CYS B 1 80 ? 36.90300 49.97700 20.74500 1.000 21.25634 60 CYS B N 1
ATOM 2792 C CA . CYS B 1 80 ? 37.84100 50.80000 19.98800 1.000 21.35470 60 CYS B CA 1
ATOM 2793 C C . CYS B 1 80 ? 37.83300 52.26500 20.41000 1.000 22.82332 60 CYS B C 1
ATOM 2794 O O . CYS B 1 80 ? 38.75600 53.00300 20.04100 1.000 22.56217 60 CYS B O 1
ATOM 2797 N N . GLY B 1 81 ? 36.82100 52.70800 21.15300 1.000 22.41658 61 GLY B N 1
ATOM 2798 C CA . GLY B 1 81 ? 36.82600 54.07500 21.65700 1.000 22.23649 61 GLY B CA 1
ATOM 2799 C C . GLY B 1 81 ? 36.87100 55.09700 20.53400 1.000 22.25039 61 GLY B C 1
ATOM 2800 O O . GLY B 1 81 ? 36.15500 54.98300 19.52800 1.000 24.04058 61 GLY B O 1
ATOM 2801 N N . THR B 1 82 ? 37.73300 56.10900 20.69800 1.000 22.16984 62 THR B N 1
ATOM 2802 C CA . THR B 1 82 ? 37.93400 57.14900 19.69000 1.000 22.93483 62 THR B CA 1
ATOM 2803 C C . THR B 1 82 ? 38.87400 56.71900 18.57100 1.000 23.06226 62 THR B C 1
ATOM 2804 O O . THR B 1 82 ? 39.19900 57.54500 17.70900 1.000 24.74510 62 THR B O 1
ATOM 2808 N N . GLY B 1 83 ? 39.33300 55.46800 18.57500 1.000 22.94377 63 GLY B N 1
ATOM 2809 C CA . GLY B 1 83 ? 40.12300 54.93600 17.48400 1.000 22.95741 63 GLY B CA 1
ATOM 2810 C C . GLY B 1 83 ? 41.61800 55.16800 17.55900 1.000 23.98550 63 GLY B C 1
ATOM 2811 O O . GLY B 1 83 ? 42.29600 55.03800 16.53400 1.000 26.09012 63 GLY B O 1
ATOM 2812 N N . LEU B 1 84 ? 42.16300 55.50600 18.73200 1.000 23.80316 64 LEU B N 1
ATOM 2813 C CA . LEU B 1 84 ? 43.61000 55.71100 18.83200 1.000 23.82510 64 LEU B CA 1
ATOM 2814 C C . LEU B 1 84 ? 44.37100 54.46900 18.38800 1.000 24.80718 64 LEU B C 1
ATOM 2815 O O . LEU B 1 84 ? 45.37900 54.56100 17.67200 1.000 23.79624 64 LEU B O 1
ATOM 2820 N N . MET B 1 85 ? 43.90700 53.29400 18.81300 1.000 24.36209 65 MET B N 1
ATOM 2821 C CA . MET B 1 85 ? 44.58600 52.05900 18.44600 1.000 23.46380 65 MET B CA 1
ATOM 2822 C C . MET B 1 85 ? 44.29200 51.66100 17.00600 1.000 24.26364 65 MET B C 1
ATOM 2823 O O . MET B 1 85 ? 45.15900 51.08600 16.34100 1.000 25.26626 65 MET B O 1
ATOM 2828 N N . LEU B 1 86 ? 43.08700 51.96700 16.51200 1.000 23.76565 66 LEU B N 1
ATOM 2829 C CA . LEU B 1 86 ? 42.76800 51.72000 15.11100 1.000 24.04522 66 LEU B CA 1
ATOM 2830 C C . LEU B 1 86 ? 43.72700 52.46700 14.19400 1.000 24.64966 66 LEU B C 1
ATOM 2831 O O . LEU B 1 86 ? 44.22900 51.90900 13.21000 1.000 25.48917 66 LEU B O 1
ATOM 2836 N N . ALA B 1 87 ? 43.98400 53.74200 14.49500 1.000 23.54101 67 ALA B N 1
ATOM 2837 C CA . ALA B 1 87 ? 44.87300 54.52600 13.64100 1.000 24.23803 67 ALA B CA 1
ATOM 2838 C C . ALA B 1 87 ? 46.29300 53.97200 13.67700 1.000 24.60666 67 ALA B C 1
ATOM 2839 O O . ALA B 1 87 ? 46.97200 53.91700 12.64300 1.000 26.60690 67 ALA B O 1
ATOM 2841 N N . GLU B 1 88 ? 46.75200 53.54600 14.85600 1.000 24.05594 68 GLU B N 1
ATOM 2842 C CA . GLU B 1 88 ? 48.10200 53.00700 14.97100 1.000 24.12255 68 GLU B CA 1
ATOM 2843 C C . GLU B 1 88 ? 48.25800 51.75300 14.12200 1.000 25.41821 68 GLU B C 1
ATOM 2844 O O . GLU B 1 88 ? 49.24400 51.60100 13.38600 1.000 26.83035 68 GLU B O 1
ATOM 2850 N N . LEU B 1 89 ? 47.27600 50.85000 14.18800 1.000 24.78267 69 LEU B N 1
ATOM 2851 C CA . LEU B 1 89 ? 47.34300 49.62900 13.39000 1.000 25.56490 69 LEU B CA 1
ATOM 2852 C C . LEU B 1 89 ? 47.19900 49.91400 11.89700 1.000 26.35758 69 LEU B C 1
ATOM 2853 O O . LEU B 1 89 ? 47.88600 49.29400 11.07600 1.000 27.36073 69 LEU B O 1
ATOM 2858 N N . ALA B 1 90 ? 46.31000 50.83600 11.51800 1.000 25.21533 70 ALA B N 1
ATOM 2859 C CA . ALA B 1 90 ? 46.17900 51.16300 10.09800 1.000 25.85119 70 ALA B CA 1
ATOM 2860 C C . ALA B 1 90 ? 47.47400 51.74400 9.54300 1.000 27.51791 70 ALA B C 1
ATOM 2861 O O . ALA B 1 90 ? 47.85100 51.45900 8.39700 1.000 29.38350 70 ALA B O 1
ATOM 2863 N N A ARG B 1 91 ? 48.17800 52.55200 10.33900 0.550 27.67971 71 ARG B N 1
ATOM 2864 N N B ARG B 1 91 ? 48.16800 52.56300 10.34300 0.450 28.35129 71 ARG B N 1
ATOM 2865 C CA A ARG B 1 91 ? 49.43100 53.13000 9.86100 0.550 29.19797 71 ARG B CA 1
ATOM 2866 C CA B ARG B 1 91 ? 49.43900 53.14200 9.90900 0.450 30.22360 71 ARG B CA 1
ATOM 2867 C C A ARG B 1 91 ? 50.48100 52.05700 9.60400 0.550 30.29861 71 ARG B C 1
ATOM 2868 C C B ARG B 1 91 ? 50.47800 52.06600 9.62000 0.450 30.76901 71 ARG B C 1
ATOM 2869 O O A ARG B 1 91 ? 51.35700 52.23500 8.74700 0.550 32.74620 71 ARG B O 1
ATOM 2870 O O B ARG B 1 91 ? 51.34500 52.25500 8.75700 0.450 32.88255 71 ARG B O 1
ATOM 2885 N N . ARG B 1 92 ? 50.39900 50.93500 10.31600 1.000 29.87193 72 ARG B N 1
ATOM 2886 C CA . ARG B 1 92 ? 51.31900 49.82300 10.13900 1.000 30.14029 72 ARG B CA 1
ATOM 2887 C C . ARG B 1 92 ? 50.89300 48.87200 9.02600 1.000 31.96887 72 ARG B C 1
ATOM 2888 O O . ARG B 1 92 ? 51.58300 47.87800 8.77300 1.000 33.18294 72 ARG B O 1
ATOM 2896 N N . GLY B 1 93 ? 49.78600 49.15300 8.35100 1.000 31.48270 73 GLY B N 1
ATOM 2897 C CA . GLY B 1 93 ? 49.39400 48.38300 7.19100 1.000 30.76380 73 GLY B CA 1
ATOM 2898 C C . GLY B 1 93 ? 48.28500 47.38800 7.42900 1.000 29.72961 73 GLY B C 1
ATOM 2899 O O . GLY B 1 93 ? 47.90100 46.67700 6.49000 1.000 31.68610 73 GLY B O 1
ATOM 2900 N N . TYR B 1 94 ? 47.75400 47.31400 8.64600 1.000 29.26804 74 TYR B N 1
ATOM 2901 C CA . TYR B 1 94 ? 46.66900 46.39000 8.91700 1.000 27.03978 74 TYR B CA 1
ATOM 2902 C C . TYR B 1 94 ? 45.34400 46.96100 8.43100 1.000 28.65823 74 TYR B C 1
ATOM 2903 O O . TYR B 1 94 ? 45.15200 48.17900 8.36200 1.000 30.76644 74 TYR B O 1
ATOM 2912 N N . VAL B 1 95 ? 44.43600 46.06000 8.07400 1.000 28.37441 75 VAL B N 1
ATOM 2913 C CA . VAL B 1 95 ? 43.08500 46.41000 7.65500 1.000 27.69300 75 VAL B CA 1
ATOM 2914 C C . VAL B 1 95 ? 42.20800 46.28500 8.89400 1.000 26.60107 75 VAL B C 1
ATOM 2915 O O . VAL B 1 95 ? 41.94400 45.17400 9.37100 1.000 28.33427 75 VAL B O 1
ATOM 2919 N N . VAL B 1 96 ? 41.76800 47.42200 9.43700 1.000 25.83882 76 VAL B N 1
ATOM 2920 C CA . VAL B 1 96 ? 41.20500 47.44800 10.78500 1.000 25.84796 76 VAL B CA 1
ATOM 2921 C C . VAL B 1 96 ? 39.70900 47.72400 10.75400 1.000 25.78328 76 VAL B C 1
ATOM 2922 O O . VAL B 1 96 ? 39.19600 48.46900 9.91100 1.000 27.34900 76 VAL B O 1
ATOM 2926 N N . THR B 1 97 ? 39.01700 47.11800 11.71400 1.000 24.82213 77 THR B N 1
ATOM 2927 C CA . THR B 1 97 ? 37.60900 47.33700 12.00500 1.000 23.96970 77 THR B CA 1
ATOM 2928 C C . THR B 1 97 ? 37.51600 47.60700 13.49800 1.000 23.23685 77 THR B C 1
ATOM 2929 O O . THR B 1 97 ? 38.25400 47.00500 14.28100 1.000 23.51496 77 THR B O 1
ATOM 2933 N N . GLY B 1 98 ? 36.63600 48.52400 13.89000 1.000 23.39411 78 GLY B N 1
ATOM 2934 C CA . GLY B 1 98 ? 36.43200 48.84500 15.29100 1.000 22.44794 78 GLY B CA 1
ATOM 2935 C C . GLY B 1 98 ? 35.00500 48.57100 15.72900 1.000 22.68953 78 GLY B C 1
ATOM 2936 O O . GLY B 1 98 ? 34.06500 48.66000 14.93800 1.000 25.93243 78 GLY B O 1
ATOM 2937 N N . LEU B 1 99 ? 34.85200 48.25200 17.00800 1.000 22.36247 79 LEU B N 1
ATOM 2938 C CA . LEU B 1 99 ? 33.55200 48.02700 17.62400 1.000 21.98248 79 LEU B CA 1
ATOM 2939 C C . LEU B 1 99 ? 33.54200 48.74100 18.96600 1.000 21.60105 79 LEU B C 1
ATOM 2940 O O . LEU B 1 99 ? 34.50600 48.63700 19.73100 1.000 22.67915 79 LEU B O 1
ATOM 2945 N N . ASP B 1 100 ? 32.44200 49.43000 19.26800 1.000 22.55989 80 ASP B N 1
ATOM 2946 C CA . ASP B 1 100 ? 32.28700 50.09200 20.55900 1.000 22.24785 80 ASP B CA 1
ATOM 2947 C C . ASP B 1 100 ? 30.80000 50.31600 20.80600 1.000 23.92009 80 ASP B C 1
ATOM 2948 O O . ASP B 1 100 ? 30.01800 50.46500 19.86500 1.000 26.12735 80 ASP B O 1
ATOM 2953 N N . ARG B 1 101 ? 30.41100 50.33700 22.07800 1.000 23.55978 81 ARG B N 1
ATOM 2954 C CA . ARG B 1 101 ? 29.00800 50.58300 22.40100 1.000 24.17030 81 ARG B CA 1
ATOM 2955 C C . ARG B 1 101 ? 28.64600 52.06400 22.41000 1.000 24.34644 81 ARG B C 1
ATOM 2956 O O . ARG B 1 101 ? 27.45700 52.39400 22.34800 1.000 27.26722 81 ARG B O 1
ATOM 2964 N N . SER B 1 102 ? 29.62900 52.95600 22.49300 1.000 24.57441 82 SER B N 1
ATOM 2965 C CA . SER B 1 102 ? 29.37800 54.37600 22.70800 1.000 24.72135 82 SER B CA 1
ATOM 2966 C C . SER B 1 102 ? 29.31000 55.12400 21.38200 1.000 26.06366 82 SER B C 1
ATOM 2967 O O . SER B 1 102 ? 30.31100 55.22700 20.66800 1.000 26.20235 82 SER B O 1
ATOM 2970 N N . ALA B 1 103 ? 28.13000 55.66800 21.06900 1.000 27.37314 83 ALA B N 1
ATOM 2971 C CA . ALA B 1 103 ? 27.99500 56.49900 19.87800 1.000 27.67356 83 ALA B CA 1
ATOM 2972 C C . ALA B 1 103 ? 28.90800 57.71800 19.95500 1.000 27.83153 83 ALA B C 1
ATOM 2973 O O . ALA B 1 103 ? 29.50200 58.12300 18.94500 1.000 29.56103 83 ALA B O 1
ATOM 2975 N N . ALA B 1 104 ? 29.04000 58.30600 21.14800 1.000 28.40666 84 ALA B N 1
ATOM 2976 C CA . ALA B 1 104 ? 29.90200 59.47300 21.31300 1.000 27.39371 84 ALA B CA 1
ATOM 2977 C C . ALA B 1 104 ? 31.35800 59.14200 20.99700 1.000 27.01216 84 ALA B C 1
ATOM 2978 O O . ALA B 1 104 ? 32.04000 59.90300 20.29700 1.000 28.17808 84 ALA B O 1
ATOM 2980 N N . MET B 1 105 ? 31.86100 58.01400 21.51400 1.000 25.55397 85 MET B N 1
ATOM 2981 C CA . MET B 1 105 ? 33.23000 57.61500 21.19500 1.000 24.98152 85 MET B CA 1
ATOM 2982 C C . MET B 1 105 ? 33.38300 57.31600 19.71100 1.000 25.65039 85 MET B C 1
ATOM 2983 O O . MET B 1 105 ? 34.36900 57.72800 19.08900 1.000 25.38337 85 MET B O 1
ATOM 2988 N N . LEU B 1 106 ? 32.40900 56.61200 19.12200 1.000 26.41409 86 LEU B N 1
ATOM 2989 C CA . LEU B 1 106 ? 32.50000 56.26100 17.70700 1.000 26.08703 86 LEU B CA 1
ATOM 2990 C C . LEU B 1 106 ? 32.44300 57.48600 16.80200 1.000 28.11274 86 LEU B C 1
ATOM 2991 O O . LEU B 1 106 ? 33.02200 57.46200 15.71000 1.000 28.57996 86 LEU B O 1
ATOM 2996 N N A GLU B 1 107 ? 31.75300 58.55300 17.22100 0.556 28.61343 87 GLU B N 1
ATOM 2997 N N B GLU B 1 107 ? 31.75100 58.55100 17.22000 0.444 28.74279 87 GLU B N 1
ATOM 2998 C CA A GLU B 1 107 ? 31.78900 59.78800 16.43900 0.556 30.24195 87 GLU B CA 1
ATOM 2999 C CA B GLU B 1 107 ? 31.78800 59.78900 16.44400 0.444 30.26752 87 GLU B CA 1
ATOM 3000 C C A GLU B 1 107 ? 33.21500 60.31500 16.33300 0.556 29.53161 87 GLU B C 1
ATOM 3001 C C B GLU B 1 107 ? 33.21400 60.31500 16.33500 0.444 29.55888 87 GLU B C 1
ATOM 3002 O O A GLU B 1 107 ? 33.64000 60.78300 15.26700 0.556 30.33404 87 GLU B O 1
ATOM 3003 O O B GLU B 1 107 ? 33.63500 60.78600 15.26900 0.444 30.24332 87 GLU B O 1
ATOM 3014 N N . GLN B 1 108 ? 33.97500 60.23100 17.42900 1.000 28.32235 88 GLN B N 1
ATOM 3015 C CA . GLN B 1 108 ? 35.37500 60.63800 17.39400 1.000 27.91344 88 GLN B CA 1
ATOM 3016 C C . GLN B 1 108 ? 36.18700 59.70500 16.50900 1.000 26.90831 88 GLN B C 1
ATOM 3017 O O . GLN B 1 108 ? 37.04600 60.16000 15.74100 1.000 28.53470 88 GLN B O 1
ATOM 3023 N N . ALA B 1 109 ? 35.92100 58.39600 16.59500 1.000 26.64133 89 ALA B N 1
ATOM 3024 C CA . ALA B 1 109 ? 36.64300 57.44000 15.76300 1.000 25.08289 89 ALA B CA 1
ATOM 3025 C C . ALA B 1 109 ? 36.35700 57.66900 14.28800 1.000 25.99853 89 ALA B C 1
ATOM 3026 O O . ALA B 1 109 ? 37.25200 57.52300 13.45100 1.000 28.19605 89 ALA B O 1
ATOM 3028 N N . ARG B 1 110 ? 35.11100 58.01700 13.94700 1.000 26.49434 90 ARG B N 1
ATOM 3029 C CA . ARG B 1 110 ? 34.79300 58.29000 12.54600 1.000 28.25196 90 ARG B CA 1
ATOM 3030 C C . ARG B 1 110 ? 35.57300 59.49300 12.03100 1.000 30.07486 90 ARG B C 1
ATOM 3031 O O . ARG B 1 110 ? 36.05200 59.49100 10.88900 1.000 30.44484 90 ARG B O 1
ATOM 3039 N N . ALA B 1 111 ? 35.70600 60.53700 12.85400 1.000 28.91880 91 ALA B N 1
ATOM 3040 C CA . ALA B 1 111 ? 36.45600 61.71300 12.42500 1.000 29.51730 91 ALA B CA 1
ATOM 3041 C C . ALA B 1 111 ? 37.92700 61.37600 12.23600 1.000 29.90391 91 ALA B C 1
ATOM 3042 O O . ALA B 1 111 ? 38.57700 61.89900 11.32100 1.000 32.25206 91 ALA B O 1
ATOM 3044 N N A ARG B 1 112 ? 38.47100 60.51500 13.09600 0.688 29.04586 92 ARG B N 1
ATOM 3045 N N B ARG B 1 112 ? 38.46000 60.47900 13.07200 0.312 30.13876 92 ARG B N 1
ATOM 3046 C CA A ARG B 1 112 ? 39.86800 60.12800 12.95700 0.688 29.48246 92 ARG B CA 1
ATOM 3047 C CA B ARG B 1 112 ? 39.87200 60.11500 13.00500 0.312 30.76282 92 ARG B CA 1
ATOM 3048 C C A ARG B 1 112 ? 40.07500 59.28100 11.71100 0.688 31.67283 92 ARG B C 1
ATOM 3049 C C B ARG B 1 112 ? 40.16900 59.17600 11.84000 0.312 31.38014 92 ARG B C 1
ATOM 3050 O O A ARG B 1 112 ? 40.94200 59.57600 10.87900 0.688 33.91796 92 ARG B O 1
ATOM 3051 O O B ARG B 1 112 ? 41.21200 59.30600 11.18700 0.312 31.65233 92 ARG B O 1
ATOM 3066 N N . MET B 1 113 ? 39.27400 58.22500 11.56300 1.000 31.15231 93 MET B N 1
ATOM 3067 C CA . MET B 1 113 ? 39.55300 57.19800 10.56900 1.000 31.31122 93 MET B CA 1
ATOM 3068 C C . MET B 1 113 ? 39.01600 57.52100 9.18600 1.000 33.66681 93 MET B C 1
ATOM 3069 O O . MET B 1 113 ? 39.49800 56.94700 8.20700 1.000 36.04654 93 MET B O 1
ATOM 3074 N N . GLY B 1 114 ? 38.03400 58.40300 9.07600 1.000 35.45126 94 GLY B N 1
ATOM 3075 C CA . GLY B 1 114 ? 37.41500 58.64800 7.79200 1.000 38.10562 94 GLY B CA 1
ATOM 3076 C C . GLY B 1 114 ? 36.31700 57.64600 7.48400 1.000 37.76553 94 GLY B C 1
ATOM 3077 O O . GLY B 1 114 ? 35.96600 56.77200 8.28200 1.000 37.63205 94 GLY B O 1
ATOM 3078 N N . GLY B 1 115 ? 35.77700 57.76900 6.27200 1.000 39.00349 95 GLY B N 1
ATOM 3079 C CA . GLY B 1 115 ? 34.57700 57.03300 5.92700 1.000 40.34060 95 GLY B CA 1
ATOM 3080 C C . GLY B 1 115 ? 34.78100 55.57900 5.56300 1.000 41.03053 95 GLY B C 1
ATOM 3081 O O . GLY B 1 115 ? 33.81900 54.80900 5.61400 1.000 44.04431 95 GLY B O 1
ATOM 3082 N N . LYS B 1 116 ? 36.00000 55.17500 5.20000 1.000 39.59357 96 LYS B N 1
ATOM 3083 C CA . LYS B 1 116 ? 36.19200 53.81200 4.70900 1.000 40.69855 96 LYS B CA 1
ATOM 3084 C C . LYS B 1 116 ? 36.24900 52.77900 5.82800 1.000 38.65433 96 LYS B C 1
ATOM 3085 O O . LYS B 1 116 ? 35.92500 51.60700 5.59800 1.000 40.89069 96 LYS B O 1
ATOM 3087 N N . THR B 1 117 ? 36.64600 53.17600 7.03300 1.000 34.33731 97 THR B N 1
ATOM 3088 C CA . THR B 1 117 ? 36.83100 52.20600 8.10500 1.000 32.68832 97 THR B CA 1
ATOM 3089 C C . THR B 1 117 ? 35.48300 51.73400 8.63800 1.000 32.08857 97 THR B C 1
ATOM 3090 O O . THR B 1 117 ? 34.59500 52.54500 8.91900 1.000 34.15481 97 THR B O 1
ATOM 3094 N N . THR B 1 118 ? 35.32500 50.41600 8.76900 1.000 29.99554 98 THR B N 1
ATOM 3095 C CA . THR B 1 118 ? 34.11000 49.87100 9.36000 1.000 29.10054 98 THR B CA 1
ATOM 3096 C C . THR B 1 118 ? 34.12500 50.09200 10.86700 1.000 26.65494 98 THR B C 1
ATOM 3097 O O . THR B 1 118 ? 35.05900 49.66700 11.56000 1.000 27.10591 98 THR B O 1
ATOM 3101 N N . LEU B 1 119 ? 33.09600 50.77200 11.37000 1.000 28.12828 99 LEU B N 1
ATOM 3102 C CA . LEU B 1 119 ? 32.91000 50.99000 12.79800 1.000 27.35242 99 LEU B CA 1
ATOM 3103 C C . LEU B 1 119 ? 31.55200 50.42100 13.17200 1.000 28.21101 99 LEU B C 1
ATOM 3104 O O . LEU B 1 119 ? 30.53900 50.77600 12.56000 1.000 32.33377 99 LEU B O 1
ATOM 3109 N N . ILE B 1 120 ? 31.54200 49.52000 14.14900 1.000 26.55027 100 ILE B N 1
ATOM 3110 C CA . ILE B 1 120 ? 30.35700 48.77600 14.55400 1.000 26.42482 100 ILE B CA 1
ATOM 3111 C C . ILE B 1 120 ? 29.93200 49.29500 15.91700 1.000 26.53463 100 ILE B C 1
ATOM 3112 O O . ILE B 1 120 ? 30.72400 49.27300 16.86600 1.000 27.22367 100 ILE B O 1
ATOM 3117 N N A ARG B 1 121 ? 28.68800 49.75300 16.02900 0.519 26.57057 101 ARG B N 1
ATOM 3118 N N B ARG B 1 121 ? 28.69400 49.77000 16.02200 0.481 26.34907 101 ARG B N 1
ATOM 3119 C CA A ARG B 1 121 ? 28.13500 50.11800 17.33100 0.519 27.29237 101 ARG B CA 1
ATOM 3120 C CA B ARG B 1 121 ? 28.12300 50.10900 17.32200 0.481 26.89333 101 ARG B CA 1
ATOM 3121 C C A ARG B 1 121 ? 27.40900 48.90800 17.90500 0.519 27.46017 101 ARG B C 1
ATOM 3122 C C B ARG B 1 121 ? 27.42900 48.87100 17.87400 0.481 27.33366 101 ARG B C 1
ATOM 3123 O O A ARG B 1 121 ? 26.34500 48.52000 17.41200 0.519 29.23723 101 ARG B O 1
ATOM 3124 O O B ARG B 1 121 ? 26.41300 48.42500 17.33200 0.481 29.02083 101 ARG B O 1
ATOM 3139 N N . ALA B 1 122 ? 27.99000 48.31000 18.94200 1.000 26.68730 102 ALA B N 1
ATOM 3140 C CA . ALA B 1 122 ? 27.42800 47.12500 19.57200 1.000 24.89113 102 ALA B CA 1
ATOM 3141 C C . ALA B 1 122 ? 28.00500 47.03600 20.97300 1.000 25.17409 102 ALA B C 1
ATOM 3142 O O . ALA B 1 122 ? 29.08600 47.56600 21.24000 1.000 23.82964 102 ALA B O 1
ATOM 3144 N N . GLU B 1 123 ? 27.26100 46.39100 21.86900 1.000 24.98066 103 GLU B N 1
ATOM 3145 C CA . GLU B 1 123 ? 27.71400 46.18600 23.23700 1.000 25.94941 103 GLU B CA 1
ATOM 3146 C C . GLU B 1 123 ? 28.16700 44.73800 23.39200 1.000 25.85242 103 GLU B C 1
ATOM 3147 O O . GLU B 1 123 ? 27.36900 43.81100 23.21000 1.000 27.64485 103 GLU B O 1
ATOM 3153 N N . LEU B 1 124 ? 29.44400 44.54900 23.70700 1.000 23.22677 104 LEU B N 1
ATOM 3154 C CA . LEU B 1 124 ? 29.93800 43.21600 24.01000 1.000 23.10379 104 LEU B CA 1
ATOM 3155 C C . LEU B 1 124 ? 29.05200 42.58500 25.08100 1.000 25.30186 104 LEU B C 1
ATOM 3156 O O . LEU B 1 124 ? 28.64200 43.27400 26.02600 1.000 25.90408 104 LEU B O 1
ATOM 3161 N N . PRO B 1 125 ? 28.77100 41.28000 24.99600 1.000 26.04068 105 PRO B N 1
ATOM 3162 C CA . PRO B 1 125 ? 29.39300 40.28000 24.10800 1.000 25.16054 105 PRO B CA 1
ATOM 3163 C C . PRO B 1 125 ? 28.85200 40.18500 22.68300 1.000 27.01065 105 PRO B C 1
ATOM 3164 O O . PRO B 1 125 ? 29.27200 39.29500 21.93500 1.000 29.15426 105 PRO B O 1
ATOM 3168 N N . ASP B 1 126 ? 27.92700 41.04700 22.26900 1.000 27.62317 106 ASP B N 1
ATOM 3169 C CA . ASP B 1 126 ? 27.45900 41.03700 20.88800 1.000 30.24637 106 ASP B CA 1
ATOM 3170 C C . ASP B 1 126 ? 28.57600 41.52500 19.96700 1.000 29.99589 106 ASP B C 1
ATOM 3171 O O . ASP B 1 126 ? 29.09700 42.63100 20.14500 1.000 29.61351 106 ASP B O 1
ATOM 3176 N N . ILE B 1 127 ? 28.96600 40.69500 19.00200 1.000 29.24666 107 ILE B N 1
ATOM 3177 C CA . ILE B 1 127 ? 29.86400 41.12800 17.93500 1.000 29.66949 107 ILE B CA 1
ATOM 3178 C C . ILE B 1 127 ? 29.19400 40.81500 16.60500 1.000 32.98865 107 ILE B C 1
ATOM 3179 O O . ILE B 1 127 ? 29.34900 39.70400 16.08200 1.000 33.96091 107 ILE B O 1
ATOM 3184 N N . PRO B 1 128 ? 28.44500 41.73600 16.03800 1.000 35.45238 108 PRO B N 1
ATOM 3185 C CA . PRO B 1 128 ? 27.76600 41.43000 14.76300 1.000 38.75954 108 PRO B CA 1
ATOM 3186 C C . PRO B 1 128 ? 28.74400 41.53700 13.59700 1.000 45.26379 108 PRO B C 1
ATOM 3187 O O . PRO B 1 128 ? 28.88900 42.56400 12.94300 1.000 47.18040 108 PRO B O 1
ATOM 3191 N N . ALA B 1 129 ? 29.44600 40.42900 13.35400 1.000 49.34253 109 ALA B N 1
ATOM 3192 C CA . ALA B 1 129 ? 30.44700 40.32000 12.30100 1.000 53.50056 109 ALA B CA 1
ATOM 3193 C C . ALA B 1 129 ? 30.69100 38.84000 12.05000 1.000 57.66693 109 ALA B C 1
ATOM 3194 O O . ALA B 1 129 ? 30.50900 38.02800 12.96300 1.000 56.61922 109 ALA B O 1
ATOM 3196 N N . PRO B 1 130 ? 31.09500 38.45600 10.84200 1.000 62.02231 110 PRO B N 1
ATOM 3197 C CA . PRO B 1 130 ? 31.15600 37.03400 10.49500 1.000 64.15082 110 PRO B CA 1
ATOM 3198 C C . PRO B 1 130 ? 32.52800 36.40600 10.71700 1.000 65.21029 110 PRO B C 1
ATOM 3199 O O . PRO B 1 130 ? 33.56300 37.07500 10.76800 1.000 63.49227 110 PRO B O 1
ATOM 3203 N N . ALA B 1 131 ? 32.50500 35.08100 10.84700 1.000 66.99140 111 ALA B N 1
ATOM 3204 C CA . ALA B 1 131 ? 33.71800 34.28800 10.93400 1.000 68.66564 111 ALA B CA 1
ATOM 3205 C C . ALA B 1 131 ? 34.45800 34.30100 9.59700 1.000 70.10832 111 ALA B C 1
ATOM 3206 O O . ALA B 1 131 ? 33.94800 34.76300 8.57000 1.000 70.33204 111 ALA B O 1
ATOM 3208 N N . GLY B 1 132 ? 35.67800 33.76600 9.61600 1.000 70.44679 112 GLY B N 1
ATOM 3209 C CA . GLY B 1 132 ? 36.49300 33.74500 8.41600 1.000 70.21015 112 GLY B CA 1
ATOM 3210 C C . GLY B 1 132 ? 36.88100 35.11400 7.91600 1.000 68.86184 112 GLY B C 1
ATOM 3211 O O . GLY B 1 132 ? 37.17500 35.27200 6.72700 1.000 69.43170 112 GLY B O 1
ATOM 3212 N N . GLU B 1 133 ? 36.89200 36.11500 8.79400 1.000 65.57021 113 GLU B N 1
ATOM 3213 C CA . GLU B 1 133 ? 37.15800 37.49200 8.39900 1.000 62.83789 113 GLU B CA 1
ATOM 3214 C C . GLU B 1 133 ? 38.35600 38.12100 9.09500 1.000 53.69791 113 GLU B C 1
ATOM 3215 O O . GLU B 1 133 ? 39.17000 38.75700 8.41400 1.000 53.91783 113 GLU B O 1
ATOM 3221 N N . PHE B 1 134 ? 38.50800 37.95500 10.41800 1.000 45.16576 114 PHE B N 1
ATOM 3222 C CA . PHE B 1 134 ? 39.57700 38.61900 11.17000 1.000 32.80788 114 PHE B CA 1
ATOM 3223 C C . PHE B 1 134 ? 40.72100 37.67300 11.52600 1.000 28.84391 114 PHE B C 1
ATOM 3224 O O . PHE B 1 134 ? 40.50400 36.58700 12.07600 1.000 30.61608 114 PHE B O 1
ATOM 3232 N N . ASP B 1 135 ? 41.94200 38.12000 11.25000 1.000 24.31765 115 ASP B N 1
ATOM 3233 C CA . ASP B 1 135 ? 43.13500 37.36100 11.59300 1.000 24.75155 115 ASP B CA 1
ATOM 3234 C C . ASP B 1 135 ? 43.55200 37.55100 13.04100 1.000 25.10854 115 ASP B C 1
ATOM 3235 O O . ASP B 1 135 ? 44.28200 36.70600 13.57200 1.000 27.58971 115 ASP B O 1
ATOM 3240 N N . ALA B 1 136 ? 43.11500 38.63900 13.67800 1.000 24.15430 116 ALA B N 1
ATOM 3241 C CA . ALA B 1 136 ? 43.45000 38.94100 15.06200 1.000 21.66957 116 ALA B CA 1
ATOM 3242 C C . ALA B 1 136 ? 42.35400 39.82100 15.64600 1.000 22.31143 116 ALA B C 1
ATOM 3243 O O . ALA B 1 136 ? 41.67900 40.56200 14.92200 1.000 23.99029 116 ALA B O 1
ATOM 3245 N N . VAL B 1 137 ? 42.16200 39.70900 16.96100 1.000 20.38378 117 VAL B N 1
ATOM 3246 C CA . VAL B 1 137 ? 41.28300 40.59800 17.70800 1.000 20.57224 117 VAL B CA 1
ATOM 3247 C C . VAL B 1 137 ? 42.10100 41.21200 18.83300 1.000 20.62173 117 VAL B C 1
ATOM 3248 O O . VAL B 1 137 ? 42.90800 40.52800 19.47600 1.000 21.35312 117 VAL B O 1
ATOM 3252 N N . VAL B 1 138 ? 41.89900 42.50400 19.06700 1.000 20.76936 118 VAL B N 1
ATOM 3253 C CA . VAL B 1 138 ? 42.62100 43.23000 20.10000 1.000 20.95828 118 VAL B CA 1
ATOM 3254 C C . VAL B 1 138 ? 41.63000 44.07400 20.88900 1.000 20.84804 118 VAL B C 1
ATOM 3255 O O . VAL B 1 138 ? 40.55300 44.42400 20.40700 1.000 20.73486 118 VAL B O 1
ATOM 3259 N N . SER B 1 139 ? 42.01600 44.40800 22.12200 1.000 22.32535 119 SER B N 1
ATOM 3260 C CA . SER B 1 139 ? 41.21900 45.33600 22.92500 1.000 22.59051 119 SER B CA 1
ATOM 3261 C C . SER B 1 139 ? 42.19000 46.11300 23.81100 1.000 23.82815 119 SER B C 1
ATOM 3262 O O . SER B 1 139 ? 42.54200 45.65700 24.90000 1.000 24.87557 119 SER B O 1
ATOM 3265 N N . ALA B 1 140 ? 42.60800 47.28500 23.33300 1.000 23.75664 120 ALA B N 1
ATOM 3266 C CA . ALA B 1 140 ? 43.63600 48.06500 24.00700 1.000 23.82661 120 ALA B CA 1
ATOM 3267 C C . ALA B 1 140 ? 43.02700 49.07200 24.97500 1.000 22.43084 120 ALA B C 1
ATOM 3268 O O . ALA B 1 140 ? 41.94000 49.61400 24.75100 1.000 24.53202 120 ALA B O 1
ATOM 3270 N N . ALA B 1 141 ? 43.75000 49.32000 26.06500 1.000 22.89407 121 ALA B N 1
ATOM 3271 C CA . ALA B 1 141 ? 43.42800 50.39900 26.99400 1.000 23.99772 121 ALA B CA 1
ATOM 3272 C C . ALA B 1 141 ? 42.15800 50.13500 27.80300 1.000 22.74403 121 ALA B C 1
ATOM 3273 O O . ALA B 1 141 ? 41.40600 51.06100 28.10600 1.000 25.71979 121 ALA B O 1
ATOM 3275 N N . GLY B 1 142 ? 41.89200 48.87100 28.12800 1.000 21.43261 122 GLY B N 1
ATOM 3276 C CA . GLY B 1 142 ? 41.09200 48.53600 29.29100 1.000 22.25466 122 GLY B CA 1
ATOM 3277 C C . GLY B 1 142 ? 39.58700 48.44900 29.12500 1.000 22.20099 122 GLY B C 1
ATOM 3278 O O . GLY B 1 142 ? 38.87800 48.41800 30.13500 1.000 22.64721 122 GLY B O 1
ATOM 3279 N N . GLY B 1 143 ? 39.06300 48.40400 27.90200 1.000 22.39355 123 GLY B N 1
ATOM 3280 C CA . GLY B 1 143 ? 37.62100 48.25100 27.75400 1.000 21.78835 123 GLY B CA 1
ATOM 3281 C C . GLY B 1 143 ? 37.06900 46.99800 28.41800 1.000 20.37757 123 GLY B C 1
ATOM 3282 O O . GLY B 1 143 ? 35.94900 47.00700 28.94300 1.000 21.23242 123 GLY B O 1
ATOM 3283 N N . LEU B 1 144 ? 37.84300 45.91100 28.43300 1.000 19.89112 124 LEU B N 1
ATOM 3284 C CA . LEU B 1 144 ? 37.32000 44.68900 29.04400 1.000 19.27765 124 LEU B CA 1
ATOM 3285 C C . LEU B 1 144 ? 37.22400 44.76700 30.56900 1.000 20.48748 124 LEU B C 1
ATOM 3286 O O . LEU B 1 144 ? 36.56600 43.91100 31.17700 1.000 21.49789 124 LEU B O 1
ATOM 3291 N N . ASN B 1 145 ? 37.83200 45.77200 31.20400 1.000 20.03312 125 ASN B N 1
ATOM 3292 C CA . ASN B 1 145 ? 37.57700 45.99000 32.62700 1.000 19.35939 125 ASN B CA 1
ATOM 3293 C C . ASN B 1 145 ? 36.10200 46.25000 32.91300 1.000 19.42560 125 ASN B C 1
ATOM 3294 O O . ASN B 1 145 ? 35.66500 46.06200 34.05500 1.000 21.15031 125 ASN B O 1
ATOM 3299 N N . TYR B 1 146 ? 35.33100 46.70200 31.91800 1.000 19.30107 126 TYR B N 1
ATOM 3300 C CA . TYR B 1 146 ? 33.92500 47.04500 32.13700 1.000 19.71731 126 TYR B CA 1
ATOM 3301 C C . TYR B 1 146 ? 32.98700 45.84500 32.08400 1.000 20.64307 126 TYR B C 1
ATOM 3302 O O . TYR B 1 146 ? 31.78500 46.01300 32.30200 1.000 22.43304 126 TYR B O 1
ATOM 3311 N N . LEU B 1 147 ? 33.47900 44.65000 31.77700 1.000 21.31887 127 LEU B N 1
ATOM 3312 C CA . LEU B 1 147 ? 32.60700 43.49900 31.57200 1.000 20.95511 127 LEU B CA 1
ATOM 3313 C C . LEU B 1 147 ? 32.61000 42.60900 32.80700 1.000 22.28490 127 LEU B C 1
ATOM 3314 O O . LEU B 1 147 ? 33.66600 42.33300 33.37700 1.000 23.51874 127 LEU B O 1
ATOM 3319 N N . SER B 1 148 ? 31.42300 42.15300 33.21000 1.000 24.16425 128 SER B N 1
ATOM 3320 C CA . SER B 1 148 ? 31.31800 41.15700 34.26400 1.000 26.20288 128 SER B CA 1
ATOM 3321 C C . SER B 1 148 ? 31.92800 39.83700 33.79100 1.000 25.73981 128 SER B C 1
ATOM 3322 O O . SER B 1 148 ? 32.23300 39.65100 32.60500 1.000 24.93215 128 SER B O 1
ATOM 3325 N N . GLU B 1 149 ? 32.10200 38.89800 34.73100 1.000 25.43585 129 GLU B N 1
ATOM 3326 C CA . GLU B 1 149 ? 32.69200 37.61500 34.35100 1.000 26.16718 129 GLU B CA 1
ATOM 3327 C C . GLU B 1 149 ? 31.85500 36.90000 33.29300 1.000 25.74726 129 GLU B C 1
ATOM 3328 O O . GLU B 1 149 ? 32.40300 36.33900 32.33700 1.000 26.40006 129 GLU B O 1
ATOM 3334 N N . SER B 1 150 ? 30.52800 36.90400 33.44000 1.000 25.52029 130 SER B N 1
ATOM 3335 C CA . SER B 1 150 ? 29.70300 36.25400 32.42500 1.000 26.79537 130 SER B CA 1
ATOM 3336 C C . SER B 1 150 ? 29.76100 36.99900 31.09500 1.000 25.86068 130 SER B C 1
ATOM 3337 O O . SER B 1 150 ? 29.73800 36.36800 30.03400 1.000 27.35521 130 SER B O 1
ATOM 3340 N N A GLN B 1 151 ? 29.87500 38.33200 31.12400 0.530 23.83214 131 GLN B N 1
ATOM 3341 N N B GLN B 1 151 ? 29.83300 38.33500 31.13000 0.470 25.08485 131 GLN B N 1
ATOM 3342 C CA A GLN B 1 151 ? 29.93400 39.08500 29.87300 0.530 24.56342 131 GLN B CA 1
ATOM 3343 C CA B GLN B 1 151 ? 29.94100 39.09300 29.88800 0.470 26.23825 131 GLN B CA 1
ATOM 3344 C C A GLN B 1 151 ? 31.26500 38.88000 29.16100 0.530 23.24645 131 GLN B C 1
ATOM 3345 C C B GLN B 1 151 ? 31.24800 38.78900 29.17300 0.470 24.61499 131 GLN B C 1
ATOM 3346 O O A GLN B 1 151 ? 31.32000 38.84900 27.92400 0.530 22.21803 131 GLN B O 1
ATOM 3347 O O B GLN B 1 151 ? 31.27100 38.59500 27.95100 0.470 25.08994 131 GLN B O 1
ATOM 3358 N N . ILE B 1 152 ? 32.35300 38.75500 29.91500 1.000 22.43768 132 ILE B N 1
ATOM 3359 C CA . ILE B 1 152 ? 33.62700 38.49200 29.27400 1.000 23.28127 132 ILE B CA 1
ATOM 3360 C C . ILE B 1 152 ? 33.70600 37.03700 28.82500 1.000 21.47134 132 ILE B C 1
ATOM 3361 O O . ILE B 1 152 ? 34.32600 36.73400 27.80300 1.000 22.69078 132 ILE B O 1
ATOM 3366 N N . SER B 1 153 ? 33.03600 36.12400 29.53300 1.000 21.62251 133 SER B N 1
ATOM 3367 C CA . SER B 1 153 ? 32.99200 34.73800 29.07900 1.000 21.61259 133 SER B CA 1
ATOM 3368 C C . SER B 1 153 ? 32.33900 34.64600 27.70700 1.000 21.39650 133 SER B C 1
ATOM 3369 O O . SER B 1 153 ? 32.87400 34.01600 26.78500 1.000 21.39994 133 SER B O 1
ATOM 3372 N N . ALA B 1 154 ? 31.18300 35.28900 27.55000 1.000 21.31137 134 ALA B N 1
ATOM 3373 C CA . ALA B 1 154 ? 30.51600 35.29100 26.25500 1.000 21.83756 134 ALA B CA 1
ATOM 3374 C C . ALA B 1 154 ? 31.33800 36.02600 25.20600 1.000 21.64423 134 ALA B C 1
ATOM 3375 O O . ALA B 1 154 ? 31.29100 35.66800 24.02600 1.000 22.71398 134 ALA B O 1
ATOM 3377 N N . THR B 1 155 ? 32.10100 37.04200 25.61400 1.000 21.34661 135 THR B N 1
ATOM 3378 C CA . THR B 1 155 ? 32.96700 37.74700 24.67200 1.000 20.82009 135 THR B CA 1
ATOM 3379 C C . THR B 1 155 ? 34.09300 36.84100 24.19200 1.000 21.20299 135 THR B C 1
ATOM 3380 O O . THR B 1 155 ? 34.42900 36.83300 23.00000 1.000 21.61470 135 THR B O 1
ATOM 3384 N N . PHE B 1 156 ? 34.70000 36.07300 25.10200 1.000 20.63293 136 PHE B N 1
ATOM 3385 C CA . PHE B 1 156 ? 35.67900 35.08000 24.66200 1.000 20.61609 136 PHE B CA 1
ATOM 3386 C C . PHE B 1 156 ? 35.07300 34.14300 23.62600 1.000 21.13258 136 PHE B C 1
ATOM 3387 O O . PHE B 1 156 ? 35.73600 33.77700 22.65100 1.000 22.75034 136 PHE B O 1
ATOM 3395 N N . GLY B 1 157 ? 33.82600 33.71400 23.84000 1.000 22.22565 137 GLY B N 1
ATOM 3396 C CA . GLY B 1 157 ? 33.17600 32.84700 22.86400 1.000 21.47395 137 GLY B CA 1
ATOM 3397 C C . GLY B 1 157 ? 32.95500 33.52900 21.52800 1.000 22.76435 137 GLY B C 1
ATOM 3398 O O . GLY B 1 157 ? 33.15000 32.92300 20.47300 1.000 24.49677 137 GLY B O 1
ATOM 3399 N N . ALA B 1 158 ? 32.52300 34.79300 21.55800 1.000 21.97499 138 ALA B N 1
ATOM 3400 C CA . ALA B 1 158 ? 32.30400 35.53800 20.32400 1.000 22.76734 138 ALA B CA 1
ATOM 3401 C C . ALA B 1 158 ? 33.60900 35.72800 19.55900 1.000 23.61317 138 ALA B C 1
ATOM 3402 O O . ALA B 1 158 ? 33.64700 35.57800 18.32900 1.000 24.16884 138 ALA B O 1
ATOM 3404 N N . VAL B 1 159 ? 34.68400 36.07600 20.26900 1.000 21.94375 139 VAL B N 1
ATOM 3405 C CA . VAL B 1 159 ? 35.99700 36.22500 19.64400 1.000 21.25719 139 VAL B CA 1
ATOM 3406 C C . VAL B 1 159 ? 36.46600 34.89800 19.05300 1.000 22.33215 139 VAL B C 1
ATOM 3407 O O . VAL B 1 159 ? 36.98900 34.85600 17.93600 1.000 22.96909 139 VAL B O 1
ATOM 3411 N N . ALA B 1 160 ? 36.27000 33.79100 19.78100 1.000 23.00804 140 ALA B N 1
ATOM 3412 C CA . ALA B 1 160 ? 36.70400 32.48900 19.27600 1.000 24.36408 140 ALA B CA 1
ATOM 3413 C C . ALA B 1 160 ? 35.97200 32.13200 17.99000 1.000 25.87026 140 ALA B C 1
ATOM 3414 O O . ALA B 1 160 ? 36.54700 31.51200 17.08600 1.000 27.52696 140 ALA B O 1
ATOM 3416 N N A ARG B 1 161 ? 34.69900 32.52100 17.88400 0.693 26.50287 141 ARG B N 1
ATOM 3417 N N B ARG B 1 161 ? 34.69300 32.50700 17.89900 0.307 25.22734 141 ARG B N 1
ATOM 3418 C CA A ARG B 1 161 ? 33.95200 32.23300 16.66600 0.693 28.23227 141 ARG B CA 1
ATOM 3419 C CA B ARG B 1 161 ? 33.92400 32.25800 16.68700 0.307 24.90817 141 ARG B CA 1
ATOM 3420 C C A ARG B 1 161 ? 34.47000 33.04000 15.48600 0.693 27.29251 141 ARG B C 1
ATOM 3421 C C B ARG B 1 161 ? 34.49600 33.02200 15.50100 0.307 25.43752 141 ARG B C 1
ATOM 3422 O O A ARG B 1 161 ? 34.35300 32.59800 14.33600 0.693 30.55106 141 ARG B O 1
ATOM 3423 O O B ARG B 1 161 ? 34.45600 32.53200 14.36600 0.307 27.13698 141 ARG B O 1
ATOM 3438 N N . LEU B 1 162 ? 35.05300 34.20900 15.74800 1.000 25.53434 142 LEU B N 1
ATOM 3439 C CA . LEU B 1 162 ? 35.56600 35.05200 14.67900 1.000 26.46088 142 LEU B CA 1
ATOM 3440 C C . LEU B 1 162 ? 36.95500 34.64800 14.21400 1.000 27.01593 142 LEU B C 1
ATOM 3441 O O . LEU B 1 162 ? 37.33300 34.98100 13.08700 1.000 31.55696 142 LEU B O 1
ATOM 3446 N N . LEU B 1 163 ? 37.72000 33.95400 15.04800 1.000 25.88146 143 LEU B N 1
ATOM 3447 C CA . LEU B 1 163 ? 39.12500 33.73100 14.72400 1.000 24.94500 143 LEU B CA 1
ATOM 3448 C C . LEU B 1 163 ? 39.33300 32.35000 14.12100 1.000 26.58098 143 LEU B C 1
ATOM 3449 O O . LEU B 1 163 ? 38.77500 31.36600 14.61200 1.000 28.85222 143 LEU B O 1
ATOM 3454 N N . PRO B 1 164 ? 40.14500 32.25900 13.07500 1.000 26.99916 144 PRO B N 1
ATOM 3455 C CA . PRO B 1 164 ? 40.55900 30.94600 12.57600 1.000 27.43316 144 PRO B CA 1
ATOM 3456 C C . PRO B 1 164 ? 41.57900 30.34100 13.52700 1.000 27.17349 144 PRO B C 1
ATOM 3457 O O . PRO B 1 164 ? 42.16900 31.03300 14.36100 1.000 27.75668 144 PRO B O 1
ATOM 3461 N N . ALA B 1 165 ? 41.77500 29.02700 13.39900 1.000 28.42114 145 ALA B N 1
ATOM 3462 C CA . ALA B 1 165 ? 42.85000 28.36900 14.13400 1.000 26.19296 145 ALA B CA 1
ATOM 3463 C C . ALA B 1 165 ? 44.16600 29.08200 13.85300 1.000 25.63926 145 ALA B C 1
ATOM 3464 O O . ALA B 1 165 ? 44.50500 29.34800 12.69500 1.000 28.72544 145 ALA B O 1
ATOM 3466 N N . GLY B 1 166 ? 44.90300 29.40200 14.92200 1.000 25.62734 146 GLY B N 1
ATOM 3467 C CA . GLY B 1 166 ? 46.13500 30.14800 14.80400 1.000 25.69240 146 GLY B CA 1
ATOM 3468 C C . GLY B 1 166 ? 45.98000 31.65300 14.85500 1.000 25.14084 146 GLY B C 1
ATOM 3469 O O . GLY B 1 166 ? 46.99400 32.35900 14.94800 1.000 26.01342 146 GLY B O 1
ATOM 3470 N N . GLY B 1 167 ? 44.75200 32.16900 14.78500 1.000 24.56697 147 GLY B N 1
ATOM 3471 C CA . GLY B 1 167 ? 44.51800 33.56300 15.10000 1.000 23.63909 147 GLY B CA 1
ATOM 3472 C C . GLY B 1 167 ? 44.68700 33.82800 16.58200 1.000 23.67860 147 GLY B C 1
ATOM 3473 O O . GLY B 1 167 ? 44.71600 32.90700 17.40100 1.000 26.33469 147 GLY B O 1
ATOM 3474 N N . THR B 1 168 ? 44.80500 35.10800 16.94300 1.000 22.95702 148 THR B N 1
ATOM 3475 C CA . THR B 1 168 ? 45.12500 35.47900 18.32200 1.000 20.74447 148 THR B CA 1
ATOM 3476 C C . THR B 1 168 ? 44.17600 36.54100 18.85600 1.000 21.47410 148 THR B C 1
ATOM 3477 O O . THR B 1 168 ? 43.54400 37.28900 18.10700 1.000 21.37877 148 THR B O 1
ATOM 3481 N N . PHE B 1 169 ? 44.12100 36.60700 20.18700 1.000 20.47315 149 PHE B N 1
ATOM 3482 C CA . PHE B 1 169 ? 43.32300 37.57400 20.92900 1.000 19.96910 149 PHE B CA 1
ATOM 3483 C C . PHE B 1 169 ? 44.26200 38.20800 21.94400 1.000 20.51282 149 PHE B C 1
ATOM 3484 O O . PHE B 1 169 ? 44.95300 37.48800 22.67600 1.000 21.13018 149 PHE B O 1
ATOM 3492 N N . THR B 1 170 ? 44.30800 39.54700 21.96900 1.000 20.40678 150 THR B N 1
ATOM 3493 C CA . THR B 1 170 ? 45.16200 40.30400 22.88000 1.000 19.33600 150 THR B CA 1
ATOM 3494 C C . THR B 1 170 ? 44.33300 41.39300 23.53500 1.000 20.43581 150 THR B C 1
ATOM 3495 O O . THR B 1 170 ? 43.57500 42.09400 22.85700 1.000 22.09067 150 THR B O 1
ATOM 3499 N N . PHE B 1 171 ? 44.49400 41.55900 24.84500 1.000 19.38558 151 PHE B N 1
ATOM 3500 C CA . PHE B 1 171 ? 43.78200 42.62500 25.53800 1.000 19.50905 151 PHE B CA 1
ATOM 3501 C C . PHE B 1 171 ? 44.53500 42.95900 26.81300 1.000 19.49378 151 PHE B C 1
ATOM 3502 O O . PHE B 1 171 ? 45.40600 42.20700 27.25100 1.000 21.21859 151 PHE B O 1
ATOM 3510 N N . ASP B 1 172 ? 44.17000 44.08400 27.42200 1.000 19.32356 152 ASP B N 1
ATOM 3511 C CA . ASP B 1 172 ? 44.69400 44.40800 28.73900 1.000 20.40313 152 ASP B CA 1
ATOM 3512 C C . ASP B 1 172 ? 43.56300 44.67500 29.72400 1.000 20.37265 152 ASP B C 1
ATOM 3513 O O . ASP B 1 172 ? 42.48200 45.14000 29.35300 1.000 22.66074 152 ASP B O 1
ATOM 3518 N N . VAL B 1 173 ? 43.83400 44.35900 30.99500 1.000 20.21014 153 VAL B N 1
ATOM 3519 C CA . VAL B 1 173 ? 42.94500 44.66100 32.11000 1.000 19.48501 153 VAL B CA 1
ATOM 3520 C C . VAL B 1 173 ? 43.81500 45.15200 33.26000 1.000 20.30611 153 VAL B C 1
ATOM 3521 O O . VAL B 1 173 ? 45.04000 45.00600 33.24100 1.000 22.35013 153 VAL B O 1
ATOM 3525 N N . PHE B 1 174 ? 43.16600 45.71700 34.28300 1.000 20.05576 154 PHE B N 1
ATOM 3526 C CA . PHE B 1 174 ? 43.90800 46.20100 35.43900 1.000 19.68617 154 PHE B CA 1
ATOM 3527 C C . PHE B 1 174 ? 44.62800 45.05100 36.13300 1.000 20.87308 154 PHE B C 1
ATOM 3528 O O . PHE B 1 174 ? 44.08000 43.95200 36.29100 1.000 22.04874 154 PHE B O 1
ATOM 3536 N N . GLY B 1 175 ? 45.86700 45.31800 36.55600 1.000 21.05275 155 GLY B N 1
ATOM 3537 C CA . GLY B 1 175 ? 46.65800 44.36100 37.29800 1.000 21.79469 155 GLY B CA 1
ATOM 3538 C C . GLY B 1 175 ? 46.63100 44.60400 38.80400 1.000 21.90362 155 GLY B C 1
ATOM 3539 O O . GLY B 1 175 ? 45.99300 45.52500 39.30700 1.000 22.26522 155 GLY B O 1
ATOM 3540 N N A GLN B 1 176 ? 47.36500 43.73600 39.51800 0.679 21.83927 156 GLN B N 1
ATOM 3541 N N B GLN B 1 176 ? 47.36800 43.75400 39.52200 0.321 22.89606 156 GLN B N 1
ATOM 3542 C CA A GLN B 1 176 ? 47.41800 43.79600 40.97800 0.679 23.15991 156 GLN B CA 1
ATOM 3543 C CA B GLN B 1 176 ? 47.37300 43.82900 40.98100 0.321 24.33700 156 GLN B CA 1
ATOM 3544 C C A GLN B 1 176 ? 47.86600 45.16600 41.47200 0.679 23.52344 156 GLN B C 1
ATOM 3545 C C B GLN B 1 176 ? 47.85900 45.18400 41.47600 0.321 24.24212 156 GLN B C 1
ATOM 3546 O O A GLN B 1 176 ? 47.33700 45.68000 42.46600 0.679 24.90567 156 GLN B O 1
ATOM 3547 O O B GLN B 1 176 ? 47.34700 45.70700 42.47400 0.321 25.15394 156 GLN B O 1
ATOM 3558 N N . GLY B 1 177 ? 48.85700 45.76000 40.80600 1.000 23.72673 157 GLY B N 1
ATOM 3559 C CA . GLY B 1 177 ? 49.37100 47.04300 41.23800 1.000 25.02920 157 GLY B CA 1
ATOM 3560 C C . GLY B 1 177 ? 48.35800 48.15900 41.10700 1.000 24.91728 157 GLY B C 1
ATOM 3561 O O . GLY B 1 177 ? 48.40000 49.13200 41.86900 1.000 26.86259 157 GLY B O 1
ATOM 3562 N N . PHE B 1 178 ? 47.43600 48.04100 40.14500 1.000 24.32879 158 PHE B N 1
ATOM 3563 C CA . PHE B 1 178 ? 46.38300 49.04100 40.00900 1.000 25.07564 158 PHE B CA 1
ATOM 3564 C C . PHE B 1 178 ? 45.44200 49.00100 41.20100 1.000 26.91303 158 PHE B C 1
ATOM 3565 O O . PHE B 1 178 ? 45.15700 50.03300 41.81600 1.000 28.39441 158 PHE B O 1
ATOM 3573 N N . TYR B 1 179 ? 44.92500 47.81500 41.53100 1.000 27.41493 159 TYR B N 1
ATOM 3574 C CA . TYR B 1 179 ? 43.99900 47.73000 42.65400 1.000 31.57606 159 TYR B CA 1
ATOM 3575 C C . TYR B 1 179 ? 44.68200 48.08600 43.96400 1.000 33.66750 159 TYR B C 1
ATOM 3576 O O . TYR B 1 179 ? 44.05500 48.68000 44.85100 1.000 38.26263 159 TYR B O 1
ATOM 3585 N N . ALA B 1 180 ? 45.96800 47.76400 44.09600 1.000 32.98674 160 ALA B N 1
ATOM 3586 C CA . ALA B 1 180 ? 46.69400 48.14700 45.30200 1.000 37.13619 160 ALA B CA 1
ATOM 3587 C C . ALA B 1 180 ? 46.88500 49.65900 45.37500 1.000 42.67046 160 ALA B C 1
ATOM 3588 O O . ALA B 1 180 ? 46.82400 50.24700 46.46200 1.000 44.69775 160 ALA B O 1
ATOM 3590 N N . LYS B 1 181 ? 47.11900 50.30700 44.22900 1.000 46.92705 161 LYS B N 1
ATOM 3591 C CA . LYS B 1 181 ? 47.48900 51.72100 44.23000 1.000 52.10337 161 LYS B CA 1
ATOM 3592 C C . LYS B 1 181 ? 46.27500 52.63000 44.35400 1.000 54.00770 161 LYS B C 1
ATOM 3593 O O . LYS B 1 181 ? 46.31800 53.63200 45.07500 1.000 54.09795 161 LYS B O 1
ATOM 3599 N N . PHE B 1 182 ? 45.19000 52.30600 43.65500 1.000 55.65941 162 PHE B N 1
ATOM 3600 C CA . PHE B 1 182 ? 44.02300 53.17400 43.62000 1.000 59.59687 162 PHE B CA 1
ATOM 3601 C C . PHE B 1 182 ? 42.87700 52.68900 44.49300 1.000 64.54926 162 PHE B C 1
ATOM 3602 O O . PHE B 1 182 ? 41.98600 53.48400 44.81000 1.000 63.81098 162 PHE B O 1
ATOM 3610 N N . PHE B 1 183 ? 42.87900 51.41700 44.88900 1.000 70.63320 163 PHE B N 1
ATOM 3611 C CA . PHE B 1 183 ? 41.85900 50.89700 45.79100 1.000 76.69479 163 PHE B CA 1
ATOM 3612 C C . PHE B 1 183 ? 42.47500 50.39500 47.08900 1.000 81.54297 163 PHE B C 1
ATOM 3613 O O . PHE B 1 183 ? 42.31200 49.22100 47.44000 1.000 81.42238 163 PHE B O 1
ATOM 3621 N N . ASP B 1 184 ? 43.21500 51.26900 47.78000 1.000 86.67451 164 ASP B N 1
ATOM 3622 C CA . ASP B 1 184 ? 43.61100 51.07800 49.17300 1.000 91.40103 164 ASP B CA 1
ATOM 3623 C C . ASP B 1 184 ? 44.71700 50.03900 49.33900 1.000 95.61203 164 ASP B C 1
ATOM 3624 O O . ASP B 1 184 ? 44.93400 49.21500 48.44200 1.000 95.99627 164 ASP B O 1
ATOM 3626 N N . PRO B 1 185 ? 45.43900 50.03700 50.47800 1.000 98.53471 165 PRO B N 1
ATOM 3627 C CA . PRO B 1 185 ? 45.38700 51.00300 51.59300 1.000 100.07203 165 PRO B CA 1
ATOM 3628 C C . PRO B 1 185 ? 46.35600 52.17100 51.43100 1.000 101.02147 165 PRO B C 1
ATOM 3629 O O . PRO B 1 185 ? 47.10600 52.23500 50.45800 1.000 101.38018 165 PRO B O 1
ATOM 3633 N N . SER B 1 186 ? 46.32800 53.11400 52.38000 1.000 101.17202 166 SER B N 1
ATOM 3634 C CA . SER B 1 186 ? 47.22600 54.26800 52.42800 1.000 100.52989 166 SER B CA 1
ATOM 3635 C C . SER B 1 186 ? 47.01900 55.24500 51.27400 1.000 99.26552 166 SER B C 1
ATOM 3636 O O . SER B 1 186 ? 47.55800 56.35700 51.29200 1.000 99.61085 166 SER B O 1
ATOM 3639 N N . ALA B 1 187 ? 46.25100 54.85600 50.28900 1.000 97.18428 167 ALA B N 1
ATOM 3640 C CA . ALA B 1 187 ? 46.07100 55.70300 49.12400 1.000 94.74597 167 ALA B CA 1
ATOM 3641 C C . ALA B 1 187 ? 44.93700 56.69600 49.35400 1.000 91.45276 167 ALA B C 1
ATOM 3642 O O . ALA B 1 187 ? 43.98800 56.40500 50.09000 1.000 91.65402 167 ALA B O 1
ATOM 3644 N N . PRO B 1 188 ? 45.02200 57.88000 48.74900 1.000 87.28365 168 PRO B N 1
ATOM 3645 C CA . PRO B 1 188 ? 43.86900 58.78900 48.75900 1.000 83.08095 168 PRO B CA 1
ATOM 3646 C C . PRO B 1 188 ? 42.70900 58.16600 47.99800 1.000 76.49470 168 PRO B C 1
ATOM 3647 O O . PRO B 1 188 ? 42.87900 57.63600 46.89800 1.000 76.94374 168 PRO B O 1
ATOM 3651 N N . ARG B 1 189 ? 41.52100 58.21300 48.60100 1.000 68.95601 169 ARG B N 1
ATOM 3652 C CA . ARG B 1 189 ? 40.34400 57.66600 47.94000 1.000 60.49096 169 ARG B CA 1
ATOM 3653 C C . ARG B 1 189 ? 39.80000 58.59100 46.86100 1.000 50.81726 169 ARG B C 1
ATOM 3654 O O . ARG B 1 189 ? 39.07900 58.12800 45.96900 1.000 50.89214 169 ARG B O 1
ATOM 3656 N N A VAL B 1 190 ? 40.11900 59.87900 46.93000 0.641 45.65808 170 VAL B N 1
ATOM 3657 N N B VAL B 1 190 ? 40.14000 59.88000 46.89200 0.359 47.28709 170 VAL B N 1
ATOM 3658 C CA A VAL B 1 190 ? 39.68200 60.85100 45.94000 0.641 40.22435 170 VAL B CA 1
ATOM 3659 C CA B VAL B 1 190 ? 39.57800 60.86300 45.96300 0.359 43.51044 170 VAL B CA 1
ATOM 3660 C C A VAL B 1 190 ? 40.91400 61.38900 45.23300 0.641 38.73074 170 VAL B C 1
ATOM 3661 C C B VAL B 1 190 ? 40.71300 61.63800 45.30000 0.359 41.14090 170 VAL B C 1
ATOM 3662 O O A VAL B 1 190 ? 41.91400 61.72300 45.88100 0.641 38.39351 170 VAL B O 1
ATOM 3663 O O B VAL B 1 190 ? 41.32100 62.51400 45.92800 0.359 40.57063 170 VAL B O 1
ATOM 3670 N N A MET B 1 191 ? 40.84900 61.45000 43.91000 0.641 38.03314 171 MET B N 1
ATOM 3671 N N B MET B 1 191 ? 40.97700 61.34100 44.02800 0.359 39.10880 171 MET B N 1
ATOM 3672 C CA A MET B 1 191 ? 41.90900 62.01400 43.09600 0.641 37.78872 171 MET B CA 1
ATOM 3673 C CA B MET B 1 191 ? 41.97800 62.04200 43.24000 0.359 37.33744 171 MET B CA 1
ATOM 3674 C C A MET B 1 191 ? 41.29700 63.06000 42.18000 0.641 33.60241 171 MET B C 1
ATOM 3675 C C B MET B 1 191 ? 41.30900 63.11800 42.38300 0.359 34.24388 171 MET B C 1
ATOM 3676 O O A MET B 1 191 ? 40.08100 63.09800 41.97600 0.641 33.07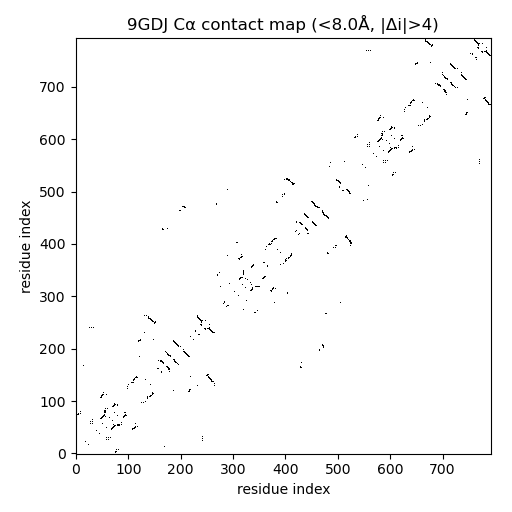075 171 MET B O 1
ATOM 3677 O O B MET B 1 191 ? 40.08800 63.29200 42.39900 0.359 33.90660 171 MET B O 1
ATOM 3686 N N A ALA B 1 192 ? 42.14400 63.92600 41.63400 0.641 30.91887 172 ALA B N 1
ATOM 3687 N N B ALA B 1 192 ? 42.12200 63.84200 41.61200 0.359 32.18188 172 ALA B N 1
ATOM 3688 C CA A ALA B 1 192 ? 41.62700 64.99500 40.79800 0.641 28.59637 172 ALA B CA 1
ATOM 3689 C CA B ALA B 1 192 ? 41.60800 64.91600 40.76900 0.359 30.35343 172 ALA B CA 1
ATOM 3690 C C A ALA B 1 192 ? 42.66800 65.40100 39.77200 0.641 29.37417 172 ALA B C 1
ATOM 3691 C C B ALA B 1 192 ? 42.63500 65.26800 39.70000 0.359 29.96517 172 ALA B C 1
ATOM 3692 O O A ALA B 1 192 ? 43.86400 65.13500 39.92400 0.641 30.03901 172 ALA B O 1
ATOM 3693 O O B ALA B 1 192 ? 43.79300 64.84600 39.75600 0.359 30.75247 172 ALA B O 1
ATOM 3696 N N . LEU B 1 193 ? 42.18800 66.05800 38.72000 1.000 28.28337 173 LEU B N 1
ATOM 3697 C CA . LEU B 1 193 ? 43.04800 66.53400 37.64400 1.000 29.47304 173 LEU B CA 1
ATOM 3698 C C . LEU B 1 193 ? 42.42100 67.79300 37.06100 1.000 30.54527 173 LEU B C 1
ATOM 3699 O O . LEU B 1 193 ? 41.21500 67.82400 36.80500 1.000 30.79941 173 LEU B O 1
ATOM 3704 N N . GLU B 1 194 ? 43.22800 68.83100 36.87400 1.000 30.79260 174 GLU B N 1
ATOM 3705 C CA . GLU B 1 194 ? 42.81600 70.01600 36.13300 1.000 32.07479 174 GLU B CA 1
ATOM 3706 C C . GLU B 1 194 ? 43.62900 70.05700 34.84700 1.000 34.65312 174 GLU B C 1
ATOM 3707 O O . GLU B 1 194 ? 44.85900 70.18700 34.88800 1.000 36.19919 174 GLU B O 1
ATOM 3713 N N . LEU B 1 195 ? 42.94300 69.93800 33.71200 1.000 35.37088 175 LEU B N 1
ATOM 3714 C CA . LEU B 1 195 ? 43.59900 69.72900 32.42900 1.000 39.22589 175 LEU B CA 1
ATOM 3715 C C . LEU B 1 195 ? 42.82300 70.48500 31.36400 1.000 42.34875 175 LEU B C 1
ATOM 3716 O O . LEU B 1 195 ? 41.66400 70.15800 31.09900 1.000 42.02714 175 LEU B O 1
ATOM 3721 N N . ASP B 1 196 ? 43.46100 71.49200 30.76400 1.000 45.79429 176 ASP B N 1
ATOM 3722 C CA . ASP B 1 196 ? 42.89700 72.24200 29.63800 1.000 50.53064 176 ASP B CA 1
ATOM 3723 C C . ASP B 1 196 ? 41.50900 72.80700 29.94800 1.000 50.93461 176 ASP B C 1
ATOM 3724 O O . ASP B 1 196 ? 40.58100 72.71900 29.14100 1.000 52.68508 176 ASP B O 1
ATOM 3729 N N . ASP B 1 197 ? 41.37300 73.39400 31.13500 1.000 49.56907 177 ASP B N 1
ATOM 3730 C CA . ASP B 1 197 ? 40.16100 74.06000 31.61300 1.000 49.11917 177 ASP B CA 1
ATOM 3731 C C . ASP B 1 197 ? 39.04100 73.09400 31.99300 1.000 44.39910 177 ASP B C 1
ATOM 3732 O O . ASP B 1 197 ? 37.97800 73.54800 32.43600 1.000 43.97883 177 ASP B O 1
ATOM 3737 N N . ILE B 1 198 ? 39.23400 71.78400 31.83000 1.000 40.07368 178 ILE B N 1
ATOM 3738 C CA . ILE B 1 198 ? 38.33300 70.78500 32.38900 1.000 37.33035 178 ILE B CA 1
ATOM 3739 C C . ILE B 1 198 ? 38.93000 70.28100 33.69600 1.000 35.53445 178 ILE B C 1
ATOM 3740 O O . ILE B 1 198 ? 40.15300 70.20100 33.85800 1.000 37.49028 178 ILE B O 1
ATOM 3745 N N . SER B 1 199 ? 38.06300 69.96200 34.65000 1.000 32.38004 179 SER B N 1
ATOM 3746 C CA . SER B 1 199 ? 38.47800 69.43600 35.93700 1.000 31.04191 179 SER B CA 1
ATOM 3747 C C . SER B 1 199 ? 37.74500 68.13300 36.18800 1.000 30.06085 179 SER B C 1
ATOM 3748 O O . SER B 1 199 ? 36.53700 68.03000 35.94700 1.000 32.12879 179 SER B O 1
ATOM 3751 N N . TYR B 1 200 ? 38.48700 67.13600 36.65600 1.000 28.36069 180 TYR B N 1
ATOM 3752 C CA . TYR B 1 200 ? 37.93700 65.83100 36.97900 1.000 28.92813 180 TYR B CA 1
ATOM 3753 C C . TYR B 1 200 ? 38.19700 65.54000 38.44700 1.000 26.95969 180 TYR B C 1
ATOM 3754 O O . TYR B 1 200 ? 39.26600 65.86100 38.96800 1.000 28.84627 180 TYR B O 1
ATOM 3763 N N . ILE B 1 201 ? 37.21600 64.93600 39.10700 1.000 24.57936 181 ILE B N 1
ATOM 3764 C CA . ILE B 1 201 ? 37.36800 64.43900 40.46900 1.000 24.04281 181 ILE B CA 1
ATOM 3765 C C . ILE B 1 201 ? 36.90900 62.99200 40.44400 1.000 27.44012 181 ILE B C 1
ATOM 3766 O O . ILE B 1 201 ? 35.76300 62.71200 40.07400 1.000 28.31119 181 ILE B O 1
ATOM 3771 N N A TRP B 1 202 ? 37.79900 62.08500 40.84600 0.641 27.38904 182 TRP B N 1
ATOM 3772 N N B TRP B 1 202 ? 37.79600 62.06100 40.77200 0.359 28.50006 182 TRP B N 1
ATOM 3773 C CA A TRP B 1 202 ? 37.59100 60.64400 40.77900 0.641 29.03323 182 TRP B CA 1
ATOM 3774 C CA B TRP B 1 202 ? 37.40500 60.65800 40.73300 0.359 30.25591 182 TRP B CA 1
ATOM 3775 C C A TRP B 1 202 ? 37.49900 60.07400 42.18700 0.641 28.91158 182 TRP B C 1
ATOM 3776 C C B TRP B 1 202 ? 37.53700 59.98800 42.08900 0.359 29.60538 182 TRP B C 1
ATOM 3777 O O A TRP B 1 202 ? 38.31000 60.41000 43.05700 0.641 27.46070 182 TRP B O 1
ATOM 3778 O O B TRP B 1 202 ? 38.52100 60.17900 42.81200 0.359 29.01895 182 TRP B O 1
ATOM 3799 N N . THR B 1 203 ? 36.52100 59.20100 42.40800 1.000 29.21875 183 THR B N 1
ATOM 3800 C CA . THR B 1 203 ? 36.35200 58.55800 43.69500 1.000 31.79630 183 THR B CA 1
ATOM 3801 C C . THR B 1 203 ? 36.33000 57.06000 43.45200 1.000 32.23048 183 THR B C 1
ATOM 3802 O O . THR B 1 203 ? 35.57200 56.57600 42.60300 1.000 29.97833 183 THR B O 1
ATOM 3806 N N A PHE B 1 204 ? 37.14200 56.33000 44.20500 0.641 34.08517 184 PHE B N 1
ATOM 3807 N N B PHE B 1 204 ? 37.20200 56.34600 44.15300 0.359 34.93469 184 PHE B N 1
ATOM 3808 C CA A PHE B 1 204 ? 37.28800 54.88800 44.06300 0.641 36.47458 184 PHE B CA 1
ATOM 3809 C CA B PHE B 1 204 ? 37.27900 54.89600 44.08900 0.359 37.95765 184 PHE B CA 1
ATOM 3810 C C A PHE B 1 204 ? 36.64400 54.23000 45.27700 0.641 39.31881 184 PHE B C 1
ATOM 3811 C C B PHE B 1 204 ? 36.54800 54.32600 45.29300 0.359 39.33691 184 PHE B C 1
ATOM 3812 O O A PHE B 1 204 ? 37.07000 54.47100 46.41300 0.641 40.81212 184 PHE B O 1
ATOM 3813 O O B PHE B 1 204 ? 36.81500 54.72500 46.43300 0.359 39.96809 184 PHE B O 1
ATOM 3828 N N . THR B 1 205 ? 35.61800 53.40900 45.04400 1.000 39.50198 185 THR B N 1
ATOM 3829 C CA . THR B 1 205 ? 34.90800 52.73500 46.12700 1.000 42.59116 185 THR B CA 1
ATOM 3830 C C . THR B 1 205 ? 34.82600 51.23700 45.86200 1.000 44.00798 185 THR B C 1
ATOM 3831 O O . THR B 1 205 ? 34.67900 50.79900 44.71800 1.000 41.97828 185 THR B O 1
ATOM 3835 N N . LYS B 1 206 ? 34.92900 50.45300 46.93000 1.000 47.54826 186 LYS B N 1
ATOM 3836 C CA . LYS B 1 206 ? 34.81200 48.99800 46.85300 1.000 53.07973 186 LYS B CA 1
ATOM 3837 C C . LYS B 1 206 ? 33.60200 48.58700 47.67400 1.000 54.86106 186 LYS B C 1
ATOM 3838 O O . LYS B 1 206 ? 33.69300 48.49400 48.91100 1.000 54.29215 186 LYS B O 1
ATOM 3844 N N . PRO B 1 207 ? 32.44900 48.35200 47.05100 1.000 57.68457 187 PRO B N 1
ATOM 3845 C CA . PRO B 1 207 ? 31.27400 47.93300 47.82500 1.000 59.72224 187 PRO B CA 1
ATOM 3846 C C . PRO B 1 207 ? 31.51300 46.59000 48.50000 1.000 61.14893 187 PRO B C 1
ATOM 3847 O O . PRO B 1 207 ? 32.14900 45.69500 47.94100 1.000 62.20700 187 PRO B O 1
ATOM 3851 N N . ALA B 1 208 ? 31.00600 46.45800 49.72200 1.000 62.46726 188 ALA B N 1
ATOM 3852 C CA . ALA B 1 208 ? 31.20400 45.22600 50.47200 1.000 63.29197 188 ALA B CA 1
ATOM 3853 C C . ALA B 1 208 ? 30.52100 44.06200 49.76300 1.000 63.37403 188 ALA B C 1
ATOM 3854 O O . ALA B 1 208 ? 29.36800 44.17100 49.33400 1.000 64.86174 188 ALA B O 1
ATOM 3856 N N . GLU B 1 209 ? 31.25300 42.95500 49.61700 1.000 60.90455 189 GLU B N 1
ATOM 3857 C CA . GLU B 1 209 ? 30.73800 41.73000 49.00000 1.000 60.45727 189 GLU B CA 1
ATOM 3858 C C . GLU B 1 209 ? 30.32800 41.92700 47.53900 1.000 59.15628 189 GLU B C 1
ATOM 3859 O O . GLU B 1 209 ? 29.46800 41.20800 47.02300 1.000 61.30387 189 GLU B O 1
ATOM 3861 N N . ALA B 1 210 ? 30.94300 42.89400 46.85200 1.000 54.44478 190 ALA B N 1
ATOM 3862 C CA . ALA B 1 210 ? 30.58100 43.04000 45.45200 1.000 50.40116 190 ALA B CA 1
ATOM 3863 C C . ALA B 1 210 ? 31.68200 42.48600 44.55600 1.000 45.97729 190 ALA B C 1
ATOM 3864 O O . ALA B 1 210 ? 32.86100 42.52700 44.91900 1.000 46.49455 190 ALA B O 1
ATOM 3866 N N . PRO B 1 211 ? 31.33700 41.95700 43.38000 1.000 41.12410 191 PRO B N 1
ATOM 3867 C CA . PRO B 1 211 ? 32.35900 41.51300 42.42600 1.000 38.26820 191 PRO B CA 1
ATOM 3868 C C . PRO B 1 211 ? 32.92100 42.62800 41.56100 1.000 33.73515 191 PRO B C 1
ATOM 3869 O O . PRO B 1 211 ? 33.61500 42.33900 40.58100 1.000 33.87694 191 PRO B O 1
ATOM 3873 N N . PHE B 1 212 ? 32.61200 43.88100 41.87800 1.000 30.25188 192 PHE B N 1
ATOM 3874 C CA . PHE B 1 212 ? 33.07000 45.02100 41.10000 1.000 27.49916 192 PHE B CA 1
ATOM 3875 C C . PHE B 1 212 ? 33.63600 46.07600 42.03900 1.000 27.26902 192 PHE B C 1
ATOM 3876 O O . PHE B 1 212 ? 33.45500 46.02900 43.26200 1.000 28.67945 192 PHE B O 1
ATOM 3884 N N . VAL B 1 213 ? 34.32500 47.04000 41.44300 1.000 25.50395 193 VAL B N 1
ATOM 3885 C CA . VAL B 1 213 ? 34.72000 48.26700 42.11500 1.000 26.44415 193 VAL B CA 1
ATOM 3886 C C . VAL B 1 213 ? 34.21600 49.43500 41.27800 1.000 26.82365 193 VAL B C 1
ATOM 3887 O O . VAL B 1 213 ? 34.08200 49.33700 40.05400 1.000 26.64202 193 VAL B O 1
ATOM 3891 N N . ASP B 1 214 ? 33.93700 50.55300 41.94100 1.000 28.28521 194 ASP B N 1
ATOM 3892 C CA . ASP B 1 214 ? 33.33700 51.71000 41.28800 1.000 29.20872 194 ASP B CA 1
ATOM 3893 C C . ASP B 1 214 ? 34.31500 52.87800 41.26000 1.000 30.62559 194 ASP B C 1
ATOM 3894 O O . ASP B 1 214 ? 34.92200 53.21600 42.28300 1.000 32.67465 194 ASP B O 1
ATOM 3899 N N . MET B 1 215 ? 34.45200 53.50000 40.09200 1.000 27.47865 195 MET B N 1
ATOM 3900 C CA . MET B 1 215 ? 35.20300 54.74100 39.94000 1.000 28.03999 195 MET B CA 1
ATOM 3901 C C . MET B 1 215 ? 34.22300 55.78800 39.43700 1.000 29.52304 195 MET B C 1
ATOM 3902 O O . MET B 1 215 ? 33.77400 55.72000 38.28900 1.000 31.40300 195 MET B O 1
ATOM 3907 N N A SER B 1 216 ? 33.91900 56.77600 40.27300 0.641 30.12942 196 SER B N 1
ATOM 3908 N N B SER B 1 216 ? 33.85000 56.72500 40.30200 0.359 30.69667 196 SER B N 1
ATOM 3909 C CA A SER B 1 216 ? 33.01900 57.85400 39.88000 0.641 32.46751 196 SER B CA 1
ATOM 3910 C CA B SER B 1 216 ? 32.93200 57.78500 39.91200 0.359 32.82484 196 SER B CA 1
ATOM 3911 C C A SER B 1 216 ? 33.81500 58.99600 39.25900 0.641 33.53406 196 SER B C 1
ATOM 3912 C C B SER B 1 216 ? 33.72500 58.95000 39.34200 0.359 34.71481 196 SER B C 1
ATOM 3913 O O A SER B 1 216 ? 34.77500 59.48600 39.85900 0.641 33.96232 196 SER B O 1
ATOM 3914 O O B SER B 1 216 ? 34.76000 59.33600 39.88900 0.359 35.22999 196 SER B O 1
ATOM 3919 N N A TYR B 1 217 ? 33.41200 59.41800 38.05800 0.641 33.35837 197 TYR B N 1
ATOM 3920 N N B TYR B 1 217 ? 33.23500 59.50800 38.24000 0.359 35.87763 197 TYR B N 1
ATOM 3921 C CA A TYR B 1 217 ? 33.97200 60.59500 37.39500 0.641 32.67479 197 TYR B CA 1
ATOM 3922 C CA B TYR B 1 217 ? 33.94300 60.54600 37.49300 0.359 36.36323 197 TYR B CA 1
ATOM 3923 C C A TYR B 1 217 ? 33.01800 61.76300 37.63400 0.641 33.35361 197 TYR B C 1
ATOM 3924 C C B TYR B 1 217 ? 33.10600 61.82000 37.51800 0.359 34.34098 197 TYR B C 1
ATOM 3925 O O A TYR B 1 217 ? 31.89300 61.76100 37.12400 0.641 34.24327 197 TYR B O 1
ATOM 3926 O O B TYR B 1 217 ? 32.14800 61.95200 36.74900 0.359 33.97744 197 TYR B O 1
ATOM 3943 N N . THR B 1 218 ? 33.46500 62.76300 38.38800 1.000 31.91963 198 THR B N 1
ATOM 3944 C CA . THR B 1 218 ? 32.82900 64.07800 38.39000 1.000 31.47124 198 THR B CA 1
ATOM 3945 C C . THR B 1 218 ? 33.63900 64.97500 37.46700 1.000 29.77034 198 THR B C 1
ATOM 3946 O O . THR B 1 218 ? 34.86300 65.04600 37.58800 1.000 30.62929 198 THR B O 1
ATOM 3950 N N . GLN B 1 219 ? 32.96800 65.63300 36.52900 1.000 29.48899 199 GLN B N 1
ATOM 3951 C CA . GLN B 1 219 ? 33.65500 66.45000 35.54100 1.000 29.01451 199 GLN B CA 1
ATOM 3952 C C . GLN B 1 219 ? 33.05100 67.84500 35.54100 1.000 29.50081 199 GLN B C 1
ATOM 3953 O O . GLN B 1 219 ? 31.82700 67.99100 35.50500 1.000 31.85246 199 GLN B O 1
ATOM 3959 N N . PHE B 1 220 ? 33.90500 68.86400 35.61000 1.000 28.29104 200 PHE B N 1
ATOM 3960 C CA . PHE B 1 220 ? 33.49200 70.25900 35.48100 1.000 29.01453 200 PHE B CA 1
ATOM 3961 C C . PHE B 1 220 ? 34.00300 70.78200 34.14400 1.000 32.91091 200 PHE B C 1
ATOM 3962 O O . PHE B 1 220 ? 35.21700 70.83200 33.92100 1.000 33.65039 200 PHE B O 1
ATOM 3970 N N . SER B 1 221 ? 33.07800 71.17900 33.26200 1.000 34.11749 201 SER B N 1
ATOM 3971 C CA . SER B 1 221 ? 33.41100 71.63600 31.92000 1.000 36.51645 201 SER B CA 1
ATOM 3972 C C . SER B 1 221 ? 32.90500 73.05600 31.70000 1.000 38.19836 201 SER B C 1
ATOM 3973 O O . SER B 1 221 ? 31.83300 73.41200 32.19800 1.000 37.44416 201 SER B O 1
ATOM 3976 N N . PRO B 1 222 ? 33.64700 73.88400 30.96300 1.000 41.42721 202 PRO B N 1
ATOM 3977 C CA . PRO B 1 222 ? 33.19500 75.25900 30.70500 1.000 43.07867 202 PRO B CA 1
ATOM 3978 C C . PRO B 1 222 ? 31.81500 75.27800 30.06400 1.000 45.93764 202 PRO B C 1
ATOM 3979 O O . PRO B 1 222 ? 31.53800 74.53200 29.12400 1.000 46.23477 202 PRO B O 1
ATOM 3983 N N . ALA B 1 223 ? 30.94400 76.13600 30.59000 1.000 48.17187 203 ALA B N 1
ATOM 3984 C CA . ALA B 1 223 ? 29.58500 76.24700 30.08900 1.000 52.68330 203 ALA B CA 1
ATOM 3985 C C . ALA B 1 223 ? 29.55600 77.03300 28.78000 1.000 57.38216 203 ALA B C 1
ATOM 3986 O O . ALA B 1 223 ? 30.52100 77.69900 28.39600 1.000 56.91098 203 ALA B O 1
ATOM 3988 N N . SER B 1 224 ? 28.41200 76.95100 28.09300 1.000 62.10388 204 SER B N 1
ATOM 3989 C CA . SER B 1 224 ? 28.25700 77.62800 26.80800 1.000 67.32186 204 SER B CA 1
ATOM 3990 C C . SER B 1 224 ? 28.28600 79.14400 26.96600 1.000 71.43223 204 SER B C 1
ATOM 3991 O O . SER B 1 224 ? 28.92300 79.84500 26.17100 1.000 72.96960 204 SER B O 1
ATOM 3994 N N . ARG B 1 225 ? 27.59600 79.66900 27.97200 1.000 73.69871 205 ARG B N 1
ATOM 3995 C CA . ARG B 1 225 ? 27.56800 81.09900 28.24800 1.000 75.56170 205 ARG B CA 1
ATOM 3996 C C . ARG B 1 225 ? 28.06300 81.35400 29.67200 1.000 77.05997 205 ARG B C 1
ATOM 3997 O O . ARG B 1 225 ? 28.56800 80.45500 30.35100 1.000 77.13204 205 ARG B O 1
ATOM 3999 N N . ALA B 1 226 ? 27.91200 82.59400 30.12300 1.000 78.90367 206 ALA B N 1
ATOM 4000 C CA . ALA B 1 226 ? 28.35000 83.00700 31.44600 1.000 81.02122 206 ALA B CA 1
ATOM 4001 C C . ALA B 1 226 ? 27.14700 83.30400 32.33100 1.000 83.30589 206 ALA B C 1
ATOM 4002 O O . ALA B 1 226 ? 26.05200 83.60900 31.85100 1.000 83.49714 206 ALA B O 1
ATOM 4004 N N . VAL B 1 227 ? 27.36300 83.19800 33.63800 1.000 85.63633 207 VAL B N 1
ATOM 4005 C CA . VAL B 1 227 ? 26.35600 83.53100 34.63900 1.000 87.31303 207 VAL B CA 1
ATOM 4006 C C . VAL B 1 227 ? 26.64300 84.94700 35.11500 1.000 89.22577 207 VAL B C 1
ATOM 4007 O O . VAL B 1 227 ? 27.65500 85.19400 35.78100 1.000 89.89946 207 VAL B O 1
ATOM 4011 N N . ASP B 1 228 ? 25.74700 85.87700 34.77300 1.000 89.71647 208 ASP B N 1
ATOM 4012 C CA . ASP B 1 228 ? 25.93400 87.29600 35.05700 1.000 89.99476 208 ASP B CA 1
ATOM 4013 C C . ASP B 1 228 ? 27.25600 87.78800 34.48100 1.000 89.94873 208 ASP B C 1
ATOM 4014 O O . ASP B 1 228 ? 27.36100 88.03100 33.27400 1.000 90.45974 208 ASP B O 1
ATOM 4016 N N . GLY B 1 229 ? 28.27400 87.92400 35.32700 1.000 89.06285 209 GLY B N 1
ATOM 4017 C CA . GLY B 1 229 ? 29.56200 88.40500 34.86800 1.000 88.24835 209 GLY B CA 1
ATOM 4018 C C . GLY B 1 229 ? 30.71700 87.47900 35.18900 1.000 87.37883 209 GLY B C 1
ATOM 4019 O O . GLY B 1 229 ? 31.86000 87.92800 35.31600 1.000 88.17148 209 GLY B O 1
ATOM 4020 N N . GLU B 1 230 ? 30.43400 86.18300 35.31500 1.000 85.12137 210 GLU B N 1
ATOM 4021 C CA . GLU B 1 230 ? 31.43400 85.19700 35.68500 1.000 82.61384 210 GLU B CA 1
ATOM 4022 C C . GLU B 1 230 ? 31.38700 84.01600 34.72500 1.000 76.76432 210 GLU B C 1
ATOM 4023 O O . GLU B 1 230 ? 30.30100 83.60600 34.29700 1.000 76.55857 210 GLU B O 1
ATOM 4029 N N . PRO B 1 231 ? 32.54100 83.45200 34.36700 1.000 70.66812 211 PRO B N 1
ATOM 4030 C CA . PRO B 1 231 ? 32.53600 82.19900 33.60500 1.000 65.74151 211 PRO B CA 1
ATOM 4031 C C . PRO B 1 231 ? 31.92300 81.08800 34.44200 1.000 59.85173 211 PRO B C 1
ATOM 4032 O O . PRO B 1 231 ? 32.09100 81.04200 35.66300 1.000 59.62694 211 PRO B O 1
ATOM 4036 N N . ALA B 1 232 ? 31.20300 80.19300 33.77700 1.000 53.53662 212 ALA B N 1
ATOM 4037 C CA . ALA B 1 232 ? 30.47000 79.14400 34.46100 1.000 48.58276 212 ALA B CA 1
ATOM 4038 C C . ALA B 1 232 ? 30.92300 77.77400 33.97500 1.000 43.94178 212 ALA B C 1
ATOM 4039 O O . ALA B 1 232 ? 31.54300 77.63000 32.91700 1.000 43.52991 212 ALA B O 1
ATOM 4041 N N . PHE B 1 233 ? 30.60800 76.76500 34.77300 1.000 38.70097 213 PHE B N 1
ATOM 4042 C CA . PHE B 1 233 ? 30.97500 75.39500 34.47100 1.000 38.11472 213 PHE B CA 1
ATOM 4043 C C . PHE B 1 233 ? 29.77000 74.49900 34.69400 1.000 38.04372 213 PHE B C 1
ATOM 4044 O O . PHE B 1 233 ? 28.96900 74.73600 35.60300 1.000 39.02657 213 PHE B O 1
ATOM 4052 N N . ILE B 1 234 ? 29.64200 73.48400 33.85000 1.000 36.43136 214 ILE B N 1
ATOM 4053 C CA . ILE B 1 234 ? 28.61600 72.45900 33.98700 1.000 37.67611 214 ILE B CA 1
ATOM 4054 C C . ILE B 1 234 ? 29.24300 71.24500 34.64800 1.000 36.63666 214 ILE B C 1
ATOM 4055 O O . ILE B 1 234 ? 30.35400 70.83400 34.28900 1.000 38.17820 214 ILE B O 1
ATOM 4060 N N . ARG B 1 235 ? 28.53800 70.66400 35.61300 1.000 34.83796 215 ARG B N 1
ATOM 4061 C CA . ARG B 1 235 ? 29.01100 69.46800 36.29900 1.000 33.95286 215 ARG B CA 1
ATOM 4062 C C . ARG B 1 235 ? 28.27900 68.24300 35.76700 1.000 33.92392 215 ARG B C 1
ATOM 4063 O O . ARG B 1 235 ? 27.04900 68.25100 35.64200 1.000 35.91926 215 ARG B O 1
ATOM 4071 N N . THR B 1 236 ? 29.03800 67.19500 35.45500 1.000 31.43142 216 THR B N 1
ATOM 4072 C CA . THR B 1 236 ? 28.48500 65.89100 35.12500 1.000 31.15088 216 THR B CA 1
ATOM 4073 C C . THR B 1 236 ? 29.07800 64.84200 36.05600 1.000 29.75466 216 THR B C 1
ATOM 4074 O O . THR B 1 236 ? 30.19100 65.00000 36.57200 1.000 29.25495 216 THR B O 1
ATOM 4078 N N . ARG B 1 237 ? 28.33000 63.76100 36.25800 1.000 30.12396 217 ARG B N 1
ATOM 4079 C CA . ARG B 1 237 ? 28.75700 62.65300 37.10500 1.000 31.36953 217 ARG B CA 1
ATOM 4080 C C . ARG B 1 237 ? 28.49300 61.34100 36.38000 1.000 30.65425 217 ARG B C 1
ATOM 4081 O O . ARG B 1 237 ? 27.38000 61.11300 35.89100 1.000 32.10239 217 ARG B O 1
ATOM 4089 N N . ASP B 1 238 ? 29.51900 60.49100 36.28700 1.000 29.20728 218 ASP B N 1
ATOM 4090 C CA . ASP B 1 238 ? 29.41400 59.23600 35.54700 1.000 28.92292 218 ASP B CA 1
ATOM 4091 C C . ASP B 1 238 ? 30.14100 58.12500 36.28500 1.000 29.48292 218 ASP B C 1
ATOM 4092 O O . ASP B 1 238 ? 31.28700 58.29800 36.70800 1.000 34.17767 218 ASP B O 1
ATOM 4097 N N . LEU B 1 239 ? 29.48500 56.98200 36.41400 1.000 26.78524 219 LEU B N 1
ATOM 4098 C CA . LEU B 1 239 ? 30.06000 55.83600 37.09900 1.000 26.40095 219 LEU B CA 1
ATOM 4099 C C . LEU B 1 239 ? 30.74900 54.91900 36.09600 1.000 25.24489 219 LEU B C 1
ATOM 4100 O O . LEU B 1 239 ? 30.15200 54.52800 35.09100 1.000 27.09737 219 LEU B O 1
ATOM 4105 N N . HIS B 1 240 ? 32.00300 54.58300 36.37100 1.000 24.53282 220 HIS B N 1
ATOM 4106 C CA . HIS B 1 240 ? 32.73800 53.55900 35.63600 1.000 24.08725 220 HIS B CA 1
ATOM 4107 C C . HIS B 1 240 ? 32.85900 52.35600 36.56100 1.000 24.92833 220 HIS B C 1
ATOM 4108 O O . HIS B 1 240 ? 33.60700 52.40300 37.54500 1.000 27.58526 220 HIS B O 1
ATOM 4115 N N . ARG B 1 241 ? 32.12800 51.28600 36.25000 1.000 23.41674 221 ARG B N 1
ATOM 4116 C CA . ARG B 1 241 ? 32.09100 50.09100 37.09000 1.000 22.34638 221 ARG B CA 1
ATOM 4117 C C . ARG B 1 241 ? 33.04300 49.05500 36.50100 1.000 20.46429 221 ARG B C 1
ATOM 4118 O O . ARG B 1 241 ? 32.88500 48.63900 35.34600 1.000 22.94719 221 ARG B O 1
ATOM 4126 N N . TYR B 1 242 ? 34.04300 48.66700 37.28500 1.000 21.23568 222 TYR B N 1
ATOM 4127 C CA . TYR B 1 242 ? 35.09100 47.75900 36.84800 1.000 21.46829 222 TYR B CA 1
ATOM 4128 C C . TYR B 1 242 ? 34.94400 46.41100 37.53700 1.000 22.04470 222 TYR B C 1
ATOM 4129 O O . TYR B 1 242 ? 34.57100 46.33300 38.71000 1.000 23.27032 222 TYR B O 1
ATOM 4138 N N . TYR B 1 243 ? 35.27600 45.34800 36.81300 1.000 20.83807 223 TYR B N 1
ATOM 4139 C CA . TYR B 1 243 ? 35.23700 43.99400 37.37100 1.000 21.50097 223 TYR B CA 1
ATOM 4140 C C . TYR B 1 243 ? 36.64500 43.43100 37.41400 1.000 21.11152 223 TYR B C 1
ATOM 4141 O O . TYR B 1 243 ? 37.21400 43.12600 36.34900 1.000 22.38677 223 TYR B O 1
ATOM 4150 N N . PRO B 1 244 ? 37.26300 43.30400 38.58700 1.000 22.22468 224 PRO B N 1
ATOM 4151 C CA . PRO B 1 244 ? 38.58200 42.67000 38.65700 1.000 22.27647 224 PRO B CA 1
ATOM 4152 C C . PRO B 1 244 ? 38.53300 41.27800 38.05000 1.000 23.01876 224 PRO B C 1
ATOM 4153 O O . PRO B 1 244 ? 37.56800 40.53300 38.23900 1.000 24.97341 224 PRO B O 1
ATOM 4157 N N . LEU B 1 245 ? 39.58300 40.94000 37.29700 1.000 20.66842 225 LEU B N 1
ATOM 4158 C CA . LEU B 1 245 ? 39.64200 39.70900 36.51000 1.000 19.62306 225 LEU B CA 1
ATOM 4159 C C . LEU B 1 245 ? 40.86000 38.90100 36.94100 1.000 20.13230 225 LEU B C 1
ATOM 4160 O O . LEU B 1 245 ? 41.96900 39.11400 36.42200 1.000 20.90899 225 LEU B O 1
ATOM 4165 N N . PRO B 1 246 ? 40.70300 37.95900 37.87600 1.000 20.17108 226 PRO B N 1
ATOM 4166 C CA . PRO B 1 246 ? 41.85300 37.17400 38.33700 1.000 20.14558 226 PRO B CA 1
ATOM 4167 C C . PRO B 1 246 ? 42.48500 36.38400 37.20000 1.000 18.82706 226 PRO B C 1
ATOM 4168 O O . PRO B 1 246 ? 41.82200 35.98800 36.23100 1.000 19.31104 226 PRO B O 1
ATOM 4172 N N . HIS B 1 247 ? 43.78300 36.12600 37.34900 1.000 19.24528 227 HIS B N 1
ATOM 4173 C CA . HIS B 1 247 ? 44.48900 35.32400 36.35200 1.000 18.23454 227 HIS B CA 1
ATOM 4174 C C . HIS B 1 247 ? 43.85200 33.94600 36.18400 1.000 18.87257 227 HIS B C 1
ATOM 4175 O O . HIS B 1 247 ? 43.74000 33.44000 35.05500 1.000 20.15507 227 HIS B O 1
ATOM 4182 N N . ALA B 1 248 ? 43.44400 33.31400 37.29100 1.000 19.98817 228 ALA B N 1
ATOM 4183 C CA . ALA B 1 248 ? 42.83600 31.99300 37.18100 1.000 20.65726 228 ALA B CA 1
ATOM 4184 C C . ALA B 1 248 ? 41.56900 32.04200 36.34200 1.000 21.14143 228 ALA B C 1
ATOM 4185 O O . ALA B 1 248 ? 41.25600 31.08000 35.63400 1.000 21.82079 228 ALA B O 1
ATOM 4187 N N . THR B 1 249 ? 40.82200 33.14300 36.41900 1.000 20.75432 229 THR B N 1
ATOM 4188 C CA . THR B 1 249 ? 39.62600 33.27500 35.59400 1.000 19.39551 229 THR B CA 1
ATOM 4189 C C . THR B 1 249 ? 39.98700 33.38400 34.11900 1.000 18.64921 229 THR B C 1
ATOM 4190 O O . THR B 1 249 ? 39.36900 32.71600 33.28000 1.000 19.85612 229 THR B O 1
ATOM 4194 N N . VAL B 1 250 ? 40.99600 34.20100 33.78400 1.000 18.41098 230 VAL B N 1
ATOM 4195 C CA . VAL B 1 250 ? 41.40300 34.32000 32.38500 1.000 18.64912 230 VAL B CA 1
ATOM 4196 C C . VAL B 1 250 ? 41.80900 32.95900 31.84100 1.000 18.84395 230 VAL B C 1
ATOM 4197 O O . VAL B 1 250 ? 41.43300 32.58000 30.72500 1.000 20.71702 230 VAL B O 1
ATOM 4201 N N . LEU B 1 251 ? 42.61600 32.21700 32.60600 1.000 18.63369 231 LEU B N 1
ATOM 4202 C CA . LEU B 1 251 ? 43.10000 30.93600 32.10600 1.000 19.43773 231 LEU B CA 1
ATOM 4203 C C . LEU B 1 251 ? 41.95200 29.95500 31.89600 1.000 20.62280 231 LEU B C 1
ATOM 4204 O O . LEU B 1 251 ? 41.93700 29.20900 30.90700 1.000 21.50819 231 LEU B O 1
ATOM 4209 N N A ARG B 1 252 ? 40.97600 29.94700 32.80900 0.537 20.58802 232 ARG B N 1
ATOM 4210 N N B ARG B 1 252 ? 40.97300 29.95500 32.80100 0.463 20.96659 232 ARG B N 1
ATOM 4211 C CA A ARG B 1 252 ? 39.80800 29.08700 32.63400 0.537 21.50757 232 ARG B CA 1
ATOM 4212 C CA B ARG B 1 252 ? 39.82000 29.07700 32.63000 0.463 22.09115 232 ARG B CA 1
ATOM 4213 C C A ARG B 1 252 ? 39.01000 29.50000 31.40500 0.537 22.06964 232 ARG B C 1
ATOM 4214 C C B ARG B 1 252 ? 38.97700 29.49600 31.42900 0.463 22.32086 232 ARG B C 1
ATOM 4215 O O A ARG B 1 252 ? 38.62500 28.65600 30.58400 0.537 23.18093 232 ARG B O 1
ATOM 4216 O O B ARG B 1 252 ? 38.54000 28.64500 30.64400 0.463 23.39449 232 ARG B O 1
ATOM 4231 N N . LEU B 1 253 ? 38.74500 30.80200 31.26400 1.000 20.99009 233 LEU B N 1
ATOM 4232 C CA . LEU B 1 253 ? 37.98000 31.27600 30.11300 1.000 21.43780 233 LEU B CA 1
ATOM 4233 C C . LEU B 1 253 ? 38.69400 30.94900 28.81000 1.000 20.87307 233 LEU B C 1
ATOM 4234 O O . LEU B 1 253 ? 38.05600 30.59200 27.80800 1.000 22.54447 233 LEU B O 1
ATOM 4239 N N . ALA B 1 254 ? 40.01600 31.09200 28.79200 1.000 19.64682 234 ALA B N 1
ATOM 4240 C CA . ALA B 1 254 ? 40.75800 30.73300 27.59000 1.000 20.30793 234 ALA B CA 1
ATOM 4241 C C . ALA B 1 254 ? 40.54300 29.25800 27.25000 1.000 21.11720 234 ALA B C 1
ATOM 4242 O O . ALA B 1 254 ? 40.14300 28.91900 26.12900 1.000 22.42696 234 ALA B O 1
ATOM 4244 N N . ALA B 1 255 ? 40.75100 28.37100 28.23200 1.000 21.17861 235 ALA B N 1
ATOM 4245 C CA . ALA B 1 255 ? 40.58900 26.93900 28.00200 1.000 22.85475 235 ALA B CA 1
ATOM 4246 C C . ALA B 1 255 ? 39.16900 26.58700 27.56200 1.000 22.28205 235 ALA B C 1
ATOM 4247 O O . ALA B 1 255 ? 38.98100 25.76000 26.66100 1.000 25.63033 235 ALA B O 1
ATOM 4249 N N . GLU B 1 256 ? 38.15700 27.19600 28.18900 1.000 20.76763 236 GLU B N 1
ATOM 4250 C CA . GLU B 1 256 ? 36.76300 26.86800 27.89200 1.000 23.16811 236 GLU B CA 1
ATOM 4251 C C . GLU B 1 256 ? 36.32200 27.30900 26.50700 1.000 22.82730 236 GLU B C 1
ATOM 4252 O O . GLU B 1 256 ? 35.30900 26.79800 26.00900 1.000 26.54966 236 GLU B O 1
ATOM 4258 N N . HIS B 1 257 ? 37.00600 28.27900 25.90300 1.000 21.02074 237 HIS B N 1
ATOM 4259 C CA . HIS B 1 257 ? 36.54600 28.89000 24.66200 1.000 20.81102 237 HIS B CA 1
ATOM 4260 C C . HIS B 1 257 ? 37.49500 28.65900 23.49800 1.000 23.20420 237 HIS B C 1
ATOM 4261 O O . HIS B 1 257 ? 37.46500 29.41600 22.52600 1.000 26.48090 237 HIS B O 1
ATOM 4268 N N . GLY B 1 258 ? 38.32700 27.63100 23.56700 1.000 23.46034 238 GLY B N 1
ATOM 4269 C CA . GLY B 1 258 ? 39.11200 27.26200 22.40700 1.000 23.92289 238 GLY B CA 1
ATOM 4270 C C . GLY B 1 258 ? 40.37300 28.06300 22.21300 1.000 23.39413 238 GLY B C 1
ATOM 4271 O O . GLY B 1 258 ? 40.81700 28.24500 21.07000 1.000 25.22849 238 GLY B O 1
ATOM 4272 N N . PHE B 1 259 ? 40.96900 28.54600 23.29200 1.000 21.56991 239 PHE B N 1
ATOM 4273 C CA . PHE B 1 259 ? 42.25100 29.22900 23.23600 1.000 22.58735 239 PHE B CA 1
ATOM 4274 C C . PHE B 1 259 ? 43.30600 28.42200 23.97700 1.000 23.49324 239 PHE B C 1
ATOM 4275 O O . PHE B 1 259 ? 43.00800 27.62800 24.88100 1.000 26.08089 239 PHE B O 1
ATOM 4283 N N . THR B 1 260 ? 44.55600 28.64400 23.58100 1.000 22.55141 240 THR B N 1
ATOM 4284 C CA . THR B 1 260 ? 45.69500 27.99500 24.20600 1.000 22.68446 240 THR B CA 1
ATOM 4285 C C . THR B 1 260 ? 46.84800 28.99100 24.28700 1.000 22.29877 240 THR B C 1
ATOM 4286 O O . THR B 1 260 ? 46.77900 30.10500 23.75600 1.000 22.52584 240 THR B O 1
ATOM 4290 N N . ASP B 1 261 ? 47.91600 28.58300 24.96800 1.000 23.13234 241 ASP B N 1
ATOM 4291 C CA . ASP B 1 261 ? 49.12000 29.41100 25.09300 1.000 23.93455 241 ASP B CA 1
ATOM 4292 C C . ASP B 1 261 ? 48.80300 30.80800 25.63900 1.000 24.08593 241 ASP B C 1
ATOM 4293 O O . ASP B 1 261 ? 49.31700 31.82100 25.15200 1.000 24.73527 241 ASP B O 1
ATOM 4298 N N . ALA B 1 262 ? 47.94600 30.87100 26.65900 1.000 23.26413 242 ALA B N 1
ATOM 4299 C CA . ALA B 1 262 ? 47.62900 32.15300 27.27300 1.000 22.13192 242 ALA B CA 1
ATOM 4300 C C . ALA B 1 262 ? 48.82200 32.62000 28.09700 1.000 21.88086 242 ALA B C 1
ATOM 4301 O O . ALA B 1 262 ? 49.35700 31.86600 28.91600 1.000 23.04622 242 ALA B O 1
ATOM 4303 N N . ARG B 1 263 ? 49.25200 33.85900 27.86400 1.000 20.14632 243 ARG B N 1
ATOM 4304 C CA . ARG B 1 263 ? 50.38700 34.45000 28.55700 1.000 21.12417 243 ARG B CA 1
ATOM 4305 C C . ARG B 1 263 ? 50.03200 35.85700 28.99800 1.000 20.57230 243 ARG B C 1
ATOM 4306 O O . ARG B 1 263 ? 49.35600 36.59600 28.26800 1.000 21.74801 243 ARG B O 1
ATOM 4314 N N . ALA B 1 264 ? 50.53700 36.24000 30.16800 1.000 21.69555 244 ALA B N 1
ATOM 4315 C CA . ALA B 1 264 ? 50.39900 37.59200 30.68800 1.000 20.97484 244 ALA B CA 1
ATOM 4316 C C . ALA B 1 264 ? 51.75400 38.29000 30.66500 1.000 23.28112 244 ALA B C 1
ATOM 4317 O O . ALA B 1 264 ? 52.79000 37.67600 30.94400 1.000 27.50212 244 ALA B O 1
ATOM 4319 N N . HIS B 1 265 ? 51.74700 39.56800 30.31300 1.000 22.37246 245 HIS B N 1
ATOM 4320 C CA . HIS B 1 265 ? 52.93400 40.40700 30.37900 1.000 21.81933 245 HIS B CA 1
ATOM 4321 C C . HIS B 1 265 ? 52.57400 41.73000 31.03000 1.000 21.40380 245 HIS B C 1
ATOM 4322 O O . HIS B 1 265 ? 51.40400 42.11900 31.08700 1.000 21.43996 245 HIS B O 1
ATOM 4329 N N . ASP B 1 266 ? 53.59600 42.42500 31.52300 1.000 20.78435 246 ASP B N 1
ATOM 4330 C CA . ASP B 1 266 ? 53.38100 43.71700 32.16300 1.000 21.52743 246 ASP B CA 1
ATOM 4331 C C . ASP B 1 266 ? 53.26000 44.80300 31.09500 1.000 21.47379 246 ASP B C 1
ATOM 4332 O O . ASP B 1 266 ? 54.25300 45.19300 30.47100 1.000 23.58011 246 ASP B O 1
ATOM 4337 N N . ASN B 1 267 ? 52.03900 45.28900 30.88700 1.000 21.27093 247 ASN B N 1
ATOM 4338 C CA . ASN B 1 267 ? 51.78100 46.53400 30.16100 1.000 21.40008 247 ASN B CA 1
ATOM 4339 C C . ASN B 1 267 ? 52.52400 46.61700 28.82200 1.000 23.37328 247 ASN B C 1
ATOM 4340 O O . ASN B 1 267 ? 53.30700 47.53600 28.56900 1.000 25.48324 247 ASN B O 1
ATOM 4345 N N . TYR B 1 268 ? 52.24100 45.65300 27.94500 1.000 22.43247 248 TYR B N 1
ATOM 4346 C CA . TYR B 1 268 ? 52.74500 45.68900 26.56500 1.000 22.62635 248 TYR B CA 1
ATOM 4347 C C . TYR B 1 268 ? 54.26900 45.71600 26.49500 1.000 23.52321 248 TYR B C 1
ATOM 4348 O O . TYR B 1 268 ? 54.84900 46.29700 25.58100 1.000 26.59365 248 TYR B O 1
ATOM 4357 N N . SER B 1 269 ? 54.92400 45.07400 27.45100 1.000 24.23049 249 SER B N 1
ATOM 4358 C CA . SER B 1 269 ? 56.36500 44.88400 27.44500 1.000 25.40938 249 SER B CA 1
ATOM 4359 C C . SER B 1 269 ? 56.66500 43.39000 27.46700 1.000 26.20153 249 SER B C 1
ATOM 4360 O O . SER B 1 269 ? 55.76500 42.55000 27.54600 1.000 27.19926 249 SER B O 1
ATOM 4363 N N . SER B 1 270 ? 57.94900 43.05300 27.40600 1.000 28.79112 250 SER B N 1
ATOM 4364 C CA . SER B 1 270 ? 58.35100 41.66100 27.53600 1.000 31.72576 250 SER B CA 1
ATOM 4365 C C . SER B 1 270 ? 58.52700 41.22900 28.98700 1.000 30.94630 250 SER B C 1
ATOM 4366 O O . SER B 1 270 ? 58.87700 40.07000 29.23300 1.000 33.25788 250 SER B O 1
ATOM 4369 N N . ASP B 1 271 ? 58.29700 42.12500 29.94800 1.000 28.98864 251 ASP B N 1
ATOM 4370 C CA . ASP B 1 271 ? 58.45000 41.78400 31.35300 1.000 29.09895 251 ASP B CA 1
ATOM 4371 C C . ASP B 1 271 ? 57.25600 40.95300 31.83400 1.000 27.35808 251 ASP B C 1
ATOM 4372 O O . ASP B 1 271 ? 56.14400 41.09900 31.32300 1.000 24.61765 251 ASP B O 1
ATOM 4377 N N . PRO B 1 272 ? 57.46000 40.07500 32.81200 1.000 27.12554 252 PRO B N 1
ATOM 4378 C CA . PRO B 1 272 ? 56.34500 39.26900 33.31800 1.000 27.14608 252 PRO B CA 1
ATOM 4379 C C . PRO B 1 272 ? 55.37200 40.10400 34.13500 1.000 24.99343 252 PRO B C 1
ATOM 4380 O O . PRO B 1 272 ? 55.71100 41.14100 34.70900 1.000 25.70048 252 PRO B O 1
ATOM 4384 N N . SER B 1 273 ? 54.14100 39.61200 34.19700 1.000 23.09230 253 SER B N 1
ATOM 4385 C CA . SER B 1 273 ? 53.18900 40.14000 35.15900 1.000 22.92755 253 SER B CA 1
ATOM 4386 C C . SER B 1 273 ? 53.69900 39.87900 36.57300 1.000 23.87167 253 SER B C 1
ATOM 4387 O O . SER B 1 273 ? 54.30100 38.83800 36.85600 1.000 25.99844 253 SER B O 1
ATOM 4390 N N . GLY B 1 274 ? 53.47700 40.83700 37.46100 1.000 22.35735 254 GLY B N 1
ATOM 4391 C CA . GLY B 1 274 ? 53.90800 40.69300 38.83100 1.000 22.59818 254 GLY B CA 1
ATOM 4392 C C . GLY B 1 274 ? 53.08300 41.52600 39.78800 1.000 22.75312 254 GLY B C 1
ATOM 4393 O O . GLY B 1 274 ? 52.08200 42.15000 39.41200 1.000 22.58423 254 GLY B O 1
ATOM 4394 N N . PRO B 1 275 ? 53.50600 41.56400 41.05100 1.000 22.89769 255 PRO B N 1
ATOM 4395 C CA . PRO B 1 275 ? 52.69400 42.24000 42.07500 1.000 23.32229 255 PRO B CA 1
ATOM 4396 C C . PRO B 1 275 ? 52.54800 43.73300 41.86300 1.000 23.32040 255 PRO B C 1
ATOM 4397 O O . PRO B 1 275 ? 51.60000 44.32300 42.39900 1.000 25.35687 255 PRO B O 1
ATOM 4401 N N . HIS B 1 276 ? 53.43900 44.36500 41.09900 1.000 21.63348 256 HIS B N 1
ATOM 4402 C CA . HIS B 1 276 ? 53.38800 45.80600 40.88900 1.000 23.38687 256 HIS B CA 1
ATOM 4403 C C . HIS B 1 276 ? 52.74000 46.20100 39.57200 1.000 23.29740 256 HIS B C 1
ATOM 4404 O O . HIS B 1 276 ? 52.60000 47.40300 39.30100 1.000 24.76724 256 HIS B O 1
ATOM 4411 N N . THR B 1 277 ? 52.35400 45.23100 38.74800 1.000 21.25492 257 THR B N 1
ATOM 4412 C CA . THR B 1 277 ? 51.85000 45.53000 37.41200 1.000 21.16934 257 THR B CA 1
ATOM 4413 C C . THR B 1 277 ? 50.55300 46.32400 37.49600 1.000 22.16407 257 THR B C 1
ATOM 4414 O O . THR B 1 277 ? 49.60700 45.91600 38.17600 1.000 22.25308 257 THR B O 1
ATOM 4418 N N . LEU B 1 278 ? 50.50400 47.44400 36.77100 1.000 21.94588 258 LEU B N 1
ATOM 4419 C CA . LEU B 1 278 ? 49.28400 48.24200 36.70000 1.000 21.59968 258 LEU B CA 1
ATOM 4420 C C . LEU B 1 278 ? 48.32400 47.71200 35.64100 1.000 20.63350 258 LEU B C 1
ATOM 4421 O O . LEU B 1 278 ? 47.10500 47.70300 35.85400 1.000 22.51715 258 LEU B O 1
ATOM 4426 N N . TYR B 1 279 ? 48.84500 47.29500 34.48600 1.000 20.07238 259 TYR B N 1
ATOM 4427 C CA . TYR B 1 279 ? 48.01900 46.81600 33.38100 1.000 20.23524 259 TYR B CA 1
ATOM 4428 C C . TYR B 1 279 ? 48.59300 45.48700 32.91600 1.000 19.64027 259 TYR B C 1
ATOM 4429 O O . TYR B 1 279 ? 49.75000 45.42500 32.48700 1.000 21.57614 259 TYR B O 1
ATOM 4438 N N . ASP B 1 280 ? 47.80000 44.42300 33.03500 1.000 20.09248 260 ASP B N 1
ATOM 4439 C CA . ASP B 1 280 ? 48.19300 43.09800 32.57200 1.000 21.29618 260 ASP B CA 1
ATOM 4440 C C . ASP B 1 280 ? 47.78800 42.94500 31.11400 1.000 20.93297 260 ASP B C 1
ATOM 4441 O O . ASP B 1 280 ? 46.61700 43.14200 30.76600 1.000 23.65396 260 ASP B O 1
ATOM 4446 N N . THR B 1 281 ? 48.74300 42.57700 30.27100 1.000 19.66505 261 THR B N 1
ATOM 4447 C CA . THR B 1 281 ? 48.48200 42.32400 28.86300 1.000 20.70596 261 THR B CA 1
ATOM 4448 C C . THR B 1 281 ? 48.38500 40.81900 28.66600 1.000 20.21529 261 THR B C 1
ATOM 4449 O O . THR B 1 281 ? 49.34900 40.08700 28.93500 1.000 22.38466 261 THR B O 1
ATOM 4453 N N . TRP B 1 282 ? 47.24000 40.36400 28.17000 1.000 19.81871 262 TRP B N 1
ATOM 4454 C CA . TRP B 1 282 ? 47.01200 38.95400 27.90600 1.000 19.38878 262 TRP B CA 1
ATOM 4455 C C . TRP B 1 282 ? 47.05500 38.69000 26.40900 1.000 19.77189 262 TRP B C 1
ATOM 4456 O O . TRP B 1 282 ? 46.48200 39.44300 25.61300 1.000 21.26626 262 TRP B O 1
ATOM 4467 N N . THR B 1 283 ? 47.74400 37.62200 26.02700 1.000 19.42914 263 THR B N 1
ATOM 4468 C CA . THR B 1 283 ? 47.70900 37.12700 24.66100 1.000 19.76915 263 THR B CA 1
ATOM 4469 C C . THR B 1 283 ? 47.33000 35.65600 24.69600 1.000 19.95602 263 THR B C 1
ATOM 4470 O O . THR B 1 283 ? 47.64300 34.94400 25.65500 1.000 21.29669 263 THR B O 1
ATOM 4474 N N . MET B 1 284 ? 46.67100 35.19200 23.63800 1.000 19.93729 264 MET B N 1
ATOM 4475 C CA . MET B 1 284 ? 46.33200 33.77500 23.55300 1.000 20.11855 264 MET B CA 1
ATOM 4476 C C . MET B 1 284 ? 46.04500 33.43700 22.09800 1.000 22.63962 264 MET B C 1
ATOM 4477 O O . MET B 1 284 ? 45.82800 34.32700 21.26800 1.000 23.35722 264 MET B O 1
ATOM 4482 N N . VAL B 1 285 ? 46.03300 32.13800 21.80400 1.000 21.19529 265 VAL B N 1
ATOM 4483 C CA . VAL B 1 285 ? 46.01100 31.63300 20.43200 1.000 20.42690 265 VAL B CA 1
ATOM 4484 C C . VAL B 1 285 ? 44.81600 30.70500 20.25500 1.000 20.93031 265 VAL B C 1
ATOM 4485 O O . VAL B 1 285 ? 44.58100 29.82000 21.08600 1.000 21.65922 265 VAL B O 1
ATOM 4489 N N . ARG B 1 286 ? 44.07200 30.89500 19.16300 1.000 21.43046 266 ARG B N 1
ATOM 4490 C CA . ARG B 1 286 ? 42.91400 30.05500 18.88600 1.000 22.29215 266 ARG B CA 1
ATOM 4491 C C . ARG B 1 286 ? 43.38600 28.66900 18.47300 1.000 23.52411 266 ARG B C 1
ATOM 4492 O O . ARG B 1 286 ? 44.25800 28.53400 17.60400 1.000 25.24566 266 ARG B O 1
ATOM 4500 N N . THR B 1 287 ? 42.79600 27.63600 19.07300 1.000 24.35698 267 THR B N 1
ATOM 4501 C CA . THR B 1 287 ? 43.11800 26.26300 18.71700 1.000 27.15080 267 THR B CA 1
ATOM 4502 C C . THR B 1 287 ? 42.33900 25.84000 17.47600 1.000 30.08197 267 THR B C 1
ATOM 4503 O O . THR B 1 287 ? 41.58200 26.61100 16.88300 1.000 29.47888 267 THR B O 1
ATOM 4507 N N . GLY B 1 288 ? 42.50600 24.58200 17.09300 1.000 34.24548 268 GLY B N 1
ATOM 4508 C CA . GLY B 1 288 ? 41.74300 24.03400 15.98800 1.000 40.26265 268 GLY B CA 1
ATOM 4509 C C . GLY B 1 288 ? 40.39500 23.46700 16.39300 1.000 47.03222 268 GLY B C 1
ATOM 4510 O O . GLY B 1 288 ? 39.78800 22.71600 15.62400 1.000 46.00060 268 GLY B O 1
ATOM 4511 N N . SER B 1 289 ? 39.90900 23.81400 17.58500 1.000 52.85576 269 SER B N 1
ATOM 4512 C CA . SER B 1 289 ? 38.65100 23.26500 18.07000 1.000 59.62685 269 SER B CA 1
ATOM 4513 C C . SER B 1 289 ? 37.46000 23.98700 17.44100 1.000 65.29209 269 SER B C 1
ATOM 4514 O O . SER B 1 289 ? 37.60000 24.97700 16.71800 1.000 65.56127 269 SER B O 1
ATOM 4517 N N . LEU B 1 290 ? 36.26800 23.47400 17.73200 1.000 69.97042 270 LEU B N 1
ATOM 4518 C CA . LEU B 1 290 ? 35.03300 24.04900 17.20900 1.000 74.17628 270 LEU B CA 1
ATOM 4519 C C . LEU B 1 290 ? 34.30600 24.87100 18.27200 1.000 76.68361 270 LEU B C 1
ATOM 4520 O O . LEU B 1 290 ? 34.25900 24.49000 19.44300 1.000 78.24522 270 LEU B O 1
ATOM 4522 N N . GLU B 1 291 ? 33.74200 26.00000 17.85600 1.000 76.90892 271 GLU B N 1
ATOM 4523 N N . THR C 1 27 ? 47.80600 10.06500 61.65900 1.000 68.54812 7 THR C N 1
ATOM 4524 C CA . THR C 1 27 ? 48.25700 11.42800 61.91300 1.000 66.87829 7 THR C CA 1
ATOM 4525 C C . THR C 1 27 ? 47.16900 12.43200 61.54400 1.000 61.58564 7 THR C C 1
ATOM 4526 O O . THR C 1 27 ? 46.49100 12.26600 60.52700 1.000 61.71599 7 THR C O 1
ATOM 4530 N N . PRO C 1 28 ? 46.99500 13.46300 62.37400 1.000 55.02236 8 PRO C N 1
ATOM 4531 C CA . PRO C 1 28 ? 45.97200 14.47400 62.08500 1.000 48.73190 8 PRO C CA 1
ATOM 4532 C C . PRO C 1 28 ? 46.16800 15.11400 60.71800 1.000 41.45754 8 PRO C C 1
ATOM 4533 O O . PRO C 1 28 ? 47.28900 15.36500 60.27000 1.000 41.33853 8 PRO C O 1
ATOM 4537 N N . ASP C 1 29 ? 45.05000 15.35700 60.05000 1.000 32.69725 9 ASP C N 1
ATOM 4538 C CA . ASP C 1 29 ? 45.03900 16.00700 58.74300 1.000 27.90760 9 ASP C CA 1
ATOM 4539 C C . ASP C 1 29 ? 44.21300 17.27000 58.90200 1.000 25.54899 9 ASP C C 1
ATOM 4540 O O . ASP C 1 29 ? 42.97800 17.22200 58.77000 1.000 25.22216 9 ASP C O 1
ATOM 4545 N N . PRO C 1 30 ? 44.83800 18.4230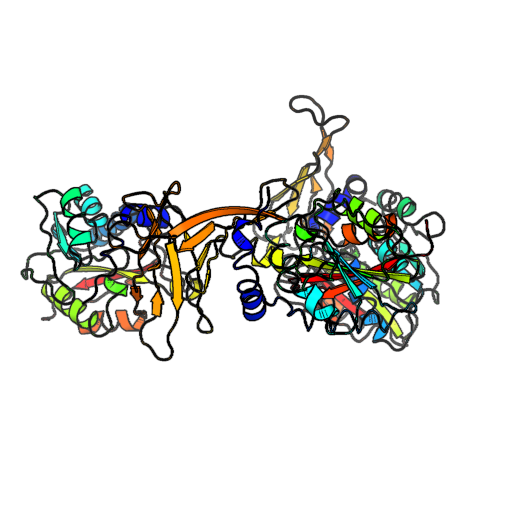0 59.14800 1.000 24.26619 10 PRO C N 1
ATOM 4546 C CA . PRO C 1 30 ? 44.05400 19.66000 59.26700 1.000 23.80994 10 PRO C CA 1
ATOM 4547 C C . PRO C 1 30 ? 43.35700 20.04200 57.97800 1.000 23.93245 10 PRO C C 1
ATOM 4548 O O . PRO C 1 30 ? 42.40400 20.82900 58.01400 1.000 25.29320 10 PRO C O 1
ATOM 4552 N N . TYR C 1 31 ? 43.79600 19.51000 56.83900 1.000 22.12752 11 TYR C N 1
ATOM 4553 C CA . TYR C 1 31 ? 43.13300 19.82200 55.57900 1.000 21.41576 11 TYR C CA 1
ATOM 4554 C C . TYR C 1 31 ? 41.91200 18.95300 55.31700 1.000 21.86275 11 TYR C C 1
ATOM 4555 O O . TYR C 1 31 ? 41.19700 19.21000 54.34500 1.000 23.59697 11 TYR C O 1
ATOM 4564 N N . GLY C 1 32 ? 41.65400 17.95000 56.16300 1.000 22.85835 12 GLY C N 1
ATOM 4565 C CA . GLY C 1 32 ? 40.48800 17.10100 55.96200 1.000 23.96728 12 GLY C CA 1
ATOM 4566 C C . GLY C 1 32 ? 39.19100 17.88400 55.88800 1.000 23.64536 12 GLY C C 1
ATOM 4567 O O . GLY C 1 32 ? 38.38200 17.68600 54.97600 1.000 26.29666 12 GLY C O 1
ATOM 4568 N N . ASN C 1 33 ? 38.97600 18.78700 56.84700 1.000 22.48897 13 ASN C N 1
ATOM 4569 C CA . ASN C 1 33 ? 37.76300 19.59500 56.86600 1.000 22.42937 13 ASN C CA 1
ATOM 4570 C C . ASN C 1 33 ? 37.83100 20.80300 55.94100 1.000 23.83180 13 ASN C C 1
ATOM 4571 O O . ASN C 1 33 ? 36.79200 21.40700 55.65600 1.000 25.56494 13 ASN C O 1
ATOM 4576 N N . LEU C 1 34 ? 39.02300 21.16900 55.48100 1.000 23.83746 14 LEU C N 1
ATOM 4577 C CA . LEU C 1 34 ? 39.22100 22.34000 54.64500 1.000 22.61189 14 LEU C CA 1
ATOM 4578 C C . LEU C 1 34 ? 39.17800 22.02600 53.15300 1.000 22.91625 14 LEU C C 1
ATOM 4579 O O . LEU C 1 34 ? 38.91700 22.93000 52.35400 1.000 22.99931 14 LEU C O 1
ATOM 4584 N N . ALA C 1 35 ? 39.40800 20.76900 52.76300 1.000 22.28055 15 ALA C N 1
ATOM 4585 C CA . ALA C 1 35 ? 39.62600 20.44800 51.35400 1.000 22.00740 15 ALA C CA 1
ATOM 4586 C C . ALA C 1 35 ? 38.47700 20.91300 50.46300 1.000 23.97468 15 ALA C C 1
ATOM 4587 O O . ALA C 1 35 ? 38.71100 21.38100 49.34600 1.000 25.54757 15 ALA C O 1
ATOM 4589 N N A GLU C 1 36 ? 37.23300 20.76100 50.92800 0.608 25.14553 16 GLU C N 1
ATOM 4590 N N B GLU C 1 36 ? 37.23000 20.79500 50.93300 0.392 25.07128 16 GLU C N 1
ATOM 4591 C CA A GLU C 1 36 ? 36.08600 21.13300 50.10500 0.608 26.64907 16 GLU C CA 1
ATOM 4592 C CA B GLU C 1 36 ? 36.08500 21.12200 50.08200 0.392 26.19294 16 GLU C CA 1
ATOM 4593 C C A GLU C 1 36 ? 36.11800 22.61000 49.72600 0.608 24.62362 16 GLU C C 1
ATOM 4594 C C B GLU C 1 36 ? 35.93100 22.61700 49.81400 0.392 24.32640 16 GLU C C 1
ATOM 4595 O O A GLU C 1 36 ? 35.82400 22.96700 48.58000 0.608 24.59946 16 GLU C O 1
ATOM 4596 O O B GLU C 1 36 ? 35.27900 22.98700 48.83200 0.392 23.72642 16 GLU C O 1
ATOM 4607 N N . SER C 1 37 ? 36.48200 23.48200 50.66600 1.000 23.22826 17 SER C N 1
ATOM 4608 C CA . SER C 1 37 ? 36.46500 24.92200 50.43000 1.000 22.41680 17 SER C CA 1
ATOM 4609 C C . SER C 1 37 ? 37.84100 25.49600 50.11900 1.000 21.52948 17 SER C C 1
ATOM 4610 O O . SER C 1 37 ? 37.95300 26.70500 49.87600 1.000 22.73846 17 SER C O 1
ATOM 4613 N N . TYR C 1 38 ? 38.87400 24.65000 50.05200 1.000 20.62440 18 TYR C N 1
ATOM 4614 C CA . TYR C 1 38 ? 40.24300 25.14100 49.92900 1.000 19.75791 18 TYR C CA 1
ATOM 4615 C C . TYR C 1 38 ? 40.44100 25.98500 48.67100 1.000 20.25404 18 TYR C C 1
ATOM 4616 O O . TYR C 1 38 ? 41.08200 27.04200 48.72100 1.000 21.28553 18 TYR C O 1
ATOM 4625 N N . ASP C 1 39 ? 39.94100 25.51900 47.52000 1.000 20.70252 19 ASP C N 1
ATOM 4626 C CA . ASP C 1 39 ? 40.20900 26.24700 46.28200 1.000 20.70258 19 ASP C CA 1
ATOM 4627 C C . ASP C 1 39 ? 39.59400 27.64100 46.31300 1.000 20.14872 19 ASP C C 1
ATOM 4628 O O . ASP C 1 39 ? 40.19600 28.60600 45.82500 1.000 21.60179 19 ASP C O 1
ATOM 4633 N N . ARG C 1 40 ? 38.38600 27.76300 46.86700 1.000 20.14777 20 ARG C N 1
ATOM 4634 C CA . ARG C 1 40 ? 37.75700 29.07400 46.97700 1.000 20.65522 20 ARG C CA 1
ATOM 4635 C C . ARG C 1 40 ? 38.51800 29.96400 47.95200 1.000 20.04967 20 ARG C C 1
ATOM 4636 O O . ARG C 1 40 ? 38.69000 31.16300 47.70400 1.000 20.35378 20 ARG C O 1
ATOM 4644 N N . LEU C 1 41 ? 39.00400 29.38400 49.05200 1.000 19.81084 21 LEU C N 1
ATOM 4645 C CA . LEU C 1 41 ? 39.78500 30.15300 50.01500 1.000 19.90467 21 LEU C CA 1
ATOM 4646 C C . LEU C 1 41 ? 41.12900 30.57600 49.43000 1.000 21.01118 21 LEU C C 1
ATOM 4647 O O . LEU C 1 41 ? 41.59000 31.70400 49.66500 1.000 20.98996 21 LEU C O 1
ATOM 4652 N N . ALA C 1 42 ? 41.77300 29.68400 48.66900 1.000 21.18449 22 ALA C N 1
ATOM 4653 C CA . ALA C 1 42 ? 43.02900 30.03400 48.02000 1.000 21.59240 22 ALA C CA 1
ATOM 4654 C C . ALA C 1 42 ? 42.83000 31.16200 47.02000 1.000 20.91632 22 ALA C C 1
ATOM 4655 O O . ALA C 1 42 ? 43.65900 32.07300 46.92900 1.000 22.29707 22 ALA C O 1
ATOM 4657 N N . GLN C 1 43 ? 41.74300 31.11000 46.24500 1.000 20.55237 23 GLN C N 1
ATOM 4658 C CA . GLN C 1 43 ? 41.47200 32.19800 45.31900 1.000 21.29283 23 GLN C CA 1
ATOM 4659 C C . GLN C 1 43 ? 41.21000 33.50000 46.06400 1.000 20.79715 23 GLN C C 1
ATOM 4660 O O . GLN C 1 43 ? 41.67700 34.56200 45.64000 1.000 21.28806 23 GLN C O 1
ATOM 4666 N N . TRP C 1 44 ? 40.48300 33.43700 47.19000 1.000 19.83976 24 TRP C N 1
ATOM 4667 C CA . TRP C 1 44 ? 40.30400 34.62800 48.01500 1.000 19.61875 24 TRP C CA 1
ATOM 4668 C C . TRP C 1 44 ? 41.64800 35.17100 48.49300 1.000 20.61200 24 TRP C C 1
ATOM 4669 O O . TRP C 1 44 ? 41.88000 36.38600 48.47000 1.000 22.20590 24 TRP C O 1
ATOM 4680 N N . ALA C 1 45 ? 42.55900 34.28400 48.90600 1.000 19.75645 25 ALA C N 1
ATOM 4681 C CA . ALA C 1 45 ? 43.86000 34.74500 49.38900 1.000 19.54659 25 ALA C CA 1
ATOM 4682 C C . ALA C 1 45 ? 44.67000 35.41100 48.28100 1.000 19.39087 25 ALA C C 1
ATOM 4683 O O . ALA C 1 45 ? 45.43200 36.34900 48.54700 1.000 21.02744 25 ALA C O 1
ATOM 4685 N N . ILE C 1 46 ? 44.55300 34.92100 47.04300 1.000 19.42511 26 ILE C N 1
ATOM 4686 C CA . ILE C 1 46 ? 45.20100 35.57700 45.90900 1.000 20.24043 26 ILE C CA 1
ATOM 4687 C C . ILE C 1 46 ? 44.55000 36.92600 45.64100 1.000 21.86365 26 ILE C C 1
ATOM 4688 O O . ILE C 1 46 ? 45.23100 37.94400 45.44100 1.000 22.35799 26 ILE C O 1
ATOM 4693 N N A ASP C 1 47 ? 43.21500 36.95100 45.61900 0.604 21.49365 27 ASP C N 1
ATOM 4694 N N B ASP C 1 47 ? 43.21700 36.95500 45.63000 0.396 24.03191 27 ASP C N 1
ATOM 4695 C CA A ASP C 1 47 ? 42.49400 38.18500 45.32300 0.604 23.33009 27 ASP C CA 1
ATOM 4696 C CA B ASP C 1 47 ? 42.47900 38.16400 45.29400 0.396 27.29886 27 ASP C CA 1
ATOM 4697 C C A ASP C 1 47 ? 42.81800 39.27500 46.34300 0.604 22.69644 27 ASP C C 1
ATOM 4698 C C B ASP C 1 47 ? 42.45700 39.18000 46.43100 0.396 28.99225 27 ASP C C 1
ATOM 4699 O O A ASP C 1 47 ? 42.90800 40.45700 45.98400 0.604 24.53682 27 ASP C O 1
ATOM 4700 O O B ASP C 1 47 ? 42.13400 40.34900 46.18900 0.396 29.96958 27 ASP C O 1
ATOM 4709 N N A GLN C 1 48 ? 43.03100 38.89700 47.61000 0.604 20.77117 28 GLN C N 1
ATOM 4710 N N B GLN C 1 48 ? 42.79600 38.77100 47.65800 0.396 29.94838 28 GLN C N 1
ATOM 4711 C CA A GLN C 1 48 ? 43.44800 39.82200 48.66500 0.604 23.29078 28 GLN C CA 1
ATOM 4712 C CA B GLN C 1 48 ? 42.65500 39.64600 48.82200 0.396 31.76004 28 GLN C CA 1
ATOM 4713 C C A GLN C 1 48 ? 44.91200 40.22900 48.56600 0.604 23.33813 28 GLN C C 1
ATOM 4714 C C B GLN C 1 48 ? 43.83100 39.64600 49.79000 0.396 31.30053 28 GLN C C 1
ATOM 4715 O O A GLN C 1 48 ? 45.39300 40.94100 49.45800 0.604 23.47084 28 GLN C O 1
ATOM 4716 O O B GLN C 1 48 ? 43.97700 40.62300 50.53200 0.396 32.63815 28 GLN C O 1
ATOM 4727 N N A GLN C 1 49 ? 45.62900 39.79300 47.53100 0.604 21.09521 29 GLN C N 1
ATOM 4728 N N B GLN C 1 49 ? 44.67000 38.60900 49.83600 0.396 29.83568 29 GLN C N 1
ATOM 4729 C CA A GLN C 1 49 ? 47.04100 40.13500 47.33600 0.604 22.47680 29 GLN C CA 1
ATOM 4730 C CA B GLN C 1 49 ? 45.75000 38.53100 50.81700 0.396 28.71691 29 GLN C CA 1
ATOM 4731 C C A GLN C 1 49 ? 47.94400 39.59900 48.45300 0.604 23.70173 29 GLN C C 1
ATOM 4732 C C B GLN C 1 49 ? 47.12500 38.37400 50.17100 0.396 27.67434 29 GLN C C 1
ATOM 4733 O O A GLN C 1 49 ? 48.98100 40.19000 48.77300 0.604 24.72480 29 GLN C O 1
ATOM 4734 O O B GLN C 1 49 ? 48.04400 37.83800 50.79700 0.396 28.07004 29 GLN C O 1
ATOM 4745 N N A GLN C 1 50 ? 47.55800 38.46800 49.04100 0.604 22.61596 30 GLN C N 1
ATOM 4746 N N B GLN C 1 50 ? 47.27600 38.81700 48.92500 0.396 27.04573 30 GLN C N 1
ATOM 4747 C CA A GLN C 1 50 ? 48.42000 37.74200 49.98200 0.604 24.54803 30 GLN C CA 1
ATOM 4748 C CA B GLN C 1 50 ? 48.56600 38.90700 48.24400 0.396 27.13009 30 GLN C CA 1
ATOM 4749 C C A GLN C 1 50 ? 49.20000 36.66700 49.22900 0.604 24.11426 30 GLN C C 1
ATOM 4750 C C B GLN C 1 50 ? 49.23200 37.55200 48.01000 0.396 26.83081 30 GLN C C 1
ATOM 4751 O O A GLN C 1 50 ? 50.42000 36.76900 49.07200 0.604 25.52448 30 GLN C O 1
ATOM 4752 O O B GLN C 1 50 ? 50.43300 37.49100 47.72200 0.396 27.05377 30 GLN C O 1
ATOM 4763 N N A GLU C 1 51 ? 48.50200 35.64000 48.75000 0.604 22.50949 31 GLU C N 1
ATOM 4764 N N B GLU C 1 51 ? 48.48400 36.45900 48.12700 0.396 26.16014 31 GLU C N 1
ATOM 4765 C CA A GLU C 1 51 ? 49.13300 34.57700 47.98000 0.604 22.09159 31 GLU C CA 1
ATOM 4766 C CA B GLU C 1 51 ? 49.01400 35.16900 47.71700 0.396 25.87334 31 GLU C CA 1
ATOM 4767 C C A GLU C 1 51 ? 49.40100 35.03100 46.55300 0.604 22.97799 31 GLU C C 1
ATOM 4768 C C B GLU C 1 51 ? 49.31200 35.19300 46.22500 0.396 25.55417 31 GLU C C 1
ATOM 4769 O O A GLU C 1 51 ? 48.71400 35.90400 46.01600 0.604 23.18118 31 GLU C O 1
ATOM 4770 O O B GLU C 1 51 ? 48.56500 35.77800 45.43500 0.396 25.70351 31 GLU C O 1
ATOM 4781 N N A SER C 1 52 ? 50.40700 34.40000 45.93100 0.604 22.49054 32 SER C N 1
ATOM 4782 N N B SER C 1 52 ? 50.41500 34.56000 45.84500 0.396 24.58184 32 SER C N 1
ATOM 4783 C CA A SER C 1 52 ? 50.69000 34.60800 44.51700 0.604 23.30912 32 SER C CA 1
ATOM 4784 C CA B SER C 1 52 ? 50.81200 34.52800 44.44600 0.396 23.64310 32 SER C CA 1
ATOM 4785 C C A SER C 1 52 ? 49.71300 33.80400 43.65500 0.604 21.24716 32 SER C C 1
ATOM 4786 C C B SER C 1 52 ? 49.76400 33.78000 43.62400 0.396 21.99626 32 SER C C 1
ATOM 4787 O O A SER C 1 52 ? 49.36400 32.67400 44.00000 0.604 21.98302 32 SER C O 1
ATOM 4788 O O B SER C 1 52 ? 49.38300 32.66000 43.98900 0.396 22.45339 32 SER C O 1
ATOM 4793 N N . PRO C 1 53 ? 49.27800 34.35100 42.52000 1.000 21.36300 33 PRO C N 1
ATOM 4794 C CA . PRO C 1 53 ? 48.55700 33.53100 41.54100 1.000 20.30294 33 PRO C CA 1
ATOM 4795 C C . PRO C 1 53 ? 49.45900 32.37800 41.11700 1.000 20.13275 33 PRO C C 1
ATOM 4796 O O . PRO C 1 53 ? 50.68700 32.51200 41.06700 1.000 21.45897 33 PRO C O 1
ATOM 4800 N N . ARG C 1 54 ? 48.84600 31.22200 40.83500 1.000 19.62832 34 ARG C N 1
ATOM 4801 C CA . ARG C 1 54 ? 49.66500 30.05500 40.52500 1.000 21.65103 34 ARG C CA 1
ATOM 4802 C C . ARG C 1 54 ? 50.41600 30.21900 39.21000 1.000 20.61827 34 ARG C C 1
ATOM 4803 O O . ARG C 1 54 ? 51.49100 29.63100 39.03900 1.000 20.99191 34 ARG C O 1
ATOM 4811 N N . ASP C 1 55 ? 49.89600 31.02800 38.28300 1.000 20.60766 35 ASP C N 1
ATOM 4812 C CA . ASP C 1 55 ? 50.65900 31.26800 37.06400 1.000 20.55127 35 ASP C CA 1
ATOM 4813 C C . ASP C 1 55 ? 51.87000 32.16700 37.29800 1.000 20.24188 35 ASP C C 1
ATOM 4814 O O . ASP C 1 55 ? 52.81200 32.13200 36.49600 1.000 21.66279 35 ASP C O 1
ATOM 4819 N N . ARG C 1 56 ? 51.87000 32.98400 38.36000 1.000 20.38957 36 ARG C N 1
ATOM 4820 C CA . ARG C 1 56 ? 53.09300 33.71400 38.69400 1.000 19.82575 36 ARG C CA 1
ATOM 4821 C C . ARG C 1 56 ? 54.15800 32.75000 39.19300 1.000 20.91812 36 ARG C C 1
ATOM 4822 O O . ARG C 1 56 ? 55.34200 32.87600 38.84100 1.000 20.51728 36 ARG C O 1
ATOM 4830 N N . VAL C 1 57 ? 53.74900 31.77900 40.01500 1.000 19.72448 37 VAL C N 1
ATOM 4831 C CA . VAL C 1 57 ? 54.65800 30.70200 40.40300 1.000 20.31745 37 VAL C CA 1
ATOM 4832 C C . VAL C 1 57 ? 55.19300 30.00400 39.15600 1.000 20.98545 37 VAL C C 1
ATOM 4833 O O . VAL C 1 57 ? 56.39600 29.73400 39.02900 1.000 20.50525 37 VAL C O 1
ATOM 4837 N N . GLY C 1 58 ? 54.29500 29.69800 38.22000 1.000 21.38262 38 GLY C N 1
ATOM 4838 C CA . GLY C 1 58 ? 54.71000 29.03400 36.99000 1.000 20.91761 38 GLY C CA 1
ATOM 4839 C C . GLY C 1 58 ? 55.71300 29.84700 36.19400 1.000 21.69636 38 GLY C C 1
ATOM 4840 O O . GLY C 1 58 ? 56.69700 29.30200 35.68200 1.000 23.06545 38 GLY C O 1
ATOM 4841 N N . ASP C 1 59 ? 55.47000 31.16000 36.06700 1.000 22.08621 39 ASP C N 1
ATOM 4842 C CA . ASP C 1 59 ? 56.41200 32.03500 35.36800 1.000 22.91160 39 ASP C CA 1
ATOM 4843 C C . ASP C 1 59 ? 57.77200 32.02400 36.05200 1.000 22.03179 39 ASP C C 1
ATOM 4844 O O . ASP C 1 59 ? 58.81900 31.90100 35.39500 1.000 23.45356 39 ASP C O 1
ATOM 4849 N N . PHE C 1 60 ? 57.77200 32.20600 37.37600 1.000 21.21412 40 PHE C N 1
ATOM 4850 C CA . PHE C 1 60 ? 59.00300 32.17400 38.16000 1.000 21.24384 40 PHE C CA 1
ATOM 4851 C C . PHE C 1 60 ? 59.76700 30.87300 37.94100 1.000 22.08231 40 PHE C C 1
ATOM 4852 O O . PHE C 1 60 ? 60.98700 30.88300 37.71800 1.000 23.83407 40 PHE C O 1
ATOM 4860 N N . LEU C 1 61 ? 59.06900 29.73400 38.02200 1.000 20.83344 41 LEU C N 1
ATOM 4861 C CA . LEU C 1 61 ? 59.74000 28.44100 37.85900 1.000 21.36052 41 LEU C CA 1
ATOM 4862 C C . LEU C 1 61 ? 60.33900 28.29500 36.47300 1.000 23.23280 41 LEU C C 1
ATOM 4863 O O . LEU C 1 61 ? 61.48500 27.85900 36.32200 1.000 23.62054 41 LEU C O 1
ATOM 4868 N N A GLN C 1 62 ? 59.57000 28.62500 35.43600 0.571 24.23358 42 GLN C N 1
ATOM 4869 N N B GLN C 1 62 ? 59.57400 28.65900 35.44300 0.429 24.84406 42 GLN C N 1
ATOM 4870 C CA A GLN C 1 62 ? 60.10100 28.46700 34.08800 0.571 25.75691 42 GLN C CA 1
ATOM 4871 C CA B GLN C 1 62 ? 60.05600 28.48600 34.07800 0.429 26.80215 42 GLN C CA 1
ATOM 4872 C C A GLN C 1 62 ? 61.33000 29.33400 33.86900 0.571 27.50578 42 GLN C C 1
ATOM 4873 C C B GLN C 1 62 ? 61.27600 29.35900 33.80200 0.429 27.65894 42 GLN C C 1
ATOM 4874 O O A GLN C 1 62 ? 62.31500 28.88400 33.27100 0.571 28.82493 42 GLN C O 1
ATOM 4875 O O B GLN C 1 62 ? 62.20400 28.93400 33.10700 0.429 28.32335 42 GLN C O 1
ATOM 4886 N N . THR C 1 63 ? 61.29200 30.58200 34.34000 1.000 26.91072 43 THR C N 1
ATOM 4887 C CA . THR C 1 63 ? 62.45000 31.45700 34.17600 1.000 29.20148 43 THR C CA 1
ATOM 4888 C C . THR C 1 63 ? 63.65200 30.91700 34.94100 1.000 28.80999 43 THR C C 1
ATOM 4889 O O . THR C 1 63 ? 64.78900 30.95600 34.45000 1.000 30.36370 43 THR C O 1
ATOM 4893 N N . PHE C 1 64 ? 63.41400 30.40200 36.14800 1.000 27.69020 44 PHE C N 1
ATOM 4894 C CA . PHE C 1 64 ? 64.48700 29.81000 36.93600 1.000 26.40547 44 PHE C CA 1
ATOM 4895 C C . PHE C 1 64 ? 65.05700 28.58200 36.23700 1.000 27.46531 44 PHE C C 1
ATOM 4896 O O . PHE C 1 64 ? 66.28000 28.44300 36.09000 1.000 29.32527 44 PHE C O 1
ATOM 4904 N N . TRP C 1 65 ? 64.18300 27.68600 35.77200 1.000 26.92583 45 TRP C N 1
ATOM 4905 C CA . TRP C 1 65 ? 64.66700 26.47700 35.11400 1.000 28.34015 45 TRP C CA 1
ATOM 4906 C C . TRP C 1 65 ? 65.40100 26.80100 33.82300 1.000 31.99927 45 TRP C C 1
ATOM 4907 O O . TRP C 1 65 ? 66.38900 26.13500 33.48500 1.000 33.63366 45 TRP C O 1
ATOM 4918 N N . GLN C 1 66 ? 64.95400 27.83300 33.10800 1.000 33.79328 46 GLN C N 1
ATOM 4919 C CA . GLN C 1 66 ? 65.61400 28.21800 31.86600 1.000 37.25970 46 GLN C CA 1
ATOM 4920 C C . GLN C 1 66 ? 67.00200 28.79900 32.10400 1.000 37.26011 46 GLN C C 1
ATOM 4921 O O . GLN C 1 66 ? 67.84000 28.75800 31.19500 1.000 39.11028 46 GLN C O 1
ATOM 4927 N N . SER C 1 67 ? 67.28200 29.29100 33.31200 1.000 36.16853 47 SER C N 1
ATOM 4928 C CA . SER C 1 67 ? 68.61100 29.78300 33.65300 1.000 36.10626 47 SER C CA 1
ATOM 4929 C C . SER C 1 67 ? 69.58300 28.67000 34.03200 1.000 35.74805 47 SER C C 1
ATOM 4930 O O . SER C 1 67 ? 70.78100 28.93900 34.17100 1.000 37.11522 47 SER C O 1
ATOM 4933 N N . GLN C 1 68 ? 69.10500 27.44200 34.20700 1.000 34.91310 48 GLN C N 1
ATOM 4934 C CA . GLN C 1 68 ? 69.96900 26.32200 34.54200 1.000 35.80769 48 GLN C CA 1
ATOM 4935 C C . GLN C 1 68 ? 70.41100 25.60000 33.27500 1.000 36.12588 48 GLN C C 1
ATOM 4936 O O . GLN C 1 68 ? 69.75700 25.65600 32.23100 1.000 37.13771 48 GLN C O 1
ATOM 4942 N N . ASP C 1 69 ? 71.53800 24.90100 33.38400 1.000 36.67027 49 ASP C N 1
ATOM 4943 C CA . ASP C 1 69 ? 72.05100 24.16800 32.23100 1.000 40.70250 49 ASP C CA 1
ATOM 4944 C C . ASP C 1 69 ? 71.24600 22.90300 31.96500 1.000 40.23875 49 ASP C C 1
ATOM 4945 O O . ASP C 1 69 ? 71.11200 22.48600 30.80700 1.000 41.97471 49 ASP C O 1
ATOM 4950 N N . ARG C 1 70 ? 70.71000 22.28100 33.00700 1.000 38.23766 50 ARG C N 1
ATOM 4951 C CA . ARG C 1 70 ? 70.02900 21.01100 32.79500 1.000 36.88615 50 ARG C CA 1
ATOM 4952 C C . ARG C 1 70 ? 68.55200 21.25200 32.50700 1.000 36.36209 50 ARG C C 1
ATOM 4953 O O . ARG C 1 70 ? 67.88100 21.94200 33.28800 1.000 35.68151 50 ARG C O 1
ATOM 4961 N N . PRO C 1 71 ? 68.01500 20.70300 31.41800 1.000 36.43648 51 PRO C N 1
ATOM 4962 C CA . PRO C 1 71 ? 66.61100 20.96300 31.07100 1.000 35.64545 51 PRO C CA 1
ATOM 4963 C C . PRO C 1 71 ? 65.65900 20.28900 32.04400 1.000 33.51514 51 PRO C C 1
ATOM 4964 O O . PRO C 1 71 ? 66.00800 19.32700 32.73700 1.000 34.63176 51 PRO C O 1
ATOM 4968 N N . VAL C 1 72 ? 64.43200 20.81000 32.08600 1.000 29.95204 52 VAL C N 1
ATOM 4969 C CA . VAL C 1 72 ? 63.41000 20.32200 33.00200 1.000 26.41268 52 VAL C CA 1
ATOM 4970 C C . VAL C 1 72 ? 62.20100 19.84800 32.20900 1.000 28.90814 52 VAL C C 1
ATOM 4971 O O . VAL C 1 72 ? 61.60400 20.62400 31.45200 1.000 29.54809 52 VAL C O 1
ATOM 4975 N N A ARG C 1 73 ? 61.83800 18.58100 32.38600 0.444 28.99616 53 ARG C N 1
ATOM 4976 N N B ARG C 1 73 ? 61.84300 18.57900 32.38200 0.308 29.28914 53 ARG C N 1
ATOM 4977 N N C ARG C 1 73 ? 61.83500 18.58200 32.39700 0.248 29.10158 53 ARG C N 1
ATOM 4978 C CA A ARG C 1 73 ? 60.61400 18.03000 31.81900 0.444 29.32903 53 ARG C CA 1
ATOM 4979 C CA B ARG C 1 73 ? 60.62600 18.01400 31.81200 0.308 29.77792 53 ARG C CA 1
ATOM 4980 C CA C ARG C 1 73 ? 60.64100 17.99500 31.80200 0.248 29.36679 53 ARG C CA 1
ATOM 4981 C C A ARG C 1 73 ? 59.69600 17.44900 32.88200 0.444 28.61978 53 ARG C C 1
ATOM 4982 C C B ARG C 1 73 ? 59.70200 17.44800 32.87700 0.308 28.91307 53 ARG C C 1
ATOM 4983 C C C ARG C 1 73 ? 59.70400 17.42000 32.85100 0.248 28.71070 53 ARG C C 1
ATOM 4984 O O A ARG C 1 73 ? 58.49600 17.74800 32.89100 0.444 28.38373 53 ARG C O 1
ATOM 4985 O O B ARG C 1 73 ? 58.50300 17.75200 32.87900 0.308 28.97495 53 ARG C O 1
ATOM 4986 O O C ARG C 1 73 ? 58.49600 17.68500 32.81200 0.248 28.90523 53 ARG C O 1
ATOM 5008 N N . THR C 1 74 ? 60.22800 16.64600 33.79500 1.000 27.70838 54 THR C N 1
ATOM 5009 C CA . THR C 1 74 ? 59.43500 16.03200 34.84900 1.000 26.31911 54 THR C CA 1
ATOM 5010 C C . THR C 1 74 ? 59.57700 16.82300 36.14100 1.000 24.95937 54 THR C C 1
ATOM 5011 O O . THR C 1 74 ? 60.67400 17.27000 36.49500 1.000 27.28075 54 THR C O 1
ATOM 5015 N N . VAL C 1 75 ? 58.45700 17.01500 36.83000 1.000 23.05255 55 VAL C N 1
ATOM 5016 C CA . VAL C 1 75 ? 58.41300 17.81700 38.04900 1.000 22.29529 55 VAL C CA 1
ATOM 5017 C C . VAL C 1 75 ? 57.58600 17.07400 39.08400 1.000 22.42343 55 VAL C C 1
ATOM 5018 O O . VAL C 1 75 ? 56.47500 16.62600 38.78600 1.000 24.35342 55 VAL C O 1
ATOM 5022 N N . LEU C 1 76 ? 58.13500 16.92300 40.28700 1.000 22.24127 56 LEU C N 1
ATOM 5023 C CA . LEU C 1 76 ? 57.39500 16.44100 41.44500 1.000 22.22032 56 LEU C CA 1
ATOM 5024 C C . LEU C 1 76 ? 57.01800 17.64700 42.29600 1.000 21.70337 56 LEU C C 1
ATOM 5025 O O . LEU C 1 76 ? 57.89700 18.42100 42.69700 1.000 21.73875 56 LEU C O 1
ATOM 5030 N N . GLU C 1 77 ? 55.72300 17.81000 42.58300 1.000 20.97862 57 GLU C N 1
ATOM 5031 C CA . GLU C 1 77 ? 55.29000 18.78600 43.58200 1.000 20.11691 57 GLU C CA 1
ATOM 5032 C C . GLU C 1 77 ? 54.94000 18.04700 44.86000 1.000 21.05280 57 GLU C C 1
ATOM 5033 O O . GLU C 1 77 ? 53.99800 17.24700 44.87900 1.000 23.91483 57 GLU C O 1
ATOM 5039 N N . ILE C 1 78 ? 55.72300 18.28100 45.91500 1.000 21.05269 58 ILE C N 1
ATOM 5040 C CA . ILE C 1 78 ? 55.39600 17.74800 47.23200 1.000 21.34669 58 ILE C CA 1
ATOM 5041 C C . ILE C 1 78 ? 54.48700 18.74300 47.94200 1.000 21.05197 58 ILE C C 1
ATOM 5042 O O . ILE C 1 78 ? 54.62900 19.96700 47.78500 1.000 22.63893 58 ILE C O 1
ATOM 5047 N N . CYS C 1 79 ? 53.52700 18.21600 48.70800 1.000 20.81940 59 CYS C N 1
ATOM 5048 C CA . CYS C 1 79 ? 52.43400 19.01900 49.27200 1.000 21.12102 59 CYS C CA 1
ATOM 5049 C C . CYS C 1 79 ? 51.58200 19.62400 48.16100 1.000 19.47006 59 CYS C C 1
ATOM 5050 O O . CYS C 1 79 ? 51.28200 20.82300 48.15900 1.000 20.85430 59 CYS C O 1
ATOM 5053 N N . CYS C 1 80 ? 51.15300 18.76800 47.23000 1.000 19.54931 60 CYS C N 1
ATOM 5054 C CA . CYS C 1 80 ? 50.44700 19.23100 46.04300 1.000 19.77550 60 CYS C CA 1
ATOM 5055 C C . CYS C 1 80 ? 49.00400 19.63700 46.31900 1.000 18.73416 60 CYS C C 1
ATOM 5056 O O . CYS C 1 80 ? 48.38500 20.27200 45.46100 1.000 20.26610 60 CYS C O 1
ATOM 5059 N N . GLY C 1 81 ? 48.45300 19.28200 47.47500 1.000 18.86010 61 GLY C N 1
ATOM 5060 C CA . GLY C 1 81 ? 47.10600 19.72500 47.80400 1.000 18.92035 61 GLY C CA 1
ATOM 5061 C C . GLY C 1 81 ? 46.08100 19.28300 46.77000 1.000 20.03481 61 GLY C C 1
ATOM 5062 O O . GLY C 1 81 ? 46.05900 18.12500 46.33400 1.000 21.60079 61 GLY C O 1
ATOM 5063 N N . THR C 1 82 ? 45.21500 20.22800 46.36800 1.000 19.63548 62 THR C N 1
ATOM 5064 C CA . THR C 1 82 ? 44.17300 19.96400 45.38300 1.000 20.07290 62 THR C CA 1
ATOM 5065 C C . THR C 1 82 ? 44.67500 20.05700 43.95100 1.000 18.98605 62 THR C C 1
ATOM 5066 O O . THR C 1 82 ? 43.85900 19.98300 43.01800 1.000 20.16838 62 THR C O 1
ATOM 5070 N N . GLY C 1 83 ? 45.98000 20.24300 43.74900 1.000 19.31234 63 GLY C N 1
ATOM 5071 C CA . GLY C 1 83 ? 46.53700 20.22100 42.41300 1.000 19.88265 63 GLY C CA 1
ATOM 5072 C C . GLY C 1 83 ? 46.52000 21.53100 41.65900 1.000 20.42246 63 GLY C C 1
ATOM 5073 O O . GLY C 1 83 ? 46.71000 21.51800 40.43900 1.000 22.25988 63 GLY C O 1
ATOM 5074 N N . LEU C 1 84 ? 46.32100 22.66600 42.33600 1.000 19.68763 64 LEU C N 1
ATOM 5075 C CA . LEU C 1 84 ? 46.32600 23.94400 41.62300 1.000 20.26216 64 LEU C CA 1
ATOM 5076 C C . LEU C 1 84 ? 47.65700 24.17600 40.92000 1.000 21.31215 64 LEU C C 1
ATOM 5077 O O . LEU C 1 84 ? 47.69500 24.65100 39.77500 1.000 22.82088 64 LEU C O 1
ATOM 5082 N N . MET C 1 85 ? 48.76000 23.83100 41.57900 1.000 20.92629 65 MET C N 1
ATOM 5083 C CA . MET C 1 85 ? 50.06200 24.03500 40.96100 1.000 21.01269 65 MET C CA 1
ATOM 5084 C C . MET C 1 85 ? 50.37700 22.93600 39.95700 1.000 21.42466 65 MET C C 1
ATOM 5085 O O . MET C 1 85 ? 51.00300 23.20700 38.92800 1.000 23.11757 65 MET C O 1
ATOM 5090 N N . LEU C 1 86 ? 49.95200 21.69500 40.23800 1.000 22.10892 66 LEU C N 1
ATOM 5091 C CA . LEU C 1 86 ? 50.08400 20.61900 39.25600 1.000 22.01445 66 LEU C CA 1
ATOM 5092 C C . LEU C 1 86 ? 49.44000 21.01400 37.93600 1.000 21.20462 66 LEU C C 1
ATOM 5093 O O . LEU C 1 86 ? 50.01400 20.80500 36.85800 1.000 22.68026 66 LEU C O 1
ATOM 5098 N N . ALA C 1 87 ? 48.22300 21.56500 38.00400 1.000 20.73511 67 ALA C N 1
ATOM 5099 C CA . ALA C 1 87 ? 47.50800 21.92400 36.78300 1.000 20.76289 67 ALA C CA 1
ATOM 5100 C C . ALA C 1 87 ? 48.22500 23.03800 36.02900 1.000 21.51782 67 ALA C C 1
ATOM 5101 O O . ALA C 1 87 ? 48.24600 23.04400 34.78900 1.000 22.91673 67 ALA C O 1
ATOM 5103 N N . GLU C 1 88 ? 48.81100 23.99200 36.75900 1.000 20.32293 68 GLU C N 1
ATOM 5104 C CA . GLU C 1 88 ? 49.51300 25.09400 36.11200 1.000 20.61722 68 GLU C CA 1
ATOM 5105 C C . GLU C 1 88 ? 50.78600 24.60800 35.43300 1.000 20.16469 68 GLU C C 1
ATOM 5106 O O . GLU C 1 88 ? 51.08900 25.01600 34.30400 1.000 22.01873 68 GLU C O 1
ATOM 5112 N N . LEU C 1 89 ? 51.53100 23.71600 36.08700 1.000 19.87063 69 LEU C N 1
ATOM 5113 C CA . LEU C 1 89 ? 52.72100 23.15600 35.45100 1.000 20.61831 69 LEU C CA 1
ATOM 5114 C C . LEU C 1 89 ? 52.35900 22.29500 34.24500 1.000 21.42836 69 LEU C C 1
ATOM 5115 O O . LEU C 1 89 ? 53.05600 22.32700 33.22300 1.000 22.67300 69 LEU C O 1
ATOM 5120 N N . ALA C 1 90 ? 51.27000 21.52600 34.34100 1.000 21.77401 70 ALA C N 1
ATOM 5121 C CA . ALA C 1 90 ? 50.81900 20.74100 33.19600 1.000 22.27549 70 ALA C CA 1
ATOM 5122 C C . ALA C 1 90 ? 50.41600 21.63700 32.03000 1.000 23.58915 70 ALA C C 1
ATOM 5123 O O . ALA C 1 90 ? 50.67700 21.30700 30.86100 1.000 25.01493 70 ALA C O 1
ATOM 5125 N N . ARG C 1 91 ? 49.78300 22.78000 32.32700 1.000 22.58430 71 ARG C N 1
ATOM 5126 C CA . ARG C 1 91 ? 49.42000 23.72800 31.27700 1.000 21.42566 71 ARG C CA 1
ATOM 5127 C C . ARG C 1 91 ? 50.65000 24.18100 30.50200 1.000 22.76946 71 ARG C C 1
ATOM 5128 O O . ARG C 1 91 ? 50.57600 24.40100 29.28300 1.000 25.77315 71 ARG C O 1
ATOM 5136 N N . ARG C 1 92 ? 51.79000 24.29000 31.18500 1.000 23.99887 72 ARG C N 1
ATOM 5137 C CA . ARG C 1 92 ? 53.04400 24.72800 30.58800 1.000 24.32505 72 ARG C CA 1
ATOM 5138 C C . ARG C 1 92 ? 53.82100 23.59000 29.93200 1.000 25.94402 72 ARG C C 1
ATOM 5139 O O . ARG C 1 92 ? 54.91400 23.82600 29.40400 1.000 28.55325 72 ARG C O 1
ATOM 5147 N N . GLY C 1 93 ? 53.29500 22.36800 29.94700 1.000 25.63530 73 GLY C N 1
ATOM 5148 C CA . GLY C 1 93 ? 53.91400 21.26600 29.23400 1.000 25.44611 73 GLY C CA 1
ATOM 5149 C C . GLY C 1 93 ? 54.76400 20.33500 30.06900 1.000 26.93700 73 GLY C C 1
ATOM 5150 O O . GLY C 1 93 ? 55.34900 19.39300 29.51200 1.000 29.12967 73 GLY C O 1
ATOM 5151 N N . TYR C 1 94 ? 54.86400 20.56700 31.37400 1.000 25.77800 74 TYR C N 1
ATOM 5152 C CA . TYR C 1 94 ? 55.64600 19.69300 32.23400 1.000 25.95250 74 TYR C CA 1
ATOM 5153 C C . TYR C 1 94 ? 54.88200 18.40400 32.51400 1.000 26.61574 74 TYR C C 1
ATOM 5154 O O . TYR C 1 94 ? 53.65000 18.36100 32.46800 1.000 27.82080 74 TYR C O 1
ATOM 5163 N N . VAL C 1 95 ? 55.63300 17.33900 32.76800 1.000 25.81707 75 VAL C N 1
ATOM 5164 C CA . VAL C 1 95 ? 55.07900 16.04200 33.13500 1.000 25.48518 75 VAL C CA 1
ATOM 5165 C C . VAL C 1 95 ? 55.13500 15.97300 34.65200 1.000 24.41263 75 VAL C C 1
ATOM 5166 O O . VAL C 1 95 ? 56.22400 15.88000 35.23000 1.000 25.61215 75 VAL C O 1
ATOM 5170 N N . VAL C 1 96 ? 53.97400 16.04100 35.31300 1.000 23.35429 76 VAL C N 1
ATOM 5171 C CA . VAL C 1 96 ? 53.94300 16.33300 36.74500 1.000 22.90558 76 VAL C CA 1
ATOM 5172 C C . VAL C 1 96 ? 53.47100 15.13100 37.54800 1.000 22.47041 76 VAL C C 1
ATOM 5173 O O . VAL C 1 96 ? 52.63000 14.33500 37.10700 1.000 24.15717 76 VAL C O 1
ATOM 5177 N N . THR C 1 97 ? 54.02300 15.02000 38.75300 1.000 23.02299 77 THR C N 1
ATOM 5178 C CA . THR C 1 97 ? 53.61500 14.06100 39.76500 1.000 23.44850 77 THR C CA 1
ATOM 5179 C C . THR C 1 97 ? 53.36800 14.85600 41.03900 1.000 22.24046 77 THR C C 1
ATOM 5180 O O . THR C 1 97 ? 54.09100 15.81900 41.32000 1.000 21.86455 77 THR C O 1
ATOM 5184 N N . GLY C 1 98 ? 52.35000 14.47400 41.80600 1.000 21.57091 78 GLY C N 1
ATOM 5185 C CA . GLY C 1 98 ? 52.03900 15.14200 43.05400 1.000 21.61842 78 GLY C CA 1
ATOM 5186 C C . GLY C 1 98 ? 52.15000 14.19600 44.23200 1.000 22.69692 78 GLY C C 1
ATOM 5187 O O . GLY C 1 98 ? 51.93600 12.99200 44.10000 1.000 25.32155 78 GLY C O 1
ATOM 5188 N N . LEU C 1 99 ? 52.47500 14.76200 45.39800 1.000 21.58009 79 LEU C N 1
ATOM 5189 C CA . LEU C 1 99 ? 52.52300 14.03500 46.66200 1.000 21.12733 79 LEU C CA 1
ATOM 5190 C C . LEU C 1 99 ? 51.82200 14.86500 47.73100 1.000 21.47059 79 LEU C C 1
ATOM 5191 O O . LEU C 1 99 ? 52.08400 16.06600 47.84900 1.000 22.78365 79 LEU C O 1
ATOM 5196 N N . ASP C 1 100 ? 50.97100 14.22500 48.53300 1.000 21.46603 80 ASP C N 1
ATOM 5197 C CA . ASP C 1 100 ? 50.36100 14.92000 49.66100 1.000 20.85090 80 ASP C CA 1
ATOM 5198 C C . ASP C 1 100 ? 49.97200 13.89900 50.71300 1.000 22.89824 80 ASP C C 1
ATOM 5199 O O . ASP C 1 100 ? 49.69900 12.74500 50.39200 1.000 24.11627 80 ASP C O 1
ATOM 5204 N N . ARG C 1 101 ? 49.93900 14.33300 51.97400 1.000 21.68085 81 ARG C N 1
ATOM 5205 C CA . ARG C 1 101 ? 49.49100 13.42000 53.02200 1.000 22.68368 81 ARG C CA 1
ATOM 5206 C C . ARG C 1 101 ? 47.97700 13.33100 53.13500 1.000 22.97828 81 ARG C C 1
ATOM 5207 O O . ARG C 1 101 ? 47.47400 12.38900 53.75900 1.000 25.18323 81 ARG C O 1
ATOM 5215 N N . SER C 1 102 ? 47.23800 14.28100 52.56400 1.000 22.30550 82 SER C N 1
ATOM 5216 C CA . SER C 1 102 ? 45.79900 14.39000 52.78300 1.000 21.79493 82 SER C CA 1
ATOM 5217 C C . SER C 1 102 ? 45.03900 13.67900 51.67000 1.000 22.40362 82 SER C C 1
ATOM 5218 O O . SER C 1 102 ? 45.02900 14.14100 50.52300 1.000 23.12438 82 SER C O 1
ATOM 5221 N N . ALA C 1 103 ? 44.34100 12.59800 52.02300 1.000 23.07226 83 ALA C N 1
ATOM 5222 C CA . ALA C 1 103 ? 43.47700 11.94700 51.04100 1.000 23.16398 83 ALA C CA 1
ATOM 5223 C C . ALA C 1 103 ? 42.37200 12.88100 50.56500 1.000 23.68388 83 ALA C C 1
ATOM 5224 O O . ALA C 1 103 ? 41.97600 12.82400 49.39100 1.000 24.96180 83 ALA C O 1
ATOM 5226 N N . ALA C 1 104 ? 41.86300 13.74200 51.45400 1.000 23.43583 84 ALA C N 1
ATOM 5227 C CA . ALA C 1 104 ? 40.79900 14.66500 51.06500 1.000 22.56588 84 ALA C CA 1
ATOM 5228 C C . ALA C 1 104 ? 41.28900 15.64000 50.00000 1.000 22.71659 84 ALA C C 1
ATOM 5229 O O . ALA C 1 104 ? 40.59800 15.89100 49.00200 1.000 23.30788 84 ALA C O 1
ATOM 5231 N N . MET C 1 105 ? 42.48200 16.20700 50.20200 1.000 22.39492 85 MET C N 1
ATOM 5232 C CA . MET C 1 105 ? 43.04500 17.09300 49.19200 1.000 21.05332 85 MET C CA 1
ATOM 5233 C C . MET C 1 105 ? 43.29000 16.34600 47.88700 1.000 21.24343 85 MET C C 1
ATOM 5234 O O . MET C 1 105 ? 42.99600 16.86300 46.80100 1.000 21.64485 85 MET C O 1
ATOM 5239 N N . LEU C 1 106 ? 43.82900 15.12500 47.97100 1.000 22.35945 86 LEU C N 1
ATOM 5240 C CA . LEU C 1 106 ? 44.14300 14.37000 46.75500 1.000 21.99976 86 LEU C CA 1
ATOM 5241 C C . LEU C 1 106 ? 42.89100 13.97900 45.97300 1.000 23.38223 86 LEU C C 1
ATOM 5242 O O . LEU C 1 106 ? 42.96400 13.81800 44.74700 1.000 23.08412 86 LEU C O 1
ATOM 5247 N N . GLU C 1 107 ? 41.74600 13.80900 46.64800 1.000 23.54517 87 GLU C N 1
ATOM 5248 C CA . GLU C 1 107 ? 40.49300 13.57400 45.92600 1.000 26.30747 87 GLU C CA 1
ATOM 5249 C C . GLU C 1 107 ? 40.20800 14.71600 44.96800 1.000 25.13289 87 GLU C C 1
ATOM 5250 O O . GLU C 1 107 ? 39.75800 14.49200 43.83800 1.000 26.23255 87 GLU C O 1
ATOM 5256 N N A GLN C 1 108 ? 40.43400 15.95300 45.42400 0.725 25.07306 88 GLN C N 1
ATOM 5257 N N B GLN C 1 108 ? 40.46700 15.95400 45.38900 0.275 25.02809 88 GLN C N 1
ATOM 5258 C CA A GLN C 1 108 ? 40.27500 17.11500 44.55800 0.725 25.19912 88 GLN C CA 1
ATOM 5259 C CA B GLN C 1 108 ? 40.24600 17.07500 44.48200 0.275 24.82425 88 GLN C CA 1
ATOM 5260 C C A GLN C 1 108 ? 41.31000 17.11000 43.43900 0.725 23.71290 88 GLN C C 1
ATOM 5261 C C B GLN C 1 108 ? 41.33000 17.15500 43.41600 0.275 24.12233 88 GLN C C 1
ATOM 5262 O O A GLN C 1 108 ? 40.97500 17.37200 42.27900 0.725 25.11063 88 GLN C O 1
ATOM 5263 O O B GLN C 1 108 ? 41.05300 17.53700 42.27300 0.275 25.27891 88 GLN C O 1
ATOM 5274 N N . ALA C 1 109 ? 42.57000 16.81000 43.76800 1.000 22.99023 89 ALA C N 1
ATOM 5275 C CA . ALA C 1 109 ? 43.63100 16.78900 42.76100 1.000 21.21403 89 ALA C CA 1
ATOM 5276 C C . ALA C 1 109 ? 43.35100 15.75700 41.67600 1.000 22.74281 89 ALA C C 1
ATOM 5277 O O . ALA C 1 109 ? 43.63400 15.99600 40.49300 1.000 23.82339 89 ALA C O 1
ATOM 5279 N N . ARG C 1 110 ? 42.77600 14.61000 42.06000 1.000 23.11785 90 ARG C N 1
ATOM 5280 C CA . ARG C 1 110 ? 42.48200 13.56000 41.09300 1.000 24.10627 90 ARG C CA 1
ATOM 5281 C C . ARG C 1 110 ? 41.47600 14.03300 40.05400 1.000 24.39980 90 ARG C C 1
ATOM 5282 O O . ARG C 1 110 ? 41.62800 13.75600 38.86100 1.000 26.15167 90 ARG C O 1
ATOM 5290 N N . ALA C 1 111 ? 40.42800 14.73300 40.48600 1.000 24.13576 91 ALA C N 1
ATOM 5291 C CA . ALA C 1 111 ? 39.44300 15.22200 39.52600 1.000 25.81245 91 ALA C CA 1
ATOM 5292 C C . ALA C 1 111 ? 40.03900 16.30100 38.63400 1.000 25.53099 91 ALA C C 1
ATOM 5293 O O . ALA C 1 111 ? 39.72600 16.37700 37.44000 1.000 28.44031 91 ALA C O 1
ATOM 5295 N N . ARG C 1 112 ? 40.90600 17.13900 39.20200 1.000 23.71920 92 ARG C N 1
ATOM 5296 C CA . ARG C 1 112 ? 41.50700 18.23500 38.45200 1.000 24.37343 92 ARG C CA 1
ATOM 5297 C C . ARG C 1 112 ? 42.47400 17.71000 37.39900 1.000 25.74386 92 ARG C C 1
ATOM 5298 O O . ARG C 1 112 ? 42.48700 18.19000 36.25500 1.000 27.83164 92 ARG C O 1
ATOM 5306 N N . MET C 1 113 ? 43.26700 16.70300 37.75500 1.000 24.30953 93 MET C N 1
ATOM 5307 C CA . MET C 1 113 ? 44.34800 16.24000 36.89600 1.000 25.05102 93 MET C CA 1
ATOM 5308 C C . MET C 1 113 ? 43.95500 15.07600 35.99800 1.000 27.13483 93 MET C C 1
ATOM 5309 O O . MET C 1 113 ? 44.62300 14.84400 34.98300 1.000 30.68344 93 MET C O 1
ATOM 5314 N N . GLY C 1 114 ? 42.89300 14.34900 36.32700 1.000 28.27083 94 GLY C N 1
ATOM 5315 C CA . GLY C 1 114 ? 42.53900 13.16500 35.57000 1.000 31.18694 94 GLY C CA 1
ATOM 5316 C C . GLY C 1 114 ? 43.23200 11.92300 36.08800 1.000 32.87136 94 GLY C C 1
ATOM 5317 O O . GLY C 1 114 ? 44.05400 11.95200 37.00600 1.000 33.44323 94 GLY C O 1
ATOM 5318 N N . GLY C 1 115 ? 42.90100 10.79300 35.45800 1.000 34.70992 95 GLY C N 1
ATOM 5319 C CA . GLY C 1 115 ? 43.37300 9.50900 35.94700 1.000 35.67197 95 GLY C CA 1
ATOM 5320 C C . GLY C 1 115 ? 44.81100 9.17500 35.61500 1.000 37.61918 95 GLY C C 1
ATOM 5321 O O . GLY C 1 115 ? 45.37500 8.26500 36.23000 1.000 40.16532 95 GLY C O 1
ATOM 5322 N N . LYS C 1 116 ? 45.42600 9.88700 34.67100 1.000 36.61179 96 LYS C N 1
ATOM 5323 C CA . LYS C 1 116 ? 46.77400 9.53800 34.24300 1.000 38.13333 96 LYS C CA 1
ATOM 5324 C C . LYS C 1 116 ? 47.87500 10.13600 35.11400 1.000 36.25137 96 LYS C C 1
ATOM 5325 O O . LYS C 1 116 ? 49.00000 9.62900 35.09500 1.000 39.71483 96 LYS C O 1
ATOM 5331 N N . THR C 1 117 ? 47.58500 11.17500 35.88800 1.000 31.58065 97 THR C N 1
ATOM 5332 C CA . THR C 1 117 ? 48.61000 11.82000 36.69700 1.000 30.35983 97 THR C CA 1
ATOM 5333 C C . THR C 1 117 ? 48.89400 10.98700 37.93900 1.000 30.26675 97 THR C C 1
ATOM 5334 O O . THR C 1 117 ? 47.96800 10.56400 38.64100 1.000 31.72878 97 THR C O 1
ATOM 5338 N N . THR C 1 118 ? 50.17600 10.76200 38.21900 1.000 28.44181 98 THR C N 1
ATOM 5339 C CA . THR C 1 118 ? 50.55600 10.04100 39.42600 1.000 27.96325 98 THR C CA 1
ATOM 5340 C C . THR C 1 118 ? 50.37900 10.94900 40.63500 1.000 27.13747 98 THR C C 1
ATOM 5341 O O . THR C 1 118 ? 50.94100 12.05000 40.68400 1.000 25.68470 98 THR C O 1
ATOM 5345 N N . LEU C 1 119 ? 49.56900 10.50100 41.59200 1.000 25.91428 99 LEU C N 1
ATOM 5346 C CA . LEU C 1 119 ? 49.37500 11.19200 42.86300 1.000 25.05072 99 LEU C CA 1
ATOM 5347 C C . LEU C 1 119 ? 49.76100 10.22600 43.97100 1.000 27.46641 99 LEU C C 1
ATOM 5348 O O . LEU C 1 119 ? 49.23300 9.11200 44.03800 1.000 31.77723 99 LEU C O 1
ATOM 5353 N N . ILE C 1 120 ? 50.68500 10.64700 44.82600 1.000 25.17622 100 ILE C N 1
ATOM 5354 C CA . ILE C 1 120 ? 51.23400 9.81000 45.88300 1.000 26.27434 100 ILE C CA 1
ATOM 5355 C C . ILE C 1 120 ? 50.68500 10.30900 47.20900 1.000 25.24865 100 ILE C C 1
ATOM 5356 O O . ILE C 1 120 ? 50.83200 11.49200 47.54200 1.000 25.15771 100 ILE C O 1
ATOM 5361 N N A ARG C 1 121 ? 50.04900 9.42100 47.96900 0.576 25.75690 101 ARG C N 1
ATOM 5362 N N B ARG C 1 121 ? 50.04400 9.41800 47.96500 0.424 25.62514 101 ARG C N 1
ATOM 5363 C CA A ARG C 1 121 ? 49.63300 9.75200 49.32700 0.576 27.00817 101 ARG C CA 1
ATOM 5364 C CA B ARG C 1 121 ? 49.63500 9.72600 49.33200 0.424 26.65903 101 ARG C CA 1
ATOM 5365 C C A ARG C 1 121 ? 50.73500 9.31700 50.28400 0.576 26.34065 101 ARG C C 1
ATOM 5366 C C B ARG C 1 121 ? 50.76800 9.30800 50.26000 0.424 26.11293 101 ARG C C 1
ATOM 5367 O O A ARG C 1 121 ? 50.94000 8.11800 50.50900 0.576 28.05034 101 ARG C O 1
ATOM 5368 O O B ARG C 1 121 ? 51.02200 8.11200 50.44500 0.424 27.28096 101 ARG C O 1
ATOM 5383 N N . ALA C 1 122 ? 51.45300 10.29100 50.83300 1.000 24.94082 102 ALA C N 1
ATOM 5384 C CA . ALA C 1 122 ? 52.55700 10.01200 51.73300 1.000 24.39020 102 ALA C CA 1
ATOM 5385 C C . ALA C 1 122 ? 52.79200 11.25800 52.56600 1.000 23.53736 102 ALA C C 1
ATOM 5386 O O . ALA C 1 122 ? 52.43400 12.36700 52.16300 1.000 24.45772 102 ALA C O 1
ATOM 5388 N N . GLU C 1 123 ? 53.40000 11.06900 53.73200 1.000 24.02732 103 GLU C N 1
ATOM 5389 C CA . GLU C 1 123 ? 53.68600 12.17900 54.63100 1.000 24.82577 103 GLU C CA 1
ATOM 5390 C C . GLU C 1 123 ? 55.18400 12.44700 54.62100 1.000 24.44771 103 GLU C C 1
ATOM 5391 O O . GLU C 1 123 ? 55.97700 11.57500 55.00700 1.000 25.40805 103 GLU C O 1
ATOM 5397 N N . LEU C 1 124 ? 55.56200 13.64700 54.19400 1.000 24.19571 104 LEU C N 1
ATOM 5398 C CA . LEU C 1 124 ? 56.96000 14.03300 54.23800 1.000 23.85511 104 LEU C CA 1
ATOM 5399 C C . LEU C 1 124 ? 57.47700 13.86000 55.66300 1.000 25.59184 104 LEU C C 1
ATOM 5400 O O . LEU C 1 124 ? 56.75000 14.15900 56.62500 1.000 25.83813 104 LEU C O 1
ATOM 5405 N N . PRO C 1 125 ? 58.73600 13.43600 55.84200 1.000 27.65235 105 PRO C N 1
ATOM 5406 C CA . PRO C 1 125 ? 59.79000 13.29800 54.82600 1.000 27.54349 105 PRO C CA 1
ATOM 5407 C C . PRO C 1 125 ? 59.77100 12.04100 53.95100 1.000 28.47920 105 PRO C C 1
ATOM 5408 O O . PRO C 1 125 ? 60.70600 11.82900 53.18200 1.000 31.11112 105 PRO C O 1
ATOM 5412 N N A ASP C 1 126 ? 58.74600 11.19500 54.02400 0.632 27.59375 106 ASP C N 1
ATOM 5413 N N B ASP C 1 126 ? 58.75200 11.19000 54.05200 0.368 27.62232 106 ASP C N 1
ATOM 5414 C CA A ASP C 1 126 ? 58.67200 10.00600 53.18100 0.632 29.41181 106 ASP C CA 1
ATOM 5415 C CA B ASP C 1 126 ? 58.66100 10.04000 53.16300 0.368 28.36822 106 ASP C CA 1
ATOM 5416 C C A ASP C 1 126 ? 58.29600 10.41400 51.75800 0.632 29.29293 106 ASP C C 1
ATOM 5417 C C B ASP C 1 126 ? 58.34100 10.50900 51.75200 0.368 28.63966 106 ASP C C 1
ATOM 5418 O O A ASP C 1 126 ? 57.25500 11.04800 51.54400 0.632 30.29383 106 ASP C O 1
ATOM 5419 O O B ASP C 1 126 ? 57.39200 11.27100 51.53900 0.368 29.15822 106 ASP C O 1
ATOM 5428 N N . ILE C 1 127 ? 59.14500 10.06700 50.79100 1.000 28.79093 107 ILE C N 1
ATOM 5429 C CA . ILE C 1 127 ? 58.84400 10.28100 49.37600 1.000 29.59348 107 ILE C CA 1
ATOM 5430 C C . ILE C 1 127 ? 59.00400 8.94600 48.66400 1.000 32.39360 107 ILE C C 1
ATOM 5431 O O . ILE C 1 127 ? 60.09600 8.63100 48.15900 1.000 35.10866 107 ILE C O 1
ATOM 5436 N N . PRO C 1 128 ? 57.97100 8.12000 48.62500 1.000 34.29932 108 PRO C N 1
ATOM 5437 C CA . PRO C 1 128 ? 58.08800 6.81700 47.94000 1.000 38.21706 108 PRO C CA 1
ATOM 5438 C C . PRO C 1 128 ? 58.02500 6.96500 46.42100 1.000 44.15270 108 PRO C C 1
ATOM 5439 O O . PRO C 1 128 ? 56.99200 6.78700 45.77500 1.000 44.98861 108 PRO C O 1
ATOM 5443 N N . ALA C 1 129 ? 59.17700 7.30500 45.83900 1.000 48.64476 109 ALA C N 1
ATOM 5444 C CA . ALA C 1 129 ? 59.33600 7.50300 44.40400 1.000 53.50045 109 ALA C CA 1
ATOM 5445 C C . ALA C 1 129 ? 60.80200 7.27000 44.05900 1.000 58.25000 109 ALA C C 1
ATOM 5446 O O . ALA C 1 129 ? 61.67100 7.47400 44.91400 1.000 58.43782 109 ALA C O 1
ATOM 5448 N N . PRO C 1 130 ? 61.11100 6.85100 42.83200 1.000 62.13321 110 PRO C N 1
ATOM 5449 C CA . PRO C 1 130 ? 62.49100 6.47600 42.50400 1.000 64.80550 110 PRO C CA 1
ATOM 5450 C C . PRO C 1 130 ? 63.37300 7.64400 42.08900 1.000 66.24242 110 PRO C C 1
ATOM 5451 O O . PRO C 1 130 ? 62.92600 8.64500 41.52500 1.000 65.65093 110 PRO C O 1
ATOM 5455 N N . ALA C 1 131 ? 64.66400 7.48500 42.37400 1.000 67.64904 111 ALA C N 1
ATOM 5456 C CA . ALA C 1 131 ? 65.66300 8.42700 41.90000 1.000 69.03233 111 ALA C CA 1
ATOM 5457 C C . ALA C 1 131 ? 65.83000 8.29600 40.39000 1.000 70.52008 111 ALA C C 1
ATOM 5458 O O . ALA C 1 131 ? 65.47500 7.28100 39.78100 1.000 71.55485 111 ALA C O 1
ATOM 5460 N N . GLY C 1 132 ? 66.38800 9.34100 39.78400 1.000 70.14925 112 GLY C N 1
ATOM 5461 C CA . GLY C 1 132 ? 66.57600 9.35400 38.34800 1.000 69.13222 112 GLY C CA 1
ATOM 5462 C C . GLY C 1 132 ? 65.31400 9.57200 37.54700 1.000 67.33721 112 GLY C C 1
ATOM 5463 O O . GLY C 1 132 ? 65.29500 9.27200 36.34800 1.000 67.22040 112 GLY C O 1
ATOM 5464 N N . GLU C 1 133 ? 64.25300 10.07800 38.17400 1.000 63.50031 113 GLU C N 1
ATOM 5465 C CA . GLU C 1 133 ? 62.99400 10.34500 37.48700 1.000 60.14574 113 GLU C CA 1
ATOM 5466 C C . GLU C 1 133 ? 62.65600 11.82100 37.37600 1.000 52.18615 113 GLU C C 1
ATOM 5467 O O . GLU C 1 133 ? 62.21100 12.25700 36.30900 1.000 52.74080 113 GLU C O 1
ATOM 5473 N N . PHE C 1 134 ? 62.85700 12.61100 38.43500 1.000 42.81122 114 PHE C N 1
ATOM 5474 C CA . PHE C 1 134 ? 62.41600 14.00400 38.44900 1.000 32.62208 114 PHE C CA 1
ATOM 5475 C C . PHE C 1 134 ? 63.54400 14.98100 38.14100 1.000 30.24598 114 PHE C C 1
ATOM 5476 O O . PHE C 1 134 ? 64.63000 14.91300 38.73400 1.000 32.01727 114 PHE C O 1
ATOM 5484 N N . ASP C 1 135 ? 63.26800 15.89300 37.21200 1.000 26.68471 115 ASP C N 1
ATOM 5485 C CA . ASP C 1 135 ? 64.20300 16.94800 36.85300 1.000 25.45374 115 ASP C CA 1
ATOM 5486 C C . ASP C 1 135 ? 64.13500 18.12300 37.81600 1.000 25.48146 115 ASP C C 1
ATOM 5487 O O . ASP C 1 135 ? 65.10600 18.88200 37.91100 1.000 26.72351 115 ASP C O 1
ATOM 5492 N N . ALA C 1 136 ? 63.01000 18.29300 38.51300 1.000 23.63506 116 ALA C N 1
ATOM 5493 C CA . ALA C 1 136 ? 62.83300 19.37000 39.47700 1.000 23.28300 116 ALA C C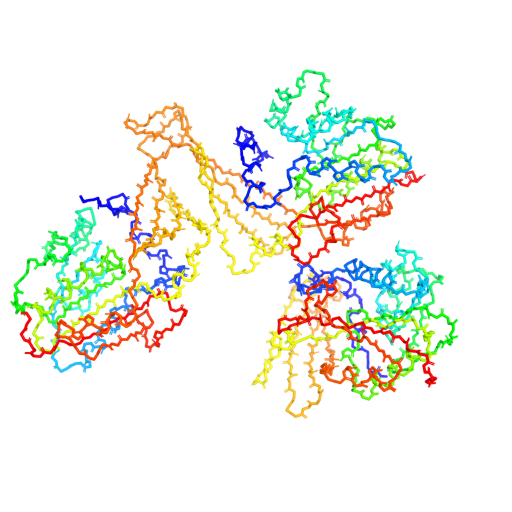A 1
ATOM 5494 C C . ALA C 1 136 ? 61.82800 18.92700 40.53100 1.000 22.10013 116 ALA C C 1
ATOM 5495 O O . ALA C 1 136 ? 60.95400 18.09500 40.27000 1.000 22.80663 116 ALA C O 1
ATOM 5497 N N . VAL C 1 137 ? 61.96800 19.48700 41.73000 1.000 22.11501 117 VAL C N 1
ATOM 5498 C CA . VAL C 1 137 ? 61.00300 19.31900 42.81000 1.000 21.07678 117 VAL C CA 1
ATOM 5499 C C . VAL C 1 137 ? 60.54300 20.70000 43.24900 1.000 21.26579 117 VAL C C 1
ATOM 5500 O O . VAL C 1 137 ? 61.35100 21.63000 43.34600 1.000 21.07517 117 VAL C O 1
ATOM 5504 N N A VAL C 1 138 ? 59.24000 20.84200 43.48600 0.566 20.85112 118 VAL C N 1
ATOM 5505 N N B VAL C 1 138 ? 59.23900 20.81900 43.52500 0.434 20.71519 118 VAL C N 1
ATOM 5506 C CA A VAL C 1 138 ? 58.67700 22.10300 43.94100 0.566 20.00753 118 VAL C CA 1
ATOM 5507 C CA B VAL C 1 138 ? 58.56800 22.06900 43.85900 0.434 19.87420 118 VAL C CA 1
ATOM 5508 C C A VAL C 1 138 ? 57.71500 21.83800 45.08900 0.566 20.79906 118 VAL C C 1
ATOM 5509 C C B VAL C 1 138 ? 57.68500 21.83000 45.07900 0.434 20.80320 118 VAL C C 1
ATOM 5510 O O A VAL C 1 138 ? 57.19400 20.73500 45.25500 0.566 22.38255 118 VAL C O 1
ATOM 5511 O O B VAL C 1 138 ? 57.19000 20.72000 45.29400 0.434 22.16394 118 VAL C O 1
ATOM 5518 N N . SER C 1 139 ? 57.48300 22.88000 45.88600 1.000 21.39709 119 SER C N 1
ATOM 5519 C CA . SER C 1 139 ? 56.47900 22.82000 46.95500 1.000 21.59157 119 SER C CA 1
ATOM 5520 C C . SER C 1 139 ? 55.87200 24.21200 47.10700 1.000 22.94431 119 SER C C 1
ATOM 5521 O O . SER C 1 139 ? 56.44200 25.06000 47.79600 1.000 23.23005 119 SER C O 1
ATOM 5524 N N . ALA C 1 140 ? 54.72100 24.43900 46.47000 1.000 23.14724 120 ALA C N 1
ATOM 5525 C CA . ALA C 1 140 ? 54.13000 25.76700 46.40000 1.000 22.10160 120 ALA C CA 1
ATOM 5526 C C . ALA C 1 140 ? 53.04200 25.93400 47.44900 1.000 21.95648 120 ALA C C 1
ATOM 5527 O O . ALA C 1 140 ? 52.31400 24.99100 47.78100 1.000 25.02913 120 ALA C O 1
ATOM 5529 N N . ALA C 1 141 ? 52.94600 27.15500 47.97400 1.000 21.84691 121 ALA C N 1
ATOM 5530 C CA . ALA C 1 141 ? 51.84000 27.55800 48.84100 1.000 20.80625 121 ALA C CA 1
ATOM 5531 C C . ALA C 1 141 ? 51.89900 26.91900 50.22800 1.000 23.40860 121 ALA C C 1
ATOM 5532 O O . ALA C 1 141 ? 50.86200 26.60100 50.81400 1.000 25.29867 121 ALA C O 1
ATOM 5534 N N . GLY C 1 142 ? 53.10600 26.70600 50.74800 1.000 22.86940 122 GLY C N 1
ATOM 5535 C CA . GLY C 1 142 ? 53.31000 26.66400 52.18500 1.000 23.29818 122 GLY C CA 1
ATOM 5536 C C . GLY C 1 142 ? 53.26500 25.31900 52.87400 1.000 22.25776 122 GLY C C 1
ATOM 5537 O O . GLY C 1 142 ? 53.24900 25.28800 54.11600 1.000 22.07855 122 GLY C O 1
ATOM 5538 N N . GLY C 1 143 ? 53.24800 24.20800 52.13500 1.000 22.50006 123 GLY C N 1
ATOM 5539 C CA . GLY C 1 143 ? 53.23200 22.91100 52.79300 1.000 24.00800 123 GLY C CA 1
ATOM 5540 C C . GLY C 1 143 ? 54.40900 22.69500 53.72800 1.000 21.79779 123 GLY C C 1
ATOM 5541 O O . GLY C 1 143 ? 54.26800 22.06300 54.77900 1.000 22.85245 123 GLY C O 1
ATOM 5542 N N . LEU C 1 144 ? 55.58300 23.22700 53.37900 1.000 21.02808 124 LEU C N 1
ATOM 5543 C CA . LEU C 1 144 ? 56.75300 22.97800 54.21800 1.000 20.96862 124 LEU C CA 1
ATOM 5544 C C . LEU C 1 144 ? 56.70100 23.71600 55.55200 1.000 20.48514 124 LEU C C 1
ATOM 5545 O O . LEU C 1 144 ? 57.46900 23.37100 56.45800 1.000 21.63026 124 LEU C O 1
ATOM 5550 N N . ASN C 1 145 ? 55.80500 24.69800 55.70800 1.000 21.10416 125 ASN C N 1
ATOM 5551 C CA . ASN C 1 145 ? 55.63600 25.35300 57.00100 1.000 20.62289 125 ASN C CA 1
ATOM 5552 C C . ASN C 1 145 ? 55.17200 24.38300 58.07700 1.000 19.80111 125 ASN C C 1
ATOM 5553 O O . ASN C 1 145 ? 55.33100 24.67500 59.26600 1.000 21.61759 125 ASN C O 1
ATOM 5558 N N . TYR C 1 146 ? 54.60400 23.24000 57.69200 1.000 20.75486 126 TYR C N 1
ATOM 5559 C CA . TYR C 1 146 ? 54.07700 22.26100 58.64400 1.000 19.87877 126 TYR C CA 1
ATOM 5560 C C . TYR C 1 146 ? 55.14700 21.32100 59.18300 1.000 21.48617 126 TYR C C 1
ATOM 5561 O O . TYR C 1 146 ? 54.84500 20.49500 60.05000 1.000 23.27080 126 TYR C O 1
ATOM 5570 N N A LEU C 1 147 ? 56.38200 21.42000 58.70400 0.615 21.78705 127 LEU C N 1
ATOM 5571 N N B LEU C 1 147 ? 56.37800 21.42000 58.69500 0.385 22.04993 127 LEU C N 1
ATOM 5572 C CA A LEU C 1 147 ? 57.42900 20.47100 59.05500 0.615 21.71027 127 LEU C CA 1
ATOM 5573 C CA B LEU C 1 147 ? 57.43800 20.49300 59.06000 0.385 22.29779 127 LEU C CA 1
ATOM 5574 C C A LEU C 1 147 ? 58.36500 21.07300 60.09600 0.615 23.85428 127 LEU C C 1
ATOM 5575 C C B LEU C 1 147 ? 58.33700 21.10100 60.12700 0.385 23.74886 127 LEU C C 1
ATOM 5576 O O A LEU C 1 147 ? 58.81700 22.21200 59.95000 0.615 25.00801 127 LEU C O 1
ATOM 5577 O O B LEU C 1 147 ? 58.73000 22.26600 60.03600 0.385 24.52054 127 LEU C O 1
ATOM 5586 N N . SER C 1 148 ? 58.67200 20.29700 61.13100 1.000 24.00904 128 SER C N 1
ATOM 5587 C CA . SER C 1 148 ? 59.67900 20.70200 62.10200 1.000 25.45607 128 SER C CA 1
ATOM 5588 C C . SER C 1 148 ? 61.05300 20.73100 61.43000 1.000 24.92315 128 SER C C 1
ATOM 5589 O O . SER C 1 148 ? 61.23300 20.23600 60.31300 1.000 25.48340 128 SER C O 1
ATOM 5592 N N . GLU C 1 149 ? 62.04800 21.30400 62.12400 1.000 25.35703 129 GLU C N 1
ATOM 5593 C CA . GLU C 1 149 ? 63.38000 21.38800 61.52100 1.000 26.68991 129 GLU C CA 1
ATOM 5594 C C . GLU C 1 149 ? 63.92100 20.00500 61.17500 1.000 27.70184 129 GLU C C 1
ATOM 5595 O O . GLU C 1 149 ? 64.50600 19.81000 60.10000 1.000 28.21546 129 GLU C O 1
ATOM 5601 N N A SER C 1 150 ? 63.72900 19.02800 62.06400 0.681 27.46511 130 SER C N 1
ATOM 5602 N N B SER C 1 150 ? 63.73300 19.03300 62.07100 0.319 27.98192 130 SER C N 1
ATOM 5603 C CA A SER C 1 150 ? 64.21700 17.68400 61.77800 0.681 29.74640 130 SER C CA 1
ATOM 5604 C CA B SER C 1 150 ? 64.19800 17.67700 61.79700 0.319 29.34728 130 SER C CA 1
ATOM 5605 C C A SER C 1 150 ? 63.46100 17.05900 60.61000 0.681 27.69109 130 SER C C 1
ATOM 5606 C C B SER C 1 150 ? 63.46200 17.07200 60.60900 0.319 27.94352 130 SER C C 1
ATOM 5607 O O A SER C 1 150 ? 64.05000 16.33100 59.80100 0.681 28.72145 130 SER C O 1
ATOM 5608 O O B SER C 1 150 ? 64.06200 16.36400 59.79100 0.319 28.51084 130 SER C O 1
ATOM 5613 N N . GLN C 1 151 ? 62.16200 17.35100 60.48900 1.000 26.88800 131 GLN C N 1
ATOM 5614 C CA . GLN C 1 151 ? 61.39300 16.81700 59.36900 1.000 27.16775 131 GLN C CA 1
ATOM 5615 C C . GLN C 1 151 ? 61.77000 17.50100 58.06000 1.000 26.24260 131 GLN C C 1
ATOM 5616 O O . GLN C 1 151 ? 61.83000 16.85400 57.00500 1.000 26.66140 131 GLN C O 1
ATOM 5622 N N . ILE C 1 152 ? 62.04600 18.80500 58.10100 1.000 25.38523 132 ILE C N 1
ATOM 5623 C CA . ILE C 1 152 ? 62.42100 19.46100 56.85700 1.000 26.45568 132 ILE C CA 1
ATOM 5624 C C . ILE C 1 152 ? 63.84800 19.08800 56.45500 1.000 24.90395 132 ILE C C 1
ATOM 5625 O O . ILE C 1 152 ? 64.14800 18.94800 55.26200 1.000 25.16694 132 ILE C O 1
ATOM 5630 N N . SER C 1 153 ? 64.73600 18.87000 57.43100 1.000 23.55061 133 SER C N 1
ATOM 5631 C CA . SER C 1 153 ? 66.07100 18.36700 57.11700 1.000 25.35607 133 SER C CA 1
ATOM 5632 C C . SER C 1 153 ? 65.99900 17.01400 56.41600 1.000 25.77580 133 SER C C 1
ATOM 5633 O O . SER C 1 153 ? 66.66700 16.79300 55.39700 1.000 26.32630 133 SER C O 1
ATOM 5636 N N . ALA C 1 154 ? 65.18300 16.09300 56.94700 1.000 25.06890 134 ALA C N 1
ATOM 5637 C CA . ALA C 1 154 ? 65.01700 14.79500 56.30000 1.000 25.67330 134 ALA C CA 1
ATOM 5638 C C . ALA C 1 154 ? 64.37700 14.93400 54.92600 1.000 24.94042 134 ALA C C 1
ATOM 5639 O O . ALA C 1 154 ? 64.68600 14.15100 54.01800 1.000 26.88521 134 ALA C O 1
ATOM 5641 N N . THR C 1 155 ? 63.48200 15.91600 54.76100 1.000 24.10107 135 THR C N 1
ATOM 5642 C CA . THR C 1 155 ? 62.87200 16.15800 53.45500 1.000 23.72810 135 THR C CA 1
ATOM 5643 C C . THR C 1 155 ? 63.90300 16.66300 52.45300 1.000 24.23290 135 THR C C 1
ATOM 5644 O O . THR C 1 155 ? 63.89400 16.24500 51.28700 1.000 25.09345 135 THR C O 1
ATOM 5648 N N . PHE C 1 156 ? 64.78600 17.57500 52.88000 1.000 23.01619 136 PHE C N 1
ATOM 5649 C CA . PHE C 1 156 ? 65.87400 18.01000 52.00600 1.000 23.70367 136 PHE C CA 1
ATOM 5650 C C . PHE C 1 156 ? 66.69100 16.81100 51.53300 1.000 24.47362 136 PHE C C 1
ATOM 5651 O O . PHE C 1 156 ? 67.06700 16.73100 50.35900 1.000 25.44594 136 PHE C O 1
ATOM 5659 N N . GLY C 1 157 ? 66.97000 15.86700 52.43300 1.000 25.57353 137 GLY C N 1
ATOM 5660 C CA . GLY C 1 157 ? 67.72500 14.68900 52.03700 1.000 27.10425 137 GLY C CA 1
ATOM 5661 C C . GLY C 1 157 ? 66.97100 13.81200 51.05400 1.000 26.31488 137 GLY C C 1
ATOM 5662 O O . GLY C 1 157 ? 67.55000 13.30600 50.08800 1.000 26.80256 137 GLY C O 1
ATOM 5663 N N . ALA C 1 158 ? 65.67100 13.61100 51.29000 1.000 26.30218 138 ALA C N 1
ATOM 5664 C CA . ALA C 1 158 ? 64.86800 12.81500 50.36800 1.000 27.48286 138 ALA C CA 1
ATOM 5665 C C . ALA C 1 158 ? 64.79800 13.46700 48.99200 1.000 27.70889 138 ALA C C 1
ATOM 5666 O O . ALA C 1 158 ? 64.90100 12.78200 47.96500 1.000 28.83365 138 ALA C O 1
ATOM 5668 N N . VAL C 1 159 ? 64.61100 14.78900 48.95600 1.000 25.17718 139 VAL C N 1
ATOM 5669 C CA . VAL C 1 159 ? 64.57300 15.52100 47.68900 1.000 24.98318 139 VAL C CA 1
ATOM 5670 C C . VAL C 1 159 ? 65.91200 15.41100 46.96300 1.000 25.83040 139 VAL C C 1
ATOM 5671 O O . VAL C 1 159 ? 65.95900 15.17200 45.75100 1.000 28.02545 139 VAL C O 1
ATOM 5675 N N . ALA C 1 160 ? 67.01900 15.59600 47.69100 1.000 25.66145 140 ALA C N 1
ATOM 5676 C CA . ALA C 1 160 ? 68.34300 15.48600 47.07800 1.000 27.03026 140 ALA C CA 1
ATOM 5677 C C . ALA C 1 160 ? 68.55000 14.12100 46.44000 1.000 29.15411 140 ALA C C 1
ATOM 5678 O O . ALA C 1 160 ? 69.17100 14.01200 45.37700 1.000 31.47617 140 ALA C O 1
ATOM 5680 N N . ARG C 1 161 ? 68.05600 13.06300 47.08300 1.000 29.28244 141 ARG C N 1
ATOM 5681 C CA . ARG C 1 161 ? 68.23600 11.72900 46.52400 1.000 31.29284 141 ARG C CA 1
ATOM 5682 C C . ARG C 1 161 ? 67.43800 11.52700 45.24100 1.000 31.11584 141 ARG C C 1
ATOM 5683 O O . ARG C 1 161 ? 67.79300 10.66100 44.44000 1.000 32.56359 141 ARG C O 1
ATOM 5691 N N . LEU C 1 162 ? 66.39800 12.32800 45.01300 1.000 30.56686 142 LEU C N 1
ATOM 5692 C CA . LEU C 1 162 ? 65.58500 12.22900 43.80800 1.000 31.58584 142 LEU C CA 1
ATOM 5693 C C . LEU C 1 162 ? 66.09300 13.09400 42.66400 1.000 31.71541 142 LEU C C 1
ATOM 5694 O O . LEU C 1 162 ? 65.63700 12.91700 41.52900 1.000 34.42925 142 LEU C O 1
ATOM 5699 N N . LEU C 1 163 ? 66.99700 14.02400 42.92900 1.000 28.56152 143 LEU C N 1
ATOM 5700 C CA . LEU C 1 163 ? 67.39200 14.96700 41.89200 1.000 27.58782 143 LEU C CA 1
ATOM 5701 C C . LEU C 1 163 ? 68.75200 14.60800 41.31300 1.000 29.53159 143 LEU C C 1
ATOM 5702 O O . LEU C 1 163 ? 69.67200 14.25600 42.05600 1.000 31.46839 143 LEU C O 1
ATOM 5707 N N . PRO C 1 164 ? 68.89800 14.71300 39.99700 1.000 29.63188 144 PRO C N 1
ATOM 5708 C CA . PRO C 1 164 ? 70.22900 14.61600 39.39600 1.000 30.60804 144 PRO C CA 1
ATOM 5709 C C . PRO C 1 164 ? 71.01800 15.88300 39.67800 1.000 29.74305 144 PRO C C 1
ATOM 5710 O O . PRO C 1 164 ? 70.46100 16.92700 40.03400 1.000 28.43617 144 PRO C O 1
ATOM 5714 N N . ALA C 1 165 ? 72.33700 15.78200 39.50800 1.000 30.13399 145 ALA C N 1
ATOM 5715 C CA . ALA C 1 165 ? 73.17100 16.97200 39.58900 1.000 29.33734 145 ALA C CA 1
ATOM 5716 C C . ALA C 1 165 ? 72.67000 17.99200 38.57400 1.000 28.44896 145 ALA C C 1
ATOM 5717 O O . ALA C 1 165 ? 72.41100 17.65300 37.41400 1.000 30.85381 145 ALA C O 1
ATOM 5719 N N . GLY C 1 166 ? 72.48400 19.23600 39.02500 1.000 27.73814 146 GLY C N 1
ATOM 5720 C CA . GLY C 1 166 ? 71.94600 20.27400 38.17500 1.000 27.00593 146 GLY C CA 1
ATOM 5721 C C . GLY C 1 166 ? 70.43600 20.39500 38.18700 1.000 26.83898 146 GLY C C 1
ATOM 5722 O O . GLY C 1 166 ? 69.90600 21.36600 37.62700 1.000 27.47754 146 GLY C O 1
ATOM 5723 N N . GLY C 1 167 ? 69.72400 19.43700 38.78800 1.000 26.76779 147 GLY C N 1
ATOM 5724 C CA . GLY C 1 167 ? 68.31700 19.62900 39.09600 1.000 26.07206 147 GLY C CA 1
ATOM 5725 C C . GLY C 1 167 ? 68.13800 20.63600 40.22100 1.000 24.84487 147 GLY C C 1
ATOM 5726 O O . GLY C 1 167 ? 69.09600 21.09100 40.84600 1.000 25.76224 147 GLY C O 1
ATOM 5727 N N . THR C 1 168 ? 66.88500 21.02100 40.46700 1.000 23.66218 148 THR C N 1
ATOM 5728 C CA . THR C 1 168 ? 66.60600 22.10900 41.40500 1.000 22.10867 148 THR C CA 1
ATOM 5729 C C . THR C 1 168 ? 65.44600 21.77300 42.33300 1.000 21.89016 148 THR C C 1
ATOM 5730 O O . THR C 1 168 ? 64.59100 20.93300 42.03200 1.000 21.41115 148 THR C O 1
ATOM 5734 N N . PHE C 1 169 ? 65.42100 22.48300 43.46400 1.000 21.18822 149 PHE C N 1
ATOM 5735 C CA . PHE C 1 169 ? 64.37400 22.40500 44.47700 1.000 21.10719 149 PHE C CA 1
ATOM 5736 C C . PHE C 1 169 ? 63.89600 23.82900 44.74600 1.000 20.60782 149 PHE C C 1
ATOM 5737 O O . PHE C 1 169 ? 64.71800 24.72300 44.97600 1.000 20.73927 149 PHE C O 1
ATOM 5745 N N . THR C 1 170 ? 62.57900 24.05400 44.67900 1.000 19.10321 150 THR C N 1
ATOM 5746 C CA . THR C 1 170 ? 61.97900 25.37000 44.90400 1.000 21.01126 150 THR C CA 1
ATOM 5747 C C . THR C 1 170 ? 60.80100 25.21400 45.85300 1.000 19.80730 150 THR C C 1
ATOM 5748 O O . THR C 1 170 ? 59.98000 24.30700 45.67600 1.000 21.35731 150 THR C O 1
ATOM 5752 N N . PHE C 1 171 ? 60.71000 26.08900 46.85000 1.000 19.00195 151 PHE C N 1
ATOM 5753 C CA . PHE C 1 171 ? 59.59000 26.04200 47.77900 1.000 19.56562 151 PHE C CA 1
ATOM 5754 C C . PHE C 1 171 ? 59.38900 27.41600 48.39400 1.000 19.74931 151 PHE C C 1
ATOM 5755 O O . PHE C 1 171 ? 60.25300 28.29100 48.30700 1.000 21.04194 151 PHE C O 1
ATOM 5763 N N . ASP C 1 172 ? 58.24900 27.59000 49.05100 1.000 19.57380 152 ASP C N 1
ATOM 5764 C CA . ASP C 1 172 ? 58.03800 28.79100 49.84600 1.000 19.47454 152 ASP C CA 1
ATOM 5765 C C . ASP C 1 172 ? 57.68700 28.44000 51.28200 1.000 20.16247 152 ASP C C 1
ATOM 5766 O O . ASP C 1 172 ? 57.08700 27.39500 51.55900 1.000 22.88337 152 ASP C O 1
ATOM 5771 N N . VAL C 1 173 ? 58.09000 29.32800 52.19200 1.000 19.46441 153 VAL C N 1
ATOM 5772 C CA . VAL C 1 173 ? 57.70500 29.27800 53.59500 1.000 19.49309 153 VAL C CA 1
ATOM 5773 C C . VAL C 1 173 ? 57.35700 30.69700 54.02100 1.000 20.53085 153 VAL C C 1
ATOM 5774 O O . VAL C 1 173 ? 57.64100 31.67000 53.32000 1.000 21.78997 153 VAL C O 1
ATOM 5778 N N . PHE C 1 174 ? 56.74300 30.81000 55.19400 1.000 19.90261 154 PHE C N 1
ATOM 5779 C CA . PHE C 1 174 ? 56.36600 32.12600 55.68600 1.000 18.59940 154 PHE C CA 1
ATOM 5780 C C . PHE C 1 174 ? 57.60400 32.99900 55.88600 1.000 19.97511 154 PHE C C 1
ATOM 5781 O O . PHE C 1 174 ? 58.63400 32.55000 56.41300 1.000 21.56013 154 PHE C O 1
ATOM 5789 N N . GLY C 1 175 ? 57.48700 34.26100 55.46300 1.000 19.43952 155 GLY C N 1
ATOM 5790 C CA . GLY C 1 175 ? 58.53000 35.24700 55.64200 1.000 19.52717 155 GLY C CA 1
ATOM 5791 C C . GLY C 1 175 ? 58.30900 36.11300 56.87600 1.000 19.59188 155 GLY C C 1
ATOM 5792 O O . GLY C 1 175 ? 57.34100 35.96500 57.61500 1.000 21.83013 155 GLY C O 1
ATOM 5793 N N . GLN C 1 176 ? 59.25700 37.03700 57.08700 1.000 20.22355 156 GLN C N 1
ATOM 5794 C CA . GLN C 1 176 ? 59.23300 37.88800 58.27300 1.000 21.74108 156 GLN C CA 1
ATOM 5795 C C . GLN C 1 176 ? 57.95400 38.70800 58.34600 1.000 22.67622 156 GLN C C 1
ATOM 5796 O O . GLN C 1 176 ? 57.40100 38.92400 59.43700 1.000 24.21535 156 GLN C O 1
ATOM 5802 N N . GLY C 1 177 ? 57.47200 39.18500 57.19400 1.000 23.01061 157 GLY C N 1
ATOM 5803 C CA . GLY C 1 177 ? 56.25900 39.97800 57.19100 1.000 23.38695 157 GLY C CA 1
ATOM 5804 C C . GLY C 1 177 ? 55.03600 39.19700 57.61300 1.000 22.58462 157 GLY C C 1
ATOM 5805 O O . GLY C 1 177 ? 54.08400 39.77100 58.15700 1.000 26.28348 157 GLY C O 1
ATOM 5806 N N A PHE C 1 178 ? 55.03500 37.88500 57.37800 0.533 23.31910 158 PHE C N 1
ATOM 5807 N N B PHE C 1 178 ? 55.01900 37.89300 57.33900 0.467 24.61563 158 PHE C N 1
ATOM 5808 C CA A PHE C 1 178 ? 53.91000 37.06200 57.80300 0.533 23.57977 158 PHE C CA 1
ATOM 5809 C CA B PHE C 1 178 ? 53.92600 37.05200 57.80700 0.467 26.12377 158 PHE C CA 1
ATOM 5810 C C A PHE C 1 178 ? 53.82700 36.99300 59.32300 0.533 25.43672 158 PHE C C 1
ATOM 5811 C C B PHE C 1 178 ? 53.84900 37.07500 59.32500 0.467 26.21747 158 PHE C C 1
ATOM 5812 O O A PHE C 1 178 ? 52.75100 37.18100 59.90300 0.533 28.10949 158 PHE C O 1
ATOM 5813 O O B PHE C 1 178 ? 52.80800 37.40900 59.90400 0.467 27.24171 158 PHE C O 1
ATOM 5828 N N . TYR C 1 179 ? 54.95900 36.74100 59.99100 1.000 25.67096 159 TYR C N 1
ATOM 5829 C CA . TYR C 1 179 ? 54.94800 36.71200 61.44800 1.000 29.59718 159 TYR C CA 1
ATOM 5830 C C . TYR C 1 179 ? 54.63400 38.08600 62.03300 1.000 31.58139 159 TYR C C 1
ATOM 5831 O O . TYR C 1 179 ? 53.86900 38.19300 62.99900 1.000 34.85297 159 TYR C O 1
ATOM 5840 N N . ALA C 1 180 ? 55.16900 39.14900 61.42900 1.000 29.63540 160 ALA C N 1
ATOM 5841 C CA . ALA C 1 180 ? 54.86900 40.50000 61.90400 1.000 30.76442 160 ALA C CA 1
ATOM 5842 C C . ALA C 1 180 ? 53.38400 40.83500 61.75300 1.000 33.84535 160 ALA C C 1
ATOM 5843 O O . ALA C 1 180 ? 52.80000 41.49700 62.62200 1.000 36.29820 160 ALA C O 1
ATOM 5845 N N . LYS C 1 181 ? 52.75200 40.38400 60.66400 1.000 34.70560 161 LYS C N 1
ATOM 5846 C CA . LYS C 1 181 ? 51.37600 40.79800 60.38900 1.000 37.47359 161 LYS C CA 1
ATOM 5847 C C . LYS C 1 181 ? 50.35400 39.98400 61.17700 1.000 39.43668 161 LYS C C 1
ATOM 5848 O O . LYS C 1 181 ? 49.32100 40.52000 61.60200 1.000 40.64806 161 LYS C O 1
ATOM 5854 N N . PHE C 1 182 ? 50.61100 38.69200 61.37500 1.000 38.65722 162 PHE C N 1
ATOM 5855 C CA . PHE C 1 182 ? 49.60500 37.79700 61.92800 1.000 39.65630 162 PHE C CA 1
ATOM 5856 C C . PHE C 1 182 ? 49.88200 37.34200 63.35200 1.000 41.40221 162 PHE C C 1
ATOM 5857 O O . PHE C 1 182 ? 48.95800 36.86100 64.01300 1.000 40.77330 162 PHE C O 1
ATOM 5865 N N . PHE C 1 183 ? 51.10800 37.49200 63.85000 1.000 43.50874 163 PHE C N 1
ATOM 5866 C CA . PHE C 1 183 ? 51.49100 36.91600 65.13400 1.000 49.31821 163 PHE C CA 1
ATOM 5867 C C . PHE C 1 183 ? 51.93100 38.00100 66.10800 1.000 57.77939 163 PHE C C 1
ATOM 5868 O O . PHE C 1 183 ? 52.91000 38.71500 65.86100 1.000 56.42971 163 PHE C O 1
ATOM 5876 N N . ASP C 1 184 ? 51.19400 38.11800 67.21200 1.000 65.79314 164 ASP C N 1
ATOM 5877 C CA . ASP C 1 184 ? 51.51900 39.02800 68.29200 1.000 73.18958 164 ASP C CA 1
ATOM 5878 C C . ASP C 1 184 ? 52.08300 38.20100 69.43300 1.000 75.95607 164 ASP C C 1
ATOM 5879 O O . ASP C 1 184 ? 51.37700 37.31700 69.94500 1.000 76.03963 164 ASP C O 1
ATOM 5884 N N . PRO C 1 185 ? 53.33200 38.42200 69.85200 1.000 77.79520 165 PRO C N 1
ATOM 5885 C CA . PRO C 1 185 ? 53.90000 37.58600 70.92500 1.000 77.68908 165 PRO C CA 1
ATOM 5886 C C . PRO C 1 185 ? 53.23900 37.78700 72.27800 1.000 75.86074 165 PRO C C 1
ATOM 5887 O O . PRO C 1 185 ? 53.42200 36.94900 73.17100 1.000 75.57512 165 PRO C O 1
ATOM 5891 N N . SER C 1 186 ? 52.47200 38.85700 72.46000 1.000 73.94487 166 SER C N 1
ATOM 5892 C CA . SER C 1 186 ? 51.94400 39.20200 73.76900 1.000 72.08932 166 SER C CA 1
ATOM 5893 C C . SER C 1 186 ? 50.47000 38.85300 73.94300 1.000 68.98102 166 SER C C 1
ATOM 5894 O O . SER C 1 186 ? 49.94900 38.97900 75.05500 1.000 69.12938 166 SER C O 1
ATOM 5897 N N . ALA C 1 187 ? 49.79500 38.41000 72.88600 1.000 66.01032 167 ALA C N 1
ATOM 5898 C CA . ALA C 1 187 ? 48.40000 37.99900 72.96200 1.000 63.25427 167 ALA C CA 1
ATOM 5899 C C . ALA C 1 187 ? 48.00800 37.29400 71.67000 1.000 60.06227 167 ALA C C 1
ATOM 5900 O O . ALA C 1 187 ? 48.54900 37.61100 70.60100 1.000 58.49243 167 ALA C O 1
ATOM 5902 N N . PRO C 1 188 ? 47.08500 36.33400 71.72200 1.000 57.34694 168 PRO C N 1
ATOM 5903 C CA . PRO C 1 188 ? 46.58300 35.74400 70.47800 1.000 54.02232 168 PRO C CA 1
ATOM 5904 C C . PRO C 1 188 ? 45.89500 36.80600 69.63400 1.000 47.64597 168 PRO C C 1
ATOM 5905 O O . PRO C 1 188 ? 45.22400 37.70100 70.15200 1.000 48.31383 168 PRO C O 1
ATOM 5909 N N A ARG C 1 189 ? 46.07100 36.69700 68.32200 0.603 42.89370 169 ARG C N 1
ATOM 5910 N N B ARG C 1 189 ? 46.08900 36.71900 68.32200 0.397 43.37000 169 ARG C N 1
ATOM 5911 C CA A ARG C 1 189 ? 45.39800 37.54900 67.35700 0.603 39.45989 169 ARG C CA 1
ATOM 5912 C CA B ARG C 1 189 ? 45.38300 37.56800 67.37500 0.397 39.67807 169 ARG C CA 1
ATOM 5913 C C A ARG C 1 189 ? 44.32100 36.72900 66.66300 0.603 32.63725 169 ARG C C 1
ATOM 5914 C C B ARG C 1 189 ? 44.32500 36.73900 66.66600 0.397 33.81805 169 ARG C C 1
ATOM 5915 O O A ARG C 1 189 ? 44.54300 35.56500 66.31400 0.603 30.83510 169 ARG C O 1
ATOM 5916 O O B ARG C 1 189 ? 44.56500 35.58100 66.30600 0.397 33.25740 169 ARG C O 1
ATOM 5931 N N . VAL C 1 190 ? 43.15100 37.33200 66.47400 1.000 29.77275 170 VAL C N 1
ATOM 5932 C CA . VAL C 1 190 ? 42.00000 36.64000 65.91000 1.000 26.74429 170 VAL C CA 1
ATOM 5933 C C . VAL C 1 190 ? 41.57600 37.35700 64.63700 1.000 26.94880 170 VAL C C 1
ATOM 5934 O O . VAL C 1 190 ? 41.38900 38.58000 64.63800 1.000 29.71004 170 VAL C O 1
ATOM 5938 N N . MET C 1 191 ? 41.44300 36.60100 63.55400 1.000 24.75701 171 MET C N 1
ATOM 5939 C CA . MET C 1 191 ? 40.94400 37.12800 62.29600 1.000 25.38131 171 MET C CA 1
ATOM 5940 C C . MET C 1 191 ? 39.79100 36.25400 61.83300 1.000 23.95061 171 MET C C 1
ATOM 5941 O O . MET C 1 191 ? 39.58300 35.14900 62.34200 1.000 25.19407 171 MET C O 1
ATOM 5946 N N . ALA C 1 192 ? 39.02400 36.76000 60.87000 1.000 21.22213 172 ALA C N 1
ATOM 5947 C CA . ALA C 1 192 ? 37.86600 36.00400 60.42100 1.000 19.60016 172 ALA C CA 1
ATOM 5948 C C . ALA C 1 192 ? 37.50200 36.37700 58.99400 1.000 20.46306 172 ALA C C 1
ATOM 5949 O O . ALA C 1 192 ? 37.95500 37.38600 58.44100 1.000 22.87198 172 ALA C O 1
ATOM 5951 N N . LEU C 1 193 ? 36.66500 35.53500 58.40300 1.000 20.27731 173 LEU C N 1
ATOM 5952 C CA . LEU C 1 193 ? 36.21700 35.70800 57.03000 1.000 20.64176 173 LEU C CA 1
ATOM 5953 C C . LEU C 1 193 ? 34.86500 35.02600 56.88600 1.000 21.24949 173 LEU C C 1
ATOM 5954 O O . LEU C 1 193 ? 34.67100 33.90600 57.36800 1.000 22.47003 173 LEU C O 1
ATOM 5959 N N . GLU C 1 194 ? 33.93100 35.71200 56.23300 1.000 21.59171 174 GLU C N 1
ATOM 5960 C CA . GLU C 1 194 ? 32.66500 35.12600 55.81900 1.000 21.84911 174 GLU C CA 1
ATOM 5961 C C . GLU C 1 194 ? 32.67100 35.09400 54.29600 1.000 23.82534 174 GLU C C 1
ATOM 5962 O O . GLU C 1 194 ? 32.77300 36.14900 53.65800 1.000 25.61358 174 GLU C O 1
ATOM 5968 N N . LEU C 1 195 ? 32.58700 33.88600 53.72300 1.000 22.95621 175 LEU C N 1
ATOM 5969 C CA . LEU C 1 195 ? 32.78400 33.68700 52.28800 1.000 24.54728 175 LEU C CA 1
ATOM 5970 C C . LEU C 1 195 ? 31.86000 32.57100 51.81100 1.000 25.40027 175 LEU C C 1
ATOM 5971 O O . LEU C 1 195 ? 32.02800 31.41200 52.20900 1.000 25.82869 175 LEU C O 1
ATOM 5976 N N . ASP C 1 196 ? 30.89000 32.91500 50.96300 1.000 26.26808 176 ASP C N 1
ATOM 5977 C CA . ASP C 1 196 ? 29.99200 31.91600 50.37100 1.000 27.48555 176 ASP C CA 1
ATOM 5978 C C . ASP C 1 196 ? 29.27800 31.08300 51.44000 1.000 26.46303 176 ASP C C 1
ATOM 5979 O O . ASP C 1 196 ? 29.12300 29.86100 51.31300 1.000 28.42965 176 ASP C O 1
ATOM 5984 N N . ASP C 1 197 ? 28.83400 31.75700 52.49500 1.000 24.61347 177 ASP C N 1
ATOM 5985 C CA . ASP C 1 197 ? 28.13200 31.18800 53.65100 1.000 23.65172 177 ASP C CA 1
ATOM 5986 C C . ASP C 1 197 ? 28.97900 30.27100 54.52000 1.000 21.64590 177 ASP C C 1
ATOM 5987 O O . ASP C 1 197 ? 28.44800 29.64500 55.46000 1.000 22.18595 177 ASP C O 1
A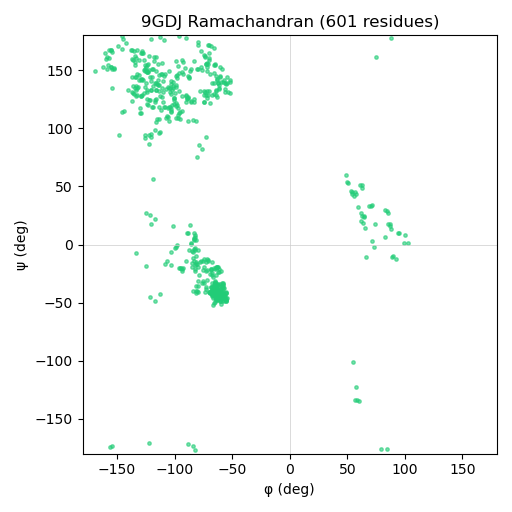TOM 5992 N N A ILE C 1 198 ? 30.27900 30.17200 54.25700 0.524 21.75933 178 ILE C N 1
ATOM 5993 N N B ILE C 1 198 ? 30.26400 30.15800 54.23500 0.476 21.95895 178 ILE C N 1
ATOM 5994 C CA A ILE C 1 198 ? 31.21600 29.53000 55.17200 0.524 21.33511 178 ILE C CA 1
ATOM 5995 C CA B ILE C 1 198 ? 31.21500 29.55600 55.15700 0.476 21.79108 178 ILE C CA 1
ATOM 5996 C C A ILE C 1 198 ? 31.90400 30.61700 55.97500 0.524 21.01687 178 ILE C C 1
ATOM 5997 C C B ILE C 1 198 ? 31.79200 30.67500 56.00600 0.476 20.83793 178 ILE C C 1
ATOM 5998 O O A ILE C 1 198 ? 32.25600 31.67600 55.44000 0.524 23.46018 178 ILE C O 1
ATOM 5999 O O B ILE C 1 198 ? 31.94700 31.81300 55.55000 0.476 22.17084 178 ILE C O 1
ATOM 6008 N N . SER C 1 199 ? 32.08500 30.37000 57.26600 1.000 20.60048 179 SER C N 1
ATOM 6009 C CA . SER C 1 199 ? 32.70000 31.34200 58.15700 1.000 19.92777 179 SER C CA 1
ATOM 6010 C C . SER C 1 199 ? 33.93700 30.71600 58.76200 1.000 21.32704 179 SER C C 1
ATOM 6011 O O . SER C 1 199 ? 33.88900 29.57900 59.23900 1.000 23.06878 179 SER C O 1
ATOM 6014 N N . TYR C 1 200 ? 35.03700 31.46000 58.74400 1.000 19.70246 180 TYR C N 1
ATOM 6015 C CA . TYR C 1 200 ? 36.29100 31.01600 59.31900 1.000 20.67675 180 TYR C CA 1
ATOM 6016 C C . TYR C 1 200 ? 36.68300 31.97700 60.42000 1.000 20.18680 180 TYR C C 1
ATOM 6017 O O . TYR C 1 200 ? 36.58800 33.19800 60.25000 1.000 20.74754 180 TYR C O 1
ATOM 6026 N N . ILE C 1 201 ? 37.13300 31.43100 61.54200 1.000 19.72618 181 ILE C N 1
ATOM 6027 C CA . ILE C 1 201 ? 37.74400 32.22500 62.59600 1.000 19.51969 181 ILE C CA 1
ATOM 6028 C C . ILE C 1 201 ? 39.12600 31.65000 62.84600 1.000 20.79335 181 ILE C C 1
ATOM 6029 O O . ILE C 1 201 ? 39.26200 30.47000 63.20900 1.000 22.74394 181 ILE C O 1
ATOM 6034 N N . TRP C 1 202 ? 40.14600 32.48000 62.65400 1.000 20.49026 182 TRP C N 1
ATOM 6035 C CA . TRP C 1 202 ? 41.53800 32.06900 62.74800 1.000 20.35252 182 TRP C CA 1
ATOM 6036 C C . TRP C 1 202 ? 42.15700 32.70300 63.98300 1.000 21.84653 182 TRP C C 1
ATOM 6037 O O . TRP C 1 202 ? 42.08400 33.92800 64.15700 1.000 23.21217 182 TRP C O 1
ATOM 6048 N N . THR C 1 203 ? 42.75900 31.87600 64.83800 1.000 20.57526 183 THR C N 1
ATOM 6049 C CA . THR C 1 203 ? 43.41700 32.35700 66.04800 1.000 22.48751 183 THR C CA 1
ATOM 6050 C C . THR C 1 203 ? 44.89700 32.02700 65.96400 1.000 22.84214 183 THR C C 1
ATOM 6051 O O . THR C 1 203 ? 45.27300 30.86100 65.79100 1.000 23.91670 183 THR C O 1
ATOM 6055 N N . PHE C 1 204 ? 45.72900 33.05700 66.06600 1.000 23.83602 184 PHE C N 1
ATOM 6056 C CA . PHE C 1 204 ? 47.17600 32.93300 65.93600 1.000 26.49990 184 PHE C CA 1
ATOM 6057 C C . PHE C 1 204 ? 47.77500 33.03300 67.33000 1.000 29.25730 184 PHE C C 1
ATOM 6058 O O . PHE C 1 204 ? 47.55600 34.02800 68.02700 1.000 31.18666 184 PHE C O 1
ATOM 6066 N N A THR C 1 205 ? 48.55200 32.02100 67.71700 0.528 29.02291 185 THR C N 1
ATOM 6067 N N B THR C 1 205 ? 48.49200 31.99500 67.75600 0.472 29.06234 185 THR C N 1
ATOM 6068 C CA A THR C 1 205 ? 49.12500 31.92400 69.05100 0.528 30.68579 185 THR C CA 1
ATOM 6069 C CA B THR C 1 205 ? 49.12700 31.99700 69.06700 0.472 30.38887 185 THR C CA 1
ATOM 6070 C C A THR C 1 205 ? 50.60900 31.60900 68.94100 0.528 32.91442 185 THR C C 1
ATOM 6071 C C B THR C 1 205 ? 50.59800 31.64100 68.93300 0.472 32.92960 185 THR C C 1
ATOM 6072 O O A THR C 1 205 ? 51.01600 30.77800 68.12400 0.528 31.89853 185 THR C O 1
ATOM 6073 O O B THR C 1 205 ? 50.97900 30.81500 68.09900 0.472 31.97463 185 THR C O 1
ATOM 6080 N N . LYS C 1 206 ? 51.41700 32.27900 69.76800 1.000 37.85815 186 LYS C N 1
ATOM 6081 C CA . LYS C 1 206 ? 52.84800 32.00800 69.87200 1.000 47.13076 186 LYS C CA 1
ATOM 6082 C C . LYS C 1 206 ? 53.08300 31.44100 71.26500 1.000 51.84085 186 LYS C C 1
ATOM 6083 O O . LYS C 1 206 ? 53.26500 32.20200 72.22400 1.000 52.66649 186 LYS C O 1
ATOM 6089 N N . PRO C 1 207 ? 53.06700 30.12200 71.44100 1.000 55.90037 187 PRO C N 1
ATOM 6090 C CA . PRO C 1 207 ? 53.32300 29.56000 72.77200 1.000 58.73417 187 PRO C CA 1
ATOM 6091 C C . PRO C 1 207 ? 54.70600 29.95700 73.27100 1.000 60.54913 187 PRO C C 1
ATOM 6092 O O . PRO C 1 207 ? 55.65600 30.08700 72.49600 1.000 60.98186 187 PRO C O 1
ATOM 6096 N N . ALA C 1 208 ? 54.80300 30.16500 74.58400 1.000 61.38698 188 ALA C N 1
ATOM 6097 C CA . ALA C 1 208 ? 56.04600 30.62800 75.18600 1.000 61.88102 188 ALA C CA 1
ATOM 6098 C C . ALA C 1 208 ? 57.15100 29.59500 75.00200 1.000 62.10913 188 ALA C C 1
ATOM 6099 O O . ALA C 1 208 ? 56.97600 28.41700 75.32700 1.000 63.12059 188 ALA C O 1
ATOM 6101 N N . GLU C 1 209 ? 58.28300 30.04200 74.45500 1.000 61.84947 189 GLU C N 1
ATOM 6102 C CA . GLU C 1 209 ? 59.48200 29.22200 74.25000 1.000 62.24218 189 GLU C CA 1
ATOM 6103 C C . GLU C 1 209 ? 59.26000 28.03100 73.31000 1.000 58.34845 189 GLU C C 1
ATOM 6104 O O . GLU C 1 209 ? 60.04200 27.07400 73.32100 1.000 59.75546 189 GLU C O 1
ATOM 6110 N N . ALA C 1 210 ? 58.23700 28.06900 72.48900 1.000 52.50703 190 ALA C N 1
ATOM 6111 C CA . ALA C 1 210 ? 58.01000 26.93800 71.60000 1.000 47.20535 190 ALA C CA 1
ATOM 6112 C C . ALA C 1 210 ? 58.71600 27.14800 70.26400 1.000 42.15303 190 ALA C C 1
ATOM 6113 O O . ALA C 1 210 ? 58.91700 28.28700 69.83200 1.000 42.83179 190 ALA C O 1
ATOM 6115 N N . PRO C 1 211 ? 59.09800 26.06300 69.58400 1.000 36.53948 191 PRO C N 1
ATOM 6116 C CA . PRO C 1 211 ? 59.66200 26.18500 68.23600 1.000 33.74147 191 PRO C CA 1
ATOM 6117 C C . PRO C 1 211 ? 58.60600 26.30000 67.15400 1.000 29.73922 191 PRO C C 1
ATOM 6118 O O . PRO C 1 211 ? 58.94700 26.32000 65.96700 1.000 29.02240 191 PRO C O 1
ATOM 6122 N N . PHE C 1 212 ? 57.33900 26.35900 67.53100 1.000 27.21801 192 PHE C N 1
ATOM 6123 C CA . PHE C 1 212 ? 56.24500 26.43500 66.58600 1.000 24.85056 192 PHE C CA 1
ATOM 6124 C C . PHE C 1 212 ? 55.34600 27.60600 66.94600 1.000 24.45823 192 PHE C C 1
ATOM 6125 O O . PHE C 1 212 ? 55.41800 28.16600 68.04200 1.000 26.68859 192 PHE C O 1
ATOM 6133 N N . VAL C 1 213 ? 54.49700 27.97000 65.99500 1.000 24.07966 193 VAL C N 1
ATOM 6134 C CA . VAL C 1 213 ? 53.37200 28.86100 66.23100 1.000 24.89804 193 VAL C CA 1
ATOM 6135 C C . VAL C 1 213 ? 52.11600 28.14400 65.75600 1.000 24.09387 193 VAL C C 1
ATOM 6136 O O . VAL C 1 213 ? 52.15900 27.30300 64.85200 1.000 24.76527 193 VAL C O 1
ATOM 6140 N N . ASP C 1 214 ? 50.98600 28.48300 66.35800 1.000 25.44008 194 ASP C N 1
ATOM 6141 C CA . ASP C 1 214 ? 49.74000 27.78700 66.07900 1.000 24.68217 194 ASP C CA 1
ATOM 6142 C C . ASP C 1 214 ? 48.75400 28.71700 65.39100 1.000 24.91755 194 ASP C C 1
ATOM 6143 O O . ASP C 1 214 ? 48.61100 29.88100 65.77400 1.000 27.18988 194 ASP C O 1
ATOM 6148 N N . MET C 1 215 ? 48.07200 28.19200 64.38100 1.000 22.35164 195 MET C N 1
ATOM 6149 C CA . MET C 1 215 ? 46.97300 28.88900 63.72100 1.000 23.08346 195 MET C CA 1
ATOM 6150 C C . MET C 1 215 ? 45.79000 27.94000 63.74500 1.000 23.83843 195 MET C C 1
ATOM 6151 O O . MET C 1 215 ? 45.76700 26.95300 63.00200 1.000 24.99585 195 MET C O 1
ATOM 6156 N N A SER C 1 216 ? 44.80100 28.24300 64.57800 0.396 23.21044 196 SER C N 1
ATOM 6157 N N B SER C 1 216 ? 44.80700 28.22400 64.59300 0.357 22.96600 196 SER C N 1
ATOM 6158 N N C SER C 1 216 ? 44.81800 28.23000 64.60200 0.247 23.14444 196 SER C N 1
ATOM 6159 C CA A SER C 1 216 ? 43.61400 27.41000 64.68000 0.396 24.75124 196 SER C CA 1
ATOM 6160 C CA B SER C 1 216 ? 43.62300 27.38100 64.67500 0.357 24.02678 196 SER C CA 1
ATOM 6161 C CA C SER C 1 216 ? 43.61100 27.42400 64.65900 0.247 23.83470 196 SER C CA 1
ATOM 6162 C C A SER C 1 216 ? 42.57600 27.87100 63.66400 0.396 24.26134 196 SER C C 1
ATOM 6163 C C B SER C 1 216 ? 42.57300 27.86000 63.68000 0.357 23.94406 196 SER C C 1
ATOM 6164 C C C SER C 1 216 ? 42.64000 27.87900 63.58100 0.247 23.08479 196 SER C C 1
ATOM 6165 O O A SER C 1 216 ? 42.33200 29.07300 63.51800 0.396 24.81533 196 SER C O 1
ATOM 6166 O O B SER C 1 216 ? 42.31200 29.06200 63.57100 0.357 24.52912 196 SER C O 1
ATOM 6167 O O C SER C 1 216 ? 42.50400 29.07500 63.30900 0.247 22.61718 196 SER C O 1
ATOM 6174 N N . TYR C 1 217 ? 41.97800 26.91500 62.95600 1.000 22.61728 197 TYR C N 1
ATOM 6175 C CA . TYR C 1 217 ? 40.91000 27.18400 61.99900 1.000 21.58753 197 TYR C CA 1
ATOM 6176 C C . TYR C 1 217 ? 39.62100 26.68900 62.63800 1.000 20.44180 197 TYR C C 1
ATOM 6177 O O . TYR C 1 217 ? 39.41100 25.47600 62.75100 1.000 21.93684 197 TYR C O 1
ATOM 6186 N N . THR C 1 218 ? 38.76100 27.61000 63.06200 1.000 20.63004 198 THR C N 1
ATOM 6187 C CA . THR C 1 218 ? 37.37200 27.25800 63.33700 1.000 20.19804 198 THR C CA 1
ATOM 6188 C C . THR C 1 218 ? 36.57500 27.57300 62.08000 1.000 19.99110 198 THR C C 1
ATOM 6189 O O . THR C 1 218 ? 36.68800 28.66900 61.52500 1.000 22.22808 198 THR C O 1
ATOM 6193 N N A GLN C 1 219 ? 35.79800 26.60600 61.62000 0.671 19.36155 199 GLN C N 1
ATOM 6194 N N B GLN C 1 219 ? 35.74900 26.62300 61.64700 0.329 20.76646 199 GLN C N 1
ATOM 6195 C CA A GLN C 1 219 ? 35.02700 26.77100 60.40100 0.671 19.71215 199 GLN C CA 1
ATOM 6196 C CA B GLN C 1 219 ? 35.03400 26.72200 60.38000 0.329 21.90765 199 GLN C CA 1
ATOM 6197 C C A GLN C 1 219 ? 33.57700 26.42600 60.70300 0.671 20.69105 199 GLN C C 1
ATOM 6198 C C B GLN C 1 219 ? 33.57200 26.36400 60.60500 0.329 21.54260 199 GLN C C 1
ATOM 6199 O O A GLN C 1 219 ? 33.29600 25.42000 61.36600 0.671 22.12766 199 GLN C O 1
ATOM 6200 O O B GLN C 1 219 ? 33.27000 25.27300 61.10300 0.329 22.41691 199 GLN C O 1
ATOM 6211 N N . PHE C 1 220 ? 32.66500 27.27200 60.23600 1.000 20.31180 200 PHE C N 1
ATOM 6212 C CA . PHE C 1 220 ? 31.22800 27.03200 60.33500 1.000 19.25681 200 PHE C CA 1
ATOM 6213 C C . PHE C 1 220 ? 30.68100 26.88200 58.92200 1.000 19.72650 200 PHE C C 1
ATOM 6214 O O . PHE C 1 220 ? 30.82200 27.79900 58.10300 1.000 21.53827 200 PHE C O 1
ATOM 6222 N N . SER C 1 221 ? 30.05300 25.73900 58.63900 1.000 22.28687 201 SER C N 1
ATOM 6223 C CA . SER C 1 221 ? 29.54100 25.45100 57.30500 1.000 23.47682 201 SER C CA 1
ATOM 6224 C C . SER C 1 221 ? 28.08700 25.01800 57.41300 1.000 22.26747 201 SER C C 1
ATOM 6225 O O . SER C 1 221 ? 27.73700 24.27500 58.33200 1.000 22.89776 201 SER C O 1
ATOM 6228 N N . PRO C 1 222 ? 27.21900 25.42700 56.49200 1.000 22.05266 202 PRO C N 1
ATOM 6229 C CA . PRO C 1 222 ? 25.83200 24.94600 56.55500 1.000 22.19040 202 PRO C CA 1
ATOM 6230 C C . PRO C 1 222 ? 25.78500 23.46000 56.25200 1.000 22.83149 202 PRO C C 1
ATOM 6231 O O . PRO C 1 222 ? 26.48800 22.97300 55.36500 1.000 23.69132 202 PRO C O 1
ATOM 6235 N N . ALA C 1 223 ? 24.96200 22.73200 57.01200 1.000 23.95855 2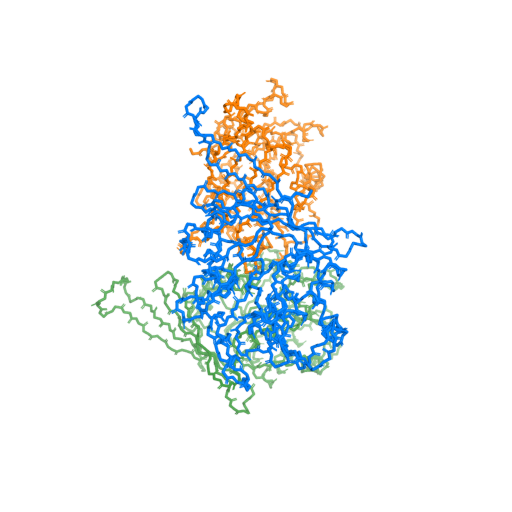03 ALA C N 1
ATOM 6236 C CA . ALA C 1 223 ? 24.75200 21.31700 56.71300 1.000 23.38715 203 ALA C CA 1
ATOM 6237 C C . ALA C 1 223 ? 23.90100 21.14400 55.46400 1.000 22.10802 203 ALA C C 1
ATOM 6238 O O . ALA C 1 223 ? 24.10100 20.20100 54.67900 1.000 24.03138 203 ALA C O 1
ATOM 6240 N N . SER C 1 224 ? 22.92600 22.02500 55.28200 1.000 22.89249 204 SER C N 1
ATOM 6241 C CA . SER C 1 224 ? 22.06600 21.98000 54.10700 1.000 23.14992 204 SER C CA 1
ATOM 6242 C C . SER C 1 224 ? 21.98100 23.39300 53.54000 1.000 25.58220 204 SER C C 1
ATOM 6243 O O . SER C 1 224 ? 22.89200 23.84200 52.84000 1.000 27.46341 204 SER C O 1
ATOM 6246 N N A ARG C 1 225 ? 20.90200 24.09800 53.84000 0.594 26.15225 205 ARG C N 1
ATOM 6247 N N B ARG C 1 225 ? 20.90700 24.10600 53.84900 0.406 26.49418 205 ARG C N 1
ATOM 6248 C CA A ARG C 1 225 ? 20.71800 25.47500 53.41000 0.594 27.27753 205 ARG C CA 1
ATOM 6249 C CA B ARG C 1 225 ? 20.72000 25.47700 53.39800 0.406 27.77498 205 ARG C CA 1
ATOM 6250 C C A ARG C 1 225 ? 21.17300 26.42200 54.51800 0.594 27.12179 205 ARG C C 1
ATOM 6251 C C B ARG C 1 225 ? 21.12200 26.44300 54.50700 0.406 27.85359 205 ARG C C 1
ATOM 6252 O O A ARG C 1 225 ? 21.07500 26.10700 55.70600 0.594 27.43942 205 ARG C O 1
ATOM 6253 O O B ARG C 1 225 ? 20.92400 26.16100 55.69200 0.406 28.68690 205 ARG C O 1
ATOM 6268 N N . ALA C 1 226 ? 21.70500 27.58000 54.11900 1.000 27.76323 206 ALA C N 1
ATOM 6269 C CA . ALA C 1 226 ? 22.20300 28.57100 55.07900 1.000 27.81738 206 ALA C CA 1
ATOM 6270 C C . ALA C 1 226 ? 21.03200 29.42000 55.55300 1.000 30.48063 206 ALA C C 1
ATOM 6271 O O . ALA C 1 226 ? 20.77800 30.52000 55.06000 1.000 36.36166 206 ALA C O 1
ATOM 6273 N N . VAL C 1 227 ? 20.30900 28.89500 56.53600 1.000 27.97786 207 VAL C N 1
ATOM 6274 C CA . VAL C 1 227 ? 19.13300 29.54700 57.10400 1.000 26.85046 207 VAL C CA 1
ATOM 6275 C C . VAL C 1 227 ? 19.48600 30.00900 58.51100 1.000 26.76605 207 VAL C C 1
ATOM 6276 O O . VAL C 1 227 ? 20.03700 29.23500 59.30200 1.000 29.82112 207 VAL C O 1
ATOM 6280 N N . ASP C 1 228 ? 19.17900 31.26700 58.82100 1.000 24.46018 208 ASP C N 1
ATOM 6281 C CA . ASP C 1 228 ? 19.46400 31.80800 60.13900 1.000 24.98524 208 ASP C CA 1
ATOM 6282 C C . ASP C 1 228 ? 18.38500 31.38700 61.13200 1.000 26.09153 208 ASP C C 1
ATOM 6283 O O . ASP C 1 228 ? 17.22400 31.15600 60.76600 1.000 28.62108 208 ASP C O 1
ATOM 6288 N N . GLY C 1 229 ? 18.78500 31.27500 62.39900 1.000 26.23145 209 GLY C N 1
ATOM 6289 C CA . GLY C 1 229 ? 17.84700 31.01400 63.47300 1.000 28.86729 209 GLY C CA 1
ATOM 6290 C C . GLY C 1 229 ? 17.45200 29.57000 63.68100 1.000 32.43581 209 GLY C C 1
ATOM 6291 O O . GLY C 1 229 ? 16.57700 29.30500 64.51400 1.000 38.17806 209 GLY C O 1
ATOM 6292 N N . GLU C 1 230 ? 18.06200 28.63100 62.97200 1.000 31.88960 210 GLU C N 1
ATOM 6293 C CA . GLU C 1 230 ? 17.76800 27.21000 63.06800 1.000 34.51424 210 GLU C CA 1
ATOM 6294 C C . GLU C 1 230 ? 19.06400 26.46300 63.32800 1.000 30.48093 210 GLU C C 1
ATOM 6295 O O . GLU C 1 230 ? 20.14700 26.97600 63.03700 1.000 28.35892 210 GLU C O 1
ATOM 6301 N N . PRO C 1 231 ? 18.99600 25.23800 63.87400 1.000 30.74541 211 PRO C N 1
ATOM 6302 C CA . PRO C 1 231 ? 20.22800 24.45000 64.03700 1.000 30.27954 211 PRO C CA 1
ATOM 6303 C C . PRO C 1 231 ? 20.69900 23.94000 62.68700 1.000 30.35393 211 PRO C C 1
ATOM 6304 O O . PRO C 1 231 ? 20.27000 22.88100 62.21600 1.000 35.98379 211 PRO C O 1
ATOM 6308 N N . ALA C 1 232 ? 21.56400 24.70800 62.04100 1.000 24.40927 212 ALA C N 1
ATOM 6309 C CA . ALA C 1 232 ? 21.80900 24.53500 60.62500 1.000 23.42702 212 ALA C CA 1
ATOM 6310 C C . ALA C 1 232 ? 23.27800 24.51500 60.24300 1.000 22.43018 212 ALA C C 1
ATOM 6311 O O . ALA C 1 232 ? 23.58000 24.24400 59.06900 1.000 24.91229 212 ALA C O 1
ATOM 6313 N N . PHE C 1 233 ? 24.19400 24.79800 61.17100 1.000 20.80665 213 PHE C N 1
ATOM 6314 C CA . PHE C 1 233 ? 25.60400 24.95300 60.85400 1.000 20.80784 213 PHE C CA 1
ATOM 6315 C C . PHE C 1 233 ? 26.44100 23.93900 61.60700 1.000 19.19058 213 PHE C C 1
ATOM 6316 O O . PHE C 1 233 ? 26.15000 23.60700 62.76100 1.000 21.34619 213 PHE C O 1
ATOM 6324 N N . ILE C 1 234 ? 27.48900 23.47600 60.93700 1.000 20.89895 214 ILE C N 1
ATOM 6325 C CA . ILE C 1 234 ? 28.45700 22.52500 61.47000 1.000 21.26086 214 ILE C CA 1
ATOM 6326 C C . ILE C 1 234 ? 29.71300 23.29800 61.83600 1.000 19.83742 214 ILE C C 1
ATOM 6327 O O . ILE C 1 234 ? 30.26700 24.02400 60.99900 1.000 22.55430 214 ILE C O 1
ATOM 6332 N N . ARG C 1 235 ? 30.21100 23.09800 63.04800 1.000 20.22126 215 ARG C N 1
ATOM 6333 C CA . ARG C 1 235 ? 31.49300 23.66800 63.43300 1.000 20.41927 215 ARG C CA 1
ATOM 6334 C C . ARG C 1 235 ? 32.56700 22.59300 63.36000 1.000 20.29915 215 ARG C C 1
ATOM 6335 O O . ARG C 1 235 ? 32.35600 21.46400 63.82100 1.000 22.44953 215 ARG C O 1
ATOM 6343 N N . THR C 1 236 ? 33.70800 22.94000 62.76600 1.000 20.39654 216 THR C N 1
ATOM 6344 C CA . THR C 1 236 ? 34.89600 22.11300 62.86900 1.000 20.79784 216 THR C CA 1
ATOM 6345 C C . THR C 1 236 ? 36.03700 22.97500 63.38700 1.000 20.45617 216 THR C C 1
ATOM 6346 O O . THR C 1 236 ? 36.04600 24.20100 63.21300 1.000 22.10930 216 THR C O 1
ATOM 6350 N N . ARG C 1 237 ? 37.00500 22.32700 64.02800 1.000 21.07230 217 ARG C N 1
ATOM 6351 C CA . ARG C 1 237 ? 38.15300 23.02900 64.59300 1.000 20.22148 217 ARG C CA 1
ATOM 6352 C C . ARG C 1 237 ? 39.39900 22.22100 64.27800 1.000 20.69454 217 ARG C C 1
ATOM 6353 O O . ARG C 1 237 ? 39.46400 21.03100 64.61200 1.000 24.15736 217 ARG C O 1
ATOM 6361 N N . ASP C 1 238 ? 40.36600 22.85300 63.60900 1.000 20.24085 218 ASP C N 1
ATOM 6362 C CA . ASP C 1 238 ? 41.57700 22.16300 63.17700 1.000 20.58973 218 ASP C CA 1
ATOM 6363 C C . ASP C 1 238 ? 42.80000 23.02200 63.43400 1.000 22.15405 218 ASP C C 1
ATOM 6364 O O . ASP C 1 238 ? 42.83800 24.18500 63.02500 1.000 24.00943 218 ASP C O 1
ATOM 6369 N N . LEU C 1 239 ? 43.82000 22.42300 64.05100 1.000 21.07128 219 LEU C N 1
ATOM 6370 C CA . LEU C 1 239 ? 45.05800 23.12700 64.35600 1.000 21.79729 219 LEU C CA 1
ATOM 6371 C C . LEU C 1 239 ? 46.03600 23.01000 63.19100 1.000 22.56849 219 LEU C C 1
ATOM 6372 O O . LEU C 1 239 ? 46.35000 21.89900 62.73700 1.000 22.24355 219 LEU C O 1
ATOM 6377 N N . HIS C 1 240 ? 46.50700 24.15700 62.70900 1.000 20.74951 220 HIS C N 1
ATOM 6378 C CA . HIS C 1 240 ? 47.60400 24.22800 61.75000 1.000 20.02539 220 HIS C CA 1
ATOM 6379 C C . HIS C 1 240 ? 48.83300 24.69900 62.51600 1.000 20.73895 220 HIS C C 1
ATOM 6380 O O . HIS C 1 240 ? 48.93100 25.87700 62.88900 1.000 23.36600 220 HIS C O 1
ATOM 6387 N N . ARG C 1 241 ? 49.75500 23.77900 62.76700 1.000 21.29042 221 ARG C N 1
ATOM 6388 C CA . ARG C 1 241 ? 50.94100 24.06300 63.56400 1.000 20.92216 221 ARG C CA 1
ATOM 6389 C C . ARG C 1 241 ? 52.10900 24.32100 62.62000 1.000 21.75145 221 ARG C C 1
ATOM 6390 O O . ARG C 1 241 ? 52.45300 23.46400 61.79400 1.000 23.05814 221 ARG C O 1
ATOM 6398 N N . TYR C 1 242 ? 52.70800 25.50100 62.74100 1.000 20.14354 222 TYR C N 1
ATOM 6399 C CA . TYR C 1 242 ? 53.73800 25.97200 61.83000 1.000 20.29287 222 TYR C CA 1
ATOM 6400 C C . TYR C 1 242 ? 55.07400 26.08700 62.54500 1.000 21.47858 222 TYR C C 1
ATOM 6401 O O . TYR C 1 242 ? 55.13700 26.47300 63.71100 1.000 23.25960 222 TYR C O 1
ATOM 6410 N N . TYR C 1 243 ? 56.15000 25.80800 61.81900 1.000 20.78401 223 TYR C N 1
ATOM 6411 C CA . TYR C 1 243 ? 57.50100 25.90600 62.37600 1.000 21.76031 223 TYR C CA 1
ATOM 6412 C C . TYR C 1 243 ? 58.26800 26.98700 61.63600 1.000 21.88062 223 TYR C C 1
ATOM 6413 O O . TYR C 1 243 ? 58.64500 26.78100 60.46700 1.000 23.73723 223 TYR C O 1
ATOM 6422 N N . PRO C 1 244 ? 58.49000 28.15200 62.23600 1.000 21.34076 224 PRO C N 1
ATOM 6423 C CA . PRO C 1 244 ? 59.29000 29.17800 61.56200 1.000 22.19501 224 PRO C CA 1
ATOM 6424 C C . PRO C 1 244 ? 60.63600 28.60900 61.14500 1.000 22.59270 224 PRO C C 1
ATOM 6425 O O . PRO C 1 244 ? 61.26600 27.84800 61.88800 1.000 25.16685 224 PRO C O 1
ATOM 6429 N N . LEU C 1 245 ? 61.06900 28.98000 59.93500 1.000 21.64846 225 LEU C N 1
ATOM 6430 C CA . LEU C 1 245 ? 62.27300 28.43900 59.30400 1.000 21.34214 225 LEU C CA 1
ATOM 6431 C C . LEU C 1 245 ? 63.24500 29.57800 59.01500 1.000 21.34173 225 LEU C C 1
ATOM 6432 O O . LEU C 1 245 ? 63.16600 30.22000 57.95500 1.000 22.75230 225 LEU C O 1
ATOM 6437 N N . PRO C 1 246 ? 64.17400 29.86900 59.92400 1.000 20.94258 226 PRO C N 1
ATOM 6438 C CA . PRO C 1 246 ? 65.11400 30.97400 59.68700 1.000 21.87337 226 PRO C CA 1
ATOM 6439 C C . PRO C 1 246 ? 65.92800 30.76000 58.41900 1.000 19.94051 226 PRO C C 1
ATOM 6440 O O . PRO C 1 246 ? 66.21100 29.62800 58.01100 1.000 20.99779 226 PRO C O 1
ATOM 6444 N N . HIS C 1 247 ? 66.31900 31.87500 57.80200 1.000 18.39796 227 HIS C N 1
ATOM 6445 C CA . HIS C 1 247 ? 67.18000 31.80200 56.62700 1.000 17.92955 227 HIS C CA 1
ATOM 6446 C C . HIS C 1 247 ? 68.46100 31.02600 56.91200 1.000 20.10921 227 HIS C C 1
ATOM 6447 O O . HIS C 1 247 ? 68.93300 30.25900 56.06300 1.000 20.52429 227 HIS C O 1
ATOM 6454 N N . ALA C 1 248 ? 69.05800 31.22800 58.08700 1.000 18.58941 228 ALA C N 1
ATOM 6455 C CA . ALA C 1 248 ? 70.30700 30.53400 58.36600 1.000 19.30836 228 ALA C CA 1
ATOM 6456 C C . ALA C 1 248 ? 70.10300 29.02900 58.37600 1.000 21.48186 228 ALA C C 1
ATOM 6457 O O . ALA C 1 248 ? 70.99500 28.27500 57.96400 1.000 22.35291 228 ALA C O 1
ATOM 6459 N N . THR C 1 249 ? 68.93200 28.58000 58.82300 1.000 21.19442 229 THR C N 1
ATOM 6460 C CA . THR C 1 249 ? 68.62500 27.15800 58.80300 1.000 21.64905 229 THR C CA 1
ATOM 6461 C C . THR C 1 249 ? 68.50700 26.64200 57.37600 1.000 20.69497 229 THR C C 1
ATOM 6462 O O . THR C 1 249 ? 69.05900 25.58600 57.05100 1.000 21.80753 229 THR C O 1
ATOM 6466 N N . VAL C 1 250 ? 67.78700 27.37200 56.51000 1.000 20.85075 230 VAL C N 1
ATOM 6467 C CA . VAL C 1 250 ? 67.68100 26.96300 55.10900 1.000 20.55166 230 VAL C CA 1
ATOM 6468 C C . VAL C 1 250 ? 69.06600 26.80900 54.49500 1.000 20.36003 230 VAL C C 1
ATOM 6469 O O . VAL C 1 250 ? 69.36200 25.81100 53.82300 1.000 21.82918 230 VAL C O 1
ATOM 6473 N N . LEU C 1 251 ? 69.93100 27.80800 54.69400 1.000 19.53944 231 LEU C N 1
ATOM 6474 C CA . LEU C 1 251 ? 71.25200 27.75400 54.06800 1.000 20.27678 231 LEU C CA 1
ATOM 6475 C C . LEU C 1 251 ? 72.07700 26.59200 54.60300 1.000 21.49713 231 LEU C C 1
ATOM 6476 O O . LEU C 1 251 ? 72.80200 25.93100 53.84500 1.000 22.84698 231 LEU C O 1
ATOM 6481 N N A ARG C 1 252 ? 71.99200 26.32900 55.90800 0.608 20.93713 232 ARG C N 1
ATOM 6482 N N B ARG C 1 252 ? 71.97700 26.31600 55.90600 0.392 22.13794 232 ARG C N 1
ATOM 6483 C CA A ARG C 1 252 ? 72.73300 25.20400 56.46900 0.608 22.73740 232 ARG C CA 1
ATOM 6484 C CA B ARG C 1 252 ? 72.73600 25.20500 56.47300 0.392 24.14363 232 ARG C CA 1
ATOM 6485 C C A ARG C 1 252 ? 72.20700 23.87800 55.93000 0.608 24.19398 232 ARG C C 1
ATOM 6486 C C B ARG C 1 252 ? 72.20800 23.86300 55.97700 0.392 25.01103 232 ARG C C 1
ATOM 6487 O O A ARG C 1 252 ? 72.98800 23.00100 55.53100 0.608 24.60051 232 ARG C O 1
ATOM 6488 O O B ARG C 1 252 ? 72.99200 22.95500 55.66800 0.392 25.69448 232 ARG C O 1
ATOM 6503 N N . LEU C 1 253 ? 70.88400 23.71600 55.90100 1.000 24.88183 233 LEU C N 1
ATOM 6504 C CA . LEU C 1 253 ? 70.31100 22.46400 55.41900 1.000 25.47976 233 LEU C CA 1
ATOM 6505 C C . LEU C 1 253 ? 70.61200 22.25300 53.94300 1.000 25.14923 233 LEU C C 1
ATOM 6506 O O . LEU C 1 253 ? 70.85400 21.12000 53.51000 1.000 25.07049 233 LEU C O 1
ATOM 6511 N N . ALA C 1 254 ? 70.60300 23.32900 53.16000 1.000 23.67757 234 ALA C N 1
ATOM 6512 C CA . ALA C 1 254 ? 70.98200 23.21500 51.75700 1.000 22.97671 234 ALA C CA 1
ATOM 6513 C C . ALA C 1 254 ? 72.39800 22.67300 51.63000 1.000 23.78776 234 ALA C C 1
ATOM 6514 O O . ALA C 1 254 ? 72.64900 21.72100 50.88100 1.000 25.89409 234 ALA C O 1
ATOM 6516 N N . ALA C 1 255 ? 73.33900 23.25600 52.38400 1.000 23.76665 235 ALA C N 1
ATOM 6517 C CA . ALA C 1 255 ? 74.72600 22.80900 52.32100 1.000 25.68158 235 ALA C CA 1
ATOM 6518 C C . ALA C 1 255 ? 74.87200 21.36300 52.78800 1.000 26.38043 235 ALA C C 1
ATOM 6519 O O . ALA C 1 255 ? 75.60800 20.57800 52.17900 1.000 29.00139 235 ALA C O 1
ATOM 6521 N N A GLU C 1 256 ? 74.16500 20.99000 53.85900 0.675 25.21593 236 GLU C N 1
ATOM 6522 N N B GLU C 1 256 ? 74.18700 20.99700 53.87500 0.325 26.56788 236 GLU C N 1
ATOM 6523 C CA A GLU C 1 256 ? 74.29700 19.65600 54.43500 0.675 26.99396 236 GLU C CA 1
ATOM 6524 C CA B GLU C 1 256 ? 74.31800 19.64600 54.41100 0.325 27.67324 236 GLU C CA 1
ATOM 6525 C C A GLU C 1 256 ? 73.69700 18.56800 53.55700 0.675 27.63396 236 GLU C C 1
ATOM 6526 C C B GLU C 1 256 ? 73.83200 18.59900 53.41900 0.325 27.93969 236 GLU C C 1
ATOM 6527 O O A GLU C 1 256 ? 74.05300 17.39500 53.71800 0.675 30.58390 236 GLU C O 1
ATOM 6528 O O B GLU C 1 256 ? 74.41000 17.50800 53.33400 0.325 28.85824 236 GLU C O 1
ATOM 6539 N N . HIS C 1 257 ? 72.79700 18.92000 52.64100 1.000 27.96960 237 HIS C N 1
ATOM 6540 C CA . HIS C 1 257 ? 72.07600 17.93000 51.85000 1.000 26.89567 237 HIS C CA 1
ATOM 6541 C C . HIS C 1 257 ? 72.36800 17.99600 50.35900 1.000 28.14567 237 HIS C C 1
ATOM 6542 O O . HIS C 1 257 ? 71.56500 17.50700 49.56300 1.000 30.29391 237 HIS C O 1
ATOM 6549 N N . GLY C 1 258 ? 73.49800 18.56900 49.96200 1.000 27.00116 238 GLY C N 1
ATOM 6550 C CA . GLY C 1 258 ? 73.91300 18.47400 48.57400 1.000 26.58533 238 GLY C CA 1
ATOM 6551 C C . GLY C 1 258 ? 73.31700 19.50800 47.64900 1.000 25.98978 238 GLY C C 1
ATOM 6552 O O . GLY C 1 258 ? 73.14900 19.23700 46.44900 1.000 26.02000 238 GLY C O 1
ATOM 6553 N N . PHE C 1 259 ? 72.98900 20.68600 48.16800 1.000 23.85988 239 PHE C N 1
ATOM 6554 C CA . PHE C 1 259 ? 72.49700 21.79200 47.36800 1.000 23.99226 239 PHE C CA 1
ATOM 6555 C C . PHE C 1 259 ? 73.47400 22.95600 47.43800 1.000 25.25946 239 PHE C C 1
ATOM 6556 O O . PHE C 1 259 ? 74.31300 23.04400 48.34300 1.000 27.15318 239 PHE C O 1
ATOM 6564 N N . THR C 1 260 ? 73.34700 23.85400 46.46600 1.000 24.03966 240 THR C N 1
ATOM 6565 C CA . THR C 1 260 ? 74.18500 25.04000 46.38400 1.000 24.71554 240 THR C CA 1
ATOM 6566 C C . THR C 1 260 ? 73.37300 26.14900 45.72700 1.000 24.97847 240 THR C C 1
ATOM 6567 O O . THR C 1 260 ? 72.26100 25.92800 45.23500 1.000 24.60439 240 THR C O 1
ATOM 6571 N N . ASP C 1 261 ? 73.93100 27.35700 45.74400 1.000 25.54633 241 ASP C N 1
ATOM 6572 C CA . ASP C 1 261 ? 73.32100 28.52100 45.09800 1.000 24.71541 241 ASP C CA 1
ATOM 6573 C C . ASP C 1 261 ? 71.90400 28.77900 45.61400 1.000 23.39589 241 ASP C C 1
ATOM 6574 O O . ASP C 1 261 ? 70.97000 29.00600 44.84400 1.000 25.51491 241 ASP C O 1
ATOM 6579 N N . ALA C 1 262 ? 71.73700 28.72200 46.93400 1.000 23.01766 242 ALA C N 1
ATOM 6580 C CA . ALA C 1 262 ? 70.42300 28.97500 47.51400 1.000 21.72987 242 ALA C CA 1
ATOM 6581 C C . ALA C 1 262 ? 70.10400 30.46900 47.45900 1.000 23.00206 242 ALA C C 1
ATOM 6582 O O . ALA C 1 262 ? 70.90900 31.30700 47.87700 1.000 25.18759 242 ALA C O 1
ATOM 6584 N N . ARG C 1 263 ? 68.93200 30.80600 46.93000 1.000 20.41584 243 ARG C N 1
ATOM 6585 C CA . ARG C 1 263 ? 68.51600 32.19200 46.78200 1.000 21.12914 243 ARG C CA 1
ATOM 6586 C C . ARG C 1 263 ? 67.09200 32.35400 47.28400 1.000 22.00689 243 ARG C C 1
ATOM 6587 O O . ARG C 1 263 ? 66.26100 31.44800 47.15400 1.000 21.39679 243 ARG C O 1
ATOM 6595 N N . ALA C 1 264 ? 66.81600 33.52500 47.85100 1.000 21.90454 244 ALA C N 1
ATOM 6596 C CA . ALA C 1 264 ? 65.49000 33.85800 48.34400 1.000 20.73987 244 ALA C CA 1
ATOM 6597 C C . ALA C 1 264 ? 64.91700 35.02900 47.55600 1.000 20.54585 244 ALA C C 1
ATOM 6598 O O . ALA C 1 264 ? 65.63000 35.98800 47.23100 1.000 24.17883 244 ALA C O 1
ATOM 6600 N N . HIS C 1 265 ? 63.62900 34.93800 47.23200 1.000 19.71996 245 HIS C N 1
ATOM 6601 C CA . HIS C 1 265 ? 62.89600 36.01500 46.58600 1.000 19.00007 245 HIS C CA 1
ATOM 6602 C C . HIS C 1 265 ? 61.55900 36.19600 47.29000 1.000 18.52804 245 HIS C C 1
ATOM 6603 O O . HIS C 1 265 ? 61.08800 35.31300 48.01500 1.000 20.74316 245 HIS C O 1
ATOM 6610 N N . ASP C 1 266 ? 60.93700 37.34900 47.06400 1.000 19.33969 246 ASP C N 1
ATOM 6611 C CA . ASP C 1 266 ? 59.63400 37.63000 47.66100 1.000 20.33150 246 ASP C CA 1
ATOM 6612 C C . ASP C 1 266 ? 58.52900 37.02600 46.79200 1.000 19.71177 246 ASP C C 1
ATOM 6613 O O . ASP C 1 266 ? 58.21900 37.54600 45.71700 1.000 20.89954 246 ASP C O 1
ATOM 6618 N N . ASN C 1 267 ? 57.92300 35.93500 47.27000 1.000 19.05045 247 ASN C N 1
ATOM 6619 C CA . ASN C 1 267 ? 56.64700 35.41800 46.75600 1.000 18.39803 247 ASN C CA 1
ATOM 6620 C C . ASN C 1 267 ? 56.62300 35.27800 45.23100 1.000 19.45461 247 ASN C C 1
ATOM 6621 O O . ASN C 1 267 ? 55.72600 35.78300 44.54800 1.000 20.90241 247 ASN C O 1
ATOM 6626 N N . TYR C 1 268 ? 57.61400 34.56600 44.69800 1.000 18.23115 248 TYR C N 1
ATOM 6627 C CA . TYR C 1 268 ? 57.67400 34.20300 43.28000 1.000 18.17476 248 TYR C CA 1
ATOM 6628 C C . TYR C 1 268 ? 57.76700 35.41300 42.35700 1.000 21.71262 248 TYR C C 1
ATOM 6629 O O . TYR C 1 268 ? 57.39200 35.33000 41.18300 1.000 23.80486 248 TYR C O 1
ATOM 6638 N N . SER C 1 269 ? 58.27300 36.52900 42.86300 1.000 21.14098 249 SER C N 1
ATOM 6639 C CA . SER C 1 269 ? 58.53800 37.71800 42.06500 1.000 22.40442 249 SER C CA 1
ATOM 6640 C C . SER C 1 269 ? 60.04300 37.94500 42.00100 1.000 22.90567 249 SER C C 1
ATOM 6641 O O . SER C 1 269 ? 60.83200 37.21400 42.61000 1.000 23.70311 249 SER C O 1
ATOM 6644 N N . SER C 1 270 ? 60.44200 38.98600 41.26700 1.000 24.83702 250 SER C N 1
ATOM 6645 C CA . SER C 1 270 ? 61.84200 39.38500 41.22900 1.000 27.11473 250 SER C CA 1
ATOM 6646 C C . SER C 1 270 ? 62.24600 40.25300 42.41800 1.000 25.99742 250 SER C C 1
ATOM 6647 O O . SER C 1 270 ? 63.43000 40.59400 42.54300 1.000 30.39124 250 SER C O 1
ATOM 6650 N N . ASP C 1 271 ? 61.30200 40.62800 43.27900 1.000 24.12156 251 ASP C N 1
ATOM 6651 C CA . ASP C 1 271 ? 61.64000 41.43400 44.44200 1.000 24.99664 251 ASP C CA 1
ATOM 6652 C C . ASP C 1 271 ? 62.45200 40.60800 45.44000 1.000 24.30002 251 ASP C C 1
ATOM 6653 O O . ASP C 1 271 ? 62.24500 39.39700 45.57400 1.000 22.97223 251 ASP C O 1
ATOM 6658 N N . PRO C 1 272 ? 63.37300 41.24200 46.15800 1.000 25.43532 252 PRO C N 1
ATOM 6659 C CA . PRO C 1 272 ? 64.16600 40.51200 47.14800 1.000 25.01485 252 PRO C CA 1
ATOM 6660 C C . PRO C 1 272 ? 63.32900 40.16300 48.36500 1.000 23.59068 252 PRO C C 1
ATOM 6661 O O . PRO C 1 272 ? 62.33000 40.81300 48.68600 1.000 24.86971 252 PRO C O 1
ATOM 6665 N N . SER C 1 273 ? 63.75900 39.10500 49.04400 1.000 22.11964 253 SER C N 1
ATOM 6666 C CA . SER C 1 273 ? 63.21500 38.80100 50.35500 1.000 21.36698 253 SER C CA 1
ATOM 6667 C C . SER C 1 273 ? 63.53800 39.95800 51.29500 1.000 21.41624 253 SER C C 1
ATOM 6668 O O . SER C 1 273 ? 64.62500 40.54200 51.23900 1.000 25.68464 253 SER C O 1
ATOM 6671 N N . GLY C 1 274 ? 62.57600 40.33100 52.12800 1.000 20.58747 254 GLY C N 1
ATOM 6672 C CA . GLY C 1 274 ? 62.78600 41.44800 53.01500 1.000 21.88783 254 GLY C CA 1
ATOM 6673 C C . GLY C 1 274 ? 61.89600 41.39700 54.23700 1.000 21.52341 254 GLY C C 1
ATOM 6674 O O . GLY C 1 274 ? 61.17900 40.41900 54.47900 1.000 21.97073 254 GLY C O 1
ATOM 6675 N N . PRO C 1 275 ? 61.94400 42.46000 55.04500 1.000 22.64201 255 PRO C N 1
ATOM 6676 C CA . PRO C 1 275 ? 61.19900 42.45600 56.31000 1.000 21.80082 255 PRO C CA 1
ATOM 6677 C C . PRO C 1 275 ? 59.69500 42.41500 56.13500 1.000 23.36805 255 PRO C C 1
ATOM 6678 O O . PRO C 1 275 ? 58.99600 42.01900 57.07800 1.000 24.43806 255 PRO C O 1
ATOM 6682 N N . HIS C 1 276 ? 59.17400 42.78800 54.96400 1.000 23.56347 256 HIS C N 1
ATOM 6683 C CA . HIS C 1 276 ? 57.73600 42.81200 54.72800 1.000 23.80038 256 HIS C CA 1
ATOM 6684 C C . HIS C 1 276 ? 57.22900 41.58200 53.99900 1.000 22.79281 256 HIS C C 1
ATOM 6685 O O . HIS C 1 276 ? 56.01400 41.46500 53.78800 1.000 25.53089 256 HIS C O 1
ATOM 6692 N N . THR C 1 277 ? 58.12000 40.66900 53.61900 1.000 21.21465 257 THR C N 1
ATOM 6693 C CA . THR C 1 277 ? 57.74500 39.54500 52.77400 1.000 20.22944 257 THR C CA 1
ATOM 6694 C C . THR C 1 277 ? 56.81900 38.60400 53.52900 1.000 20.54549 257 THR C C 1
ATOM 6695 O O . THR C 1 277 ? 57.13100 38.16800 54.64500 1.000 22.39691 257 THR C O 1
ATOM 6699 N N . LEU C 1 278 ? 55.67900 38.28000 52.91300 1.000 21.36069 258 LEU C N 1
ATOM 6700 C CA . LEU C 1 278 ? 54.77900 37.29600 53.50800 1.000 21.09795 258 LEU C CA 1
ATOM 6701 C C . LEU C 1 278 ? 55.23400 35.86900 53.22100 1.000 20.46241 258 LEU C C 1
ATOM 6702 O O . LEU C 1 278 ? 55.16500 35.00700 54.10500 1.000 22.60012 258 LEU C O 1
ATOM 6707 N N . TYR C 1 279 ? 55.70400 35.60400 52.00100 1.000 20.16488 259 TYR C N 1
ATOM 6708 C CA . TYR C 1 279 ? 56.10400 34.26400 51.56400 1.000 20.32248 259 TYR C CA 1
ATOM 6709 C C . TYR C 1 279 ? 57.48600 34.35800 50.93400 1.000 19.70041 259 TYR C C 1
ATOM 6710 O O . TYR C 1 279 ? 57.64800 34.98200 49.88000 1.000 21.22647 259 TYR C O 1
ATOM 6719 N N . ASP C 1 280 ? 58.48000 33.75400 51.58700 1.000 18.60826 260 ASP C N 1
ATOM 6720 C CA . ASP C 1 280 ? 59.82600 33.68100 51.03600 1.000 19.26137 260 ASP C CA 1
ATOM 6721 C C . ASP C 1 280 ? 59.90400 32.50300 50.07700 1.000 20.08072 260 ASP C C 1
ATOM 6722 O O . ASP C 1 280 ? 59.58800 31.37000 50.45300 1.000 22.26177 260 ASP C O 1
ATOM 6727 N N . THR C 1 281 ? 60.32800 32.76600 48.84200 1.000 18.00979 261 THR C N 1
ATOM 6728 C CA . THR C 1 281 ? 60.53900 31.72200 47.84900 1.000 18.85787 261 THR C CA 1
ATOM 6729 C C . THR C 1 281 ? 62.01900 31.36300 47.81900 1.000 19.00644 261 THR C C 1
ATOM 6730 O O . THR C 1 281 ? 62.86100 32.22300 47.54200 1.000 20.83732 261 THR C O 1
ATOM 6734 N N . TRP C 1 282 ? 62.33300 30.10100 48.10000 1.000 18.69729 262 TRP C N 1
ATOM 6735 C CA . TRP C 1 282 ? 63.70400 29.60400 48.07300 1.000 19.24475 262 TRP C CA 1
ATOM 6736 C C . TRP C 1 282 ? 63.91400 28.76400 46.82300 1.000 19.57375 262 TRP C C 1
ATOM 6737 O O . TRP C 1 282 ? 63.08000 27.91500 46.49300 1.000 20.28754 262 TRP C O 1
ATOM 6748 N N . THR C 1 283 ? 65.02900 28.99300 46.13600 1.000 19.72140 263 THR C N 1
ATOM 6749 C CA . THR C 1 283 ? 65.48300 28.11400 45.07000 1.000 20.79140 263 THR C CA 1
ATOM 6750 C C . THR C 1 283 ? 66.88300 27.62500 45.41200 1.000 21.26324 263 THR C C 1
ATOM 6751 O O . THR C 1 283 ? 67.65600 28.33300 46.05600 1.000 21.53144 263 THR C O 1
ATOM 6755 N N . MET C 1 284 ? 67.22500 26.42300 44.95600 1.000 20.51993 264 MET C N 1
ATOM 6756 C CA . MET C 1 284 ? 68.57500 25.90000 45.15200 1.000 19.77101 264 MET C CA 1
ATOM 6757 C C . MET C 1 284 ? 68.83300 24.81100 44.12500 1.000 20.67777 264 MET C C 1
ATOM 6758 O O . MET C 1 284 ? 67.89800 24.23900 43.55500 1.000 21.74304 264 MET C O 1
ATOM 6763 N N . VAL C 1 285 ? 70.11500 24.51000 43.92100 1.000 21.83515 265 VAL C N 1
ATOM 6764 C CA . VAL C 1 285 ? 70.56500 23.66100 42.82500 1.000 21.92127 265 VAL C CA 1
ATOM 6765 C C . VAL C 1 285 ? 71.29600 22.45600 43.40400 1.000 22.63793 265 VAL C C 1
ATOM 6766 O O . VAL C 1 285 ? 72.13700 22.60200 44.29900 1.000 24.22738 265 VAL C O 1
ATOM 6770 N N . ARG C 1 286 ? 70.96400 21.26800 42.90300 1.000 22.97035 266 ARG C N 1
ATOM 6771 C CA . ARG C 1 286 ? 71.58800 20.03700 43.37800 1.000 24.41788 266 ARG C CA 1
ATOM 6772 C C . ARG C 1 286 ? 73.02100 19.94100 42.86000 1.000 24.79359 266 ARG C C 1
ATOM 6773 O O . ARG C 1 286 ? 73.26900 20.13000 41.66500 1.000 26.58964 266 ARG C O 1
ATOM 6781 N N . THR C 1 287 ? 73.96300 19.63900 43.75700 1.000 25.81884 267 THR C N 1
ATOM 6782 C CA . THR C 1 287 ? 75.36800 19.47500 43.39200 1.000 28.11105 267 THR C CA 1
ATOM 6783 C C . THR C 1 287 ? 75.62400 18.05700 42.88000 1.000 30.63181 267 THR C C 1
ATOM 6784 O O . THR C 1 287 ? 74.70900 17.24600 42.71300 1.000 32.66417 267 THR C O 1
ATOM 6788 N N . GLY C 1 288 ? 76.89400 17.73900 42.65200 1.000 32.11494 268 GLY C N 1
ATOM 6789 C CA . GLY C 1 288 ? 77.30400 16.40900 42.26300 1.000 34.21018 268 GLY C CA 1
ATOM 6790 C C . GLY C 1 288 ? 77.60400 15.46000 43.40500 1.000 36.33617 268 GLY C C 1
ATOM 6791 O O . GLY C 1 288 ? 78.12100 14.36500 43.16300 1.000 38.04267 268 GLY C O 1
ATOM 6792 N N . SER C 1 289 ? 77.29000 15.83700 44.64200 1.000 38.42084 269 SER C N 1
ATOM 6793 C CA . SER C 1 289 ? 77.57400 14.98200 45.78200 1.000 41.31889 269 SER C CA 1
ATOM 6794 C C . SER C 1 289 ? 76.62500 13.78700 45.81000 1.000 44.53246 269 SER C C 1
ATOM 6795 O O . SER C 1 289 ? 75.51300 13.82400 45.27100 1.000 43.77628 269 SER C O 1
ATOM 6798 N N . LEU C 1 290 ? 77.08300 12.71200 46.44900 1.000 47.93390 270 LEU C N 1
ATOM 6799 C CA . LEU C 1 290 ? 76.24900 11.54400 46.69600 1.000 51.71240 270 LEU C CA 1
ATOM 6800 C C . LEU C 1 290 ? 75.54800 11.73200 48.03800 1.000 53.98025 270 LEU C C 1
ATOM 6801 O O . LEU C 1 290 ? 76.20700 11.93500 49.06200 1.000 54.32968 270 LEU C O 1
ATOM 6806 N N . GLU C 1 291 ? 74.21900 11.68600 48.03300 1.000 55.10829 271 GLU C N 1
ATOM 6807 C CA . GLU C 1 291 ? 73.45900 11.86500 49.26900 1.000 57.61094 271 GLU C CA 1
ATOM 6808 C C . GLU C 1 291 ? 72.71600 10.59100 49.67500 1.000 61.08973 271 GLU C C 1
ATOM 6809 O O . GLU C 1 291 ? 72.81400 9.55600 49.01500 1.000 62.24826 271 GLU C O 1
#

Sequence (793 aa):
TPDPYGNLAEESYDRLAQWAIDDQQQQQQEESSPPRDRVGDDFLQTFWQSQQDRPVRTVLEICCGTGLMLAELARRGYVVTGLDRSAAMLEQQARARMGGKTTLIRRAELPDDIPAPPAAGGEEFFDAVVVSAAGGLNYLLSESQQISATFGAVARLLPAGGTFTFDVFGQQGFYAKFFDPSAPRRVMMALEELDDISYIWTFTKPAEAPFVDMSSYTQQFSPASRAVDGEPAFIRTRRDLHRYYPLPHATVLRRLAAEHGFTDARAHDNYSSDPSGPHTLYDTWTMVRTGSLEPDPYGNLAEESYDRLLAQWAIDQQQESSPRDRRVGDFLQQTFWQQSQDRPVRRTVLEICCGTGLMLAELARRRGYVVTGLDRSAAMLEEQARARRMGGKTTLIRRAELPDIPAPAGEFDAVVSAAGGLNYLSESQQISATFGAVARRLLPAGGTFTFDVFGQQGFYAKFFDPSAPRVVMMAALELDDISYIWWTFFTKPAEAPFVDMSSYYTQFSPASRAVDGEPAFIRTRDLHRYYPLPHATVLRRLAAEHGFTDARAHDNYSSDPSGPHTLYDTWTMVRTGSLTPDPYGNLAEESYDRLAQWAIDDQQQQQQEESSPRDRVGDFLQQTFWQSQDRPVRRRTVLEICCGTGLMLAELARRGYVVTGLDRSAAMLEQQARARMGGKTTLIRRAELPDDIPAPAGEFDAVVVSAAGGLNYLLSESSQISATFGAVARLLPAGGTFTFDVFGQGFFYAKFFDPSAPRRVMALELDDIISYIWTFTTKPAEAPFVDMSSSYTQQFSPASRRAVDGEPAFIRTRDLHRYYPLPHATVLRRLAAEEHGFTDARAHDNYSSDPSGPHTLYDTWTMVRTGSLE

Solvent-accessible surface area: 34964 Å² total

Secondary structure (P-SEA, 3-state):
ccccccccccaaaaaaaaaaaccccccaaaaaaaaaaaaaaccccccbbbbcccccaaaaaaaaaaccbbbbbbccaaaaaaaaaaccccbbbbbccccccccccccccbbbbcccccccccaaaaaaaaaaaaaacccccccccccccaaaaaccccccbbbbbbbbcccbbbbbbbbbcccccbbbbbbbcccccccccccbbbbbbbbbbbbbbbbcaaaaaaaaaaccccccccccccccccccccccbbbbbbbbccccc/cccccccccaaaaaaaaaaaccccccaaaaaaaaaaaaaaccccccbbbbccccccaaaaaaaaaccbbbbbbccaaaaaaaaaaccccbbbbbccccccccccccccbbbbcccccccccaaaaaaaaaaaaaacccccccccccccaaaaaaccccccccbbbbbcccbbbbbbbbbcccccbbbbbbbbbcccccccccbbbbbbbbbbbbbbbbcaaaaaaaaaaccccccccccccccccccccccbbbbbbbbcccc/ccccccccccaaaaaaaaaaaacccccaaaaaaaaaaaaaaccccccbbbbccccccaaaaaaaaaccbbbbbbccaaaaaaaaaaccccbbbbbccccccccccccccbbbbcccccccccaaaaaaaaaaaaaacccccccccccccaaaaaccccccbbbbbbbbcccbbbbbbbbbcccccbbbbbbbbbbbccccccccccbbbbbbbbbbbbbcaaaaaaaaaaccccccccccccccccccccccbbbbbbbbccccc

Organism: Streptomyces griseoviridis (NCBI:txid45398)

InterPro domains:
  IPR029063 S-adenosyl-L-methionine-dependent methyltransferase superfamily [G3DSA:3.40.50.150] (3-170)
  IPR029063 S-adenosyl-L-methionine-dependent methyltransferase superfamily [SSF53335] (9-249)
  IPR041698 Methyltransferase domain 25 [PF13649] (55-147)

Nearest PDB structures (foldseek):
  1wzn-assembly1_A  TM=8.139E-01  e=7.762E-21  Pyrococcus horikoshii OT3
  1y8c-assembly1_A  TM=8.416E-01  e=3.304E-20  Clostridium acetobutylicum ATCC 824
  7wzg-assembly1_A  TM=8.213E-01  e=4.344E-17  Streptomyces sp.
  6g4w-assembly1_q  TM=7.629E-01  e=3.364E-09  Homo sapiens
  2yr0-assembly2_B  TM=8.107E-01  e=9.969E-09  Thermus thermophilus HB8

Radius of gyration: 33.08 Å; Cα contacts (8 Å, |Δi|>4): 1795; chains: 3; bounding box: 60×91×84 Å

B-factor: mean 32.5, std 13.91, range [16.74, 101.38]

Foldseek 3Di:
DDDLCLVVQVCVVVVVVVCCVVVNAPQLLLLVVLVVVVQVPFPDHFAEEEEEQCFLPSNVLNNVVVRHQYEYEHQDPSRVVNVCVVPPDPHHYHHDDAVDDPDDFQPGLEYEYEDAPCQQDDLVRVLSNLQSVLRNHAFRGKYKYKHFALQQCVVQEDQPDKDWDWDQDPNKIWIWIWYDPPPDQKIKIKIWIWHWDPDDDPPHTGTDIDIGIRIGGDQDPVSVVVSQVVRAWDDKAWAANSDNHHGDNNRGMIMIMIGGHNDDD/DDLCLVVQVPVVVVVVVCVVPVVADQLLLLVVLVVVVQVVFDDHFAEEEEEQCFLPSNVVNVVVVRHQYEYEHQDPSRVVNVCVVPDDPHHYHHDDAPDDPDAAPGGLEYEYEDAPCQQAALVRVLSNLQSVLRRHAFRRKYKYKHFALQQCDAQVDDPHDQWDKDCDPNKIWIWGWADDPPDQKIKIKIWMWAWDPDDDPPHTGTDIDIGIRIGGDQDPVSVVVSQVVRQKDPKAWAANSDPHHGDNNRGMIMIMIGGHNDD/DDDLCQVVLVCVVVVQVCCVVPVVADQLVLLVVLVVVVQVPFPDHFAEEEEEQCFLPSNVLNVVVVRHQYEYEHQDPSRVVNVCVSPDDPHHYHRDDAVDDPDAAPPGLEYEYEDAPCQQDALVRVLSNLQSRLRRHAFRGKYKYKHFALQQCVPQPDAVDWDWDWDQDPNKIWIWIWYDPPPDQKIKIKTWIWHFPPDNDPPDPTIDIDIGIRIGGDQDPVSVVVSCVVRAKDDKAWAANSDNHHGDNNGGMIMIMIGGHNDDD